Protein AF-0000000087567447 (afdb_homodimer)

pLDDT: mean 90.28, std 12.92, range [42.31, 98.94]

Nearest PDB structures (foldseek):
  2x1c-assembly4_D  TM=6.391E-01  e=6.603E-13  Penicillium chrysogenum
  2x1e-assembly1_A  TM=6.272E-01  e=3.351E-12  Penicillium chrysogenum
  8esl-assembly1_B  TM=5.994E-01  e=1.004E-08  Bacteroidales
  5j9r-assembly1_C  TM=5.726E-01  e=2.222E-09  Agrobacterium tumefaciens
  2wfx-assembly1_B  TM=6.401E-01  e=4.394E+00  Homo sapiens

Structure (mmCIF, N/CA/C/O backbone):
data_AF-0000000087567447-model_v1
#
loop_
_entity.id
_entity.type
_entity.pdbx_description
1 polymer 'Peptidase C45 hydrolase domain-containing protein'
#
loop_
_atom_site.group_PDB
_atom_site.id
_atom_site.type_symbol
_atom_site.label_atom_id
_atom_site.label_alt_id
_atom_site.label_comp_id
_atom_site.label_asym_id
_atom_site.label_entity_id
_atom_site.label_seq_id
_atom_site.pdbx_PDB_ins_code
_atom_site.Cartn_x
_atom_site.Cartn_y
_atom_site.Cartn_z
_atom_site.occupancy
_atom_site.B_iso_or_equiv
_atom_site.auth_seq_id
_atom_site.auth_comp_id
_atom_site.auth_asym_id
_atom_site.auth_atom_id
_atom_site.pdbx_PDB_model_num
ATOM 1 N N . MET A 1 1 ? -12.242 12.141 36.094 1 58.78 1 MET A N 1
ATOM 2 C CA . MET A 1 1 ? -12.828 12.789 34.906 1 58.78 1 MET A CA 1
ATOM 3 C C . MET A 1 1 ? -11.75 13.141 33.906 1 58.78 1 MET A C 1
ATOM 5 O O . MET A 1 1 ? -10.727 13.727 34.25 1 58.78 1 MET A O 1
ATOM 9 N N . SER A 1 2 ? -11.766 12.43 32.656 1 80.25 2 SER A N 1
ATOM 10 C CA . SER A 1 2 ? -10.672 12.352 31.703 1 80.25 2 SER A CA 1
ATOM 11 C C . SER A 1 2 ? -10.586 13.617 30.859 1 80.25 2 SER A C 1
ATOM 13 O O . SER A 1 2 ? -9.609 13.836 30.141 1 80.25 2 SER A O 1
ATOM 15 N N . ILE A 1 3 ? -11.703 14.57 31.25 1 89.19 3 ILE A N 1
ATOM 16 C CA . ILE A 1 3 ? -11.641 15.812 30.5 1 89.19 3 ILE A CA 1
ATOM 17 C C . ILE A 1 3 ? -11.109 16.938 31.391 1 89.19 3 ILE A C 1
ATOM 19 O O . ILE A 1 3 ? -11.727 17.281 32.406 1 89.19 3 ILE A O 1
ATOM 23 N N . VAL A 1 4 ? -10.094 17.578 31.047 1 90.38 4 VAL A N 1
ATOM 24 C CA . VAL A 1 4 ? -9.445 18.656 31.781 1 90.38 4 VAL A CA 1
ATOM 25 C C . VAL A 1 4 ? -9.953 20.016 31.281 1 90.38 4 VAL A C 1
ATOM 27 O O . VAL A 1 4 ? -10.125 20.938 32.062 1 90.38 4 VAL A O 1
ATOM 30 N N . LYS A 1 5 ? -10.156 20.047 30.031 1 92.12 5 LYS A N 1
ATOM 31 C CA . LYS A 1 5 ? -10.609 21.281 29.375 1 92.12 5 LYS A CA 1
ATOM 32 C C . LYS A 1 5 ? -11.453 20.969 28.141 1 92.12 5 LYS A C 1
ATOM 34 O O . LYS A 1 5 ? -11.18 20.016 27.422 1 92.12 5 LYS A O 1
ATOM 39 N N . ASP A 1 6 ? -12.5 21.641 27.938 1 95 6 ASP A N 1
ATOM 40 C CA . ASP A 1 6 ? -13.344 21.656 26.75 1 95 6 ASP A CA 1
ATOM 41 C C . ASP A 1 6 ? -14.016 23 26.562 1 95 6 ASP A C 1
ATOM 43 O O . ASP A 1 6 ? -15.148 23.219 27.016 1 95 6 ASP A O 1
ATOM 47 N N . GLU A 1 7 ? -13.336 23.922 25.781 1 94.75 7 GLU A N 1
ATOM 48 C CA . GLU A 1 7 ? -13.812 25.297 25.672 1 94.75 7 GLU A CA 1
ATOM 49 C C . GLU A 1 7 ? -13.5 25.875 24.297 1 94.75 7 GLU A C 1
ATOM 51 O O . GLU A 1 7 ? -12.531 25.484 23.656 1 94.75 7 GLU A O 1
ATOM 56 N N . PRO A 1 8 ? -14.281 26.781 23.906 1 92.25 8 PRO A N 1
ATOM 57 C CA . PRO A 1 8 ? -13.945 27.484 22.672 1 92.25 8 PRO A CA 1
ATOM 58 C C . PRO A 1 8 ? -12.648 28.297 22.781 1 92.25 8 PRO A C 1
ATOM 60 O O . PRO A 1 8 ? -12.32 28.781 23.859 1 92.25 8 PRO A O 1
ATOM 63 N N . VAL A 1 9 ? -11.953 28.281 21.766 1 91 9 VAL A N 1
ATOM 64 C CA . VAL A 1 9 ? -10.836 29.203 21.672 1 91 9 VAL A CA 1
ATOM 65 C C . VAL A 1 9 ? -11.336 30.562 21.203 1 91 9 VAL A C 1
ATOM 67 O O . VAL A 1 9 ? -11.789 30.703 20.062 1 91 9 VAL A O 1
ATOM 70 N N . TYR A 1 10 ? -11.445 31.531 22.047 1 81.12 10 TYR A N 1
ATOM 71 C CA . TYR A 1 10 ? -12.086 32.812 21.781 1 81.12 10 TYR A CA 1
ATOM 72 C C . TYR A 1 10 ? -11.227 33.969 22.281 1 81.12 10 TYR A C 1
ATOM 74 O O . TYR A 1 10 ? -10.602 33.875 23.344 1 81.12 10 TYR A O 1
ATOM 82 N N . ASP A 1 11 ? -11.18 34.875 21.422 1 78.12 11 ASP A N 1
ATOM 83 C CA . ASP A 1 11 ? -10.531 36.125 21.781 1 78.12 11 ASP A CA 1
ATOM 84 C C . ASP A 1 11 ? -11.57 37.219 22.016 1 78.12 11 ASP A C 1
ATOM 86 O O . ASP A 1 11 ? -12.172 37.719 21.062 1 78.12 11 ASP A O 1
ATOM 90 N N . PRO A 1 12 ? -11.703 37.656 23.094 1 75.44 12 PRO A N 1
ATOM 91 C CA . PRO A 1 12 ? -12.727 38.656 23.375 1 75.44 12 PRO A CA 1
ATOM 92 C C . PRO A 1 12 ? -12.445 40 22.688 1 75.44 12 PRO A C 1
ATOM 94 O O . PRO A 1 12 ? -13.344 40.812 22.531 1 75.44 12 PRO A O 1
ATOM 97 N N . GLU A 1 13 ? -11.258 40.156 22.297 1 74.56 13 GLU A N 1
ATOM 98 C CA . GLU A 1 13 ? -10.875 41.406 21.688 1 74.56 13 GLU A CA 1
ATOM 99 C C . GLU A 1 13 ? -11.211 41.438 20.203 1 74.56 13 GLU A C 1
ATOM 101 O O . GLU A 1 13 ? -11.141 42.5 19.562 1 74.56 13 GLU A O 1
ATOM 106 N N . VAL A 1 14 ? -11.562 40.281 19.75 1 74.38 14 VAL A N 1
ATOM 107 C CA . VAL A 1 14 ? -11.836 40.188 18.328 1 74.38 14 VAL A CA 1
ATOM 108 C C . VAL A 1 14 ? -13.32 40.438 18.062 1 74.38 14 VAL A C 1
ATOM 110 O O . VAL A 1 14 ? -14.18 39.906 18.766 1 74.38 14 VAL A O 1
ATOM 113 N N . ASP A 1 15 ? -13.609 41.469 17.125 1 78.38 15 ASP A N 1
ATOM 114 C CA . ASP A 1 15 ? -14.961 41.625 16.609 1 78.38 15 ASP A CA 1
ATOM 115 C C . ASP A 1 15 ? -15.258 40.594 15.523 1 78.38 15 ASP A C 1
ATOM 117 O O . ASP A 1 15 ? -14.914 40.812 14.359 1 78.38 15 ASP A O 1
ATOM 121 N N . TYR A 1 16 ? -15.867 39.531 15.773 1 83.62 16 TYR A N 1
ATOM 122 C CA . TYR A 1 16 ? -16.141 38.438 14.852 1 83.62 16 TYR A CA 1
ATOM 123 C C . TYR A 1 16 ? -17.266 38.812 13.883 1 83.62 16 TYR A C 1
ATOM 125 O O . TYR A 1 16 ? -17.422 38.188 12.844 1 83.62 16 TYR A O 1
ATOM 133 N N . GLY A 1 17 ? -17.953 39.875 14.156 1 78.88 17 GLY A N 1
ATOM 134 C CA . GLY A 1 17 ? -19.125 40.25 13.359 1 78.88 17 GLY A CA 1
ATOM 135 C C . GLY A 1 17 ? -20.297 39.312 13.586 1 78.88 17 GLY A C 1
ATOM 136 O O . GLY A 1 17 ? -20.297 38.5 14.523 1 78.88 17 GLY A O 1
ATOM 137 N N . ALA A 1 18 ? -21.391 39.531 12.789 1 73.19 18 ALA A N 1
ATOM 138 C CA . ALA A 1 18 ? -22.656 38.844 12.984 1 73.19 18 ALA A CA 1
ATOM 139 C C . ALA A 1 18 ? -22.5 37.344 12.75 1 73.19 18 ALA A C 1
ATOM 141 O O . ALA A 1 18 ? -23.172 36.531 13.383 1 73.19 18 ALA A O 1
ATOM 142 N N . GLY A 1 19 ? -21.578 36.969 11.945 1 76.25 19 GLY A N 1
ATOM 143 C CA . GLY A 1 19 ? -21.438 35.531 11.625 1 76.25 19 GLY A CA 1
ATOM 144 C C . GLY A 1 19 ? -20.453 34.812 12.508 1 76.25 19 GLY A C 1
ATOM 145 O O . GLY A 1 19 ? -20.359 33.594 12.469 1 76.25 19 GLY A O 1
ATOM 146 N N . GLY A 1 20 ? -19.859 35.594 13.406 1 79.75 20 GLY A N 1
ATOM 147 C CA . GLY A 1 20 ? -18.844 35 14.266 1 79.75 20 GLY A CA 1
ATOM 148 C C . GLY A 1 20 ? -17.641 34.5 13.508 1 79.75 20 GLY A C 1
ATOM 149 O O . GLY A 1 20 ? -17.422 34.875 12.352 1 79.75 20 GLY A O 1
ATOM 150 N N . CYS A 1 21 ? -16.766 33.781 14.25 1 83.88 21 CYS A N 1
ATOM 151 C CA . CYS A 1 21 ? -15.594 33.156 13.641 1 83.88 21 CYS A CA 1
ATOM 152 C C . CYS A 1 21 ? -16 31.969 12.789 1 83.88 21 CYS A C 1
ATOM 154 O O . CYS A 1 21 ? -16.734 31.094 13.25 1 83.88 21 CYS A O 1
ATOM 156 N N . TYR A 1 22 ? -15.57 31.922 11.609 1 89.06 22 TYR A N 1
ATOM 157 C CA . TYR A 1 22 ? -15.891 30.812 10.734 1 89.06 22 TYR A CA 1
ATOM 158 C C . TYR A 1 22 ? -15.461 29.484 11.352 1 89.06 22 TYR A C 1
ATOM 160 O O . TYR A 1 22 ? -16.219 28.516 11.367 1 89.06 22 TYR A O 1
ATOM 168 N N . MET A 1 23 ? -14.258 29.344 11.898 1 89.56 23 MET A N 1
ATOM 169 C CA . MET A 1 23 ? -13.648 28.078 12.305 1 89.56 23 MET A CA 1
ATOM 170 C C . MET A 1 23 ? -14.203 27.609 13.648 1 89.56 23 MET A C 1
ATOM 172 O O . MET A 1 23 ? -14.125 26.422 13.977 1 89.56 23 MET A O 1
ATOM 176 N N . LYS A 1 24 ? -14.641 28.391 14.547 1 89.94 24 LYS A N 1
ATOM 177 C CA . LYS A 1 24 ? -15.188 28.094 15.867 1 89.94 24 LYS A CA 1
ATOM 178 C C . LYS A 1 24 ? -14.328 27.078 16.609 1 89.94 24 LYS A C 1
ATOM 180 O O . LYS A 1 24 ? -14.828 26.047 17.062 1 89.94 24 LYS A O 1
ATOM 185 N N . PRO A 1 25 ? -13.055 27.328 16.734 1 92.75 25 PRO A N 1
ATOM 186 C CA . PRO A 1 25 ? -12.125 26.344 17.297 1 92.75 25 PRO A CA 1
ATOM 187 C C . PRO A 1 25 ? -12.406 26.031 18.766 1 92.75 25 PRO A C 1
ATOM 189 O O . PRO A 1 25 ? -12.789 26.922 19.531 1 92.75 25 PRO A O 1
ATOM 192 N N . ARG A 1 26 ? -12.281 24.828 19.109 1 95.69 26 ARG A N 1
ATOM 193 C CA . ARG A 1 26 ? -12.375 24.375 20.5 1 95.69 26 ARG A CA 1
ATOM 194 C C . ARG A 1 26 ? -11.055 23.797 20.984 1 95.69 26 ARG A C 1
ATOM 196 O O . ARG A 1 26 ? -10.359 23.125 20.219 1 95.69 26 ARG A O 1
ATOM 203 N N . HIS A 1 27 ? -10.68 24.062 22.188 1 97.31 27 HIS A N 1
ATOM 204 C CA . HIS A 1 27 ? -9.531 23.484 22.875 1 97.31 27 HIS A CA 1
ATOM 205 C C . HIS A 1 27 ? -9.969 22.406 23.859 1 97.31 27 HIS A C 1
ATOM 207 O O . HIS A 1 27 ? -10.641 22.703 24.859 1 97.31 27 HIS A O 1
ATOM 213 N N . ILE A 1 28 ? -9.594 21.172 23.562 1 97.69 28 ILE A N 1
ATOM 214 C CA . ILE A 1 28 ? -9.961 20.031 24.391 1 97.69 28 ILE A CA 1
ATOM 215 C C . ILE A 1 28 ? -8.695 19.391 24.969 1 97.69 28 ILE A C 1
ATOM 217 O O . ILE A 1 28 ? -7.738 19.125 24.234 1 97.69 28 ILE A O 1
ATOM 221 N N . ILE A 1 29 ? -8.648 19.188 26.266 1 98.06 29 ILE A N 1
ATOM 222 C CA . ILE A 1 29 ? -7.582 18.469 26.953 1 98.06 29 ILE A CA 1
ATOM 223 C C . ILE A 1 29 ? -8.156 17.25 27.656 1 98.06 29 ILE A C 1
ATOM 225 O O . ILE A 1 29 ? -9.047 17.359 28.5 1 98.06 29 ILE A O 1
ATOM 229 N N . VAL A 1 30 ? -7.668 16.109 27.297 1 97.94 30 VAL A N 1
ATOM 230 C CA . VAL A 1 30 ? -8.07 14.883 27.953 1 97.94 30 VAL A CA 1
ATOM 231 C C . VAL A 1 30 ? -6.855 14.25 28.641 1 97.94 30 VAL A C 1
ATOM 233 O O . VAL A 1 30 ? -5.738 14.312 28.109 1 97.94 30 VAL A O 1
ATOM 236 N N . GLU A 1 31 ? -7.094 13.656 29.797 1 97.56 31 GLU A N 1
ATOM 237 C CA . GLU A 1 31 ? -6.055 13.008 30.594 1 97.56 31 GLU A CA 1
ATOM 238 C C . GLU A 1 31 ? -6.539 11.68 31.156 1 97.56 31 GLU A C 1
ATOM 240 O O . GLU A 1 31 ? -7.719 11.539 31.5 1 97.56 31 GLU A O 1
ATOM 245 N N . GLY A 1 32 ? -5.652 10.641 31.203 1 97.69 32 GLY A N 1
ATOM 246 C CA . GLY A 1 32 ? -6 9.344 31.75 1 97.69 32 GLY A CA 1
ATOM 247 C C . GLY A 1 32 ? -5.48 8.188 30.922 1 97.69 32 GLY A C 1
ATOM 248 O O . GLY A 1 32 ? -4.516 8.336 30.172 1 97.69 32 GLY A O 1
ATOM 249 N N . THR A 1 33 ? -6.051 6.973 31.219 1 97.75 33 THR A N 1
ATOM 250 C CA . THR A 1 33 ? -5.715 5.836 30.359 1 97.75 33 THR A CA 1
ATOM 251 C C . THR A 1 33 ? -6.258 6.039 28.953 1 97.75 33 THR A C 1
ATOM 253 O O . THR A 1 33 ? -7.188 6.82 28.75 1 97.75 33 THR A O 1
ATOM 256 N N . HIS A 1 34 ? -5.656 5.359 28.047 1 97.62 34 HIS A N 1
ATOM 257 C CA . HIS A 1 34 ? -6.129 5.492 26.672 1 97.62 34 HIS A CA 1
ATOM 258 C C . HIS A 1 34 ? -7.598 5.094 26.547 1 97.62 34 HIS A C 1
ATOM 260 O O . HIS A 1 34 ? -8.352 5.715 25.812 1 97.62 34 HIS A O 1
ATOM 266 N N . GLU A 1 35 ? -8.023 4.133 27.312 1 97.88 35 GLU A N 1
ATOM 267 C CA . GLU A 1 35 ? -9.422 3.719 27.297 1 97.88 35 GLU A CA 1
ATOM 268 C C . GLU A 1 35 ? -10.336 4.832 27.797 1 97.88 35 GLU A C 1
ATOM 270 O O . GLU A 1 35 ? -11.383 5.105 27.203 1 97.88 35 GLU A O 1
ATOM 275 N N . GLU A 1 36 ? -9.93 5.469 28.859 1 98.06 36 GLU A N 1
ATOM 276 C CA . GLU A 1 36 ? -10.711 6.562 29.438 1 98.06 36 GLU A CA 1
ATOM 277 C C . GLU A 1 36 ? -10.797 7.742 28.469 1 98.06 36 GLU A C 1
ATOM 279 O O . GLU A 1 36 ? -11.859 8.328 28.297 1 98.06 36 GLU A O 1
ATOM 284 N N . MET A 1 37 ? -9.68 8.047 27.875 1 98.06 37 MET A N 1
ATOM 285 C CA . MET A 1 37 ? -9.656 9.172 26.953 1 98.06 37 MET A CA 1
ATOM 286 C C . MET A 1 37 ? -10.516 8.883 25.734 1 98.06 37 MET A C 1
ATOM 288 O O . MET A 1 37 ? -11.227 9.773 25.25 1 98.06 37 MET A O 1
ATOM 292 N N . GLY A 1 38 ? -10.477 7.617 25.25 1 98.06 38 GLY A N 1
ATOM 293 C CA . GLY A 1 38 ? -11.344 7.238 24.156 1 98.06 38 GLY A CA 1
ATOM 294 C C . GLY A 1 38 ? -12.82 7.367 24.484 1 98.06 38 GLY A C 1
ATOM 295 O O . GLY A 1 38 ? -13.609 7.844 23.672 1 98.06 38 GLY A O 1
ATOM 296 N N . TYR A 1 39 ? -13.133 6.977 25.672 1 98.31 39 TYR A N 1
ATOM 297 C CA . TYR A 1 39 ? -14.516 7.059 26.125 1 98.31 39 TYR A CA 1
ATOM 298 C C . TYR A 1 39 ? -14.992 8.508 26.172 1 98.31 39 TYR A C 1
ATOM 300 O O . TYR A 1 39 ? -16.062 8.828 25.656 1 98.31 39 TYR A O 1
ATOM 308 N N . GLU A 1 40 ? -14.25 9.367 26.688 1 98.12 40 GLU A N 1
ATOM 309 C CA . GLU A 1 40 ? -14.633 10.758 26.875 1 98.12 40 GLU A CA 1
ATOM 310 C C . GLU A 1 40 ? -14.734 11.484 25.531 1 98.12 40 GLU A C 1
ATOM 312 O O . GLU A 1 40 ? -15.664 12.266 25.312 1 98.12 40 GLU A O 1
ATOM 317 N N . LEU A 1 41 ? -13.797 11.234 24.688 1 98.31 41 LEU A N 1
ATOM 318 C CA . LEU A 1 41 ? -13.828 11.867 23.375 1 98.31 41 LEU A CA 1
ATOM 319 C C . LEU A 1 41 ? -15.031 11.391 22.578 1 98.31 41 LEU A C 1
ATOM 321 O O . LEU A 1 41 ? -15.656 12.18 21.859 1 98.31 41 LEU A O 1
ATOM 325 N N . ALA A 1 42 ? -15.312 10.117 22.703 1 98.38 42 ALA A N 1
ATOM 326 C CA . ALA A 1 42 ? -16.5 9.586 22.047 1 98.38 42 ALA A CA 1
ATOM 327 C C . ALA A 1 42 ? -17.766 10.258 22.578 1 98.38 42 ALA A C 1
ATOM 329 O O . ALA A 1 42 ? -18.672 10.586 21.797 1 98.38 42 ALA A O 1
ATOM 330 N N . LYS A 1 43 ? -17.828 10.492 23.844 1 98.06 43 LYS A N 1
ATOM 331 C CA . LYS A 1 43 ? -18.984 11.156 24.438 1 98.06 43 LYS A CA 1
ATOM 332 C C . LYS A 1 43 ? -19.109 12.594 23.938 1 98.06 43 LYS A C 1
ATOM 334 O O . LYS A 1 43 ? -20.219 13.086 23.703 1 98.06 43 LYS A O 1
ATOM 339 N N . ILE A 1 44 ? -18.031 13.227 23.797 1 97.69 44 ILE A N 1
ATOM 340 C CA . ILE A 1 44 ? -18.031 14.578 23.234 1 97.69 44 ILE A CA 1
ATOM 341 C C . ILE A 1 44 ? -18.547 14.539 21.812 1 97.69 44 ILE A C 1
ATOM 343 O O . ILE A 1 44 ? -19.375 15.359 21.422 1 97.69 44 ILE A O 1
ATOM 347 N N . ALA A 1 45 ? -18.078 13.578 21.031 1 97.12 45 ALA A N 1
ATOM 348 C CA . ALA A 1 45 ? -18.516 13.438 19.641 1 97.12 45 ALA A CA 1
ATOM 349 C C . ALA A 1 45 ? -20.031 13.234 19.562 1 97.12 45 ALA A C 1
ATOM 351 O O . ALA A 1 45 ? -20.703 13.82 18.719 1 97.12 45 ALA A O 1
ATOM 352 N N . GLN A 1 46 ? -20.531 12.438 20.484 1 97.12 46 GLN A N 1
ATOM 353 C CA . GLN A 1 46 ? -21.953 12.164 20.516 1 97.12 46 GLN A CA 1
ATOM 354 C C . GLN A 1 46 ? -22.75 13.406 20.922 1 97.12 46 GLN A C 1
ATOM 356 O O . GLN A 1 46 ? -23.719 13.781 20.266 1 97.12 46 GLN A O 1
ATOM 361 N N . ARG A 1 47 ? -22.328 14.023 21.859 1 95.94 47 ARG A N 1
ATOM 362 C CA . ARG A 1 47 ? -23.078 15.109 22.484 1 95.94 47 ARG A CA 1
ATOM 363 C C . ARG A 1 47 ? -22.984 16.391 21.672 1 95.94 47 ARG A C 1
ATOM 365 O O . ARG A 1 47 ? -23.984 17.062 21.438 1 95.94 47 ARG A O 1
ATOM 372 N N . ASP A 1 48 ? -21.797 16.703 21.266 1 94.44 48 ASP A N 1
ATOM 373 C CA . ASP A 1 48 ? -21.547 18.047 20.75 1 94.44 48 ASP A CA 1
ATOM 374 C C . ASP A 1 48 ? -21.422 18.031 19.234 1 94.44 48 ASP A C 1
ATOM 376 O O . ASP A 1 48 ? -21.562 19.078 18.578 1 94.44 48 ASP A O 1
ATOM 380 N N . TYR A 1 49 ? -21.141 16.875 18.656 1 94 49 TYR A N 1
ATOM 381 C CA . TYR A 1 49 ? -20.875 16.844 17.234 1 94 49 TYR A CA 1
ATOM 382 C C . TYR A 1 49 ? -21.891 15.961 16.5 1 94 49 TYR A C 1
ATOM 384 O O . TYR A 1 49 ? -21.75 15.711 15.305 1 94 49 TYR A O 1
ATOM 392 N N . GLY A 1 50 ? -22.781 15.359 17.172 1 92.5 50 GLY A N 1
ATOM 393 C CA . GLY A 1 50 ? -23.922 14.688 16.594 1 92.5 50 GLY A CA 1
ATOM 394 C C . GLY A 1 50 ? -23.594 13.32 16.031 1 92.5 50 GLY A C 1
ATOM 395 O O . GLY A 1 50 ? -24.297 12.805 15.164 1 92.5 50 GLY A O 1
ATOM 396 N N . VAL A 1 51 ? -22.531 12.719 16.469 1 94.94 51 VAL A N 1
ATOM 397 C CA . VAL A 1 51 ? -22.172 11.391 15.977 1 94.94 51 VAL A CA 1
ATOM 398 C C . VAL A 1 51 ? -23.031 10.336 16.656 1 94.94 51 VAL A C 1
ATOM 400 O O . VAL A 1 51 ? -22.922 10.117 17.859 1 94.94 51 VAL A O 1
ATOM 403 N N . LYS A 1 52 ? -23.75 9.633 15.797 1 94.94 52 LYS A N 1
ATOM 404 C CA . LYS A 1 52 ? -24.719 8.703 16.359 1 94.94 52 LYS A CA 1
ATOM 405 C C . LYS A 1 52 ? -24.266 7.262 16.203 1 94.94 52 LYS A C 1
ATOM 407 O O . LYS A 1 52 ? -24.641 6.387 16.984 1 94.94 52 LYS A O 1
ATOM 412 N N . THR A 1 53 ? -23.5 7.023 15.18 1 95.19 53 THR A N 1
ATOM 413 C CA . THR A 1 53 ? -23.047 5.672 14.891 1 95.19 53 THR A CA 1
ATOM 414 C C . THR A 1 53 ? -21.594 5.68 14.414 1 95.19 53 THR A C 1
ATOM 416 O O . THR A 1 53 ? -21.078 6.723 14.016 1 95.19 53 THR A O 1
ATOM 419 N N . LEU A 1 54 ? -21 4.523 14.578 1 96.62 54 LEU A N 1
ATOM 420 C CA . LEU A 1 54 ? -19.672 4.316 14.031 1 96.62 54 LEU A CA 1
ATOM 421 C C . LEU A 1 54 ? -19.734 3.67 12.648 1 96.62 54 LEU A C 1
ATOM 423 O O . LEU A 1 54 ? -20.688 2.949 12.352 1 96.62 54 LEU A O 1
ATOM 427 N N . ALA A 1 55 ? -18.734 4.012 11.828 1 94.56 55 ALA A N 1
ATOM 428 C CA . ALA A 1 55 ? -18.656 3.379 10.508 1 94.56 55 ALA A CA 1
ATOM 429 C C . ALA A 1 55 ? -18.484 1.868 10.641 1 94.56 55 ALA A C 1
ATOM 431 O O . ALA A 1 55 ? -17.844 1.388 11.578 1 94.56 55 ALA A O 1
ATOM 432 N N . LYS A 1 56 ? -18.984 1.152 9.727 1 96.69 56 LYS A N 1
ATOM 433 C CA . LYS A 1 56 ? -18.922 -0.306 9.758 1 96.69 56 LYS A CA 1
ATOM 434 C C . LYS A 1 56 ? -17.875 -0.825 8.773 1 96.69 56 LYS A C 1
ATOM 436 O O . LYS A 1 56 ? -17.656 -0.224 7.719 1 96.69 56 LYS A O 1
ATOM 441 N N . TYR A 1 57 ? -17.266 -1.98 9.156 1 96.81 57 TYR A N 1
ATOM 442 C CA . TYR A 1 57 ? -16.438 -2.723 8.219 1 96.81 57 TYR A CA 1
ATOM 443 C C . TYR A 1 57 ? -17.312 -3.451 7.191 1 96.81 57 TYR A C 1
ATOM 445 O O . TYR A 1 57 ? -18.469 -3.75 7.453 1 96.81 57 TYR A O 1
ATOM 453 N N . THR A 1 58 ? -16.688 -3.689 6.023 1 96.19 58 THR A N 1
ATOM 454 C CA . THR A 1 58 ? -17.391 -4.434 4.977 1 96.19 58 THR A CA 1
ATOM 455 C C . THR A 1 58 ? -17.828 -5.801 5.488 1 96.19 58 THR A C 1
ATOM 457 O O . THR A 1 58 ? -18.922 -6.27 5.148 1 96.19 58 THR A O 1
ATOM 460 N N . ASN A 1 59 ? -17 -6.473 6.246 1 97.06 59 ASN A N 1
ATOM 461 C CA . ASN A 1 59 ? -17.328 -7.73 6.91 1 97.06 59 ASN A CA 1
ATOM 462 C C . ASN A 1 59 ? -16.375 -8.023 8.062 1 97.06 59 ASN A C 1
ATOM 464 O O . ASN A 1 59 ? -15.461 -7.234 8.336 1 97.06 59 ASN A O 1
ATOM 468 N N . ALA A 1 60 ? -16.547 -9.117 8.719 1 96.94 60 ALA A N 1
ATOM 469 C CA . ALA A 1 60 ? -15.812 -9.445 9.938 1 96.94 60 ALA A CA 1
ATOM 470 C C . ALA A 1 60 ? -14.336 -9.68 9.648 1 96.94 60 ALA A C 1
ATOM 472 O O . ALA A 1 60 ? -13.484 -9.461 10.508 1 96.94 60 ALA A O 1
ATOM 473 N N . THR A 1 61 ? -13.992 -10.094 8.43 1 97.75 61 THR A N 1
ATOM 474 C CA . THR A 1 61 ? -12.602 -10.336 8.062 1 97.75 61 THR A CA 1
ATOM 475 C C . THR A 1 61 ? -11.781 -9.055 8.195 1 97.75 61 THR A C 1
ATOM 477 O O . THR A 1 61 ? -10.711 -9.062 8.812 1 97.75 61 THR A O 1
ATOM 480 N N . TYR A 1 62 ? -12.328 -7.98 7.738 1 98.19 62 TYR A N 1
ATOM 481 C CA . TYR A 1 62 ? -11.641 -6.695 7.82 1 98.19 62 TYR A CA 1
ATOM 482 C C . TYR A 1 62 ? -11.586 -6.199 9.258 1 98.19 62 TYR A C 1
ATOM 484 O O . TYR A 1 62 ? -10.555 -5.703 9.711 1 98.19 62 TYR A O 1
ATOM 492 N N . GLY A 1 63 ? -12.727 -6.324 9.961 1 98.25 63 GLY A N 1
ATOM 493 C CA . GLY A 1 63 ? -12.781 -5.867 11.344 1 98.25 63 GLY A CA 1
ATOM 494 C C . GLY A 1 63 ? -11.812 -6.605 12.25 1 98.25 63 GLY A C 1
ATOM 495 O O . GLY A 1 63 ? -11.102 -5.984 13.047 1 98.25 63 GLY A O 1
ATOM 496 N N . GLU A 1 64 ? -11.742 -7.926 12.117 1 98.25 64 GLU A N 1
ATOM 497 C CA . GLU A 1 64 ? -10.844 -8.742 12.93 1 98.25 64 GLU A CA 1
ATOM 498 C C . GLU A 1 64 ? -9.383 -8.414 12.633 1 98.25 64 GLU A C 1
ATOM 500 O O . GLU A 1 64 ? -8.578 -8.281 13.547 1 98.25 64 GLU A O 1
ATOM 505 N N . ALA A 1 65 ? -9.117 -8.32 11.398 1 98.44 65 ALA A N 1
ATOM 506 C CA . ALA A 1 65 ? -7.738 -8.047 10.992 1 98.44 65 ALA A CA 1
ATOM 507 C C . ALA A 1 65 ? -7.309 -6.648 11.445 1 98.44 65 ALA A C 1
ATOM 509 O O . ALA A 1 65 ? -6.176 -6.457 11.891 1 98.44 65 ALA A O 1
ATOM 510 N N . HIS A 1 66 ? -8.219 -5.727 11.273 1 98.12 66 HIS A N 1
ATOM 511 C CA . HIS A 1 66 ? -7.859 -4.363 11.648 1 98.12 66 HIS A CA 1
ATOM 512 C C . HIS A 1 66 ? -7.645 -4.25 13.156 1 98.12 66 HIS A C 1
ATOM 514 O O . HIS A 1 66 ? -6.73 -3.553 13.602 1 98.12 66 HIS A O 1
ATOM 520 N N . ARG A 1 67 ? -8.484 -4.863 13.93 1 97.81 67 ARG A N 1
ATOM 521 C CA . ARG A 1 67 ? -8.266 -4.898 15.367 1 97.81 67 ARG A CA 1
ATOM 522 C C . ARG A 1 67 ? -6.883 -5.461 15.695 1 97.81 67 ARG A C 1
ATOM 524 O O . ARG A 1 67 ? -6.141 -4.879 16.5 1 97.81 67 ARG A O 1
ATOM 531 N N . ALA A 1 68 ? -6.566 -6.574 15.125 1 98.12 68 ALA A N 1
ATOM 532 C CA . ALA A 1 68 ? -5.262 -7.188 15.352 1 98.12 68 ALA A CA 1
ATOM 533 C C . ALA A 1 68 ? -4.133 -6.262 14.914 1 98.12 68 ALA A C 1
ATOM 535 O O . ALA A 1 68 ? -3.102 -6.168 15.586 1 98.12 68 ALA A O 1
ATOM 536 N N . TYR A 1 69 ? -4.344 -5.645 13.773 1 98.5 69 TYR A N 1
ATOM 537 C CA . TYR A 1 69 ? -3.346 -4.715 13.25 1 98.5 69 TYR A CA 1
ATOM 538 C C . TYR A 1 69 ? -3.1 -3.576 14.234 1 98.5 69 TYR A C 1
ATOM 540 O O . TYR A 1 69 ? -1.949 -3.215 14.5 1 98.5 69 TYR A O 1
ATOM 548 N N . MET A 1 70 ? -4.168 -2.992 14.766 1 97.75 70 MET A N 1
ATOM 549 C CA . MET A 1 70 ? -4.043 -1.893 15.719 1 97.75 70 MET A CA 1
ATOM 550 C C . MET A 1 70 ? -3.361 -2.361 17 1 97.75 70 MET A C 1
ATOM 552 O O . MET A 1 70 ? -2.506 -1.661 17.547 1 97.75 70 MET A O 1
ATOM 556 N N . GLU A 1 71 ? -3.701 -3.49 17.469 1 97.88 71 GLU A N 1
ATOM 557 C CA . GLU A 1 71 ? -3.088 -4.016 18.672 1 97.88 71 GLU A CA 1
ATOM 558 C C . GLU A 1 71 ? -1.576 -4.148 18.516 1 97.88 71 GLU A C 1
ATOM 560 O O . GLU A 1 71 ? -0.826 -3.912 19.469 1 97.88 71 GLU A O 1
ATOM 565 N N . ARG A 1 72 ? -1.22 -4.422 17.375 1 97.88 72 ARG A N 1
ATOM 566 C CA . ARG A 1 72 ? 0.202 -4.641 17.125 1 97.88 72 ARG A CA 1
ATOM 567 C C . ARG A 1 72 ? 0.91 -3.332 16.797 1 97.88 72 ARG A C 1
ATOM 569 O O . ARG A 1 72 ? 2.004 -3.066 17.297 1 97.88 72 ARG A O 1
ATOM 576 N N . ASN A 1 73 ? 0.347 -2.537 15.914 1 98.19 73 ASN A N 1
ATOM 577 C CA . ASN A 1 73 ? 1.052 -1.417 15.305 1 98.19 73 ASN A CA 1
ATOM 578 C C . ASN A 1 73 ? 0.713 -0.097 15.984 1 98.19 73 ASN A C 1
ATOM 580 O O . ASN A 1 73 ? 1.497 0.853 15.938 1 98.19 73 ASN A O 1
ATOM 584 N N . PHE A 1 74 ? -0.43 -0.009 16.547 1 98.12 74 PHE A N 1
ATOM 585 C CA . PHE A 1 74 ? -0.941 1.194 17.188 1 98.12 74 PHE A CA 1
ATOM 586 C C . PHE A 1 74 ? -1.688 0.844 18.469 1 98.12 74 PHE A C 1
ATOM 588 O O . PHE A 1 74 ? -2.869 1.166 18.609 1 98.12 74 PHE A O 1
ATOM 595 N N . PRO A 1 75 ? -0.972 0.284 19.453 1 97.75 75 PRO A N 1
ATOM 596 C CA . PRO A 1 75 ? -1.628 -0.291 20.625 1 97.75 75 PRO A CA 1
ATOM 597 C C . PRO A 1 75 ? -2.396 0.747 21.438 1 97.75 75 PRO A C 1
ATOM 599 O O . PRO A 1 75 ? -3.43 0.429 22.031 1 97.75 75 PRO A O 1
ATOM 602 N N . ASN A 1 76 ? -1.932 1.949 21.484 1 97.62 76 ASN A N 1
ATOM 603 C CA . ASN A 1 76 ? -2.646 2.984 22.234 1 97.62 76 ASN A CA 1
ATOM 604 C C . ASN A 1 76 ? -4.004 3.287 21.594 1 97.62 76 ASN A C 1
ATOM 606 O O . ASN A 1 76 ? -4.984 3.52 22.312 1 97.62 76 ASN A O 1
ATOM 610 N N . MET A 1 77 ? -4.02 3.277 20.297 1 97.56 77 MET A N 1
ATOM 611 C CA . MET A 1 77 ? -5.301 3.461 19.625 1 97.56 77 MET A CA 1
ATOM 612 C C . MET A 1 77 ? -6.211 2.258 19.844 1 97.56 77 MET A C 1
ATOM 614 O O . MET A 1 77 ? -7.43 2.41 19.969 1 97.56 77 MET A O 1
ATOM 618 N N . ALA A 1 78 ? -5.629 1.052 19.875 1 97.94 78 ALA A N 1
ATOM 619 C CA . ALA A 1 78 ? -6.422 -0.132 20.203 1 97.94 78 ALA A CA 1
ATOM 620 C C . ALA A 1 78 ? -7.094 0.013 21.562 1 97.94 78 ALA A C 1
ATOM 622 O O . ALA A 1 78 ? -8.273 -0.313 21.719 1 97.94 78 ALA A O 1
ATOM 623 N N . ARG A 1 79 ? -6.383 0.521 22.516 1 97.81 79 ARG A N 1
ATOM 624 C CA . ARG A 1 79 ? -6.938 0.737 23.844 1 97.81 79 ARG A CA 1
ATOM 625 C C . ARG A 1 79 ? -7.984 1.845 23.828 1 97.81 79 ARG A C 1
ATOM 627 O O . ARG A 1 79 ? -9.039 1.721 24.469 1 97.81 79 ARG A O 1
ATOM 634 N N . MET A 1 80 ? -7.703 2.922 23.109 1 97.88 80 MET A N 1
ATOM 635 C CA . MET A 1 80 ? -8.672 4.008 23 1 97.88 80 MET A CA 1
ATOM 636 C C . MET A 1 80 ? -9.969 3.514 22.375 1 97.88 80 MET A C 1
ATOM 638 O O . MET A 1 80 ? -11.055 3.926 22.781 1 97.88 80 MET A O 1
ATOM 642 N N . SER A 1 81 ? -9.812 2.635 21.391 1 98.25 81 SER A N 1
ATOM 643 C CA . SER A 1 81 ? -10.977 2.127 20.672 1 98.25 81 SER A CA 1
ATOM 644 C C . SER A 1 81 ? -11.898 1.345 21.594 1 98.25 81 SER A C 1
ATOM 646 O O . SER A 1 81 ? -13.117 1.318 21.391 1 98.25 81 SER A O 1
ATOM 648 N N . LYS A 1 82 ? -11.344 0.749 22.609 1 98.25 82 LYS A N 1
ATOM 649 C CA . LYS A 1 82 ? -12.18 0.061 23.594 1 98.25 82 LYS A CA 1
ATOM 650 C C . LYS A 1 82 ? -13.07 1.046 24.344 1 98.25 82 LYS A C 1
ATOM 652 O O . LYS A 1 82 ? -14.234 0.747 24.641 1 98.25 82 LYS A O 1
ATOM 657 N N . GLY A 1 83 ? -12.508 2.189 24.703 1 98.38 83 GLY A N 1
ATOM 658 C CA . GLY A 1 83 ? -13.312 3.242 25.297 1 98.38 83 GLY A CA 1
ATOM 659 C C . GLY A 1 83 ? -14.398 3.764 24.391 1 98.38 83 GLY A C 1
ATOM 660 O O . GLY A 1 83 ? -15.516 4.031 24.828 1 98.38 83 GLY A O 1
ATOM 661 N N . VAL A 1 84 ? -14.062 3.877 23.125 1 98.69 84 VAL A N 1
ATOM 662 C CA . VAL A 1 84 ? -15.031 4.332 22.125 1 98.69 84 VAL A CA 1
ATOM 663 C C . VAL A 1 84 ? -16.188 3.332 22.031 1 98.69 84 VAL A C 1
ATOM 665 O O . VAL A 1 84 ? -17.359 3.719 22.031 1 98.69 84 VAL A O 1
ATOM 668 N N . LEU A 1 85 ? -15.859 2.039 21.938 1 98.75 85 LEU A N 1
ATOM 669 C CA . LEU A 1 85 ? -16.875 1.001 21.875 1 98.75 85 LEU A CA 1
ATOM 670 C C . LEU A 1 85 ? -17.812 1.063 23.078 1 98.75 85 LEU A C 1
ATOM 672 O O . LEU A 1 85 ? -19.031 0.994 22.938 1 98.75 85 LEU A O 1
ATOM 676 N N . LYS A 1 86 ? -17.219 1.248 24.219 1 98.5 86 LYS A N 1
ATOM 677 C CA . LYS A 1 86 ? -18 1.358 25.453 1 98.5 86 LYS A CA 1
ATOM 678 C C . LYS A 1 86 ? -18.969 2.545 25.391 1 98.5 86 LYS A C 1
ATOM 680 O O . LYS A 1 86 ? -20.125 2.428 25.766 1 98.5 86 LYS A O 1
ATOM 685 N N . ALA A 1 87 ? -18.516 3.664 24.938 1 98.44 87 ALA A N 1
ATOM 686 C CA . ALA A 1 87 ? -19.328 4.875 24.844 1 98.44 87 ALA A CA 1
ATOM 687 C C . ALA A 1 87 ? -20.516 4.668 23.906 1 98.44 87 ALA A C 1
ATOM 689 O O . ALA A 1 87 ? -21.578 5.258 24.109 1 98.44 87 ALA A O 1
ATOM 690 N N . PHE A 1 88 ? -20.344 3.836 22.922 1 98.5 88 PHE A N 1
ATOM 691 C CA . PHE A 1 88 ? -21.391 3.613 21.938 1 98.5 88 PHE A CA 1
ATOM 692 C C . PHE A 1 88 ? -22.219 2.381 22.297 1 98.5 88 PHE A C 1
ATOM 694 O O . PHE A 1 88 ? -23.062 1.947 21.516 1 98.5 88 PHE A O 1
ATOM 701 N N . GLY A 1 89 ? -21.938 1.741 23.391 1 98.31 89 GLY A N 1
ATOM 702 C CA . GLY A 1 89 ? -22.703 0.604 23.891 1 98.31 89 GLY A CA 1
ATOM 703 C C . GLY A 1 89 ? -22.406 -0.679 23.125 1 98.31 89 GLY A C 1
ATOM 704 O O . GLY A 1 89 ? -23.281 -1.545 23 1 98.31 89 GLY A O 1
ATOM 705 N N . LEU A 1 90 ? -21.266 -0.771 22.594 1 98.44 90 LEU A N 1
ATOM 706 C CA . LEU A 1 90 ? -20.875 -1.939 21.812 1 98.44 90 LEU A CA 1
ATOM 707 C C . LEU A 1 90 ? -19.953 -2.852 22.609 1 98.44 90 LEU A C 1
ATOM 709 O O . LEU A 1 90 ? -19.312 -2.41 23.562 1 98.44 90 LEU A O 1
ATOM 713 N N . ASP A 1 91 ? -19.844 -4.051 22.172 1 97.5 91 ASP A N 1
ATOM 714 C CA . ASP A 1 91 ? -18.984 -5.039 22.812 1 97.5 91 ASP A CA 1
ATOM 715 C C . ASP A 1 91 ? -17.516 -4.672 22.656 1 97.5 91 ASP A C 1
ATOM 717 O O . ASP A 1 91 ? -17.109 -4.188 21.594 1 97.5 91 ASP A O 1
ATOM 721 N N . GLU A 1 92 ? -16.766 -5.008 23.641 1 94.38 92 GLU A N 1
ATOM 722 C CA . GLU A 1 92 ? -15.344 -4.672 23.609 1 94.38 92 GLU A CA 1
ATOM 723 C C . GLU A 1 92 ? -14.625 -5.406 22.484 1 94.38 92 GLU A C 1
ATOM 725 O O . GLU A 1 92 ? -13.562 -4.973 22.031 1 94.38 92 GLU A O 1
ATOM 730 N N . ASN A 1 93 ? -15.188 -6.516 22 1 94.38 93 ASN A N 1
ATOM 731 C CA . ASN A 1 93 ? -14.594 -7.305 20.922 1 94.38 93 ASN A CA 1
ATOM 732 C C . ASN A 1 93 ? -15.367 -7.141 19.625 1 94.38 93 ASN A C 1
ATOM 734 O O . ASN A 1 93 ? -15.312 -8.008 18.75 1 94.38 93 ASN A O 1
ATOM 738 N N . ASP A 1 94 ? -16.047 -6.008 19.531 1 97.25 94 ASP A N 1
ATOM 739 C CA . ASP A 1 94 ? -16.812 -5.715 18.328 1 97.25 94 ASP A CA 1
ATOM 740 C C . ASP A 1 94 ? -15.898 -5.656 17.109 1 97.25 94 ASP A C 1
ATOM 742 O O . ASP A 1 94 ? -14.844 -5.02 17.141 1 97.25 94 ASP A O 1
ATOM 746 N N . VAL A 1 95 ? -16.312 -6.387 16.047 1 96.56 95 VAL A N 1
ATOM 747 C CA . VAL A 1 95 ? -15.531 -6.363 14.812 1 96.56 95 VAL A CA 1
ATOM 748 C C . VAL A 1 95 ? -16.391 -5.879 13.656 1 96.56 95 VAL A C 1
ATOM 750 O O . VAL A 1 95 ? -16.047 -6.055 12.484 1 96.56 95 VAL A O 1
ATOM 753 N N . GLU A 1 96 ? -17.531 -5.359 13.992 1 98.06 96 GLU A N 1
ATOM 754 C CA . GLU A 1 96 ? -18.438 -4.82 12.984 1 98.06 96 GLU A CA 1
ATOM 755 C C . GLU A 1 96 ? -18.188 -3.332 12.758 1 98.06 96 GLU A C 1
ATOM 757 O O . GLU A 1 96 ? -18.375 -2.828 11.648 1 98.06 96 GLU A O 1
ATOM 762 N N . HIS A 1 97 ? -17.797 -2.652 13.836 1 98.25 97 HIS A N 1
ATOM 763 C CA . HIS A 1 97 ? -17.672 -1.199 13.797 1 98.25 97 HIS A CA 1
ATOM 764 C C . HIS A 1 97 ? -16.219 -0.774 13.93 1 98.25 97 HIS A C 1
ATOM 766 O O . HIS A 1 97 ? -15.453 -1.369 14.695 1 98.25 97 HIS A O 1
ATOM 772 N N . ASP A 1 98 ? -15.836 0.22 13.18 1 97.62 98 ASP A N 1
ATOM 773 C CA . ASP A 1 98 ? -14.508 0.82 13.312 1 97.62 98 ASP A CA 1
ATOM 774 C C . ASP A 1 98 ? -14.5 1.891 14.398 1 97.62 98 ASP A C 1
ATOM 776 O O . ASP A 1 98 ? -14.969 3.01 14.18 1 97.62 98 ASP A O 1
ATOM 780 N N . ALA A 1 99 ? -13.922 1.562 15.547 1 98.19 99 ALA A N 1
ATOM 781 C CA . ALA A 1 99 ? -13.891 2.467 16.688 1 98.19 99 ALA A CA 1
ATOM 782 C C . ALA A 1 99 ? -12.547 3.189 16.781 1 98.19 99 ALA A C 1
ATOM 784 O O . ALA A 1 99 ? -12.242 3.814 17.797 1 98.19 99 ALA A O 1
ATOM 785 N N . THR A 1 100 ? -11.75 3.082 15.719 1 97.69 100 THR A N 1
ATOM 786 C CA . THR A 1 100 ? -10.43 3.715 15.75 1 97.69 100 THR A CA 1
ATOM 787 C C . THR A 1 100 ? -10.5 5.125 15.172 1 97.69 100 THR A C 1
ATOM 789 O O . THR A 1 100 ? -9.492 5.84 15.141 1 97.69 100 THR A O 1
ATOM 792 N N . GLN A 1 101 ? -11.633 5.551 14.695 1 95.69 101 GLN A N 1
ATOM 793 C CA . GLN A 1 101 ? -11.914 6.883 14.172 1 95.69 101 GLN A CA 1
ATOM 794 C C . GLN A 1 101 ? -13.336 7.316 14.508 1 95.69 101 GLN A C 1
ATOM 796 O O . GLN A 1 101 ? -14.25 6.492 14.555 1 95.69 101 GLN A O 1
ATOM 801 N N . ILE A 1 102 ? -13.5 8.586 14.719 1 96.56 102 ILE A N 1
ATOM 802 C CA . ILE A 1 102 ? -14.82 9.172 14.914 1 96.56 102 ILE A CA 1
ATOM 803 C C . ILE A 1 102 ? -14.977 10.406 14.031 1 96.56 102 ILE A C 1
ATOM 805 O O . ILE A 1 102 ? -14.945 11.539 14.531 1 96.56 102 ILE A O 1
ATOM 809 N N . PRO A 1 103 ? -15.172 10.164 12.75 1 92.88 103 PRO A N 1
ATOM 810 C CA . PRO A 1 103 ? -15.391 11.305 11.852 1 92.88 103 PRO A CA 1
ATOM 811 C C . PRO A 1 103 ? -16.688 12.055 12.164 1 92.88 103 PRO A C 1
ATOM 813 O O . PRO A 1 103 ? -17.672 11.445 12.562 1 92.88 103 PRO A O 1
ATOM 816 N N . TYR A 1 104 ? -16.609 13.352 11.969 1 90.75 104 TYR A N 1
ATOM 817 C CA . TYR A 1 104 ? -17.797 14.18 12.094 1 90.75 104 TYR A CA 1
ATOM 818 C C . TYR A 1 104 ? -17.859 15.211 10.977 1 90.75 104 TYR A C 1
ATOM 820 O O . TYR A 1 104 ? -16.844 15.5 10.328 1 90.75 104 TYR A O 1
ATOM 828 N N . ASP A 1 105 ? -19.047 15.703 10.641 1 85.25 105 ASP A N 1
ATOM 829 C CA . ASP A 1 105 ? -19.328 16.75 9.672 1 85.25 105 ASP A CA 1
ATOM 830 C C . ASP A 1 105 ? -19.078 16.281 8.242 1 85.25 105 ASP A C 1
ATOM 832 O O . ASP A 1 105 ? -18.734 17.078 7.371 1 85.25 105 ASP A O 1
ATOM 836 N N . PHE A 1 106 ? -19.031 14.938 8.117 1 76.94 106 PHE A N 1
ATOM 837 C CA . PHE A 1 106 ? -18.984 14.398 6.762 1 76.94 106 PHE A CA 1
ATOM 838 C C . PHE A 1 106 ? -20.375 14.25 6.188 1 76.94 106 PHE A C 1
ATOM 840 O O . PHE A 1 106 ? -21.281 13.727 6.852 1 76.94 106 PHE A O 1
ATOM 847 N N . THR A 1 107 ? -20.719 15.242 5.418 1 61.44 107 THR A N 1
ATOM 848 C CA . THR A 1 107 ? -22.031 15.133 4.781 1 61.44 107 THR A CA 1
ATOM 849 C C . THR A 1 107 ? -21.969 14.195 3.576 1 61.44 107 THR A C 1
ATOM 851 O O . THR A 1 107 ? -20.922 14.07 2.932 1 61.44 107 THR A O 1
ATOM 854 N N . ASP A 1 108 ? -23.016 13.359 3.455 1 55.69 108 ASP A N 1
ATOM 855 C CA . ASP A 1 108 ? -23.125 12.32 2.439 1 55.69 108 ASP A CA 1
ATOM 856 C C . ASP A 1 108 ? -22.844 12.875 1.046 1 55.69 108 ASP A C 1
ATOM 858 O O . ASP A 1 108 ? -23.344 13.953 0.696 1 55.69 108 ASP A O 1
ATOM 862 N N . ILE A 1 109 ? -21.688 12.562 0.541 1 52.28 109 ILE A N 1
ATOM 863 C CA . ILE A 1 109 ? -21.469 12.719 -0.894 1 52.28 109 ILE A CA 1
ATOM 864 C C . ILE A 1 109 ? -22.594 12.039 -1.664 1 52.28 109 ILE A C 1
ATOM 866 O O . ILE A 1 109 ? -22.906 10.875 -1.414 1 52.28 109 ILE A O 1
ATOM 870 N N . PRO A 1 110 ? -23.359 12.781 -2.369 1 48.72 110 PRO A N 1
ATOM 871 C CA . PRO A 1 110 ? -24.281 11.992 -3.191 1 48.72 110 PRO A CA 1
ATOM 872 C C . PRO A 1 110 ? -23.578 10.859 -3.936 1 48.72 110 PRO A C 1
ATOM 874 O O . PRO A 1 110 ? -22.422 11 -4.352 1 48.72 110 PRO A O 1
ATOM 877 N N . LYS A 1 111 ? -24.031 9.781 -3.697 1 46.75 111 LYS A N 1
ATOM 878 C CA . LYS A 1 111 ? -23.547 8.57 -4.34 1 46.75 111 LYS A CA 1
ATOM 879 C C . LYS A 1 111 ? -23.062 8.852 -5.758 1 46.75 111 LYS A C 1
ATOM 881 O O . LYS A 1 111 ? -22.094 8.242 -6.227 1 46.75 111 LYS A O 1
ATOM 886 N N . GLU A 1 112 ? -23.75 9.641 -6.438 1 42.94 112 GLU A N 1
ATOM 887 C CA . GLU A 1 112 ? -23.5 9.992 -7.832 1 42.94 112 GLU A CA 1
ATOM 888 C C . GLU A 1 112 ? -22.328 10.969 -7.953 1 42.94 112 GLU A C 1
ATOM 890 O O . GLU A 1 112 ? -21.812 11.195 -9.047 1 42.94 112 GLU A O 1
ATOM 895 N N . ALA A 1 113 ? -22.062 11.523 -7.012 1 45.03 113 ALA A N 1
ATOM 896 C CA . ALA A 1 113 ? -21.094 12.609 -7.129 1 45.03 113 ALA A CA 1
ATOM 897 C C . ALA A 1 113 ? -19.688 12.117 -6.871 1 45.03 113 ALA A C 1
ATOM 899 O O . ALA A 1 113 ? -19.188 12.172 -5.742 1 45.03 113 ALA A O 1
ATOM 900 N N . GLN A 1 114 ? -19.406 10.977 -7.398 1 46.47 114 GLN A N 1
ATOM 901 C CA . GLN A 1 114 ? -18.016 10.555 -7.289 1 46.47 114 GLN A CA 1
ATOM 902 C C . GLN A 1 114 ? -17.078 11.672 -7.742 1 46.47 114 GLN A C 1
ATOM 904 O O . GLN A 1 114 ? -17.203 12.18 -8.859 1 46.47 114 GLN A O 1
ATOM 909 N N . LEU A 1 115 ? -16.609 12.383 -6.848 1 47.16 115 LEU A N 1
ATOM 910 C CA . LEU A 1 115 ? -15.609 13.375 -7.238 1 47.16 115 LEU A CA 1
ATOM 911 C C . LEU A 1 115 ? -14.617 12.781 -8.234 1 47.16 115 LEU A C 1
ATOM 913 O O . LEU A 1 115 ? -14.164 11.648 -8.07 1 47.16 115 LEU A O 1
ATOM 917 N N . LYS A 1 116 ? -14.93 13.172 -9.414 1 45.56 116 LYS A N 1
ATOM 918 C CA . LYS A 1 116 ? -13.891 12.773 -10.367 1 45.56 116 LYS A CA 1
ATOM 919 C C . LYS A 1 116 ? -12.539 13.383 -9.992 1 45.56 116 LYS A C 1
ATOM 921 O O . LYS A 1 116 ? -12.484 14.484 -9.445 1 45.56 116 LYS A O 1
ATOM 926 N N . SER A 1 117 ? -11.602 12.578 -10.055 1 43.06 117 SER A N 1
ATOM 927 C CA . SER A 1 117 ? -10.203 12.992 -9.977 1 43.06 117 SER A CA 1
ATOM 928 C C . SER A 1 117 ? -9.953 14.234 -10.82 1 43.06 117 SER A C 1
ATOM 930 O O . SER A 1 117 ? -10.422 14.328 -11.953 1 43.06 117 SER A O 1
ATOM 932 N N . GLY A 1 118 ? -9.938 15.523 -10.133 1 46.28 118 GLY A N 1
ATOM 933 C CA . GLY A 1 118 ? -9.648 16.781 -10.812 1 46.28 118 GLY A CA 1
ATOM 934 C C . GLY A 1 118 ? -10.617 17.891 -10.445 1 46.28 118 GLY A C 1
ATOM 935 O O . GLY A 1 118 ? -10.383 19.062 -10.773 1 46.28 118 GLY A O 1
ATOM 936 N N . ASP A 1 119 ? -11.773 17.422 -10.164 1 49.81 119 ASP A N 1
ATOM 937 C CA . ASP A 1 119 ? -12.766 18.484 -9.984 1 49.81 119 ASP A CA 1
ATOM 938 C C . ASP A 1 119 ? -12.352 19.453 -8.875 1 49.81 119 ASP A C 1
ATOM 940 O O . ASP A 1 119 ? -12.781 20.594 -8.852 1 49.81 119 ASP A O 1
ATOM 944 N N . ALA A 1 120 ? -11.758 19 -7.93 1 51.25 120 ALA A N 1
ATOM 945 C CA . ALA A 1 120 ? -11.328 19.984 -6.938 1 51.25 120 ALA A CA 1
ATOM 946 C C . ALA A 1 120 ? -9.805 20.062 -6.859 1 51.25 120 ALA A C 1
ATOM 948 O O . ALA A 1 120 ? -9.133 19.031 -6.66 1 51.25 120 ALA A O 1
ATOM 949 N N . PRO A 1 121 ? -9.32 21.281 -7.562 1 54.72 121 PRO A N 1
ATOM 950 C CA . PRO A 1 121 ? -7.871 21.391 -7.363 1 54.72 121 PRO A CA 1
ATOM 951 C C . PRO A 1 121 ? -7.473 21.281 -5.895 1 54.72 121 PRO A C 1
ATOM 953 O O . PRO A 1 121 ? -8.008 22.016 -5.055 1 54.72 121 PRO A O 1
ATOM 956 N N . PHE A 1 122 ? -7.059 20.203 -5.441 1 63.12 122 PHE A N 1
ATOM 957 C CA . PHE A 1 122 ? -6.656 20.016 -4.055 1 63.12 122 PHE A CA 1
ATOM 958 C C . PHE A 1 122 ? -5.262 20.594 -3.812 1 63.12 122 PHE A C 1
ATOM 960 O O . PHE A 1 122 ? -4.367 19.875 -3.346 1 63.12 122 PHE A O 1
ATOM 967 N N . ASN A 1 123 ? -5.184 21.953 -4.16 1 65.5 123 ASN A N 1
ATOM 968 C CA . ASN A 1 123 ? -3.955 22.703 -3.918 1 65.5 123 ASN A CA 1
ATOM 969 C C . ASN A 1 123 ? -3.996 23.422 -2.57 1 65.5 123 ASN A C 1
ATOM 971 O O . ASN A 1 123 ? -3.898 24.656 -2.514 1 65.5 123 ASN A O 1
ATOM 975 N N . PHE A 1 124 ? -3.941 22.766 -1.43 1 76.12 124 PHE A N 1
ATOM 976 C CA . PHE A 1 124 ? -4.547 23.219 -0.182 1 76.12 124 PHE A CA 1
ATOM 977 C C . PHE A 1 124 ? -3.482 23.719 0.785 1 76.12 124 PHE A C 1
ATOM 979 O O . PHE A 1 124 ? -3.803 24.328 1.812 1 76.12 124 PHE A O 1
ATOM 986 N N . CYS A 1 125 ? -2.168 23.656 0.442 1 91.06 125 CYS A N 1
ATOM 987 C CA . CYS A 1 125 ? -1.335 23.797 1.629 1 91.06 125 CYS A CA 1
ATOM 988 C C . CYS A 1 125 ? 0.054 24.312 1.259 1 91.06 125 CYS A C 1
ATOM 990 O O . CYS A 1 125 ? 0.483 24.172 0.112 1 91.06 125 CYS A O 1
ATOM 992 N N . SER A 1 126 ? 0.661 25.109 2.162 1 97.44 126 SER A N 1
ATOM 993 C CA . SER A 1 126 ? 2.062 25.5 2.068 1 97.44 126 SER A CA 1
ATOM 994 C C . SER A 1 126 ? 2.781 25.312 3.398 1 97.44 126 SER A C 1
ATOM 996 O O . SER A 1 126 ? 2.219 25.578 4.461 1 97.44 126 SER A O 1
ATOM 998 N N . PHE A 1 127 ? 4.023 24.859 3.328 1 98.5 127 PHE A N 1
ATOM 999 C CA . PHE A 1 127 ? 4.824 24.594 4.516 1 98.5 127 PHE A CA 1
ATOM 1000 C C . PHE A 1 127 ? 6.262 25.062 4.324 1 98.5 127 PHE A C 1
ATOM 1002 O O . PHE A 1 127 ? 6.805 24.969 3.221 1 98.5 127 PHE A O 1
ATOM 1009 N N . VAL A 1 128 ? 6.883 25.578 5.484 1 98.19 128 VAL A N 1
ATOM 1010 C CA . VAL A 1 128 ? 8.305 25.906 5.508 1 98.19 128 VAL A CA 1
ATOM 1011 C C . VAL A 1 128 ? 8.93 25.438 6.816 1 98.19 128 VAL A C 1
ATOM 1013 O O . VAL A 1 128 ? 8.32 25.562 7.883 1 98.19 128 VAL A O 1
ATOM 1016 N N . ALA A 1 129 ? 10.031 24.797 6.77 1 98.56 129 ALA A N 1
ATOM 1017 C CA . ALA A 1 129 ? 10.945 24.594 7.895 1 98.56 129 ALA A CA 1
ATOM 1018 C C . ALA A 1 129 ? 12.25 25.359 7.684 1 98.56 129 ALA A C 1
ATOM 1020 O O . ALA A 1 129 ? 12.93 25.156 6.672 1 98.56 129 ALA A O 1
ATOM 1021 N N . LEU A 1 130 ? 12.594 26.219 8.602 1 96.5 130 LEU A N 1
ATOM 1022 C CA . LEU A 1 130 ? 13.82 27 8.484 1 96.5 130 LEU A CA 1
ATOM 1023 C C . LEU A 1 130 ? 15.039 26.172 8.867 1 96.5 130 LEU A C 1
ATOM 1025 O O . LEU A 1 130 ? 14.93 25.234 9.672 1 96.5 130 LEU A O 1
ATOM 1029 N N . PRO A 1 131 ? 16.188 26.422 8.258 1 95.44 131 PRO A N 1
ATOM 1030 C CA . PRO A 1 131 ? 17.406 25.688 8.633 1 95.44 131 PRO A CA 1
ATOM 1031 C C . PRO A 1 131 ? 17.875 26 10.047 1 95.44 131 PRO A C 1
ATOM 1033 O O . PRO A 1 131 ? 18.172 27.172 10.352 1 95.44 131 PRO A O 1
ATOM 1036 N N . ILE A 1 132 ? 18 24.984 10.766 1 95.25 132 ILE A N 1
ATOM 1037 C CA . ILE A 1 132 ? 18.391 25.172 12.148 1 95.25 132 ILE A CA 1
ATOM 1038 C C . ILE A 1 132 ? 19.766 25.844 12.203 1 95.25 132 ILE A C 1
ATOM 1040 O O . ILE A 1 132 ? 20.047 26.641 13.102 1 95.25 132 ILE A O 1
ATOM 1044 N N . GLU A 1 133 ? 20.609 25.594 11.203 1 94 133 GLU A N 1
ATOM 1045 C CA . GLU A 1 133 ? 21.969 26.094 11.133 1 94 133 GLU A CA 1
ATOM 1046 C C . GLU A 1 133 ? 22 27.625 11.078 1 94 133 GLU A C 1
ATOM 1048 O O . GLU A 1 133 ? 23 28.234 11.422 1 94 133 GLU A O 1
ATOM 1053 N N . LYS A 1 134 ? 20.891 28.156 10.734 1 91.75 134 LYS A N 1
ATOM 1054 C CA . LYS A 1 134 ? 20.812 29.609 10.57 1 91.75 134 LYS A CA 1
ATOM 1055 C C . LYS A 1 134 ? 19.828 30.234 11.547 1 91.75 134 LYS A C 1
ATOM 1057 O O . LYS A 1 134 ? 19.453 31.406 11.398 1 91.75 134 LYS A O 1
ATOM 1062 N N . SER A 1 135 ? 19.375 29.469 12.484 1 93.75 135 SER A N 1
ATOM 1063 C CA . SER A 1 135 ? 18.281 29.922 13.336 1 93.75 135 SER A CA 1
ATOM 1064 C C . SER A 1 135 ? 18.719 30.016 14.797 1 93.75 135 SER A C 1
ATOM 1066 O O . SER A 1 135 ? 17.875 30.031 15.703 1 93.75 135 SER A O 1
ATOM 1068 N N . GLY A 1 136 ? 19.984 30.062 15.055 1 92.81 136 GLY A N 1
ATOM 1069 C CA . GLY A 1 136 ? 20.516 30.234 16.391 1 92.81 136 GLY A CA 1
ATOM 1070 C C . GLY A 1 136 ? 20.078 29.141 17.359 1 92.81 136 GLY A C 1
ATOM 1071 O O . GLY A 1 136 ? 19.781 29.422 18.516 1 92.81 136 GLY A O 1
ATOM 1072 N N . GLY A 1 137 ? 19.828 27.984 16.859 1 93.44 137 GLY A N 1
ATOM 1073 C CA . GLY A 1 137 ? 19.469 26.844 17.688 1 93.44 137 GLY A CA 1
ATOM 1074 C C . GLY A 1 137 ? 17.969 26.609 17.75 1 93.44 137 GLY A C 1
ATOM 1075 O O . GLY A 1 137 ? 17.516 25.562 18.234 1 93.44 137 GLY A O 1
ATOM 1076 N N . GLY A 1 138 ? 17.219 27.562 17.25 1 96.62 138 GLY A N 1
ATOM 1077 C CA . GLY A 1 138 ? 15.781 27.359 17.172 1 96.62 138 GLY A CA 1
ATOM 1078 C C . GLY A 1 138 ? 15.352 26.5 16 1 96.62 138 GLY A C 1
ATOM 1079 O O . GLY A 1 138 ? 16.016 26.469 14.977 1 96.62 138 GLY A O 1
ATOM 1080 N N . VAL A 1 139 ? 14.312 25.734 16.203 1 98.12 139 VAL A N 1
ATOM 1081 C CA . VAL A 1 139 ? 13.711 24.938 15.133 1 98.12 139 VAL A CA 1
ATOM 1082 C C . VAL A 1 139 ? 12.305 25.469 14.828 1 98.12 139 VAL A C 1
ATOM 1084 O O . VAL A 1 139 ? 11.375 25.234 15.602 1 98.12 139 VAL A O 1
ATOM 1087 N N . PHE A 1 140 ? 12.18 26.141 13.68 1 98.25 140 PHE A N 1
ATOM 1088 C CA . PHE A 1 140 ? 10.953 26.875 13.375 1 98.25 140 PHE A CA 1
ATOM 1089 C C . PHE A 1 140 ? 10.297 26.344 12.109 1 98.25 140 PHE A C 1
ATOM 1091 O O . PHE A 1 140 ? 10.969 26.141 11.094 1 98.25 140 PHE A O 1
ATOM 1098 N N . THR A 1 141 ? 9.023 26.047 12.172 1 98.62 141 THR A N 1
ATOM 1099 C CA . THR A 1 141 ? 8.195 25.672 11.031 1 98.62 141 THR A CA 1
ATOM 1100 C C . THR A 1 141 ? 6.957 26.562 10.953 1 98.62 141 THR A C 1
ATOM 1102 O O . THR A 1 141 ? 6.559 27.172 11.945 1 98.62 141 THR A O 1
ATOM 1105 N N . SER A 1 142 ? 6.43 26.703 9.828 1 98.56 142 SER A N 1
ATOM 1106 C CA . SER A 1 142 ? 5.141 27.359 9.633 1 98.56 142 SER A CA 1
ATOM 1107 C C . SER A 1 142 ? 4.371 26.734 8.477 1 98.56 142 SER A C 1
ATOM 1109 O O . SER A 1 142 ? 4.969 26.297 7.488 1 98.56 142 SER A O 1
ATOM 1111 N N . ARG A 1 143 ? 3.045 26.641 8.594 1 97.81 143 ARG A N 1
ATOM 1112 C CA . ARG A 1 143 ? 2.238 26.016 7.547 1 97.81 143 ARG A CA 1
ATOM 1113 C C . ARG A 1 143 ? 0.881 26.703 7.422 1 97.81 143 ARG A C 1
ATOM 1115 O O . ARG A 1 143 ? 0.297 27.125 8.422 1 97.81 143 ARG A O 1
ATOM 1122 N N . ASN A 1 144 ? 0.442 26.891 6.164 1 97.75 144 ASN A N 1
ATOM 1123 C CA . ASN A 1 144 ? -0.925 27.297 5.852 1 97.75 144 ASN A CA 1
ATOM 1124 C C . ASN A 1 144 ? -1.79 26.094 5.473 1 97.75 144 ASN A C 1
ATOM 1126 O O . ASN A 1 144 ? -1.423 25.312 4.598 1 97.75 144 ASN A O 1
ATOM 1130 N N . PHE A 1 145 ? -2.928 25.938 6.191 1 96.06 145 PHE A N 1
ATOM 1131 C CA . PHE A 1 145 ? -3.971 25 5.781 1 96.06 145 PHE A CA 1
ATOM 1132 C C . PHE A 1 145 ? -5.027 25.719 4.941 1 96.06 145 PHE A C 1
ATOM 1134 O O . PHE A 1 145 ? -5.859 26.453 5.473 1 96.06 145 PHE A O 1
ATOM 1141 N N . ASP A 1 146 ? -4.93 25.453 3.68 1 93.56 146 ASP A N 1
ATOM 1142 C CA . ASP A 1 146 ? -5.816 26.078 2.713 1 93.56 146 ASP A CA 1
ATOM 1143 C C . ASP A 1 146 ? -6.879 25.109 2.217 1 93.56 146 ASP A C 1
ATOM 1145 O O . ASP A 1 146 ? -6.555 24.031 1.704 1 93.56 146 ASP A O 1
ATOM 1149 N N . ILE A 1 147 ? -8.062 25.453 2.447 1 87.94 147 ILE A N 1
ATOM 1150 C CA . ILE A 1 147 ? -9.164 24.625 1.965 1 87.94 147 ILE A CA 1
ATOM 1151 C C . ILE A 1 147 ? -10.422 25.469 1.819 1 87.94 147 ILE A C 1
ATOM 1153 O O . ILE A 1 147 ? -10.461 26.625 2.256 1 87.94 147 ILE A O 1
ATOM 1157 N N . PHE A 1 148 ? -11.359 24.922 1.283 1 81.19 148 PHE A N 1
ATOM 1158 C CA . PHE A 1 148 ? -12.57 25.672 0.966 1 81.19 148 PHE A CA 1
ATOM 1159 C C . PHE A 1 148 ? -13.344 26.016 2.234 1 81.19 148 PHE A C 1
ATOM 1161 O O . PHE A 1 148 ? -13.555 25.156 3.088 1 81.19 148 PHE A O 1
ATOM 1168 N N . ALA A 1 149 ? -13.719 27.156 2.301 1 78 149 ALA A N 1
ATOM 1169 C CA . ALA A 1 149 ? -14.57 27.641 3.389 1 78 149 ALA A CA 1
ATOM 1170 C C . ALA A 1 149 ? -16.047 27.484 3.045 1 78 149 ALA A C 1
ATOM 1172 O O . ALA A 1 149 ? -16.797 28.469 3.027 1 78 149 ALA A O 1
ATOM 1173 N N . LEU A 1 150 ? -16.391 26.312 2.686 1 73.19 150 LEU A N 1
ATOM 1174 C CA . LEU A 1 150 ? -17.75 25.938 2.352 1 73.19 150 LEU A CA 1
ATOM 1175 C C . LEU A 1 150 ? -18.047 24.516 2.811 1 73.19 150 LEU A C 1
ATOM 1177 O O . LEU A 1 150 ? -17.141 23.781 3.229 1 73.19 150 LEU A O 1
ATOM 1181 N N . ASN A 1 151 ? -19.312 24.281 2.752 1 67.44 151 ASN A N 1
ATOM 1182 C CA . ASN A 1 151 ? -19.703 22.922 3.117 1 67.44 151 ASN A CA 1
ATOM 1183 C C . ASN A 1 151 ? -19.203 21.891 2.109 1 67.44 151 ASN A C 1
ATOM 1185 O O . ASN A 1 151 ? -19.266 22.125 0.899 1 67.44 151 ASN A O 1
ATOM 1189 N N . LEU A 1 152 ? -18.609 20.844 2.631 1 63.75 152 LEU A N 1
ATOM 1190 C CA . LEU A 1 152 ? -18.297 19.672 1.812 1 63.75 152 LEU A CA 1
ATOM 1191 C C . LEU A 1 152 ? -19.516 18.766 1.672 1 63.75 152 LEU A C 1
ATOM 1193 O O . LEU A 1 152 ? -20.078 18.312 2.674 1 63.75 152 LEU A O 1
ATOM 1197 N N . TRP A 1 153 ? -19.922 18.469 0.547 1 62.31 153 TRP A N 1
ATOM 1198 C CA . TRP A 1 153 ? -19.641 18.703 -0.864 1 62.31 153 TRP A CA 1
ATOM 1199 C C . TRP A 1 153 ? -20.703 19.594 -1.486 1 62.31 153 TRP A C 1
ATOM 1201 O O . TRP A 1 153 ? -20.562 20.047 -2.623 1 62.31 153 TRP A O 1
ATOM 1211 N N . LYS A 1 154 ? -21.641 19.797 -0.727 1 67.06 154 LYS A N 1
ATOM 1212 C CA . LYS A 1 154 ? -22.781 20.578 -1.218 1 67.06 154 LYS A CA 1
ATOM 1213 C C . LYS A 1 154 ? -22.344 21.984 -1.614 1 67.06 154 LYS A C 1
ATOM 1215 O O . LYS A 1 154 ? -22.812 22.531 -2.613 1 67.06 154 LYS A O 1
ATOM 1220 N N . GLY A 1 155 ? -21.453 22.453 -0.872 1 64.19 155 GLY A N 1
ATOM 1221 C CA . GLY A 1 155 ? -20.938 23.766 -1.223 1 64.19 155 GLY A CA 1
ATOM 1222 C C . GLY A 1 155 ? -20.281 23.797 -2.586 1 64.19 155 GLY A C 1
ATOM 1223 O O . GLY A 1 155 ? -20.484 24.734 -3.361 1 64.19 155 GLY A O 1
ATOM 1224 N N . PHE A 1 156 ? -19.641 22.688 -2.838 1 63.75 156 PHE A N 1
ATOM 1225 C CA . PHE A 1 156 ? -18.953 22.594 -4.125 1 63.75 156 PHE A CA 1
ATOM 1226 C C . PHE A 1 156 ? -19.969 22.469 -5.262 1 63.75 156 PHE A C 1
ATOM 1228 O O . PHE A 1 156 ? -19.719 22.969 -6.367 1 63.75 156 PHE A O 1
ATOM 1235 N N . LEU A 1 157 ? -21.031 21.875 -4.863 1 64.19 157 LEU A N 1
ATOM 1236 C CA . LEU A 1 157 ? -22.031 21.625 -5.883 1 64.19 157 LEU A CA 1
ATOM 1237 C C . LEU A 1 157 ? -23.109 22.703 -5.859 1 64.19 157 LEU A C 1
ATOM 1239 O O . LEU A 1 157 ? -24.125 22.594 -6.559 1 64.19 157 LEU A O 1
ATOM 1243 N N . ASP A 1 158 ? -22.922 23.656 -5.059 1 69.56 158 ASP A N 1
ATOM 1244 C CA . ASP A 1 158 ? -23.859 24.766 -4.922 1 69.56 158 ASP A CA 1
ATOM 1245 C C . ASP A 1 158 ? -25.234 24.281 -4.477 1 69.56 158 ASP A C 1
ATOM 1247 O O . ASP A 1 158 ? -26.25 24.688 -5.027 1 69.56 158 ASP A O 1
ATOM 1251 N N . LEU A 1 159 ? -25.141 23.266 -3.629 1 70.62 159 LEU A N 1
ATOM 1252 C CA . LEU A 1 159 ? -26.375 22.734 -3.045 1 70.62 159 LEU A CA 1
ATOM 1253 C C . LEU A 1 159 ? -26.625 23.359 -1.676 1 70.62 159 LEU A C 1
ATOM 1255 O O . LEU A 1 159 ? -25.688 23.688 -0.954 1 70.62 159 LEU A O 1
ATOM 1259 N N . PRO A 1 160 ? -27.953 23.562 -1.401 1 72.69 160 PRO A N 1
ATOM 1260 C CA . PRO A 1 160 ? -28.25 24.141 -0.094 1 72.69 160 PRO A CA 1
ATOM 1261 C C . PRO A 1 160 ? -27.891 23.219 1.065 1 72.69 160 PRO A C 1
ATOM 1263 O O . PRO A 1 160 ? -28.031 22 0.958 1 72.69 160 PRO A O 1
ATOM 1266 N N . LEU A 1 161 ? -27.438 23.984 2.176 1 74 161 LEU A N 1
ATOM 1267 C CA . LEU A 1 161 ? -27.156 23.219 3.387 1 74 161 LEU A CA 1
ATOM 1268 C C . LEU A 1 161 ? -28.438 22.938 4.156 1 74 161 LEU A C 1
ATOM 1270 O O . LEU A 1 161 ? -29.344 23.766 4.211 1 74 161 LEU A O 1
ATOM 1274 N N . GLU A 1 162 ? -28.453 21.734 4.551 1 76.31 162 GLU A N 1
ATOM 1275 C CA . GLU A 1 162 ? -29.578 21.344 5.406 1 76.31 162 GLU A CA 1
ATOM 1276 C C . GLU A 1 162 ? -29.281 21.656 6.871 1 76.31 162 GLU A C 1
ATOM 1278 O O . GLU A 1 162 ? -28.141 21.953 7.234 1 76.31 162 GLU A O 1
ATOM 1283 N N . GLU A 1 163 ? -30.375 21.688 7.609 1 76.88 163 GLU A N 1
ATOM 1284 C CA . GLU A 1 163 ? -30.234 21.891 9.047 1 76.88 163 GLU A CA 1
ATOM 1285 C C . GLU A 1 163 ? -29.281 20.875 9.664 1 76.88 163 GLU A C 1
ATOM 1287 O O . GLU A 1 163 ? -29.344 19.688 9.344 1 76.88 163 GLU A O 1
ATOM 1292 N N . GLY A 1 164 ? -28.328 21.406 10.414 1 74.81 164 GLY A N 1
ATOM 1293 C CA . GLY A 1 164 ? -27.406 20.5 11.086 1 74.81 164 GLY A CA 1
ATOM 1294 C C . GLY A 1 164 ? -26.141 20.25 10.305 1 74.81 164 GLY A C 1
ATOM 1295 O O . GLY A 1 164 ? -25.219 19.578 10.797 1 74.81 164 GLY A O 1
ATOM 1296 N N . GLU A 1 165 ? -26.141 20.812 9.164 1 79.75 165 GLU A N 1
ATOM 1297 C CA . GLU A 1 165 ? -24.922 20.672 8.383 1 79.75 165 GLU A CA 1
ATOM 1298 C C . GLU A 1 165 ? -23.984 21.859 8.625 1 79.75 165 GLU A C 1
ATOM 1300 O O . GLU A 1 165 ? -24.438 22.984 8.82 1 79.75 165 GLU A O 1
ATOM 1305 N N . TYR A 1 166 ? -22.766 21.516 8.688 1 83.88 166 TYR A N 1
ATOM 1306 C CA . TYR A 1 166 ? -21.766 22.531 8.969 1 83.88 166 TYR A CA 1
ATOM 1307 C C . TYR A 1 166 ? -20.781 22.672 7.805 1 83.88 166 TYR A C 1
ATOM 1309 O O . TYR A 1 166 ? -20.594 21.719 7.039 1 83.88 166 TYR A O 1
ATOM 1317 N N . ASN A 1 167 ? -20.219 23.844 7.805 1 82.69 167 ASN A N 1
ATOM 1318 C CA . ASN A 1 167 ? -19.172 24.078 6.812 1 82.69 167 ASN A CA 1
ATOM 1319 C C . ASN A 1 167 ? -17.938 23.234 7.094 1 82.69 167 ASN A C 1
ATOM 1321 O O . ASN A 1 167 ? -17.641 22.922 8.25 1 82.69 167 ASN A O 1
ATOM 1325 N N . CYS A 1 168 ? -17.328 22.969 6.031 1 77.44 168 CYS A N 1
ATOM 1326 C CA . CYS A 1 168 ? -16.109 22.156 6.125 1 77.44 168 CYS A CA 1
ATOM 1327 C C . CYS A 1 168 ? -15.109 22.797 7.074 1 77.44 168 CYS A C 1
ATOM 1329 O O . CYS A 1 168 ? -14.836 24 6.984 1 77.44 168 CYS A O 1
ATOM 1331 N N . TRP A 1 169 ? -14.703 22.078 8.023 1 84.44 169 TRP A N 1
ATOM 1332 C CA . TRP A 1 169 ? -13.625 22.406 8.961 1 84.44 169 TRP A CA 1
ATOM 1333 C C . TRP A 1 169 ? -14.047 23.547 9.891 1 84.44 169 TRP A C 1
ATOM 1335 O O . TRP A 1 169 ? -13.203 24.156 10.547 1 84.44 169 TRP A O 1
ATOM 1345 N N . SER A 1 170 ? -15.32 23.922 9.875 1 88.81 170 SER A N 1
ATOM 1346 C CA . SER A 1 170 ? -15.781 25.047 10.68 1 88.81 170 SER A CA 1
ATOM 1347 C C . SER A 1 170 ? -15.75 24.703 12.172 1 88.81 170 SER A C 1
ATOM 1349 O O . SER A 1 170 ? -15.734 25.609 13.016 1 88.81 170 SER A O 1
ATOM 1351 N N . ARG A 1 171 ? -15.789 23.469 12.477 1 92.5 171 ARG A N 1
ATOM 1352 C CA . ARG A 1 171 ? -15.688 23.047 13.867 1 92.5 171 ARG A CA 1
ATOM 1353 C C . ARG A 1 171 ? -14.336 22.391 14.141 1 92.5 171 ARG A C 1
ATOM 1355 O O . ARG A 1 171 ? -14.258 21.172 14.32 1 92.5 171 ARG A O 1
ATOM 1362 N N . SER A 1 172 ? -13.336 23.234 14.258 1 93.56 172 SER A N 1
ATOM 1363 C CA . SER A 1 172 ? -11.945 22.797 14.383 1 93.56 172 SER A CA 1
ATOM 1364 C C . SER A 1 172 ? -11.594 22.516 15.836 1 93.56 172 SER A C 1
ATOM 1366 O O . SER A 1 172 ? -12.281 22.969 16.75 1 93.56 172 SER A O 1
ATOM 1368 N N . LEU A 1 173 ? -10.5 21.719 15.992 1 95.94 173 LEU A N 1
ATOM 1369 C CA . LEU A 1 173 ? -10.094 21.281 17.328 1 95.94 173 LEU A CA 1
ATOM 1370 C C . LEU A 1 173 ? -8.602 21.484 17.531 1 95.94 173 LEU A C 1
ATOM 1372 O O . LEU A 1 173 ? -7.805 21.297 16.609 1 95.94 173 LEU A O 1
ATOM 1376 N N . VAL A 1 174 ? -8.242 21.953 18.688 1 97.56 174 VAL A N 1
ATOM 1377 C CA . VAL A 1 174 ? -6.938 21.703 19.297 1 97.56 174 VAL A CA 1
ATOM 1378 C C . VAL A 1 174 ? -7.074 20.688 20.422 1 97.56 174 VAL A C 1
ATOM 1380 O O . VAL A 1 174 ? -7.637 20.984 21.484 1 97.56 174 VAL A O 1
ATOM 1383 N N . LEU A 1 175 ? -6.582 19.516 20.219 1 98.19 175 LEU A N 1
ATOM 1384 C CA . LEU A 1 175 ? -6.742 18.406 21.172 1 98.19 175 LEU A CA 1
ATOM 1385 C C . LEU A 1 175 ? -5.418 18.078 21.844 1 98.19 175 LEU A C 1
ATOM 1387 O O . LEU A 1 175 ? -4.441 17.734 21.156 1 98.19 175 LEU A O 1
ATOM 1391 N N . GLU A 1 176 ? -5.387 18.234 23.125 1 98.19 176 GLU A N 1
ATOM 1392 C CA . GLU A 1 176 ? -4.25 17.766 23.906 1 98.19 176 GLU A CA 1
ATOM 1393 C C . GLU A 1 176 ? -4.562 16.438 24.609 1 98.19 176 GLU A C 1
ATOM 1395 O O . GLU A 1 176 ? -5.578 16.328 25.297 1 98.19 176 GLU A O 1
ATOM 1400 N N . LYS A 1 177 ? -3.727 15.477 24.391 1 97.94 177 LYS A N 1
ATOM 1401 C CA . LYS A 1 177 ? -3.822 14.195 25.094 1 97.94 177 LYS A CA 1
ATOM 1402 C C . LYS A 1 177 ? -2.689 14.031 26.094 1 97.94 177 LYS A C 1
ATOM 1404 O O . LYS A 1 177 ? -1.517 14.195 25.75 1 97.94 177 LYS A O 1
ATOM 1409 N N . ARG A 1 178 ? -3.057 13.742 27.297 1 98 178 ARG A N 1
ATOM 1410 C CA . ARG A 1 178 ? -2.123 13.508 28.391 1 98 178 ARG A CA 1
ATOM 1411 C C . ARG A 1 178 ? -2.328 12.125 29 1 98 178 ARG A C 1
ATOM 1413 O O . ARG A 1 178 ? -2.863 12 30.094 1 98 178 ARG A O 1
ATOM 1420 N N . PRO A 1 179 ? -1.789 11.094 28.328 1 97.56 179 PRO A N 1
ATOM 1421 C CA . PRO A 1 179 ? -2.01 9.727 28.781 1 97.56 179 PRO A CA 1
ATOM 1422 C C . PRO A 1 179 ? -1.207 9.391 30.047 1 97.56 179 PRO A C 1
ATOM 1424 O O . PRO A 1 179 ? -0.15 9.984 30.281 1 97.56 179 PRO A O 1
ATOM 1427 N N . THR A 1 180 ? -1.708 8.43 30.781 1 96.94 180 THR A N 1
ATOM 1428 C CA . THR A 1 180 ? -0.994 7.938 31.953 1 96.94 180 THR A CA 1
ATOM 1429 C C . THR A 1 180 ? 0.323 7.281 31.547 1 96.94 180 THR A C 1
ATOM 1431 O O . THR A 1 180 ? 1.296 7.316 32.312 1 96.94 180 THR A O 1
ATOM 1434 N N . GLU A 1 181 ? 0.35 6.676 30.391 1 95.44 181 GLU A N 1
ATOM 1435 C CA . GLU A 1 181 ? 1.556 6.074 29.828 1 95.44 181 GLU A CA 1
ATOM 1436 C C . GLU A 1 181 ? 1.758 6.504 28.391 1 95.44 181 GLU A C 1
ATOM 1438 O O . GLU A 1 181 ? 0.829 6.438 27.578 1 95.44 181 GLU A O 1
ATOM 1443 N N . GLY A 1 182 ? 3.002 6.961 28.141 1 96.31 182 GLY A N 1
ATOM 1444 C CA . GLY A 1 182 ? 3.305 7.41 26.797 1 96.31 182 GLY A CA 1
ATOM 1445 C C . GLY A 1 182 ? 3.51 8.906 26.703 1 96.31 182 GLY A C 1
ATOM 1446 O O . GLY A 1 182 ? 3.465 9.617 27.703 1 96.31 182 GLY A O 1
ATOM 1447 N N . TYR A 1 183 ? 3.703 9.422 25.453 1 98 183 TYR A N 1
ATOM 1448 C CA . TYR A 1 183 ? 4.008 10.828 25.219 1 98 183 TYR A CA 1
ATOM 1449 C C . TYR A 1 183 ? 2.736 11.672 25.25 1 98 183 TYR A C 1
ATOM 1451 O O . TYR A 1 183 ? 1.695 11.25 24.734 1 98 183 TYR A O 1
ATOM 1459 N N . LYS A 1 184 ? 2.785 12.82 25.828 1 98.25 184 LYS A N 1
ATOM 1460 C CA . LYS A 1 184 ? 1.758 13.836 25.625 1 98.25 184 LYS A CA 1
ATOM 1461 C C . LYS A 1 184 ? 1.796 14.391 24.219 1 98.25 184 LYS A C 1
ATOM 1463 O O . LYS A 1 184 ? 2.871 14.547 23.625 1 98.25 184 LYS A O 1
ATOM 1468 N N . THR A 1 185 ? 0.609 14.672 23.688 1 98.38 185 THR A N 1
ATOM 1469 C CA . THR A 1 185 ? 0.541 15.18 22.328 1 98.38 185 THR A CA 1
ATOM 1470 C C . THR A 1 185 ? -0.425 16.359 22.234 1 98.38 185 THR A C 1
ATOM 1472 O O . THR A 1 185 ? -1.331 16.484 23.047 1 98.38 185 THR A O 1
ATOM 1475 N N . ILE A 1 186 ? -0.207 17.234 21.312 1 98.56 186 ILE A N 1
ATOM 1476 C CA . ILE A 1 186 ? -1.126 18.281 20.875 1 98.56 186 ILE A CA 1
ATOM 1477 C C . ILE A 1 186 ? -1.433 18.094 19.391 1 98.56 186 ILE A C 1
ATOM 1479 O O . ILE A 1 186 ? -0.519 18 18.562 1 98.56 186 ILE A O 1
ATOM 1483 N N . LEU A 1 187 ? -2.67 17.953 19.094 1 98.44 187 LEU A N 1
ATOM 1484 C CA . LEU A 1 187 ? -3.137 17.781 17.719 1 98.44 187 LEU A CA 1
ATOM 1485 C C . LEU A 1 187 ? -4.043 18.938 17.312 1 98.44 187 LEU A C 1
ATOM 1487 O O . LEU A 1 187 ? -4.867 19.391 18.094 1 98.44 187 LEU A O 1
ATOM 1491 N N . VAL A 1 188 ? -3.867 19.422 16.109 1 97.38 188 VAL A N 1
ATOM 1492 C CA . VAL A 1 188 ? -4.691 20.469 15.523 1 97.38 188 VAL A CA 1
ATOM 1493 C C . VAL A 1 188 ? -5.387 19.953 14.266 1 97.38 188 VAL A C 1
ATOM 1495 O O . VAL A 1 188 ? -4.754 19.344 13.414 1 97.38 188 VAL A O 1
ATOM 1498 N N . GLY A 1 189 ? -6.629 20.141 14.188 1 94.5 189 GLY A N 1
ATOM 1499 C CA . GLY A 1 189 ? -7.359 19.719 13 1 94.5 189 GLY A CA 1
ATOM 1500 C C . GLY A 1 189 ? -8.859 19.844 13.156 1 94.5 189 GLY A C 1
ATOM 1501 O O . GLY A 1 189 ? -9.352 20.797 13.766 1 94.5 189 GLY A O 1
ATOM 1502 N N . GLY A 1 190 ? -9.523 18.984 12.453 1 90.94 190 GLY A N 1
ATOM 1503 C CA . GLY A 1 190 ? -10.977 18.953 12.438 1 90.94 190 GLY A CA 1
ATOM 1504 C C . GLY A 1 190 ? -11.539 17.75 11.711 1 90.94 190 GLY A C 1
ATOM 1505 O O . GLY A 1 190 ? -10.781 16.953 11.148 1 90.94 190 GLY A O 1
ATOM 1506 N N . MET A 1 191 ? -12.75 17.531 11.945 1 90.44 191 MET A N 1
ATOM 1507 C CA . MET A 1 191 ? -13.555 16.531 11.273 1 90.44 191 MET A CA 1
ATOM 1508 C C . MET A 1 191 ? -13.172 15.125 11.734 1 90.44 191 MET A C 1
ATOM 1510 O O . MET A 1 191 ? -13.484 14.133 11.062 1 90.44 191 MET A O 1
ATOM 1514 N N . GLU A 1 192 ? -12.453 14.977 12.695 1 94.12 192 GLU A N 1
ATOM 1515 C CA . GLU A 1 192 ? -12.07 13.727 13.352 1 94.12 192 GLU A CA 1
ATOM 1516 C C . GLU A 1 192 ? -11.82 13.938 14.844 1 94.12 192 GLU A C 1
ATOM 1518 O O . GLU A 1 192 ? -10.977 14.75 15.227 1 94.12 192 GLU A O 1
ATOM 1523 N N . MET A 1 193 ? -12.461 13.195 15.641 1 96.5 193 MET A N 1
ATOM 1524 C CA . MET A 1 193 ? -12.484 13.492 17.078 1 96.5 193 MET A CA 1
ATOM 1525 C C . MET A 1 193 ? -11.258 12.914 17.766 1 96.5 193 MET A C 1
ATOM 1527 O O . MET A 1 193 ? -10.688 13.547 18.656 1 96.5 193 MET A O 1
ATOM 1531 N N . LEU A 1 194 ? -10.828 11.711 17.328 1 96.75 194 LEU A N 1
ATOM 1532 C CA . LEU A 1 194 ? -9.758 11.023 18.047 1 96.75 194 LEU A CA 1
ATOM 1533 C C . LEU A 1 194 ? -8.391 11.508 17.578 1 96.75 194 LEU A C 1
ATOM 1535 O O . LEU A 1 194 ? -7.43 11.508 18.359 1 96.75 194 LEU A O 1
ATOM 1539 N N . ASN A 1 195 ? -8.375 11.875 16.297 1 92.81 195 ASN A N 1
ATOM 1540 C CA . ASN A 1 195 ? -7.094 12.156 15.656 1 92.81 195 ASN A CA 1
ATOM 1541 C C . ASN A 1 195 ? -7.184 13.383 14.742 1 92.81 195 ASN A C 1
ATOM 1543 O O . ASN A 1 195 ? -6.996 13.266 13.531 1 92.81 195 ASN A O 1
ATOM 1547 N N . PRO A 1 196 ? -7.438 14.562 15.336 1 94.88 196 PRO A N 1
ATOM 1548 C CA . PRO A 1 196 ? -7.23 15.711 14.453 1 94.88 196 PRO A CA 1
ATOM 1549 C C . PRO A 1 196 ? -5.902 15.648 13.703 1 94.88 196 PRO A C 1
ATOM 1551 O O . PRO A 1 196 ? -4.867 15.352 14.305 1 94.88 196 PRO A O 1
ATOM 1554 N N . TYR A 1 197 ? -5.898 15.867 12.422 1 93.12 197 TYR A N 1
ATOM 1555 C CA . TYR A 1 197 ? -4.824 15.266 11.641 1 93.12 197 TYR A CA 1
ATOM 1556 C C . TYR A 1 197 ? -4.062 16.328 10.852 1 93.12 197 TYR A C 1
ATOM 1558 O O . TYR A 1 197 ? -3.178 15.992 10.062 1 93.12 197 TYR A O 1
ATOM 1566 N N . VAL A 1 198 ? -4.285 17.594 10.992 1 95.19 198 VAL A N 1
ATOM 1567 C CA . VAL A 1 198 ? -3.631 18.594 10.164 1 95.19 198 VAL A CA 1
ATOM 1568 C C . VAL A 1 198 ? -2.193 18.797 10.641 1 95.19 198 VAL A C 1
ATOM 1570 O O . VAL A 1 198 ? -1.249 18.656 9.859 1 95.19 198 VAL A O 1
ATOM 1573 N N . ASP A 1 199 ? -2.045 19.094 11.969 1 97.44 199 ASP A N 1
ATOM 1574 C CA . ASP A 1 199 ? -0.738 19.281 12.594 1 97.44 199 ASP A CA 1
ATOM 1575 C C . ASP A 1 199 ? -0.685 18.625 13.969 1 97.44 199 ASP A C 1
ATOM 1577 O O . ASP A 1 199 ? -1.719 18.438 14.609 1 97.44 199 ASP A O 1
ATOM 1581 N N . GLY A 1 200 ? 0.52 18.328 14.367 1 98.62 200 GLY A N 1
ATOM 1582 C CA . GLY A 1 200 ? 0.683 17.859 15.734 1 98.62 200 GLY A CA 1
ATOM 1583 C C . GLY A 1 200 ? 2.127 17.859 16.203 1 98.62 200 GLY A C 1
ATOM 1584 O O . GLY A 1 200 ? 3.045 17.969 15.383 1 98.62 200 GLY A O 1
ATOM 1585 N N . MET A 1 201 ? 2.279 17.797 17.5 1 98.69 201 MET A N 1
ATOM 1586 C CA . MET A 1 201 ? 3.586 17.703 18.141 1 98.69 201 MET A CA 1
ATOM 1587 C C . MET A 1 201 ? 3.502 16.875 19.422 1 98.69 201 MET A C 1
ATOM 1589 O O . MET A 1 201 ? 2.449 16.828 20.062 1 98.69 201 MET A O 1
ATOM 1593 N N . ASN A 1 202 ? 4.559 16.156 19.734 1 98.69 202 ASN A N 1
ATOM 1594 C CA . ASN A 1 202 ? 4.613 15.508 21.031 1 98.69 202 ASN A CA 1
ATOM 1595 C C . ASN A 1 202 ? 5.629 16.188 21.953 1 98.69 202 ASN A C 1
ATOM 1597 O O . ASN A 1 202 ? 6.336 17.109 21.531 1 98.69 202 ASN A O 1
ATOM 1601 N N . GLU A 1 203 ? 5.664 15.812 23.188 1 98.5 203 GLU A N 1
ATOM 1602 C CA . GLU A 1 203 ? 6.473 16.469 24.203 1 98.5 203 GLU A CA 1
ATOM 1603 C C . GLU A 1 203 ? 7.965 16.266 23.953 1 98.5 203 GLU A C 1
ATOM 1605 O O . GLU A 1 203 ? 8.805 16.891 24.594 1 98.5 203 GLU A O 1
ATOM 1610 N N . LYS A 1 204 ? 8.352 15.359 23.031 1 98.25 204 LYS A N 1
ATOM 1611 C CA . LYS A 1 204 ? 9.75 15.125 22.688 1 98.25 204 LYS A CA 1
ATOM 1612 C C . LYS A 1 204 ? 10.203 16.047 21.562 1 98.25 204 LYS A C 1
ATOM 1614 O O . LYS A 1 204 ? 11.398 16.156 21.281 1 98.25 204 LYS A O 1
ATOM 1619 N N . GLY A 1 205 ? 9.219 16.734 20.891 1 97.88 205 GLY A N 1
ATOM 1620 C CA . GLY A 1 205 ? 9.547 17.719 19.875 1 97.88 205 GLY A CA 1
ATOM 1621 C C . GLY A 1 205 ? 9.406 17.188 18.469 1 97.88 205 GLY A C 1
ATOM 1622 O O . GLY A 1 205 ? 9.828 17.844 17.5 1 97.88 205 GLY A O 1
ATOM 1623 N N . LEU A 1 206 ? 8.859 15.992 18.312 1 98.81 206 LEU A N 1
ATOM 1624 C CA . LEU A 1 206 ? 8.5 15.555 16.969 1 98.81 206 LEU A CA 1
ATOM 1625 C C . LEU A 1 206 ? 7.238 16.266 16.5 1 98.81 206 LEU A C 1
ATOM 1627 O O . LEU A 1 206 ? 6.262 16.375 17.234 1 98.81 206 LEU A O 1
ATOM 1631 N N . TYR A 1 207 ? 7.332 16.766 15.297 1 98.81 207 TYR A N 1
ATOM 1632 C CA . TYR A 1 207 ? 6.254 17.516 14.656 1 98.81 207 TYR A CA 1
ATOM 1633 C C . TYR A 1 207 ? 5.863 16.859 13.328 1 98.81 207 TYR A C 1
ATOM 1635 O O . TYR A 1 207 ? 6.727 16.391 12.586 1 98.81 207 TYR A O 1
ATOM 1643 N N . PHE A 1 208 ? 4.531 16.734 13.07 1 98.81 208 PHE A N 1
ATOM 1644 C CA . PHE A 1 208 ? 4.078 16.391 11.734 1 98.81 208 PHE A CA 1
ATOM 1645 C C . PHE A 1 208 ? 3.084 17.406 11.203 1 98.81 208 PHE A C 1
ATOM 1647 O O . PHE A 1 208 ? 2.396 18.078 11.984 1 98.81 208 PHE A O 1
ATOM 1654 N N . THR A 1 209 ? 3.014 17.562 9.945 1 98.19 209 THR A N 1
ATOM 1655 C CA . THR A 1 209 ? 1.939 18.266 9.25 1 98.19 209 THR A CA 1
ATOM 1656 C C . THR A 1 209 ? 1.567 17.531 7.957 1 98.19 209 THR A C 1
ATOM 1658 O O . THR A 1 209 ? 2.43 16.953 7.297 1 98.19 209 THR A O 1
ATOM 1661 N N . GLN A 1 210 ? 0.304 17.516 7.691 1 95.69 210 GLN A N 1
ATOM 1662 C CA . GLN A 1 210 ? -0.195 16.844 6.496 1 95.69 210 GLN A CA 1
ATOM 1663 C C . GLN A 1 210 ? -0.604 17.859 5.43 1 95.69 210 GLN A C 1
ATOM 1665 O O . GLN A 1 210 ? -1.289 18.844 5.727 1 95.69 210 GLN A O 1
ATOM 1670 N N . LEU A 1 211 ? -0.121 17.656 4.27 1 95.31 211 LEU A N 1
ATOM 1671 C CA . LEU A 1 211 ? -0.477 18.469 3.115 1 95.31 211 LEU A CA 1
ATOM 1672 C C . LEU A 1 211 ? -1.107 17.625 2.018 1 95.31 211 LEU A C 1
ATOM 1674 O O . LEU A 1 211 ? -0.763 16.453 1.86 1 95.31 211 LEU A O 1
ATOM 1678 N N . SER A 1 212 ? -1.96 18.219 1.274 1 91.75 212 SER A N 1
ATOM 1679 C CA . SER A 1 212 ? -2.586 17.516 0.153 1 91.75 212 SER A CA 1
ATOM 1680 C C . SER A 1 212 ? -1.577 17.25 -0.957 1 91.75 212 SER A C 1
ATOM 1682 O O . SER A 1 212 ? -0.72 18.078 -1.248 1 91.75 212 SER A O 1
ATOM 1684 N N . ASP A 1 213 ? -1.607 16.078 -1.549 1 91.81 213 ASP A N 1
ATOM 1685 C CA . ASP A 1 213 ? -0.898 15.695 -2.766 1 91.81 213 ASP A CA 1
ATOM 1686 C C . ASP A 1 213 ? -1.856 15.102 -3.795 1 91.81 213 ASP A C 1
ATOM 1688 O O . ASP A 1 213 ? -2.096 13.891 -3.797 1 91.81 213 ASP A O 1
ATOM 1692 N N . PRO A 1 214 ? -2.299 15.914 -4.703 1 88.06 214 PRO A N 1
ATOM 1693 C CA . PRO A 1 214 ? -3.287 15.438 -5.672 1 88.06 214 PRO A CA 1
ATOM 1694 C C . PRO A 1 214 ? -2.684 14.484 -6.703 1 88.06 214 PRO A C 1
ATOM 1696 O O . PRO A 1 214 ? -3.414 13.883 -7.496 1 88.06 214 PRO A O 1
ATOM 1699 N N . PHE A 1 215 ? -1.37 14.32 -6.699 1 89.94 215 PHE A N 1
ATOM 1700 C CA . PHE A 1 215 ? -0.709 13.438 -7.656 1 89.94 215 PHE A CA 1
ATOM 1701 C C . PHE A 1 215 ? -0.738 12 -7.172 1 89.94 215 PHE A C 1
ATOM 1703 O O . PHE A 1 215 ? -0.474 11.07 -7.941 1 89.94 215 PHE A O 1
ATOM 1710 N N . ALA A 1 216 ? -0.99 11.797 -5.918 1 90.81 216 ALA A N 1
ATOM 1711 C CA . ALA A 1 216 ? -0.939 10.469 -5.328 1 90.81 216 ALA A CA 1
ATOM 1712 C C . ALA A 1 216 ? -2.17 9.648 -5.715 1 90.81 216 ALA A C 1
ATOM 1714 O O . ALA A 1 216 ? -3.143 10.195 -6.242 1 90.81 216 ALA A O 1
ATOM 1715 N N . ILE A 1 217 ? -2.018 8.328 -5.488 1 87.56 217 ILE A N 1
ATOM 1716 C CA . ILE A 1 217 ? -3.117 7.414 -5.793 1 87.56 217 ILE A CA 1
ATOM 1717 C C . ILE A 1 217 ? -3.881 7.082 -4.512 1 87.56 217 ILE A C 1
ATOM 1719 O O . ILE A 1 217 ? -3.273 6.77 -3.484 1 87.56 217 ILE A O 1
ATOM 1723 N N . GLY A 1 218 ? -5.062 7.082 -4.68 1 80.44 218 GLY A N 1
ATOM 1724 C CA . GLY A 1 218 ? -6.012 6.855 -3.598 1 80.44 218 GLY A CA 1
ATOM 1725 C C . GLY A 1 218 ? -7.34 7.551 -3.818 1 80.44 218 GLY A C 1
ATOM 1726 O O . GLY A 1 218 ? -7.422 8.539 -4.551 1 80.44 218 GLY A O 1
ATOM 1727 N N . LYS A 1 219 ? -8.43 6.848 -3.514 1 62.78 219 LYS A N 1
ATOM 1728 C CA . LYS A 1 219 ? -9.75 7.414 -3.781 1 62.78 219 LYS A CA 1
ATOM 1729 C C . LYS A 1 219 ? -10.023 8.633 -2.898 1 62.78 219 LYS A C 1
ATOM 173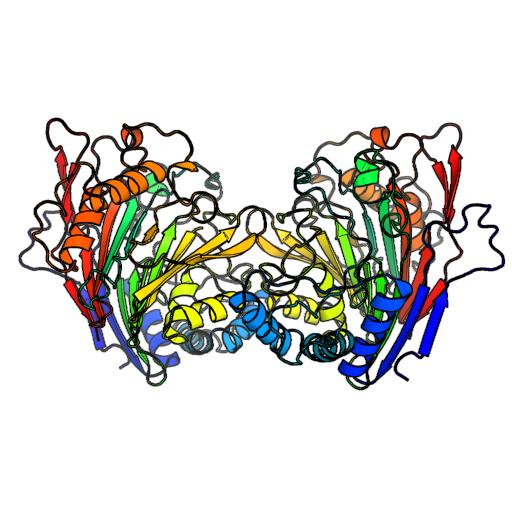1 O O . LYS A 1 219 ? -10.148 8.5 -1.679 1 62.78 219 LYS A O 1
ATOM 1736 N N . GLU A 1 220 ? -9.945 9.711 -3.65 1 61.03 220 GLU A N 1
ATOM 1737 C CA . GLU A 1 220 ? -10.453 10.906 -2.984 1 61.03 220 GLU A CA 1
ATOM 1738 C C . GLU A 1 220 ? -11.945 10.789 -2.695 1 61.03 220 GLU A C 1
ATOM 1740 O O . GLU A 1 220 ? -12.695 10.203 -3.48 1 61.03 220 GLU A O 1
ATOM 1745 N N . GLY A 1 221 ? -12.234 10.836 -1.431 1 60.78 221 GLY A N 1
ATOM 1746 C CA . GLY A 1 221 ? -13.641 10.836 -1.076 1 60.78 221 GLY A CA 1
ATOM 1747 C C . GLY A 1 221 ? -14.102 9.539 -0.432 1 60.78 221 GLY A C 1
ATOM 1748 O O . GLY A 1 221 ? -15.234 9.438 0.043 1 60.78 221 GLY A O 1
ATOM 1749 N N . SER A 1 222 ? -13.242 8.508 -0.477 1 70.94 222 SER A N 1
ATOM 1750 C CA . SER A 1 222 ? -13.602 7.336 0.316 1 70.94 222 SER A CA 1
ATOM 1751 C C . SER A 1 222 ? -13.82 7.707 1.779 1 70.94 222 SER A C 1
ATOM 1753 O O . SER A 1 222 ? -13.266 8.695 2.264 1 70.94 222 SER A O 1
ATOM 1755 N N . PRO A 1 223 ? -14.664 6.848 2.438 1 77.19 223 PRO A N 1
ATOM 1756 C CA . PRO A 1 223 ? -14.867 7.172 3.852 1 77.19 223 PRO A CA 1
ATOM 1757 C C . PRO A 1 223 ? -13.578 7.086 4.668 1 77.19 223 PRO A C 1
ATOM 1759 O O . PRO A 1 223 ? -12.727 6.242 4.395 1 77.19 223 PRO A O 1
ATOM 1762 N N . PRO A 1 224 ? -13.477 7.898 5.539 1 82.19 224 PRO A N 1
ATOM 1763 C CA . PRO A 1 224 ? -12.234 7.934 6.324 1 82.19 224 PRO A CA 1
ATOM 1764 C C . PRO A 1 224 ? -12.086 6.715 7.234 1 82.19 224 PRO A C 1
ATOM 1766 O O . PRO A 1 224 ? -10.984 6.438 7.719 1 82.19 224 PRO A O 1
ATOM 1769 N N . SER A 1 225 ? -13.25 5.977 7.484 1 88.62 225 SER A N 1
ATOM 1770 C CA . SER A 1 225 ? -13.211 4.852 8.414 1 88.62 225 SER A CA 1
ATOM 1771 C C . SER A 1 225 ? -14.094 3.705 7.938 1 88.62 225 SER A C 1
ATOM 1773 O O . SER A 1 225 ? -14.945 3.893 7.066 1 88.62 225 SER A O 1
ATOM 1775 N N . GLY A 1 226 ? -13.789 2.533 8.484 1 93.38 226 GLY A N 1
ATOM 1776 C CA . GLY A 1 226 ? -14.594 1.361 8.18 1 93.38 226 GLY A CA 1
ATOM 1777 C C . GLY A 1 226 ? -14.266 0.739 6.836 1 93.38 226 GLY A C 1
ATOM 1778 O O . GLY A 1 226 ? -13.094 0.646 6.461 1 93.38 226 GLY A O 1
ATOM 1779 N N . ALA A 1 227 ? -15.25 0.082 6.262 1 93.19 227 ALA A N 1
ATOM 1780 C CA . ALA A 1 227 ? -15.172 -0.546 4.945 1 93.19 227 ALA A CA 1
ATOM 1781 C C . ALA A 1 227 ? -13.992 -1.516 4.871 1 93.19 227 ALA A C 1
ATOM 1783 O O . ALA A 1 227 ? -13.82 -2.357 5.754 1 93.19 227 ALA A O 1
ATOM 1784 N N . GLU A 1 228 ? -13.195 -1.412 3.816 1 94.44 228 GLU A N 1
ATOM 1785 C CA . GLU A 1 228 ? -12.078 -2.328 3.611 1 94.44 228 GLU A CA 1
ATOM 1786 C C . GLU A 1 228 ? -10.781 -1.747 4.168 1 94.44 228 GLU A C 1
ATOM 1788 O O . GLU A 1 228 ? -9.75 -1.747 3.488 1 94.44 228 GLU A O 1
ATOM 1793 N N . MET A 1 229 ? -10.859 -1.436 5.371 1 93.5 229 MET A N 1
ATOM 1794 C CA . MET A 1 229 ? -9.688 -0.884 6.043 1 93.5 229 MET A CA 1
ATOM 1795 C C . MET A 1 229 ? -8.578 -1.928 6.145 1 93.5 229 MET A C 1
ATOM 1797 O O . MET A 1 229 ? -8.844 -3.086 6.477 1 93.5 229 MET A O 1
ATOM 1801 N N . SER A 1 230 ? -7.387 -1.537 5.75 1 94.88 230 SER A N 1
ATOM 1802 C CA . SER A 1 230 ? -6.168 -2.322 5.91 1 94.88 230 SER A CA 1
ATOM 1803 C C . SER A 1 230 ? -4.973 -1.431 6.227 1 94.88 230 SER A C 1
ATOM 1805 O O . SER A 1 230 ? -4.66 -0.51 5.469 1 94.88 230 SER A O 1
ATOM 1807 N N . GLY A 1 231 ? -4.344 -1.697 7.348 1 97.06 231 GLY A N 1
ATOM 1808 C CA . GLY A 1 231 ? -3.229 -0.867 7.773 1 97.06 231 GLY A CA 1
ATOM 1809 C C . GLY A 1 231 ? -3.662 0.361 8.555 1 97.06 231 GLY A C 1
ATOM 1810 O O . GLY A 1 231 ? -4.605 0.3 9.344 1 97.06 231 GLY A O 1
ATOM 1811 N N . VAL A 1 232 ? -2.895 1.434 8.414 1 97 232 VAL A N 1
ATOM 1812 C CA . VAL A 1 232 ? -3.15 2.705 9.086 1 97 232 VAL A CA 1
ATOM 1813 C C . VAL A 1 232 ? -3.633 3.736 8.07 1 97 232 VAL A C 1
ATOM 1815 O O . VAL A 1 232 ? -2.949 4.012 7.082 1 97 232 VAL A O 1
ATOM 1818 N N . PRO A 1 233 ? -4.887 4.254 8.312 1 93.69 233 PRO A N 1
ATOM 1819 C CA . PRO A 1 233 ? -5.266 5.352 7.418 1 93.69 233 PRO A CA 1
ATOM 1820 C C . PRO A 1 233 ? -4.34 6.562 7.547 1 93.69 233 PRO A C 1
ATOM 1822 O O . PRO A 1 233 ? -3.889 6.883 8.648 1 93.69 233 PRO A O 1
ATOM 1825 N N . TYR A 1 234 ? -4.102 7.164 6.438 1 94.06 234 TYR A N 1
ATOM 1826 C CA . TYR A 1 234 ? -3.174 8.289 6.344 1 94.06 234 TYR A CA 1
ATOM 1827 C C . TYR A 1 234 ? -3.49 9.344 7.398 1 94.06 234 TYR A C 1
ATOM 1829 O O . TYR A 1 234 ? -2.58 9.93 7.988 1 94.06 234 TYR A O 1
ATOM 1837 N N . LEU A 1 235 ? -4.707 9.586 7.746 1 91.44 235 LEU A N 1
ATOM 1838 C CA . LEU A 1 235 ? -5.121 10.625 8.688 1 91.44 235 LEU A CA 1
ATOM 1839 C C . LEU A 1 235 ? -4.695 10.273 10.109 1 91.44 235 LEU A C 1
ATOM 1841 O O . LEU A 1 235 ? -4.598 11.148 10.969 1 91.44 235 LEU A O 1
ATOM 1845 N N . ALA A 1 236 ? -4.441 9.008 10.352 1 96.44 236 ALA A N 1
ATOM 1846 C CA . ALA A 1 236 ? -4.043 8.586 11.695 1 96.44 236 ALA A CA 1
ATOM 1847 C C . ALA A 1 236 ? -2.535 8.383 11.781 1 96.44 236 ALA A C 1
ATOM 1849 O O . ALA A 1 236 ? -2.002 8.094 12.852 1 96.44 236 ALA A O 1
ATOM 1850 N N . LEU A 1 237 ? -1.81 8.531 10.672 1 97.94 237 LEU A N 1
ATOM 1851 C CA . LEU A 1 237 ? -0.377 8.258 10.656 1 97.94 237 LEU A CA 1
ATOM 1852 C C . LEU A 1 237 ? 0.372 9.219 11.57 1 97.94 237 LEU A C 1
ATOM 1854 O O . LEU A 1 237 ? 1.229 8.805 12.352 1 97.94 237 LEU A O 1
ATOM 1858 N N . GLY A 1 238 ? 0.047 10.516 11.469 1 98.31 238 GLY A N 1
ATOM 1859 C CA . GLY A 1 238 ? 0.688 11.508 12.312 1 98.31 238 GLY A CA 1
ATOM 1860 C C . GLY A 1 238 ? 0.562 11.203 13.797 1 98.31 238 GLY A C 1
ATOM 1861 O O . GLY A 1 238 ? 1.567 11.047 14.492 1 98.31 238 GLY A O 1
ATOM 1862 N N . PRO A 1 239 ? -0.661 11.055 14.234 1 98 239 PRO A N 1
ATOM 1863 C CA . PRO A 1 239 ? -0.884 10.688 15.641 1 98 239 PRO A CA 1
ATOM 1864 C C . PRO A 1 239 ? -0.133 9.43 16.047 1 98 239 PRO A C 1
ATOM 1866 O O . PRO A 1 239 ? 0.428 9.367 17.141 1 98 239 PRO A O 1
ATOM 1869 N N . LEU A 1 240 ? -0.101 8.438 15.203 1 98.5 240 LEU A N 1
ATOM 1870 C CA . LEU A 1 240 ? 0.655 7.227 15.484 1 98.5 240 LEU A CA 1
ATOM 1871 C C . LEU A 1 240 ? 2.129 7.543 15.711 1 98.5 240 LEU A C 1
ATOM 1873 O O . LEU A 1 240 ? 2.73 7.066 16.672 1 98.5 240 LEU A O 1
ATOM 1877 N N . LEU A 1 241 ? 2.699 8.32 14.867 1 98.88 241 LEU A N 1
ATOM 1878 C CA . LEU A 1 241 ? 4.121 8.648 14.961 1 98.88 241 LEU A CA 1
ATOM 1879 C C . LEU A 1 241 ? 4.414 9.43 16.234 1 98.88 241 LEU A C 1
ATOM 1881 O O . LEU A 1 241 ? 5.438 9.203 16.891 1 98.88 241 LEU A O 1
ATOM 1885 N N . LEU A 1 242 ? 3.506 10.359 16.594 1 98.69 242 LEU A N 1
ATOM 1886 C CA . LEU A 1 242 ? 3.723 11.188 17.781 1 98.69 242 LEU A CA 1
ATOM 1887 C C . LEU A 1 242 ? 3.705 10.344 19.047 1 98.69 242 LEU A C 1
ATOM 1889 O O . LEU A 1 242 ? 4.309 10.711 20.047 1 98.69 242 LEU A O 1
ATOM 1893 N N . GLU A 1 243 ? 3.043 9.258 18.984 1 97.38 243 GLU A N 1
ATOM 1894 C CA . GLU A 1 243 ? 2.945 8.414 20.172 1 97.38 243 GLU A CA 1
ATOM 1895 C C . GLU A 1 243 ? 4.168 7.508 20.312 1 97.38 243 GLU A C 1
ATOM 1897 O O . GLU A 1 243 ? 4.531 7.109 21.422 1 97.38 243 GLU A O 1
ATOM 1902 N N . LYS A 1 244 ? 4.848 7.262 19.234 1 97.81 244 LYS A N 1
ATOM 1903 C CA . LYS A 1 244 ? 5.852 6.199 19.266 1 97.81 244 LYS A CA 1
ATOM 1904 C C . LYS A 1 244 ? 7.254 6.762 19.047 1 97.81 244 LYS A C 1
ATOM 1906 O O . LYS A 1 244 ? 8.25 6.086 19.312 1 97.81 244 LYS A O 1
ATOM 1911 N N . CYS A 1 245 ? 7.328 7.965 18.516 1 98.75 245 CYS A N 1
ATOM 1912 C CA . CYS A 1 245 ? 8.625 8.438 18.031 1 98.75 245 CYS A CA 1
ATOM 1913 C C . CYS A 1 245 ? 8.977 9.781 18.656 1 98.75 245 CYS A C 1
ATOM 1915 O O . CYS A 1 245 ? 8.094 10.594 18.938 1 98.75 245 CYS A O 1
ATOM 1917 N N . ALA A 1 246 ? 10.234 10.039 18.812 1 98.69 246 ALA A N 1
ATOM 1918 C CA . ALA A 1 246 ? 10.742 11.32 19.281 1 98.69 246 ALA A CA 1
ATOM 1919 C C . ALA A 1 246 ? 11.492 12.055 18.172 1 98.69 246 ALA A C 1
ATOM 1921 O O . ALA A 1 246 ? 11.672 13.273 18.234 1 98.69 246 ALA A O 1
ATOM 1922 N N . THR A 1 247 ? 11.906 11.266 17.156 1 98.75 247 THR A N 1
ATOM 1923 C CA . THR A 1 247 ? 12.781 11.844 16.141 1 98.75 247 THR A CA 1
ATOM 1924 C C . THR A 1 247 ? 12.281 11.508 14.742 1 98.75 247 THR A C 1
ATOM 1926 O O . THR A 1 247 ? 11.484 10.578 14.57 1 98.75 247 THR A O 1
ATOM 1929 N N . VAL A 1 248 ? 12.812 12.227 13.766 1 98.81 248 VAL A N 1
ATOM 1930 C CA . VAL A 1 248 ? 12.508 11.969 12.359 1 98.81 248 VAL A CA 1
ATOM 1931 C C . VAL A 1 248 ? 13.031 10.586 11.961 1 98.81 248 VAL A C 1
ATOM 1933 O O . VAL A 1 248 ? 12.359 9.859 11.227 1 98.81 248 VAL A O 1
ATOM 1936 N N . LYS A 1 249 ? 14.227 10.242 12.445 1 98.5 249 LYS A N 1
ATOM 1937 C CA . LYS A 1 249 ? 14.805 8.93 12.148 1 98.5 249 LYS A CA 1
ATOM 1938 C C . LYS A 1 249 ? 13.883 7.809 12.617 1 98.5 249 LYS A C 1
ATOM 1940 O O . LYS A 1 249 ? 13.602 6.875 11.867 1 98.5 249 LYS A O 1
ATOM 1945 N N . GLU A 1 250 ? 13.398 7.906 13.867 1 98.69 250 GLU A N 1
ATOM 1946 C CA . GLU A 1 250 ? 12.469 6.918 14.398 1 98.69 250 GLU A CA 1
ATOM 1947 C C . GLU A 1 250 ? 11.172 6.883 13.594 1 98.69 250 GLU A C 1
ATOM 1949 O O . GLU A 1 250 ? 10.617 5.812 13.344 1 98.69 250 GLU A O 1
ATOM 1954 N N . ALA A 1 251 ? 10.719 8.031 13.219 1 98.94 251 ALA A N 1
ATOM 1955 C CA . ALA A 1 251 ? 9.469 8.141 12.477 1 98.94 251 ALA A CA 1
ATOM 1956 C C . ALA A 1 251 ? 9.578 7.457 11.117 1 98.94 251 ALA A C 1
ATOM 1958 O O . ALA A 1 251 ? 8.648 6.773 10.68 1 98.94 251 ALA A O 1
ATOM 1959 N N . LYS A 1 252 ? 10.695 7.691 10.406 1 98.81 252 LYS A N 1
ATOM 1960 C CA . LYS A 1 252 ? 10.906 7.027 9.117 1 98.81 252 LYS A CA 1
ATOM 1961 C C . LYS A 1 252 ? 10.789 5.512 9.258 1 98.81 252 LYS A C 1
ATOM 1963 O O . LYS A 1 252 ? 10.094 4.863 8.477 1 98.81 252 LYS A O 1
ATOM 1968 N N . LYS A 1 253 ? 11.461 5.004 10.219 1 98.5 253 LYS A N 1
ATOM 1969 C CA . LYS A 1 253 ? 11.422 3.562 10.445 1 98.5 253 LYS A CA 1
ATOM 1970 C C . LYS A 1 253 ? 10 3.094 10.75 1 98.5 253 LYS A C 1
ATOM 1972 O O . LYS A 1 253 ? 9.547 2.076 10.227 1 98.5 253 LYS A O 1
ATOM 1977 N N . GLU A 1 254 ? 9.336 3.867 11.617 1 98.75 254 GLU A N 1
ATOM 1978 C CA . GLU A 1 254 ? 7.973 3.492 11.984 1 98.75 254 GLU A CA 1
ATOM 1979 C C . GLU A 1 254 ? 7.055 3.49 10.766 1 98.75 254 GLU A C 1
ATOM 1981 O O . GLU A 1 254 ? 6.191 2.619 10.633 1 98.75 254 GLU A O 1
ATOM 1986 N N . ILE A 1 255 ? 7.211 4.48 9.898 1 98.88 255 ILE A N 1
ATOM 1987 C CA . ILE A 1 255 ? 6.422 4.535 8.672 1 98.88 255 ILE A CA 1
ATOM 1988 C C . ILE A 1 255 ? 6.664 3.273 7.844 1 98.88 255 ILE A C 1
ATOM 1990 O O . ILE A 1 255 ? 5.715 2.639 7.375 1 98.88 255 ILE A O 1
ATOM 1994 N N . LEU A 1 256 ? 7.906 2.896 7.707 1 98.75 256 LEU A N 1
ATOM 1995 C CA . LEU A 1 256 ? 8.289 1.751 6.887 1 98.75 256 LEU A CA 1
ATOM 1996 C C . LEU A 1 256 ? 7.805 0.448 7.516 1 98.75 256 LEU A C 1
ATOM 1998 O O . LEU A 1 256 ? 7.754 -0.586 6.844 1 98.75 256 LEU A O 1
ATOM 2002 N N . MET A 1 257 ? 7.406 0.471 8.789 1 98.25 257 MET A N 1
ATOM 2003 C CA . MET A 1 257 ? 6.906 -0.703 9.492 1 98.25 257 MET A CA 1
ATOM 2004 C C . MET A 1 257 ? 5.387 -0.805 9.375 1 98.25 257 MET A C 1
ATOM 2006 O O . MET A 1 257 ? 4.777 -1.725 9.922 1 98.25 257 MET A O 1
ATOM 2010 N N . ASN A 1 258 ? 4.77 0.131 8.633 1 98.69 258 ASN A N 1
ATOM 2011 C CA . ASN A 1 258 ? 3.312 0.173 8.555 1 98.69 258 ASN A CA 1
ATOM 2012 C C . ASN A 1 258 ? 2.834 0.215 7.105 1 98.69 258 ASN A C 1
ATOM 2014 O O . ASN A 1 258 ? 3.576 0.629 6.215 1 98.69 258 ASN A O 1
ATOM 2018 N N . ARG A 1 259 ? 1.62 -0.283 6.852 1 98.38 259 ARG A N 1
ATOM 2019 C CA . ARG A 1 259 ? 0.887 0.022 5.629 1 98.38 259 ARG A CA 1
ATOM 2020 C C . ARG A 1 259 ? 0.077 1.305 5.781 1 98.38 259 ARG A C 1
ATOM 2022 O O . ARG A 1 259 ? -0.828 1.379 6.617 1 98.38 259 ARG A O 1
ATOM 2029 N N . VAL A 1 260 ? 0.414 2.234 5.004 1 97.25 260 VAL A N 1
ATOM 2030 C CA . VAL A 1 260 ? -0.307 3.502 5.008 1 97.25 260 VAL A CA 1
ATOM 2031 C C . VAL A 1 260 ? -1.358 3.502 3.9 1 97.25 260 VAL A C 1
ATOM 2033 O O . VAL A 1 260 ? -1.049 3.217 2.74 1 97.25 260 VAL A O 1
ATOM 2036 N N . LEU A 1 261 ? -2.609 3.766 4.246 1 95 261 LEU A N 1
ATOM 2037 C CA . LEU A 1 261 ? -3.707 3.766 3.285 1 95 261 LEU A CA 1
ATOM 2038 C C . LEU A 1 261 ? -4.309 5.16 3.146 1 95 261 LEU A C 1
ATOM 2040 O O . LEU A 1 261 ? -4.723 5.762 4.141 1 95 261 LEU A O 1
ATOM 2044 N N . TYR A 1 262 ? -4.293 5.691 1.923 1 91.81 262 TYR A N 1
ATOM 2045 C CA . TYR A 1 262 ? -4.984 6.949 1.667 1 91.81 262 TYR A CA 1
ATOM 2046 C C . TYR A 1 262 ? -6.496 6.754 1.666 1 91.81 262 TYR A C 1
ATOM 2048 O O . TYR A 1 262 ? -7.023 5.957 0.889 1 91.81 262 TYR A O 1
ATOM 2056 N N . ARG A 1 263 ? -7.145 7.395 2.582 1 86.06 263 ARG A N 1
ATOM 2057 C CA . ARG A 1 263 ? -8.602 7.449 2.674 1 86.06 263 ARG A CA 1
ATOM 2058 C C . ARG A 1 263 ? -9.086 8.883 2.842 1 86.06 263 ARG A C 1
ATOM 2060 O O . ARG A 1 263 ? -8.516 9.648 3.627 1 86.06 263 ARG A O 1
ATOM 2067 N N . PHE A 1 264 ? -10.055 9.25 2.119 1 79.56 264 PHE A N 1
ATOM 2068 C CA . PHE A 1 264 ? -10.664 10.578 2.168 1 79.56 264 PHE A CA 1
ATOM 2069 C C . PHE A 1 264 ? -9.805 11.602 1.449 1 79.56 264 PHE A C 1
ATOM 2071 O O . PHE A 1 264 ? -10.305 12.398 0.65 1 79.56 264 PHE A O 1
ATOM 2078 N N . LEU A 1 265 ? -8.492 11.516 1.708 1 80.69 265 LEU A N 1
ATOM 2079 C CA . LEU A 1 265 ? -7.57 12.469 1.1 1 80.69 265 LEU A CA 1
ATOM 2080 C C . LEU A 1 265 ? -6.219 11.82 0.82 1 80.69 265 LEU A C 1
ATOM 2082 O O . LEU A 1 265 ? -5.801 10.906 1.537 1 80.69 265 LEU A O 1
ATOM 2086 N N . THR A 1 266 ? -5.648 12.227 -0.263 1 89.56 266 THR A N 1
ATOM 2087 C CA . THR A 1 266 ? -4.258 11.883 -0.534 1 89.56 266 THR A CA 1
ATOM 2088 C C . THR A 1 266 ? -3.328 13.016 -0.123 1 89.56 266 THR A C 1
ATOM 2090 O O . THR A 1 266 ? -3.711 14.188 -0.168 1 89.56 266 THR A O 1
ATOM 2093 N N . GLY A 1 267 ? -2.164 12.664 0.32 1 91.75 267 GLY A N 1
ATOM 2094 C CA . GLY A 1 267 ? -1.283 13.727 0.777 1 91.75 267 GLY A CA 1
ATOM 2095 C C . GLY A 1 267 ? 0.133 13.258 1.045 1 91.75 267 GLY A C 1
ATOM 2096 O O . GLY A 1 267 ? 0.476 12.109 0.754 1 91.75 267 GLY A O 1
ATOM 2097 N N . HIS A 1 268 ? 0.99 14.141 1.324 1 95.69 268 HIS A N 1
ATOM 2098 C CA . HIS A 1 268 ? 2.312 13.867 1.877 1 95.69 268 HIS A CA 1
ATOM 2099 C C . HIS A 1 268 ? 2.463 14.477 3.268 1 95.69 268 HIS A C 1
ATOM 2101 O O . HIS A 1 268 ? 1.652 15.312 3.678 1 95.69 268 HIS A O 1
ATOM 2107 N N . MET A 1 269 ? 3.322 13.945 4.012 1 98.19 269 MET A N 1
ATOM 2108 C CA . MET A 1 269 ? 3.523 14.352 5.398 1 98.19 269 MET A CA 1
ATOM 2109 C C . MET A 1 269 ? 4.922 14.93 5.602 1 98.19 269 MET A C 1
ATOM 2111 O O . MET A 1 269 ? 5.906 14.352 5.137 1 98.19 269 MET A O 1
ATOM 2115 N N . VAL A 1 270 ? 4.984 16.078 6.234 1 98.81 270 VAL A N 1
ATOM 2116 C CA . VAL A 1 270 ? 6.27 16.641 6.645 1 98.81 270 VAL A CA 1
ATOM 2117 C C . VAL A 1 270 ? 6.539 16.297 8.109 1 98.81 270 VAL A C 1
ATOM 2119 O O . VAL A 1 270 ? 5.637 16.375 8.945 1 98.81 270 VAL A O 1
ATOM 2122 N N . LEU A 1 271 ? 7.727 15.891 8.375 1 98.94 271 LEU A N 1
ATOM 2123 C CA . LEU A 1 271 ? 8.203 15.602 9.719 1 98.94 271 LEU A CA 1
ATOM 2124 C C . LEU A 1 271 ? 9.375 16.5 10.086 1 98.94 271 LEU A C 1
ATOM 2126 O O . LEU A 1 271 ? 10.266 16.734 9.266 1 98.94 271 LEU A O 1
ATOM 2130 N N . VAL A 1 272 ? 9.336 17.062 11.258 1 98.94 272 VAL A N 1
ATOM 2131 C CA . VAL A 1 272 ? 10.445 17.828 11.82 1 98.94 272 VAL A CA 1
ATOM 2132 C C . VAL A 1 272 ? 10.625 17.469 13.289 1 98.94 272 VAL A C 1
ATOM 2134 O O . VAL A 1 272 ? 9.648 17.25 14.008 1 98.94 272 VAL A O 1
ATOM 2137 N N . ASP A 1 273 ? 11.859 17.328 13.727 1 98.69 273 ASP A N 1
ATOM 2138 C CA . ASP A 1 273 ? 12.047 17.047 15.148 1 98.69 273 ASP A CA 1
ATOM 2139 C C . ASP A 1 273 ? 12.898 18.141 15.805 1 98.69 273 ASP A C 1
ATOM 2141 O O . ASP A 1 273 ? 13.344 19.078 15.133 1 98.69 273 ASP A O 1
ATOM 2145 N N . ALA A 1 274 ? 13.109 18.078 17.094 1 97.94 274 ALA A N 1
ATOM 2146 C CA . ALA A 1 274 ? 13.695 19.141 17.906 1 97.94 274 ALA A CA 1
ATOM 2147 C C . ALA A 1 274 ? 15.172 19.344 17.578 1 97.94 274 ALA A C 1
ATOM 2149 O O . ALA A 1 274 ? 15.781 20.344 17.969 1 97.94 274 ALA A O 1
ATOM 2150 N N . THR A 1 275 ? 15.75 18.391 16.844 1 97.19 275 THR A N 1
ATOM 2151 C CA . THR A 1 275 ? 17.156 18.516 16.484 1 97.19 275 THR A CA 1
ATOM 2152 C C . THR A 1 275 ? 17.312 19.25 15.148 1 97.19 275 THR A C 1
ATOM 2154 O O . THR A 1 275 ? 18.422 19.562 14.727 1 97.19 275 THR A O 1
ATOM 2157 N N . GLY A 1 276 ? 16.219 19.484 14.508 1 97.69 276 GLY A N 1
ATOM 2158 C CA . GLY A 1 276 ? 16.25 20.203 13.25 1 97.69 276 GLY A CA 1
ATOM 2159 C C . GLY A 1 276 ? 16.172 19.297 12.039 1 97.69 276 GLY A C 1
ATOM 2160 O O . GLY A 1 276 ? 16.078 19.766 10.906 1 97.69 276 GLY A O 1
ATOM 2161 N N . ASP A 1 277 ? 16.219 17.953 12.273 1 98.31 277 ASP A N 1
ATOM 2162 C CA . ASP A 1 277 ? 15.984 17.031 11.164 1 98.31 277 ASP A CA 1
ATOM 2163 C C . ASP A 1 277 ? 14.57 17.188 10.609 1 98.31 277 ASP A C 1
ATOM 2165 O O . ASP A 1 277 ? 13.617 17.344 11.367 1 98.31 277 ASP A O 1
ATOM 2169 N N . ALA A 1 278 ? 14.484 17.219 9.297 1 98.75 278 ALA A N 1
ATOM 2170 C CA . ALA A 1 278 ? 13.195 17.391 8.625 1 98.75 278 ALA A CA 1
ATOM 2171 C C . ALA A 1 278 ? 13.141 16.562 7.344 1 98.75 278 ALA A C 1
ATOM 2173 O O . ALA A 1 278 ? 14.141 16.422 6.641 1 98.75 278 ALA A O 1
ATOM 2174 N N . CYS A 1 279 ? 12.008 15.992 7.043 1 98.75 279 CYS A N 1
ATOM 2175 C CA . CYS A 1 279 ? 11.828 15.234 5.812 1 98.75 279 CYS A CA 1
ATOM 2176 C C . CYS A 1 279 ? 10.367 15.25 5.367 1 98.75 279 CYS A C 1
ATOM 2178 O O . CYS A 1 279 ? 9.484 15.602 6.145 1 98.75 279 CYS A O 1
ATOM 2180 N N . ILE A 1 280 ? 10.141 14.992 4.105 1 98.88 280 ILE A N 1
ATOM 2181 C CA . ILE A 1 280 ? 8.82 14.797 3.518 1 98.88 280 ILE A CA 1
ATOM 2182 C C . ILE A 1 280 ? 8.617 13.32 3.186 1 98.88 280 ILE A C 1
ATOM 2184 O O . ILE A 1 280 ? 9.445 12.711 2.506 1 98.88 280 ILE A O 1
ATOM 2188 N N . PHE A 1 281 ? 7.59 12.75 3.74 1 98.81 281 PHE A N 1
ATOM 2189 C CA . PHE A 1 281 ? 7.176 11.398 3.367 1 98.81 281 PHE A CA 1
ATOM 2190 C C . PHE A 1 281 ? 6.141 11.438 2.25 1 98.81 281 PHE A C 1
ATOM 2192 O O . PHE A 1 281 ? 5.141 12.156 2.35 1 98.81 281 PHE A O 1
ATOM 2199 N N . GLU A 1 282 ? 6.348 10.648 1.169 1 98.31 282 GLU A N 1
ATOM 2200 C CA . GLU A 1 282 ? 5.438 10.516 0.037 1 98.31 282 GLU A CA 1
ATOM 2201 C C . GLU A 1 282 ? 5.289 9.055 -0.385 1 98.31 282 GLU A C 1
ATOM 2203 O O . GLU A 1 282 ? 6.199 8.25 -0.187 1 98.31 282 GLU A O 1
ATOM 2208 N N . ILE A 1 283 ? 4.137 8.773 -0.868 1 96.31 283 ILE A N 1
ATOM 2209 C CA . ILE A 1 283 ? 3.959 7.52 -1.598 1 96.31 283 ILE A CA 1
ATOM 2210 C C . ILE A 1 283 ? 3.975 7.793 -3.1 1 96.31 283 ILE A C 1
ATOM 2212 O O . ILE A 1 283 ? 3.111 8.508 -3.617 1 96.31 283 ILE A O 1
ATOM 2216 N N . ASP A 1 284 ? 4.953 7.203 -3.729 1 94 284 ASP A N 1
ATOM 2217 C CA . ASP A 1 284 ? 5.113 7.434 -5.16 1 94 284 ASP A CA 1
ATOM 2218 C C . ASP A 1 284 ? 3.908 6.906 -5.938 1 94 284 ASP A C 1
ATOM 2220 O O . ASP A 1 284 ? 3.498 5.758 -5.754 1 94 284 ASP A O 1
ATOM 2224 N N . ALA A 1 285 ? 3.383 7.719 -6.82 1 91 285 ALA A N 1
ATOM 2225 C CA . ALA A 1 285 ? 2.127 7.387 -7.492 1 91 285 ALA A CA 1
ATOM 2226 C C . ALA A 1 285 ? 2.326 6.258 -8.5 1 91 285 ALA A C 1
ATOM 2228 O O . ALA A 1 285 ? 1.38 5.539 -8.828 1 91 285 ALA A O 1
ATOM 2229 N N . LYS A 1 286 ? 3.488 6.07 -8.992 1 87.62 286 LYS A N 1
ATOM 2230 C CA . LYS A 1 286 ? 3.732 5.078 -10.031 1 87.62 286 LYS A CA 1
ATOM 2231 C C . LYS A 1 286 ? 4.156 3.742 -9.43 1 87.62 286 LYS A C 1
ATOM 2233 O O . LYS A 1 286 ? 3.691 2.686 -9.867 1 87.62 286 LYS A O 1
ATOM 2238 N N . THR A 1 287 ? 5.027 3.818 -8.461 1 88.88 287 THR A N 1
ATOM 2239 C CA . THR A 1 287 ? 5.645 2.598 -7.953 1 88.88 287 THR A CA 1
ATOM 2240 C C . THR A 1 287 ? 4.996 2.174 -6.637 1 88.88 287 THR A C 1
ATOM 2242 O O . THR A 1 287 ? 5.164 1.036 -6.195 1 88.88 287 THR A O 1
ATOM 2245 N N . GLN A 1 288 ? 4.363 3.164 -5.945 1 93.06 288 GLN A N 1
ATOM 2246 C CA . GLN A 1 288 ? 3.783 3.018 -4.613 1 93.06 288 GLN A CA 1
ATOM 2247 C C . GLN A 1 288 ? 4.871 2.871 -3.553 1 93.06 288 GLN A C 1
ATOM 2249 O O . GLN A 1 288 ? 4.59 2.477 -2.42 1 93.06 288 GLN A O 1
ATOM 2254 N N . HIS A 1 289 ? 6.152 3.182 -3.938 1 94.81 289 HIS A N 1
ATOM 2255 C CA . HIS A 1 289 ? 7.227 3.176 -2.951 1 94.81 289 HIS A CA 1
ATOM 2256 C C . HIS A 1 289 ? 7.035 4.285 -1.921 1 94.81 289 HIS A C 1
ATOM 2258 O O . HIS A 1 289 ? 6.543 5.363 -2.25 1 94.81 289 HIS A O 1
ATOM 2264 N N . TYR A 1 290 ? 7.352 3.922 -0.7 1 97.5 290 TYR A N 1
ATOM 2265 C CA . TYR A 1 290 ? 7.523 4.973 0.297 1 97.5 290 TYR A CA 1
ATOM 2266 C C . TYR A 1 290 ? 8.836 5.719 0.081 1 97.5 290 TYR A C 1
ATOM 2268 O O . TYR A 1 290 ? 9.906 5.109 0.047 1 97.5 290 TYR A O 1
ATOM 2276 N N . VAL A 1 291 ? 8.734 7.012 -0.079 1 97.56 291 VAL A N 1
ATOM 2277 C CA . VAL A 1 291 ? 9.938 7.789 -0.354 1 97.56 291 VAL A CA 1
ATOM 2278 C C . VAL A 1 291 ? 10.055 8.938 0.648 1 97.56 291 VAL A C 1
ATOM 2280 O O . VAL A 1 291 ? 9.039 9.461 1.124 1 97.56 291 VAL A O 1
ATOM 2283 N N . PHE A 1 292 ? 11.305 9.281 0.975 1 98.62 292 PHE A N 1
ATOM 2284 C CA . PHE A 1 292 ? 11.617 10.359 1.909 1 98.62 292 PHE A CA 1
ATOM 2285 C C . PHE A 1 292 ? 12.492 11.414 1.249 1 98.62 292 PHE A C 1
ATOM 2287 O O . PHE A 1 292 ? 13.516 11.086 0.639 1 98.62 292 PHE A O 1
ATOM 2294 N N . VAL A 1 293 ? 12.07 12.664 1.322 1 98.56 293 VAL A N 1
ATOM 2295 C CA . VAL A 1 293 ? 12.891 13.789 0.894 1 98.56 293 VAL A CA 1
ATOM 2296 C C . VAL A 1 293 ? 13.422 14.539 2.115 1 98.56 293 VAL A C 1
ATOM 2298 O O . VAL A 1 293 ? 12.68 15.273 2.77 1 98.56 293 VAL A O 1
ATOM 2301 N N . ASP A 1 294 ? 14.688 14.438 2.361 1 98.38 294 ASP 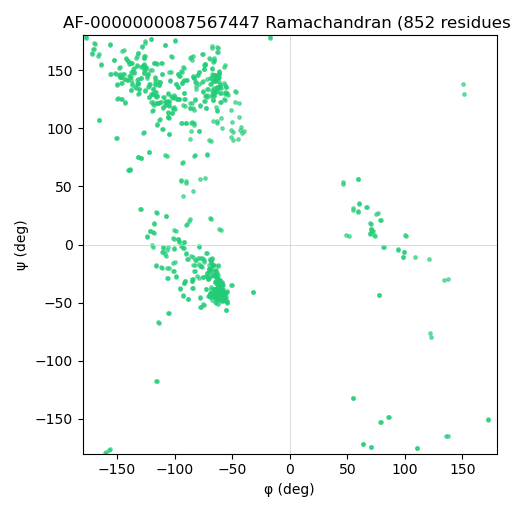A N 1
ATOM 2302 C CA . ASP A 1 294 ? 15.297 15.047 3.537 1 98.38 294 ASP A CA 1
ATOM 2303 C C . ASP A 1 294 ? 15.625 16.516 3.283 1 98.38 294 ASP A C 1
ATOM 2305 O O . ASP A 1 294 ? 15.992 16.891 2.17 1 98.38 294 ASP A O 1
ATOM 2309 N N . ARG A 1 295 ? 15.469 17.281 4.328 1 98.19 295 ARG A N 1
ATOM 2310 C CA . ARG A 1 295 ? 15.992 18.641 4.25 1 98.19 295 ARG A CA 1
ATOM 2311 C C . ARG A 1 295 ? 17.5 18.625 4.039 1 98.19 295 ARG A C 1
ATOM 2313 O O . ARG A 1 295 ? 18.219 17.844 4.664 1 98.19 295 ARG A O 1
ATOM 2320 N N . LYS A 1 296 ? 17.953 19.516 3.195 1 96.38 296 LYS A N 1
ATOM 2321 C CA . LYS A 1 296 ? 19.391 19.688 3.006 1 96.38 296 LYS A CA 1
ATOM 2322 C C . LYS A 1 296 ? 19.984 20.594 4.07 1 96.38 296 LYS A C 1
ATOM 2324 O O . LYS A 1 296 ? 19.375 21.594 4.457 1 96.38 296 LYS A O 1
ATOM 2329 N N . PRO A 1 297 ? 21.188 20.297 4.52 1 95.31 297 PRO A N 1
ATOM 2330 C CA . PRO A 1 297 ? 21.828 21.172 5.496 1 95.31 297 PRO A CA 1
ATOM 2331 C C . PRO A 1 297 ? 21.906 22.625 5.012 1 95.31 297 PRO A C 1
ATOM 2333 O O . PRO A 1 297 ? 22.203 22.875 3.84 1 95.31 297 PRO A O 1
ATOM 2336 N N . ASN A 1 298 ? 21.578 23.547 5.91 1 94.44 298 ASN A N 1
ATOM 2337 C CA . ASN A 1 298 ? 21.703 24.984 5.691 1 94.44 298 ASN A CA 1
ATOM 2338 C C . ASN A 1 298 ? 20.641 25.5 4.727 1 94.44 298 ASN A C 1
ATOM 2340 O O . ASN A 1 298 ? 20.703 26.641 4.27 1 94.44 298 ASN A O 1
ATOM 2344 N N . GLU A 1 299 ? 19.703 24.672 4.379 1 94.56 299 GLU A N 1
ATOM 2345 C CA . GLU A 1 299 ? 18.625 25.062 3.475 1 94.56 299 GLU A CA 1
ATOM 2346 C C . GLU A 1 299 ? 17.25 24.844 4.113 1 94.56 299 GLU A C 1
ATOM 2348 O O . GLU A 1 299 ? 17.094 23.922 4.922 1 94.56 299 GLU A O 1
ATOM 2353 N N . PRO A 1 300 ? 16.312 25.703 3.766 1 96.31 300 PRO A N 1
ATOM 2354 C CA . PRO A 1 300 ? 14.953 25.406 4.227 1 96.31 300 PRO A CA 1
ATOM 2355 C C . PRO A 1 300 ? 14.344 24.203 3.516 1 96.31 300 PRO A C 1
ATOM 2357 O O . PRO A 1 300 ? 14.883 23.719 2.514 1 96.31 300 PRO A O 1
ATOM 2360 N N . LEU A 1 301 ? 13.359 23.641 4.102 1 98.19 301 LEU A N 1
ATOM 2361 C CA . LEU A 1 301 ? 12.508 22.641 3.457 1 98.19 301 LEU A CA 1
ATOM 2362 C C . LEU A 1 301 ? 11.133 23.219 3.146 1 98.19 301 LEU A C 1
ATOM 2364 O O . LEU A 1 301 ? 10.484 23.797 4.023 1 98.19 301 LEU A O 1
ATOM 2368 N N . TYR A 1 302 ? 10.758 23.156 1.907 1 97.69 302 TYR A N 1
ATOM 2369 C CA . TYR A 1 302 ? 9.438 23.609 1.474 1 97.69 302 TYR A CA 1
ATOM 2370 C C . TYR A 1 302 ? 8.578 22.422 1.038 1 97.69 302 TYR A C 1
ATOM 2372 O O . TYR A 1 302 ? 9.102 21.438 0.523 1 97.69 302 TYR A O 1
ATOM 2380 N N . CYS A 1 303 ? 7.305 22.547 1.285 1 98.19 303 CYS A N 1
ATOM 2381 C CA . CYS A 1 303 ? 6.316 21.609 0.77 1 98.19 303 CYS A CA 1
ATOM 2382 C C . CYS A 1 303 ? 5.004 22.312 0.445 1 98.19 303 CYS A C 1
ATOM 2384 O O . CYS A 1 303 ? 4.473 23.062 1.275 1 98.19 303 CYS A O 1
ATOM 2386 N N . THR A 1 304 ? 4.586 22.141 -0.75 1 97.25 304 THR A N 1
ATOM 2387 C CA . THR A 1 304 ? 3.268 22.625 -1.144 1 97.25 304 THR A CA 1
ATOM 2388 C C . THR A 1 304 ? 2.354 21.453 -1.521 1 97.25 304 THR A C 1
ATOM 2390 O O . THR A 1 304 ? 1.972 20.656 -0.664 1 97.25 304 THR A O 1
ATOM 2393 N N . ASN A 1 305 ? 1.886 21.391 -2.818 1 95.94 305 ASN A N 1
ATOM 2394 C CA . ASN A 1 305 ? 0.899 20.344 -3.072 1 95.94 305 ASN A CA 1
ATOM 2395 C C . ASN A 1 305 ? 1.276 19.5 -4.285 1 95.94 305 ASN A C 1
ATOM 2397 O O . ASN A 1 305 ? 0.41 19.125 -5.074 1 95.94 305 ASN A O 1
ATOM 2401 N N . HIS A 1 306 ? 2.557 19.359 -4.516 1 95.88 306 HIS A N 1
ATOM 2402 C CA . HIS A 1 306 ? 3.088 18.422 -5.504 1 95.88 306 HIS A CA 1
ATOM 2403 C C . HIS A 1 306 ? 4.137 17.516 -4.883 1 95.88 306 HIS A C 1
ATOM 2405 O O . HIS A 1 306 ? 4.73 17.844 -3.855 1 95.88 306 HIS A O 1
ATOM 2411 N N . PRO A 1 307 ? 4.32 16.297 -5.445 1 96.94 307 PRO A N 1
ATOM 2412 C CA . PRO A 1 307 ? 5.363 15.43 -4.898 1 96.94 307 PRO A CA 1
ATOM 2413 C C . PRO A 1 307 ? 6.766 16.016 -5.059 1 96.94 307 PRO A C 1
ATOM 2415 O O . PRO A 1 307 ? 7.297 16.047 -6.168 1 96.94 307 PRO A O 1
ATOM 2418 N N . VAL A 1 308 ? 7.395 16.297 -4 1 98.12 308 VAL A N 1
ATOM 2419 C CA . VAL A 1 308 ? 8.695 16.969 -3.998 1 98.12 308 VAL A CA 1
ATOM 2420 C C . VAL A 1 308 ? 9.773 15.992 -4.477 1 98.12 308 VAL A C 1
ATOM 2422 O O . VAL A 1 308 ? 10.758 16.406 -5.094 1 98.12 308 VAL A O 1
ATOM 2425 N N . SER A 1 309 ? 9.555 14.703 -4.281 1 97.38 309 SER A N 1
ATOM 2426 C CA . SER A 1 309 ? 10.5 13.695 -4.762 1 97.38 309 SER A CA 1
ATOM 2427 C C . SER A 1 309 ? 10.602 13.719 -6.281 1 97.38 309 SER A C 1
ATOM 2429 O O . SER A 1 309 ? 11.68 13.484 -6.84 1 97.38 309 SER A O 1
ATOM 2431 N N . SER A 1 310 ? 9.516 14.016 -6.926 1 96.56 310 SER A N 1
ATOM 2432 C CA . SER A 1 310 ? 9.477 14.039 -8.383 1 96.56 310 SER A CA 1
ATOM 2433 C C . SER A 1 310 ? 9.797 15.43 -8.922 1 96.56 310 SER A C 1
ATOM 2435 O O . SER A 1 310 ? 10.344 15.57 -10.016 1 96.56 310 SER A O 1
ATOM 2437 N N . PHE A 1 311 ? 9.406 16.438 -8.133 1 97.69 311 PHE A N 1
ATOM 2438 C CA . PHE A 1 311 ? 9.586 17.844 -8.508 1 97.69 311 PHE A CA 1
ATOM 2439 C C . PHE A 1 311 ? 10.266 18.609 -7.383 1 97.69 311 PHE A C 1
ATOM 2441 O O . PHE A 1 311 ? 9.656 19.5 -6.777 1 97.69 311 PHE A O 1
ATOM 2448 N N . PRO A 1 312 ? 11.523 18.391 -7.242 1 96.88 312 PRO A N 1
ATOM 2449 C CA . PRO A 1 312 ? 12.211 18.906 -6.059 1 96.88 312 PRO A CA 1
ATOM 2450 C C . PRO A 1 312 ? 12.461 20.422 -6.129 1 96.88 312 PRO A C 1
ATOM 2452 O O . PRO A 1 312 ? 12.602 21.078 -5.094 1 96.88 312 PRO A O 1
ATOM 2455 N N . ASP A 1 313 ? 12.586 20.938 -7.383 1 95 313 ASP A N 1
ATOM 2456 C CA . ASP A 1 313 ? 12.891 22.359 -7.531 1 95 313 ASP A CA 1
ATOM 2457 C C . ASP A 1 313 ? 12.438 22.875 -8.898 1 95 313 ASP A C 1
ATOM 2459 O O . ASP A 1 313 ? 11.898 22.109 -9.703 1 95 313 ASP A O 1
ATOM 2463 N N . SER A 1 314 ? 12.727 24.094 -9.141 1 95 314 SER A N 1
ATOM 2464 C CA . SER A 1 314 ? 12.195 24.797 -10.297 1 95 314 SER A CA 1
ATOM 2465 C C . SER A 1 314 ? 12.641 24.156 -11.602 1 95 314 SER A C 1
ATOM 2467 O O . SER A 1 314 ? 11.938 24.234 -12.617 1 95 314 SER A O 1
ATOM 2469 N N . SER A 1 315 ? 13.805 23.547 -11.609 1 96.69 315 SER A N 1
ATOM 2470 C CA . SER A 1 315 ? 14.32 22.938 -12.828 1 96.69 315 SER A CA 1
ATOM 2471 C C . SER A 1 315 ? 13.461 21.75 -13.258 1 96.69 315 SER A C 1
ATOM 2473 O O . SER A 1 315 ? 13.523 21.312 -14.414 1 96.69 315 SER A O 1
ATOM 2475 N N . THR A 1 316 ? 12.641 21.203 -12.375 1 97.31 316 THR A N 1
ATOM 2476 C CA . THR A 1 316 ? 11.844 20.016 -12.672 1 97.31 316 THR A CA 1
ATOM 2477 C C . THR A 1 316 ? 10.359 20.375 -12.766 1 97.31 316 THR A C 1
ATOM 2479 O O . THR A 1 316 ? 9.531 19.516 -13.078 1 97.31 316 THR A O 1
ATOM 2482 N N . PHE A 1 317 ? 10.008 21.641 -12.539 1 97.12 317 PHE A N 1
ATOM 2483 C CA . PHE A 1 317 ? 8.602 22.047 -12.516 1 97.12 317 PHE A CA 1
ATOM 2484 C C . PHE A 1 317 ? 8.039 22.141 -13.93 1 97.12 317 PHE A C 1
ATOM 2486 O O . PHE A 1 317 ? 8.719 22.594 -14.844 1 97.12 317 PHE A O 1
ATOM 2493 N N . PRO A 1 318 ? 6.82 21.688 -14.078 1 96.5 318 PRO A N 1
ATOM 2494 C CA . PRO A 1 318 ? 6.16 22.047 -15.336 1 96.5 318 PRO A CA 1
ATOM 2495 C C . PRO A 1 318 ? 5.902 23.547 -15.477 1 96.5 318 PRO A C 1
ATOM 2497 O O . PRO A 1 318 ? 5.941 24.266 -14.477 1 96.5 318 PRO A O 1
ATOM 2500 N N . LYS A 1 319 ? 5.719 23.953 -16.75 1 95.25 319 LYS A N 1
ATOM 2501 C CA . LYS A 1 319 ? 5.348 25.344 -16.969 1 95.25 319 LYS A CA 1
ATOM 2502 C C . LYS A 1 319 ? 4.012 25.656 -16.297 1 95.25 319 LYS A C 1
ATOM 2504 O O . LYS A 1 319 ? 3.088 24.844 -16.328 1 95.25 319 LYS A O 1
ATOM 2509 N N . TYR A 1 320 ? 3.924 26.75 -15.617 1 93.31 320 TYR A N 1
ATOM 2510 C CA . TYR A 1 320 ? 2.682 27.219 -15.016 1 93.31 320 TYR A CA 1
ATOM 2511 C C . TYR A 1 320 ? 2.453 28.688 -15.312 1 93.31 320 TYR A C 1
ATOM 2513 O O . TYR A 1 320 ? 3.377 29.406 -15.727 1 93.31 320 TYR A O 1
ATOM 2521 N N . ASP A 1 321 ? 1.196 29.141 -15.148 1 92 321 ASP A N 1
ATOM 2522 C CA . ASP A 1 321 ? 0.818 30.531 -15.367 1 92 321 ASP A CA 1
ATOM 2523 C C . ASP A 1 321 ? 1.322 31.422 -14.234 1 92 321 ASP A C 1
ATOM 2525 O O . ASP A 1 321 ? 0.995 31.203 -13.07 1 92 321 ASP A O 1
ATOM 2529 N N . PRO A 1 322 ? 2.01 32.469 -14.516 1 86.12 322 PRO A N 1
ATOM 2530 C CA . PRO A 1 322 ? 2.512 33.375 -13.469 1 86.12 322 PRO A CA 1
ATOM 2531 C C . PRO A 1 322 ? 1.39 34.031 -12.68 1 86.12 322 PRO A C 1
ATOM 2533 O O . PRO A 1 322 ? 1.605 34.5 -11.555 1 86.12 322 PRO A O 1
ATOM 2536 N N . GLU A 1 323 ? 0.244 34.156 -13.297 1 91 323 GLU A N 1
ATOM 2537 C CA . GLU A 1 323 ? -0.888 34.75 -12.609 1 91 323 GLU A CA 1
ATOM 2538 C C . GLU A 1 323 ? -1.546 33.781 -11.641 1 91 323 GLU A C 1
ATOM 2540 O O . GLU A 1 323 ? -2.354 34.188 -10.805 1 91 323 GLU A O 1
ATOM 2545 N N . ALA A 1 324 ? -1.175 32.562 -11.75 1 93.56 324 ALA A N 1
ATOM 2546 C CA . ALA A 1 324 ? -1.739 31.547 -10.883 1 93.56 324 ALA A CA 1
ATOM 2547 C C . ALA A 1 324 ? -1.023 31.516 -9.531 1 93.56 324 ALA A C 1
ATOM 2549 O O . ALA A 1 324 ? -0.326 30.547 -9.219 1 93.56 324 ALA A O 1
ATOM 2550 N N . GLU A 1 325 ? -1.306 32.438 -8.664 1 93.31 325 GLU A N 1
ATOM 2551 C CA . GLU A 1 325 ? -0.567 32.688 -7.434 1 93.31 325 GLU A CA 1
ATOM 2552 C C . GLU A 1 325 ? -0.685 31.516 -6.473 1 93.31 325 GLU A C 1
ATOM 2554 O O . GLU A 1 325 ? 0.151 31.344 -5.582 1 93.31 325 GLU A O 1
ATOM 2559 N N . HIS A 1 326 ? -1.779 30.75 -6.668 1 95.12 326 HIS A N 1
ATOM 2560 C CA . HIS A 1 326 ? -2.012 29.656 -5.727 1 95.12 326 HIS A CA 1
ATOM 2561 C C . HIS A 1 326 ? -1.585 28.312 -6.316 1 95.12 326 HIS A C 1
ATOM 2563 O O . HIS A 1 326 ? -1.805 27.266 -5.703 1 95.12 326 HIS A O 1
ATOM 2569 N N . ASN A 1 327 ? -0.992 28.359 -7.477 1 94.56 327 ASN A N 1
ATOM 2570 C CA . ASN A 1 327 ? -0.413 27.156 -8.078 1 94.56 327 ASN A CA 1
ATOM 2571 C C . ASN A 1 327 ? 0.685 26.562 -7.199 1 94.56 327 ASN A C 1
ATOM 2573 O O . ASN A 1 327 ? 1.503 27.297 -6.645 1 94.56 327 ASN A O 1
ATOM 2577 N N . THR A 1 328 ? 0.645 25.281 -7.086 1 95.81 328 THR A N 1
ATOM 2578 C CA . THR A 1 328 ? 1.544 24.609 -6.156 1 95.81 328 THR A CA 1
ATOM 2579 C C . THR A 1 328 ? 3 24.906 -6.496 1 95.81 328 THR A C 1
ATOM 2581 O O . THR A 1 328 ? 3.809 25.172 -5.605 1 95.81 328 THR A O 1
ATOM 2584 N N . PHE A 1 329 ? 3.389 24.922 -7.73 1 96.38 329 PHE A N 1
ATOM 2585 C CA . PHE A 1 329 ? 4.75 25.188 -8.18 1 96.38 329 PHE A CA 1
ATOM 2586 C C . PHE A 1 329 ? 5.098 26.656 -8.016 1 96.38 329 PHE A C 1
ATOM 2588 O O . PHE A 1 329 ? 6.211 27 -7.605 1 96.38 329 PHE A O 1
ATOM 2595 N N . ALA A 1 330 ? 4.156 27.5 -8.281 1 95.12 330 ALA A N 1
ATOM 2596 C CA . ALA A 1 330 ? 4.352 28.938 -8.117 1 95.12 330 ALA A CA 1
ATOM 2597 C C . ALA A 1 330 ? 4.652 29.297 -6.66 1 95.12 330 ALA A C 1
ATOM 2599 O O . ALA A 1 330 ? 5.566 30.078 -6.379 1 95.12 330 ALA A O 1
ATOM 2600 N N . ARG A 1 331 ? 3.896 28.734 -5.777 1 96.12 331 ARG A N 1
ATOM 2601 C CA . ARG A 1 331 ? 4.082 29.031 -4.359 1 96.12 331 ARG A CA 1
ATOM 2602 C C . ARG A 1 331 ? 5.461 28.594 -3.885 1 96.12 331 ARG A C 1
ATOM 2604 O O . ARG A 1 331 ? 6.133 29.312 -3.152 1 96.12 331 ARG A O 1
ATOM 2611 N N . MET A 1 332 ? 5.848 27.406 -4.312 1 96.31 332 MET A N 1
ATOM 2612 C CA . MET A 1 332 ? 7.16 26.938 -3.879 1 96.31 332 MET A CA 1
ATOM 2613 C C . MET A 1 332 ? 8.266 27.828 -4.445 1 96.31 332 MET A C 1
ATOM 2615 O O . MET A 1 332 ? 9.219 28.156 -3.742 1 96.31 332 MET A O 1
ATOM 2619 N N . ASP A 1 333 ? 8.141 28.188 -5.707 1 95 333 ASP A N 1
ATOM 2620 C CA . ASP A 1 333 ? 9.094 29.125 -6.305 1 95 333 ASP A CA 1
ATOM 2621 C C . ASP A 1 333 ? 9.125 30.453 -5.535 1 95 333 ASP A C 1
ATOM 2623 O O . ASP A 1 333 ? 10.195 31 -5.293 1 95 333 ASP A O 1
ATOM 2627 N N . PHE A 1 334 ? 7.992 30.906 -5.234 1 93.62 334 PHE A N 1
ATOM 2628 C CA . PHE A 1 334 ? 7.895 32.156 -4.508 1 93.62 334 PHE A CA 1
ATOM 2629 C C . PHE A 1 334 ? 8.602 32.062 -3.166 1 93.62 334 PHE A C 1
ATOM 2631 O O . PHE A 1 334 ? 9.391 32.969 -2.814 1 93.62 334 PHE A O 1
ATOM 2638 N N . LEU A 1 335 ? 8.359 31.047 -2.418 1 94.81 335 LEU A N 1
ATOM 2639 C CA . LEU A 1 335 ? 8.992 30.844 -1.118 1 94.81 335 LEU A CA 1
ATOM 2640 C C . LEU A 1 335 ? 10.508 30.766 -1.255 1 94.81 335 LEU A C 1
ATOM 2642 O O . LEU A 1 335 ? 11.234 31.391 -0.47 1 94.81 335 LEU A O 1
ATOM 2646 N N . ASN A 1 336 ? 10.922 30 -2.232 1 93.19 336 ASN A N 1
ATOM 2647 C CA . ASN A 1 336 ? 12.352 29.891 -2.477 1 93.19 336 ASN A CA 1
ATOM 2648 C C . ASN A 1 336 ? 12.977 31.234 -2.816 1 93.19 336 ASN A C 1
ATOM 2650 O O . ASN A 1 336 ? 14.055 31.578 -2.322 1 93.19 336 ASN A O 1
ATOM 2654 N N . ASN A 1 337 ? 12.359 31.984 -3.639 1 91 337 ASN A N 1
ATOM 2655 C CA . ASN A 1 337 ? 12.844 33.312 -4.023 1 91 337 ASN A CA 1
ATOM 2656 C C . ASN A 1 337 ? 12.867 34.25 -2.834 1 91 337 ASN A C 1
ATOM 2658 O O . ASN A 1 337 ? 13.789 35.062 -2.691 1 91 337 ASN A O 1
ATOM 2662 N N . LEU A 1 338 ? 11.805 34.188 -2.102 1 89.94 338 LEU A N 1
ATOM 2663 C CA . LEU A 1 338 ? 11.727 35.031 -0.911 1 89.94 338 LEU A CA 1
ATOM 2664 C C . LEU A 1 338 ? 12.898 34.75 0.023 1 89.94 338 LEU A C 1
ATOM 2666 O O . LEU A 1 338 ? 13.531 35.688 0.518 1 89.94 338 LEU A O 1
ATOM 2670 N N . TYR A 1 339 ? 13.227 33.562 0.278 1 90 339 TYR A N 1
ATOM 2671 C CA . TYR A 1 339 ? 14.32 33.188 1.159 1 90 339 TYR A CA 1
ATOM 2672 C C . TYR A 1 339 ? 15.664 33.625 0.597 1 90 339 TYR A C 1
ATOM 2674 O O . TYR A 1 339 ? 16.547 34.062 1.345 1 90 339 TYR A O 1
ATOM 2682 N N . ASN A 1 340 ? 15.859 33.5 -0.692 1 84.69 340 ASN A N 1
ATOM 2683 C CA . ASN A 1 340 ? 17.141 33.812 -1.323 1 84.69 340 ASN A CA 1
ATOM 2684 C C . ASN A 1 340 ? 17.25 35.281 -1.712 1 84.69 340 ASN A C 1
ATOM 2686 O O . ASN A 1 340 ? 18.234 35.688 -2.324 1 84.69 340 ASN A O 1
ATOM 2690 N N . ASN A 1 341 ? 16.453 36.094 -1.104 1 66.62 341 ASN A N 1
ATOM 2691 C CA . ASN A 1 341 ? 16.438 37.531 -1.286 1 66.62 341 ASN A CA 1
ATOM 2692 C C . ASN A 1 341 ? 16.359 37.906 -2.762 1 66.62 341 ASN A C 1
ATOM 2694 O O . ASN A 1 341 ? 16.969 38.906 -3.191 1 66.62 341 ASN A O 1
ATOM 2698 N N . LYS A 1 342 ? 16.203 36.969 -3.316 1 55.91 342 LYS A N 1
ATOM 2699 C CA . LYS A 1 342 ? 16.047 37.344 -4.715 1 55.91 342 LYS A CA 1
ATOM 2700 C C . LYS A 1 342 ? 14.695 38.031 -4.941 1 55.91 342 LYS A C 1
ATOM 2702 O O . LYS A 1 342 ? 13.656 37.375 -4.973 1 55.91 342 LYS A O 1
ATOM 2707 N N . GLY A 1 343 ? 14.523 39.25 -4.613 1 45.12 343 GLY A N 1
ATOM 2708 C CA . GLY A 1 343 ? 13.375 40.125 -4.844 1 45.12 343 GLY A CA 1
ATOM 2709 C C . GLY A 1 343 ? 12.797 40.688 -3.566 1 45.12 343 GLY A C 1
ATOM 2710 O O . GLY A 1 343 ? 12.562 41.906 -3.469 1 45.12 343 GLY A O 1
ATOM 2711 N N . ASN A 1 344 ? 11.969 39.844 -2.701 1 48.41 344 ASN A N 1
ATOM 2712 C CA . ASN A 1 344 ? 11.148 40.375 -1.617 1 48.41 344 ASN A CA 1
ATOM 2713 C C . ASN A 1 344 ? 11.898 40.375 -0.29 1 48.41 344 ASN A C 1
ATOM 2715 O O . ASN A 1 344 ? 12.688 39.469 -0.02 1 48.41 344 ASN A O 1
ATOM 2719 N N . GLU A 1 345 ? 12.094 41.5 0.331 1 49.38 345 GLU A N 1
ATOM 2720 C CA . GLU A 1 345 ? 12.891 42 1.456 1 49.38 345 GLU A CA 1
ATOM 2721 C C . GLU A 1 345 ? 12.508 41.281 2.746 1 49.38 345 GLU A C 1
ATOM 2723 O O . GLU A 1 345 ? 12.734 41.781 3.842 1 49.38 345 GLU A O 1
ATOM 2728 N N . VAL A 1 346 ? 11.812 40.219 2.832 1 53.03 346 VAL A N 1
ATOM 2729 C CA . VAL A 1 346 ? 11.562 39.719 4.176 1 53.03 346 VAL A CA 1
ATOM 2730 C C . VAL A 1 346 ? 12.891 39.469 4.895 1 53.03 346 VAL A C 1
ATOM 2732 O O . VAL A 1 346 ? 13.031 39.812 6.074 1 53.03 346 VAL A O 1
ATOM 2735 N N . PHE A 1 347 ? 13.867 38.938 4.219 1 60.44 347 PHE A N 1
ATOM 2736 C CA . PHE A 1 347 ? 15.117 38.562 4.867 1 60.44 347 PHE A CA 1
ATOM 2737 C C . PHE A 1 347 ? 16.203 39.625 4.582 1 60.44 347 PHE A C 1
ATOM 2739 O O . PHE A 1 347 ? 17.25 39.625 5.227 1 60.44 347 PHE A O 1
ATOM 2746 N N . ALA A 1 348 ? 15.891 40.469 3.537 1 52.03 348 ALA A N 1
ATOM 2747 C CA . ALA A 1 348 ? 16.906 41.469 3.195 1 52.03 348 ALA A CA 1
ATOM 2748 C C . ALA A 1 348 ? 17.156 42.438 4.355 1 52.03 348 ALA A C 1
ATOM 2750 O O . ALA A 1 348 ? 18.297 42.844 4.598 1 52.03 348 ALA A O 1
ATOM 2751 N N . ASN A 1 349 ? 15.938 42.938 4.789 1 50.69 349 ASN A N 1
ATOM 2752 C CA . ASN A 1 349 ? 16.125 43.969 5.801 1 50.69 349 ASN A CA 1
ATOM 2753 C C . ASN A 1 349 ? 16.531 43.375 7.145 1 50.69 349 ASN A C 1
ATOM 2755 O O . ASN A 1 349 ? 16.75 44.094 8.109 1 50.69 349 ASN A O 1
ATOM 2759 N N . LYS A 1 350 ? 16.328 42.031 7.133 1 55.94 350 LYS A N 1
ATOM 2760 C CA . LYS A 1 350 ? 16.703 41.469 8.422 1 55.94 350 LYS A CA 1
ATOM 2761 C C . LYS A 1 350 ? 18.219 41.5 8.625 1 55.94 350 LYS A C 1
ATOM 2763 O O . LYS A 1 350 ? 18.984 41.281 7.684 1 55.94 350 LYS A O 1
ATOM 2768 N N . GLY A 1 351 ? 18.688 42.531 9.164 1 55.31 351 GLY A N 1
ATOM 2769 C CA . GLY A 1 351 ? 20.078 42.5 9.586 1 55.31 351 GLY A CA 1
ATOM 2770 C C . GLY A 1 351 ? 20.641 41.094 9.68 1 55.31 351 GLY A C 1
ATOM 2771 O O . GLY A 1 351 ? 19.969 40.125 9.352 1 55.31 351 GLY A O 1
ATOM 2772 N N . VAL A 1 352 ? 22.031 40.75 10.031 1 63.41 352 VAL A N 1
ATOM 2773 C CA . VAL A 1 352 ? 22.922 39.625 10.102 1 63.41 352 VAL A CA 1
ATOM 2774 C C . VAL A 1 352 ? 22.469 38.688 11.227 1 63.41 352 VAL A C 1
ATOM 2776 O O . VAL A 1 352 ? 23.156 37.719 11.539 1 63.41 352 VAL A O 1
ATOM 2779 N N . GLY A 1 353 ? 21.125 38.719 11.695 1 81 353 GLY A N 1
ATOM 2780 C CA . GLY A 1 353 ? 20.891 37.875 12.844 1 81 353 GLY A CA 1
ATOM 2781 C C . GLY A 1 353 ? 20.25 36.531 12.477 1 81 353 GLY A C 1
ATOM 2782 O O . GLY A 1 353 ? 19.953 36.281 11.305 1 81 353 GLY A O 1
ATOM 2783 N N . PRO A 1 354 ? 20.094 35.688 13.5 1 90.31 354 PRO A N 1
ATOM 2784 C CA . PRO A 1 354 ? 19.5 34.344 13.281 1 90.31 354 PRO A CA 1
ATOM 2785 C C . PRO A 1 354 ? 18.047 34.406 12.836 1 90.31 354 PRO A C 1
ATOM 2787 O O . PRO A 1 354 ? 17.328 35.344 13.195 1 90.31 354 PRO A O 1
ATOM 2790 N N . LEU A 1 355 ? 17.609 33.5 12.008 1 92.56 355 LEU A N 1
ATOM 2791 C CA . LEU A 1 355 ? 16.203 33.375 11.633 1 92.56 355 LEU A CA 1
ATOM 2792 C C . LEU A 1 355 ? 15.352 33.062 12.852 1 92.56 355 LEU A C 1
ATOM 2794 O O . LEU A 1 355 ? 15.797 32.375 13.781 1 92.56 355 LEU A O 1
ATOM 2798 N N . THR A 1 356 ? 14.156 33.562 12.797 1 93.5 356 THR A N 1
ATOM 2799 C CA . THR A 1 356 ? 13.242 33.438 13.914 1 93.5 356 THR A CA 1
ATOM 2800 C C . THR A 1 356 ? 11.914 32.812 13.461 1 93.5 356 THR A C 1
ATOM 2802 O O . THR A 1 356 ? 11.695 32.625 12.258 1 93.5 356 THR A O 1
ATOM 2805 N N . LYS A 1 357 ? 11.062 32.531 14.445 1 95.25 357 LYS A N 1
ATOM 2806 C CA . LYS A 1 357 ? 9.734 32.031 14.125 1 95.25 357 LYS A CA 1
ATOM 2807 C C . LYS A 1 357 ? 8.945 33.062 13.312 1 95.25 357 LYS A C 1
ATOM 2809 O O . LYS A 1 357 ? 8.133 32.688 12.453 1 95.25 357 LYS A O 1
ATOM 2814 N N . GLU A 1 358 ? 9.18 34.375 13.555 1 94.31 358 GLU A N 1
ATOM 2815 C CA . GLU A 1 358 ? 8.508 35.438 12.812 1 94.31 358 GLU A CA 1
ATOM 2816 C C . GLU A 1 358 ? 8.875 35.406 11.336 1 94.31 358 GLU A C 1
ATOM 2818 O O . GLU A 1 358 ? 8.055 35.719 10.469 1 94.31 358 GLU A O 1
ATOM 2823 N N . ASP A 1 359 ? 10.078 34.969 11.086 1 93.5 359 ASP A N 1
ATOM 2824 C CA . ASP A 1 359 ? 10.492 34.844 9.688 1 93.5 359 ASP A CA 1
ATOM 2825 C C . ASP A 1 359 ? 9.719 33.719 9 1 93.5 359 ASP A C 1
ATOM 2827 O O . ASP A 1 359 ? 9.312 33.844 7.848 1 93.5 359 ASP A O 1
ATOM 2831 N N . ALA A 1 360 ? 9.57 32.625 9.727 1 95.94 360 ALA A N 1
ATOM 2832 C CA . ALA A 1 360 ? 8.773 31.516 9.18 1 95.94 360 ALA A CA 1
ATOM 2833 C C . ALA A 1 360 ? 7.34 31.953 8.906 1 95.94 360 ALA A C 1
ATOM 2835 O O . ALA A 1 360 ? 6.777 31.641 7.855 1 95.94 360 ALA A O 1
ATOM 2836 N N . ILE A 1 361 ? 6.781 32.719 9.781 1 96.12 361 ILE A N 1
ATOM 2837 C CA . ILE A 1 361 ? 5.426 33.219 9.641 1 96.12 361 ILE A CA 1
ATOM 2838 C C . ILE A 1 361 ? 5.352 34.156 8.422 1 96.12 361 ILE A C 1
ATOM 2840 O O . ILE A 1 361 ? 4.426 34.031 7.613 1 96.12 361 ILE A O 1
ATOM 2844 N N . ALA A 1 362 ? 6.285 35 8.32 1 93.5 362 ALA A N 1
ATOM 2845 C CA . ALA A 1 362 ? 6.301 35.969 7.211 1 93.5 362 ALA A CA 1
ATOM 2846 C C . ALA A 1 362 ? 6.32 35.219 5.871 1 93.5 362 ALA A C 1
ATOM 2848 O O . ALA A 1 362 ? 5.699 35.656 4.902 1 93.5 362 ALA A O 1
ATOM 2849 N N . MET A 1 363 ? 7.035 34.156 5.852 1 94.88 363 MET A N 1
ATOM 2850 C CA . MET A 1 363 ? 7.121 33.406 4.617 1 94.88 363 MET A CA 1
ATOM 2851 C C . MET A 1 363 ? 5.77 32.781 4.266 1 94.88 363 MET A C 1
ATOM 2853 O O . MET A 1 363 ? 5.293 32.938 3.139 1 94.88 363 MET A O 1
ATOM 2857 N N . THR A 1 364 ? 5.105 32.125 5.207 1 96.56 364 THR A N 1
ATOM 2858 C CA . THR A 1 364 ? 3.826 31.5 4.895 1 96.56 364 THR A CA 1
ATOM 2859 C C . THR A 1 364 ? 2.748 32.562 4.676 1 96.56 364 THR A C 1
ATOM 2861 O O . THR A 1 364 ? 1.821 32.344 3.889 1 96.56 364 THR A O 1
ATOM 2864 N N . ASP A 1 365 ? 2.898 33.688 5.312 1 94.75 365 ASP A N 1
ATOM 2865 C CA . ASP A 1 365 ? 1.979 34.812 5.074 1 94.75 365 ASP A CA 1
ATOM 2866 C C . ASP A 1 365 ? 2.066 35.281 3.627 1 94.75 365 ASP A C 1
ATOM 2868 O O . ASP A 1 365 ? 1.071 35.75 3.057 1 94.75 365 ASP A O 1
ATOM 2872 N N . SER A 1 366 ? 3.188 35.188 3.088 1 92.69 366 SER A N 1
ATOM 2873 C CA . SER A 1 366 ? 3.41 35.688 1.733 1 92.69 366 SER A CA 1
ATOM 2874 C C . SER A 1 366 ? 2.66 34.844 0.708 1 92.69 366 SER A C 1
ATOM 2876 O O . SER A 1 366 ? 2.439 35.281 -0.423 1 92.69 366 SER A O 1
ATOM 2878 N N . VAL A 1 367 ? 2.34 33.656 1.089 1 95.44 367 VAL A N 1
ATOM 2879 C CA . VAL A 1 367 ? 1.583 32.812 0.184 1 95.44 367 VAL A CA 1
ATOM 2880 C C . VAL A 1 367 ? 0.213 32.5 0.785 1 95.44 367 VAL A C 1
ATOM 2882 O O . VAL A 1 367 ? -0.358 31.438 0.538 1 95.44 367 VAL A O 1
ATOM 2885 N N . HIS A 1 368 ? -0.261 33.375 1.587 1 96.19 368 HIS A N 1
ATOM 2886 C CA . HIS A 1 368 ? -1.593 33.281 2.178 1 96.19 368 HIS A CA 1
ATOM 2887 C C . HIS A 1 368 ? -2.666 33.156 1.102 1 96.19 368 HIS A C 1
ATOM 2889 O O . HIS A 1 368 ? -2.672 33.906 0.129 1 96.19 368 HIS A O 1
ATOM 2895 N N . CYS A 1 369 ? -3.551 32.188 1.267 1 96.19 369 CYS A N 1
ATOM 2896 C CA . CYS A 1 369 ? -4.59 31.938 0.274 1 96.19 369 CYS A CA 1
ATOM 2897 C C . CYS A 1 369 ? -5.84 32.75 0.572 1 96.19 369 CYS A C 1
ATOM 2899 O O . CYS A 1 369 ? -6.629 32.406 1.448 1 96.19 369 CYS A O 1
ATOM 2901 N N . SER A 1 370 ? -6.066 33.719 -0.107 1 95.94 370 SER A N 1
ATOM 2902 C CA . SER A 1 370 ? -7.23 34.625 -0.058 1 95.94 370 SER A CA 1
ATOM 2903 C C . SER A 1 370 ? -7.312 35.5 -1.301 1 95.94 370 SER A C 1
ATOM 2905 O O . SER A 1 370 ? -6.586 36.469 -1.417 1 95.94 370 SER A O 1
ATOM 2907 N N . PHE A 1 371 ? -8.305 35.125 -2.135 1 95.75 371 PHE A N 1
ATOM 2908 C CA . PHE A 1 371 ? -8.312 35.781 -3.436 1 95.75 371 PHE A CA 1
ATOM 2909 C C . PHE A 1 371 ? -9.711 36.281 -3.785 1 95.75 371 PHE A C 1
ATOM 2911 O O . PHE A 1 371 ? -10.703 35.719 -3.301 1 95.75 371 PHE A O 1
ATOM 2918 N N . VAL A 1 372 ? -9.734 37.312 -4.629 1 96.44 372 VAL A N 1
ATOM 2919 C CA . VAL A 1 372 ? -10.984 37.844 -5.168 1 96.44 372 VAL A CA 1
ATOM 2920 C C . VAL A 1 372 ? -11.516 36.906 -6.25 1 96.44 372 VAL A C 1
ATOM 2922 O O . VAL A 1 372 ? -12.688 36.5 -6.219 1 96.44 372 VAL A O 1
ATOM 2925 N N . ASP A 1 373 ? -10.703 36.594 -7.129 1 95 373 ASP A N 1
ATOM 2926 C CA . ASP A 1 373 ? -11 35.625 -8.164 1 95 373 ASP A CA 1
ATOM 2927 C C . ASP A 1 373 ? -10.164 34.344 -7.965 1 95 373 ASP A C 1
ATOM 2929 O O . ASP A 1 373 ? -9 34.312 -8.352 1 95 373 ASP A O 1
ATOM 2933 N N . ASP A 1 374 ? -10.805 33.375 -7.395 1 91.5 374 ASP A N 1
ATOM 2934 C CA . ASP A 1 374 ? -10.117 32.125 -7.066 1 91.5 374 ASP A CA 1
ATOM 2935 C C . ASP A 1 374 ? -9.625 31.422 -8.328 1 91.5 374 ASP A C 1
ATOM 2937 O O . ASP A 1 374 ? -8.547 30.812 -8.328 1 91.5 374 ASP A O 1
ATOM 2941 N N . LYS A 1 375 ? -10.328 31.438 -9.398 1 90.06 375 LYS A N 1
ATOM 2942 C CA . LYS A 1 375 ? -9.992 30.75 -10.633 1 90.06 375 LYS A CA 1
ATOM 2943 C C . LYS A 1 375 ? -8.703 31.281 -11.234 1 90.06 375 LYS A C 1
ATOM 2945 O O . LYS A 1 375 ? -7.848 30.516 -11.68 1 90.06 375 LYS A O 1
ATOM 2950 N N . ILE A 1 376 ? -8.547 32.625 -11.227 1 93.56 376 ILE A N 1
ATOM 2951 C CA . ILE A 1 376 ? -7.344 33.25 -11.758 1 93.56 376 ILE A CA 1
ATOM 2952 C C . ILE A 1 376 ? -6.125 32.812 -10.961 1 93.56 376 ILE A C 1
ATOM 2954 O O . ILE A 1 376 ? -5.059 32.562 -11.523 1 93.56 376 ILE A O 1
ATOM 2958 N N . ALA A 1 377 ? -6.305 32.625 -9.703 1 93.62 377 ALA A N 1
ATOM 2959 C CA . ALA A 1 377 ? -5.207 32.25 -8.82 1 93.62 377 ALA A CA 1
ATOM 2960 C C . ALA A 1 377 ? -4.961 30.75 -8.883 1 93.62 377 ALA A C 1
ATOM 2962 O O . ALA A 1 377 ? -3.963 30.25 -8.352 1 93.62 377 ALA A O 1
ATOM 2963 N N . GLU A 1 378 ? -5.918 29.969 -9.484 1 91.62 378 GLU A N 1
ATOM 2964 C CA . GLU A 1 378 ? -5.93 28.516 -9.484 1 91.62 378 GLU A CA 1
ATOM 2965 C C . GLU A 1 378 ? -6.16 27.969 -8.078 1 91.62 378 GLU A C 1
ATOM 2967 O O . GLU A 1 378 ? -5.539 26.969 -7.68 1 91.62 378 GLU A O 1
ATOM 2972 N N . ALA A 1 379 ? -6.91 28.719 -7.32 1 90.62 379 ALA A N 1
ATOM 2973 C CA . ALA A 1 379 ? -7.418 28.266 -6.031 1 90.62 379 ALA A CA 1
ATOM 2974 C C . ALA A 1 379 ? -8.797 27.625 -6.18 1 90.62 379 ALA A C 1
ATOM 2976 O O . ALA A 1 379 ? -9.492 27.859 -7.176 1 90.62 379 ALA A O 1
ATOM 2977 N N . GLY A 1 380 ? -9.078 26.703 -5.262 1 84.19 380 GLY A N 1
ATOM 2978 C CA . GLY A 1 380 ? -10.445 26.219 -5.223 1 84.19 380 GLY A CA 1
ATOM 2979 C C . GLY A 1 380 ? -11.461 27.297 -4.895 1 84.19 380 GLY A C 1
ATOM 2980 O O . GLY A 1 380 ? -11.102 28.359 -4.402 1 84.19 380 GLY A O 1
ATOM 2981 N N . LYS A 1 381 ? -12.672 26.922 -5.148 1 83.69 381 LYS A N 1
ATOM 2982 C CA . LYS A 1 381 ? -13.75 27.859 -4.836 1 83.69 381 LYS A CA 1
ATOM 2983 C C . LYS A 1 381 ? -13.766 28.203 -3.348 1 83.69 381 LYS A C 1
ATOM 2985 O O . LYS A 1 381 ? -13.859 27.297 -2.502 1 83.69 381 LYS A O 1
ATOM 2990 N N . LYS A 1 382 ? -13.664 29.516 -3.008 1 87.19 382 LYS A N 1
ATOM 2991 C CA . LYS A 1 382 ? -13.656 30.031 -1.646 1 87.19 382 LYS A CA 1
ATOM 2992 C C . LYS A 1 382 ? -12.57 29.375 -0.806 1 87.19 382 LYS A C 1
ATOM 2994 O O . LYS A 1 382 ? -12.773 29.094 0.38 1 87.19 382 LYS A O 1
ATOM 2999 N N . GLU A 1 383 ? -11.602 29.031 -1.493 1 90.19 383 GLU A N 1
ATOM 3000 C CA . GLU A 1 383 ? -10.445 28.531 -0.746 1 90.19 383 GLU A CA 1
ATOM 3001 C C . GLU A 1 383 ? -9.805 29.656 0.072 1 90.19 383 GLU A C 1
ATOM 3003 O O . GLU A 1 383 ? -9.633 30.766 -0.419 1 90.19 383 GLU A O 1
ATOM 3008 N N . ARG A 1 384 ? -9.594 29.453 1.312 1 93.38 384 ARG A N 1
ATOM 3009 C CA . ARG A 1 384 ? -8.969 30.375 2.254 1 93.38 384 ARG A CA 1
ATOM 3010 C C . ARG A 1 384 ? -7.957 29.656 3.143 1 93.38 384 ARG A C 1
ATOM 3012 O O . ARG A 1 384 ? -8.062 28.438 3.359 1 93.38 384 ARG A O 1
ATOM 3019 N N . THR A 1 385 ? -6.938 30.344 3.512 1 95.94 385 THR A N 1
ATOM 3020 C CA . THR A 1 385 ? -6.164 29.828 4.633 1 95.94 385 THR A CA 1
ATOM 3021 C C . THR A 1 385 ? -7.012 29.781 5.898 1 95.94 385 THR A C 1
ATOM 3023 O O . THR A 1 385 ? -7.277 30.812 6.52 1 95.94 385 THR A O 1
ATOM 3026 N N . LEU A 1 386 ? -7.391 28.609 6.258 1 94.06 386 LEU A N 1
ATOM 3027 C CA . LEU A 1 386 ? -8.312 28.469 7.379 1 94.06 386 LEU A CA 1
ATOM 3028 C C . LEU A 1 386 ? -7.559 28.453 8.703 1 94.06 386 LEU A C 1
ATOM 3030 O O . LEU A 1 386 ? -8.102 28.844 9.734 1 94.06 386 LEU A O 1
ATOM 3034 N N . LEU A 1 387 ? -6.379 27.984 8.633 1 94.88 387 LEU A N 1
ATOM 3035 C CA . LEU A 1 387 ? -5.539 28.062 9.828 1 94.88 387 LEU A CA 1
ATOM 3036 C C . LEU A 1 387 ? -4.066 28.141 9.445 1 94.88 387 LEU A C 1
ATOM 3038 O O . LEU A 1 387 ? -3.672 27.703 8.367 1 94.88 387 LEU A O 1
ATOM 3042 N N . ASN A 1 388 ? -3.342 28.797 10.188 1 97 388 ASN A N 1
ATOM 3043 C CA . ASN A 1 388 ? -1.883 28.75 10.18 1 97 388 ASN A CA 1
ATOM 3044 C C . ASN A 1 388 ? -1.332 28.188 11.484 1 97 388 ASN A C 1
ATOM 3046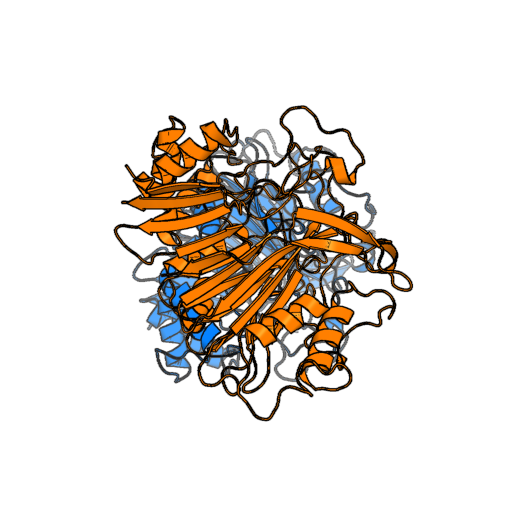 O O . ASN A 1 388 ? -1.766 28.578 12.562 1 97 388 ASN A O 1
ATOM 3050 N N . THR A 1 389 ? -0.502 27.219 11.336 1 97.81 389 THR A N 1
ATOM 3051 C CA . THR A 1 389 ? 0.212 26.672 12.484 1 97.81 389 THR A CA 1
ATOM 3052 C C . THR A 1 389 ? 1.711 26.938 12.359 1 97.81 389 THR A C 1
ATOM 3054 O O . THR A 1 389 ? 2.336 26.531 11.375 1 97.81 389 THR A O 1
ATOM 3057 N N . THR A 1 390 ? 2.26 27.625 13.336 1 98.38 390 THR A N 1
ATOM 3058 C CA . THR A 1 390 ? 3.697 27.828 13.461 1 98.38 390 THR A CA 1
ATOM 3059 C C . THR A 1 390 ? 4.238 27.125 14.703 1 98.38 390 THR A C 1
ATOM 3061 O O . THR A 1 390 ? 3.604 27.141 15.766 1 98.38 390 THR A O 1
ATOM 3064 N N . ALA A 1 391 ? 5.387 26.469 14.523 1 98.44 391 ALA A N 1
ATOM 3065 C CA . ALA A 1 391 ? 5.957 25.75 15.656 1 98.44 391 ALA A CA 1
ATOM 3066 C C . ALA A 1 391 ? 7.355 26.25 15.992 1 98.44 391 ALA A C 1
ATOM 3068 O O . ALA A 1 391 ? 8.117 26.609 15.094 1 98.44 391 ALA A O 1
ATOM 3069 N N . ASP A 1 392 ? 7.664 26.406 17.25 1 98.38 392 ASP A N 1
ATOM 3070 C CA . ASP A 1 392 ? 9.008 26.422 17.812 1 98.38 392 ASP A CA 1
ATOM 3071 C C . ASP A 1 392 ? 9.305 25.109 18.547 1 98.38 392 ASP A C 1
ATOM 3073 O O . ASP A 1 392 ? 9.008 24.969 19.734 1 98.38 392 ASP A O 1
ATOM 3077 N N . LEU A 1 393 ? 9.922 24.219 17.844 1 98.25 393 LEU A N 1
ATOM 3078 C CA . LEU A 1 393 ? 10.078 22.859 18.359 1 98.25 393 LEU A CA 1
ATOM 3079 C C . LEU A 1 393 ? 11.188 22.812 19.406 1 98.25 393 LEU A C 1
ATOM 3081 O O . LEU A 1 393 ? 11.266 21.859 20.188 1 98.25 393 LEU A O 1
ATOM 3085 N N . SER A 1 394 ? 12.031 23.797 19.406 1 96.5 394 SER A N 1
ATOM 3086 C CA . SER A 1 394 ? 13.047 23.875 20.453 1 96.5 394 SER A CA 1
ATOM 3087 C C . SER A 1 394 ? 12.43 24.203 21.812 1 96.5 394 SER A C 1
ATOM 3089 O O . SER A 1 394 ? 12.992 23.859 22.859 1 96.5 394 SER A O 1
ATOM 3091 N N . LYS A 1 395 ? 11.25 24.797 21.781 1 97 395 LYS A N 1
ATOM 3092 C CA . LYS A 1 395 ? 10.531 25.125 23 1 97 395 LYS A CA 1
ATOM 3093 C C . LYS A 1 395 ? 9.289 24.25 23.172 1 97 395 LYS A C 1
ATOM 3095 O O . LYS A 1 395 ? 8.594 24.359 24.188 1 97 395 LYS A O 1
ATOM 3100 N N . ARG A 1 396 ? 8.969 23.469 22.234 1 98.06 396 ARG A N 1
ATOM 3101 C CA . ARG A 1 396 ? 7.781 22.625 22.203 1 98.06 396 ARG A CA 1
ATOM 3102 C C . ARG A 1 396 ? 6.512 23.469 22.297 1 98.06 396 ARG A C 1
ATOM 3104 O O . ARG A 1 396 ? 5.648 23.203 23.141 1 98.06 396 ARG A O 1
ATOM 3111 N N . GLU A 1 397 ? 6.414 24.422 21.328 1 97.81 397 GLU A N 1
ATOM 3112 C CA . GLU A 1 397 ? 5.27 25.344 21.297 1 97.81 397 GLU A CA 1
ATOM 3113 C C . GLU A 1 397 ? 4.672 25.438 19.906 1 97.81 397 GLU A C 1
ATOM 3115 O O . GLU A 1 397 ? 5.398 25.453 18.906 1 97.81 397 GLU A O 1
ATOM 3120 N N . PHE A 1 398 ? 3.316 25.453 19.875 1 95.81 398 PHE A N 1
ATOM 3121 C CA . PHE A 1 398 ? 2.533 25.797 18.688 1 95.81 398 PHE A CA 1
ATOM 3122 C C . PHE A 1 398 ? 1.962 27.203 18.828 1 95.81 398 PHE A C 1
ATOM 3124 O O . PHE A 1 398 ? 1.542 27.609 19.906 1 95.81 398 PHE A O 1
ATOM 3131 N N . TYR A 1 399 ? 1.972 27.891 17.766 1 97.31 399 TYR A N 1
ATOM 3132 C CA . TYR A 1 399 ? 1.238 29.125 17.578 1 97.31 399 TYR A CA 1
ATOM 3133 C C . TYR A 1 399 ? 0.224 28.984 16.438 1 97.31 399 TYR A C 1
ATOM 3135 O O . TYR A 1 399 ? 0.599 28.828 15.281 1 97.31 399 TYR A O 1
ATOM 3143 N N . VAL A 1 400 ? -1.116 29.094 16.828 1 96.94 400 VAL A N 1
ATOM 3144 C CA . VAL A 1 400 ? -2.148 28.766 15.844 1 96.94 400 VAL A CA 1
ATOM 3145 C C . VAL A 1 400 ? -3.119 29.938 15.711 1 96.94 400 VAL A C 1
ATOM 3147 O O . VAL A 1 400 ? -3.549 30.516 16.719 1 96.94 400 VAL A O 1
ATOM 3150 N N . ASN A 1 401 ? -3.426 30.344 14.555 1 94.25 401 ASN A N 1
ATOM 3151 C CA . ASN A 1 401 ? -4.523 31.281 14.344 1 94.25 401 ASN A CA 1
ATOM 3152 C C . ASN A 1 401 ? -5.527 30.75 13.32 1 94.25 401 ASN A C 1
ATOM 3154 O O . ASN A 1 401 ? -5.211 29.844 12.555 1 94.25 401 ASN A O 1
ATOM 3158 N N . PHE A 1 402 ? -6.715 31.281 13.336 1 93.69 402 PHE A N 1
ATOM 3159 C CA . PHE A 1 402 ? -7.867 30.719 12.633 1 93.69 402 PHE A CA 1
ATOM 3160 C C . PHE A 1 402 ? -8.547 31.797 11.781 1 93.69 402 PHE A C 1
ATOM 3162 O O . PHE A 1 402 ? -8.664 32.938 12.211 1 93.69 402 PHE A O 1
ATOM 3169 N N . TYR A 1 403 ? -9.023 31.391 10.648 1 93.12 403 TYR A N 1
ATOM 3170 C CA . TYR A 1 403 ? -9.773 32.25 9.742 1 93.12 403 TYR A CA 1
ATOM 3171 C C . TYR A 1 403 ? -11.102 32.656 10.359 1 93.12 403 TYR A C 1
ATOM 3173 O O . TYR A 1 403 ? -11.844 31.844 10.875 1 93.12 403 TYR A O 1
ATOM 3181 N N . VAL A 1 404 ? -11.398 33.969 10.25 1 92.06 404 VAL A N 1
ATOM 3182 C CA . VAL A 1 404 ? -12.641 34.5 10.789 1 92.06 404 VAL A CA 1
ATOM 3183 C C . VAL A 1 404 ? -13.617 34.781 9.648 1 92.06 404 VAL A C 1
ATOM 3185 O O . VAL A 1 404 ? -14.719 34.219 9.617 1 92.06 404 VAL A O 1
ATOM 3188 N N . ARG A 1 405 ? -13.219 35.656 8.703 1 91.31 405 ARG A N 1
ATOM 3189 C CA . ARG A 1 405 ? -14.062 36.062 7.586 1 91.31 405 ARG A CA 1
ATOM 3190 C C . ARG A 1 405 ? -13.266 36.875 6.562 1 91.31 405 ARG A C 1
ATOM 3192 O O . ARG A 1 405 ? -12.164 37.344 6.855 1 91.31 405 ARG A O 1
ATOM 3199 N N . ASP A 1 406 ? -13.953 37.031 5.426 1 92.5 406 ASP A N 1
ATOM 3200 C CA . ASP A 1 406 ? -13.453 38 4.461 1 92.5 406 ASP A CA 1
ATOM 3201 C C . ASP A 1 406 ? -13.734 39.438 4.926 1 92.5 406 ASP A C 1
ATOM 3203 O O . ASP A 1 406 ? -14.719 39.688 5.629 1 92.5 406 ASP A O 1
ATOM 3207 N N . VAL A 1 407 ? -12.844 40.375 4.496 1 93.38 407 VAL A N 1
ATOM 3208 C CA . VAL A 1 407 ? -13.039 41.781 4.855 1 93.38 407 VAL A CA 1
ATOM 3209 C C . VAL A 1 407 ? -13.336 42.594 3.6 1 93.38 407 VAL A C 1
ATOM 3211 O O . VAL A 1 407 ? -14.453 43.062 3.402 1 93.38 407 VAL A O 1
ATOM 3214 N N . GLU A 1 408 ? -12.391 42.75 2.688 1 95.69 408 GLU A N 1
ATOM 3215 C CA . GLU A 1 408 ? -12.57 43.5 1.45 1 95.69 408 GLU A CA 1
ATOM 3216 C C . GLU A 1 408 ? -11.469 43.188 0.444 1 95.69 408 GLU A C 1
ATOM 3218 O O . GLU A 1 408 ? -10.359 42.812 0.829 1 95.69 408 GLU A O 1
ATOM 3223 N N . PRO A 1 409 ? -11.758 43.375 -0.862 1 97.25 409 PRO A N 1
ATOM 3224 C CA . PRO A 1 409 ? -10.695 43.219 -1.86 1 97.25 409 PRO A CA 1
ATOM 3225 C C . PRO A 1 409 ? -9.57 44.219 -1.691 1 97.25 409 PRO A C 1
ATOM 3227 O O . PRO A 1 409 ? -9.836 45.375 -1.346 1 97.25 409 PRO A O 1
ATOM 3230 N N . VAL A 1 410 ? -8.375 43.844 -1.912 1 97 410 VAL A N 1
ATOM 3231 C CA . VAL A 1 410 ? -7.238 44.75 -1.934 1 97 410 VAL A CA 1
ATOM 3232 C C . VAL A 1 410 ? -7.125 45.406 -3.311 1 97 410 VAL A C 1
ATOM 3234 O O . VAL A 1 410 ? -6.852 44.719 -4.305 1 97 410 VAL A O 1
ATOM 3237 N N . PRO A 1 411 ? -7.285 46.688 -3.361 1 96.56 411 PRO A N 1
ATOM 3238 C CA . PRO A 1 411 ? -7.312 47.375 -4.664 1 96.56 411 PRO A CA 1
ATOM 3239 C C . PRO A 1 411 ? -6.055 47.094 -5.488 1 96.56 411 PRO A C 1
ATOM 3241 O O . PRO A 1 411 ? -4.945 47.094 -4.953 1 96.56 411 PRO A O 1
ATOM 3244 N N . GLY A 1 412 ? -6.188 46.844 -6.773 1 95.94 412 GLY A N 1
ATOM 3245 C CA . GLY A 1 412 ? -5.09 46.688 -7.711 1 95.94 412 GLY A CA 1
ATOM 3246 C C . GLY A 1 412 ? -4.48 45.312 -7.691 1 95.94 412 GLY A C 1
ATOM 3247 O O . GLY A 1 412 ? -3.512 45.031 -8.406 1 95.94 412 GLY A O 1
ATOM 3248 N N . THR A 1 413 ? -4.977 44.469 -6.828 1 95.5 413 THR A N 1
ATOM 3249 C CA . THR A 1 413 ? -4.473 43.094 -6.746 1 95.5 413 THR A CA 1
ATOM 3250 C C . THR A 1 413 ? -5.621 42.094 -6.816 1 95.5 413 THR A C 1
ATOM 3252 O O . THR A 1 413 ? -6.793 42.469 -6.828 1 95.5 413 THR A O 1
ATOM 3255 N N . ASN A 1 414 ? -5.344 40.812 -6.941 1 96.44 414 ASN A N 1
ATOM 3256 C CA . ASN A 1 414 ? -6.32 39.75 -6.852 1 96.44 414 ASN A CA 1
ATOM 3257 C C . ASN A 1 414 ? -6.465 39.25 -5.418 1 96.44 414 ASN A C 1
ATOM 3259 O O . ASN A 1 414 ? -7.055 38.188 -5.188 1 96.44 414 ASN A O 1
ATOM 3263 N N . LYS A 1 415 ? -6.016 40 -4.5 1 96.38 415 LYS A N 1
ATOM 3264 C CA . LYS A 1 415 ? -6.027 39.531 -3.107 1 96.38 415 LYS A CA 1
ATOM 3265 C C . LYS A 1 415 ? -7.301 40 -2.398 1 96.38 415 LYS A C 1
ATOM 3267 O O . LYS A 1 415 ? -7.781 41.094 -2.625 1 96.38 415 LYS A O 1
ATOM 3272 N N . MET A 1 416 ? -7.848 39.125 -1.616 1 96.81 416 MET A N 1
ATOM 3273 C CA . MET A 1 416 ? -8.914 39.406 -0.662 1 96.81 416 MET A CA 1
ATOM 3274 C C . MET A 1 416 ? -8.359 39.531 0.75 1 96.81 416 MET A C 1
ATOM 3276 O O . MET A 1 416 ? -7.734 38.625 1.275 1 96.81 416 MET A O 1
ATOM 3280 N N . LYS A 1 417 ? -8.516 40.719 1.272 1 95.69 417 LYS A N 1
ATOM 3281 C CA . LYS A 1 417 ? -8.164 40.875 2.684 1 95.69 417 LYS A CA 1
ATOM 3282 C C . LYS A 1 417 ? -9.109 40.062 3.566 1 95.69 417 LYS A C 1
ATOM 3284 O O . LYS A 1 417 ? -10.336 40.125 3.414 1 95.69 417 LYS A O 1
ATOM 3289 N N . ASP A 1 418 ? -8.516 39.25 4.445 1 93.75 418 ASP A N 1
ATOM 3290 C CA . ASP A 1 418 ? -9.328 38.469 5.391 1 93.75 418 ASP A CA 1
ATOM 3291 C C . ASP A 1 418 ? -8.859 38.719 6.824 1 93.75 418 ASP A C 1
ATOM 3293 O O . ASP A 1 418 ? -7.844 39.375 7.055 1 93.75 418 ASP A O 1
ATOM 3297 N N . MET A 1 419 ? -9.719 38.375 7.719 1 92.88 419 MET A N 1
ATOM 3298 C CA . MET A 1 419 ? -9.43 38.5 9.141 1 92.88 419 MET A CA 1
ATOM 3299 C C . MET A 1 419 ? -9.086 37.125 9.742 1 92.88 419 MET A C 1
ATOM 3301 O O . MET A 1 419 ? -9.805 36.156 9.523 1 92.88 419 MET A O 1
ATOM 3305 N N . MET A 1 420 ? -7.938 37.062 10.438 1 92.94 420 MET A N 1
ATOM 3306 C CA . MET A 1 420 ? -7.551 35.906 11.242 1 92.94 420 MET A CA 1
ATOM 3307 C C . MET A 1 420 ? -7.566 36.281 12.734 1 92.94 420 MET A C 1
ATOM 3309 O O . MET A 1 420 ? -7.422 37.438 13.102 1 92.94 420 MET A O 1
ATOM 3313 N N . THR A 1 421 ? -7.723 35.312 13.57 1 91.88 421 THR A N 1
ATOM 3314 C CA . THR A 1 421 ? -7.555 35.562 15 1 91.88 421 THR A CA 1
ATOM 3315 C C . THR A 1 421 ? -6.102 35.875 15.328 1 91.88 421 THR A C 1
ATOM 3317 O O . THR A 1 421 ? -5.227 35.781 14.469 1 91.88 421 THR A O 1
ATOM 3320 N N . LYS A 1 422 ? -5.953 36.281 16.562 1 91.88 422 LYS A N 1
ATOM 3321 C CA . LYS A 1 422 ? -4.57 36.281 17.031 1 91.88 422 LYS A CA 1
ATOM 3322 C C . LYS A 1 422 ? -3.998 34.875 17.047 1 91.88 422 LYS A C 1
ATOM 3324 O O . LYS A 1 422 ? -4.73 33.906 16.859 1 91.88 422 LYS A O 1
ATOM 3329 N N . ARG A 1 423 ? -2.746 34.812 17.25 1 94.5 423 ARG A N 1
ATOM 3330 C CA . ARG A 1 423 ? -2.129 33.5 17.391 1 94.5 423 ARG A CA 1
ATOM 3331 C C . ARG A 1 423 ? -2.207 33.031 18.844 1 94.5 423 ARG A C 1
ATOM 3333 O O . ARG A 1 423 ? -1.781 33.719 19.75 1 94.5 423 ARG A O 1
ATOM 3340 N N . TYR A 1 424 ? -2.816 31.922 19 1 95.25 424 TYR A N 1
ATOM 3341 C CA . TYR A 1 424 ? -2.879 31.281 20.312 1 95.25 424 TYR A CA 1
ATOM 3342 C C . TYR A 1 424 ? -1.689 30.344 20.516 1 95.25 424 TYR A C 1
ATOM 3344 O O . TYR A 1 424 ? -1.268 29.656 19.594 1 95.25 424 TYR A O 1
ATOM 3352 N N . THR A 1 425 ? -1.2 30.359 21.75 1 96.44 425 THR A N 1
ATOM 3353 C CA . THR A 1 425 ? -0.047 29.516 22.062 1 96.44 425 THR A CA 1
ATOM 3354 C C . THR A 1 425 ? -0.483 28.25 22.781 1 96.44 425 THR A C 1
ATOM 3356 O O . THR A 1 425 ? -1.266 28.297 23.734 1 96.44 425 THR A O 1
ATOM 3359 N N . PHE A 1 426 ? -0.045 27.109 22.297 1 96.94 426 PHE A N 1
ATOM 3360 C CA . PHE A 1 426 ? -0.183 25.812 22.922 1 96.94 426 PHE A CA 1
ATOM 3361 C C . PHE A 1 426 ? 1.176 25.141 23.094 1 96.94 426 PHE A C 1
ATOM 3363 O O . PHE A 1 426 ? 2.047 25.266 22.234 1 96.94 426 PHE A O 1
ATOM 3370 N N . GLY A 1 427 ? 1.404 24.406 24.188 1 96.06 427 GLY A N 1
ATOM 3371 C CA . GLY A 1 427 ? 2.707 23.781 24.375 1 96.06 427 GLY A CA 1
ATOM 3372 C C . GLY A 1 427 ? 2.787 22.922 25.609 1 96.06 427 GLY A C 1
ATOM 3373 O O . GLY A 1 427 ? 1.785 22.719 26.297 1 96.06 427 GLY A O 1
ATOM 3374 N N . PHE A 1 428 ? 3.996 22.344 25.734 1 94.19 428 PHE A N 1
ATOM 3375 C CA . PHE A 1 428 ? 4.27 21.484 26.875 1 94.19 428 PHE A CA 1
ATOM 3376 C C . PHE A 1 428 ? 5.117 22.203 27.922 1 94.19 428 PHE A C 1
ATOM 3378 O O . PHE A 1 428 ? 5.906 23.094 27.578 1 94.19 428 PHE A O 1
ATOM 3385 N N . MET B 1 1 ? 23.891 -31.766 5.66 1 58.66 1 MET B N 1
ATOM 3386 C CA . MET B 1 1 ? 23.812 -31.219 4.309 1 58.66 1 MET B CA 1
ATOM 3387 C C . MET B 1 1 ? 22.359 -30.906 3.936 1 58.66 1 MET B C 1
ATOM 3389 O O . MET B 1 1 ? 21.484 -31.734 4.125 1 58.66 1 MET B O 1
ATOM 3393 N N . SER B 1 2 ? 22.031 -29.531 3.76 1 80.38 2 SER B N 1
ATOM 3394 C CA . SER B 1 2 ? 20.672 -28.984 3.742 1 80.38 2 SER B CA 1
ATOM 3395 C C . SER B 1 2 ? 20 -29.219 2.398 1 80.38 2 SER B C 1
ATOM 3397 O O . SER B 1 2 ? 18.781 -29.078 2.279 1 80.38 2 SER B O 1
ATOM 3399 N N . ILE B 1 3 ? 20.969 -29.906 1.462 1 89.56 3 ILE B N 1
ATOM 3400 C CA . ILE B 1 3 ? 20.359 -30.188 0.167 1 89.56 3 ILE B CA 1
ATOM 3401 C C . ILE B 1 3 ? 20.031 -31.672 0.056 1 89.56 3 ILE B C 1
ATOM 3403 O O . ILE B 1 3 ? 20.938 -32.5 0.09 1 89.56 3 ILE B O 1
ATOM 3407 N N . VAL B 1 4 ? 18.859 -32.062 -0.178 1 90.56 4 VAL B N 1
ATOM 3408 C CA . VAL B 1 4 ? 18.375 -33.438 -0.288 1 90.56 4 VAL B CA 1
ATOM 3409 C C . VAL B 1 4 ? 18.359 -33.844 -1.754 1 90.56 4 VAL B C 1
ATOM 3411 O O . VAL B 1 4 ? 18.656 -35 -2.078 1 90.56 4 VAL B O 1
ATOM 3414 N N . LYS B 1 5 ? 18 -32.938 -2.559 1 92.19 5 LYS B N 1
ATOM 3415 C CA . LYS B 1 5 ? 17.891 -33.188 -3.994 1 92.19 5 LYS B CA 1
ATOM 3416 C C . LYS B 1 5 ? 18.188 -31.906 -4.789 1 92.19 5 LYS B C 1
ATOM 3418 O O . LYS B 1 5 ? 17.844 -30.812 -4.367 1 92.19 5 LYS B O 1
ATOM 3423 N N . ASP B 1 6 ? 18.906 -32 -5.836 1 95 6 ASP B N 1
ATOM 3424 C CA . ASP B 1 6 ? 19.156 -30.969 -6.84 1 95 6 ASP B CA 1
ATOM 3425 C C . ASP B 1 6 ? 19.422 -31.594 -8.211 1 95 6 ASP B C 1
ATOM 3427 O O . ASP B 1 6 ? 20.562 -31.859 -8.578 1 95 6 ASP B O 1
ATOM 3431 N N . GLU B 1 7 ? 18.312 -31.75 -9.008 1 94.75 7 GLU B N 1
ATOM 3432 C CA . GLU B 1 7 ? 18.422 -32.5 -10.273 1 94.75 7 GLU B CA 1
ATOM 3433 C C . GLU B 1 7 ? 17.453 -31.938 -11.312 1 94.75 7 GLU B C 1
ATOM 3435 O O . GLU B 1 7 ? 16.391 -31.391 -10.969 1 94.75 7 GLU B O 1
ATOM 3440 N N . PRO B 1 8 ? 17.812 -32.094 -12.516 1 92.25 8 PRO B N 1
ATOM 3441 C CA . PRO B 1 8 ? 16.844 -31.719 -13.562 1 92.25 8 PRO B CA 1
ATOM 3442 C C . PRO B 1 8 ? 15.594 -32.594 -13.539 1 92.25 8 PRO B C 1
ATOM 3444 O O . PRO B 1 8 ? 15.656 -33.75 -13.172 1 92.25 8 PRO B O 1
ATOM 3447 N N . VAL B 1 9 ? 14.555 -31.969 -13.805 1 90.88 9 VAL B N 1
ATOM 3448 C CA . VAL B 1 9 ? 13.336 -32.719 -14.07 1 90.88 9 VAL B CA 1
ATOM 3449 C C . VAL B 1 9 ? 13.312 -33.188 -15.531 1 90.88 9 VAL B C 1
ATOM 3451 O O . VAL B 1 9 ? 13.195 -32.344 -16.438 1 90.88 9 VAL B O 1
ATOM 3454 N N . TYR B 1 10 ? 13.594 -34.406 -15.797 1 81 10 TYR B N 1
ATOM 3455 C CA . TYR B 1 10 ? 13.797 -34.938 -17.141 1 81 10 TYR B CA 1
ATOM 3456 C C . TYR B 1 10 ? 13.047 -36.25 -17.344 1 81 10 TYR B C 1
ATOM 3458 O O . TYR B 1 10 ? 12.992 -37.062 -16.422 1 81 10 TYR B O 1
ATOM 3466 N N . ASP B 1 11 ? 12.445 -36.25 -18.438 1 78.25 11 ASP B N 1
ATOM 3467 C CA . ASP B 1 11 ? 11.805 -37.5 -18.875 1 78.25 11 ASP B CA 1
ATOM 3468 C C . ASP B 1 11 ? 12.609 -38.156 -19.984 1 78.25 11 ASP B C 1
ATOM 3470 O O . ASP B 1 11 ? 12.625 -37.688 -21.125 1 78.25 11 ASP B O 1
ATOM 3474 N N . PRO B 1 12 ? 13.117 -39.188 -19.766 1 75.56 12 PRO B N 1
ATOM 3475 C CA . PRO B 1 12 ? 13.953 -39.844 -20.781 1 75.56 12 PRO B CA 1
ATOM 3476 C C . PRO B 1 12 ? 13.148 -40.281 -22 1 75.56 12 PRO B C 1
ATOM 3478 O O . PRO B 1 12 ? 13.719 -40.531 -23.062 1 75.56 12 PRO B O 1
ATOM 3481 N N . GLU B 1 13 ? 11.906 -40.344 -21.828 1 74.88 13 GLU B N 1
ATOM 3482 C CA . GLU B 1 13 ? 11.07 -40.844 -22.922 1 74.88 13 GLU B CA 1
ATOM 3483 C C . GLU B 1 13 ? 10.719 -39.719 -23.891 1 74.88 13 GLU B C 1
ATOM 3485 O O . GLU B 1 13 ? 10.172 -39.969 -24.969 1 74.88 13 GLU B O 1
ATOM 3490 N N . VAL B 1 14 ? 11.047 -38.562 -23.438 1 74.06 14 VAL B N 1
ATOM 3491 C CA . VAL B 1 14 ? 10.688 -37.406 -24.266 1 74.06 14 VAL B CA 1
ATOM 3492 C C . VAL B 1 14 ? 11.836 -37.062 -25.219 1 74.06 14 VAL B C 1
ATOM 3494 O O . VAL B 1 14 ? 13 -37.031 -24.812 1 74.06 14 VAL B O 1
ATOM 3497 N N . ASP B 1 15 ? 11.492 -37 -26.578 1 78.31 15 ASP B N 1
ATOM 3498 C CA . ASP B 1 15 ? 12.438 -36.469 -27.547 1 78.31 15 ASP B CA 1
ATOM 3499 C C . ASP B 1 15 ? 12.438 -34.938 -27.516 1 78.31 15 ASP B C 1
ATOM 3501 O O . ASP B 1 15 ? 11.602 -34.281 -28.156 1 78.31 15 ASP B O 1
ATOM 3505 N N . TYR B 1 16 ? 13.297 -34.312 -26.875 1 83.38 16 TYR B N 1
ATOM 3506 C CA . TYR B 1 16 ? 13.367 -32.844 -26.703 1 83.38 16 TYR B CA 1
ATOM 3507 C C . TYR B 1 16 ? 13.891 -32.188 -27.953 1 83.38 16 TYR B C 1
ATOM 3509 O O . TYR B 1 16 ? 13.719 -30.969 -28.141 1 83.38 16 TYR B O 1
ATOM 3517 N N . GLY B 1 17 ? 14.414 -32.938 -28.875 1 78.75 17 GLY B N 1
ATOM 3518 C CA . GLY B 1 17 ? 15.047 -32.375 -30.062 1 78.75 17 GLY B CA 1
ATOM 3519 C C . GLY B 1 17 ? 16.359 -31.688 -29.75 1 78.75 17 GLY B C 1
ATOM 3520 O O . GLY B 1 17 ? 16.906 -31.828 -28.656 1 78.75 17 GLY B O 1
ATOM 3521 N N . ALA B 1 18 ? 16.953 -31.031 -30.797 1 73.5 18 ALA B N 1
ATOM 3522 C CA . ALA B 1 18 ? 18.281 -30.453 -30.719 1 73.5 18 ALA B CA 1
ATOM 3523 C C . ALA B 1 18 ? 18.344 -29.328 -29.688 1 73.5 18 ALA B C 1
ATOM 3525 O O . ALA B 1 18 ? 19.375 -29.109 -29.047 1 73.5 18 ALA B O 1
ATOM 3526 N N . GLY B 1 19 ? 17.25 -28.688 -29.453 1 76.31 19 GLY B N 1
ATOM 3527 C CA . GLY B 1 19 ? 17.266 -27.547 -28.562 1 76.31 19 GLY B CA 1
ATOM 3528 C C . GLY B 1 19 ? 16.906 -27.891 -27.125 1 76.31 19 GLY B C 1
ATOM 3529 O O . GLY B 1 19 ? 17.047 -27.062 -26.234 1 76.31 19 GLY B O 1
ATOM 3530 N N . GLY B 1 20 ? 16.609 -29.188 -26.953 1 79.88 20 GLY B N 1
ATOM 3531 C CA . GLY B 1 20 ? 16.188 -29.609 -25.625 1 79.88 20 GLY B CA 1
ATOM 3532 C C . GLY B 1 20 ? 14.898 -28.969 -25.172 1 79.88 20 GLY B C 1
ATOM 3533 O O . GLY B 1 20 ? 14.148 -28.422 -26 1 79.88 20 GLY B O 1
ATOM 3534 N N . CYS B 1 21 ? 14.57 -29.203 -23.891 1 84.06 21 CYS B N 1
ATOM 3535 C CA . CYS B 1 21 ? 13.406 -28.578 -23.281 1 84.06 21 CYS B CA 1
ATOM 3536 C C . CYS B 1 21 ? 13.641 -27.094 -23.047 1 84.06 21 CYS B C 1
ATOM 3538 O O . CYS B 1 21 ? 14.648 -26.703 -22.453 1 84.06 21 CYS B O 1
ATOM 3540 N N . TYR B 1 22 ? 12.789 -26.297 -23.5 1 89.06 22 TYR B N 1
ATOM 3541 C CA . TYR B 1 22 ? 12.922 -24.859 -23.297 1 89.06 22 TYR B CA 1
ATOM 3542 C C . TYR B 1 22 ? 13.047 -24.516 -21.812 1 89.06 22 TYR B C 1
ATOM 3544 O O . TYR B 1 22 ? 13.922 -23.75 -21.422 1 89.06 22 TYR B O 1
ATOM 3552 N N . MET B 1 23 ? 12.25 -25.062 -20.906 1 89.5 23 MET B N 1
ATOM 3553 C CA . MET B 1 23 ? 12.125 -24.641 -19.516 1 89.5 23 MET B CA 1
ATOM 3554 C C . MET B 1 23 ? 13.266 -25.203 -18.672 1 89.5 23 MET B C 1
ATOM 3556 O O . MET B 1 23 ? 13.562 -24.688 -17.594 1 89.5 23 MET B O 1
ATOM 3560 N N . LYS B 1 24 ? 13.891 -26.281 -18.938 1 90 24 LYS B N 1
ATOM 3561 C CA . LYS B 1 24 ? 14.992 -26.922 -18.234 1 90 24 LYS B CA 1
ATOM 3562 C C . LYS B 1 24 ? 14.727 -26.969 -16.734 1 90 24 LYS B C 1
ATOM 3564 O O . LYS B 1 24 ? 15.562 -26.516 -15.945 1 90 24 LYS B O 1
ATOM 3569 N N . PRO B 1 25 ? 13.602 -27.469 -16.312 1 92.81 25 PRO B N 1
ATOM 3570 C CA . PRO B 1 25 ? 13.203 -27.422 -14.906 1 92.81 25 PRO B CA 1
ATOM 3571 C C . PRO B 1 25 ? 14.133 -28.219 -14 1 92.81 25 PRO B C 1
ATOM 3573 O O . PRO B 1 25 ? 14.609 -29.281 -14.391 1 92.81 25 PRO B O 1
ATOM 3576 N N . ARG B 1 26 ? 14.398 -27.703 -12.867 1 95.75 26 ARG B N 1
ATOM 3577 C CA . ARG B 1 26 ? 15.156 -28.406 -11.836 1 95.75 26 ARG B CA 1
ATOM 3578 C C . ARG B 1 26 ? 14.297 -28.625 -10.594 1 95.75 26 ARG B C 1
ATOM 3580 O O . ARG B 1 26 ? 13.492 -27.781 -10.219 1 95.75 26 ARG B O 1
ATOM 3587 N N . HIS B 1 27 ? 14.422 -29.766 -9.969 1 97.31 27 HIS B N 1
ATOM 3588 C CA . HIS B 1 27 ? 13.805 -30.109 -8.695 1 97.31 27 HIS B CA 1
ATOM 3589 C C . HIS B 1 27 ? 14.812 -30.031 -7.555 1 97.31 27 HIS B C 1
ATOM 3591 O O . HIS B 1 27 ? 15.766 -30.812 -7.512 1 97.31 27 HIS B O 1
ATOM 3597 N N . ILE B 1 28 ? 14.602 -29.078 -6.664 1 97.69 28 ILE B N 1
ATOM 3598 C CA . ILE B 1 28 ? 15.492 -28.859 -5.531 1 97.69 28 ILE B CA 1
ATOM 3599 C C . ILE B 1 28 ? 14.742 -29.109 -4.227 1 97.69 28 ILE B C 1
ATOM 3601 O O . ILE B 1 28 ? 13.641 -28.594 -4.031 1 97.69 28 ILE B O 1
ATOM 3605 N N . ILE B 1 29 ? 15.273 -29.953 -3.355 1 98.06 29 ILE B N 1
ATOM 3606 C CA . ILE B 1 29 ? 14.75 -30.188 -2.016 1 98.06 29 ILE B CA 1
ATOM 3607 C C . ILE B 1 29 ? 15.789 -29.781 -0.975 1 98.06 29 ILE B C 1
ATOM 3609 O O . ILE B 1 29 ? 16.906 -30.281 -0.974 1 98.06 29 ILE B O 1
ATOM 3613 N N . VAL B 1 30 ? 15.43 -28.859 -0.15 1 97.94 30 VAL B N 1
ATOM 3614 C CA . VAL B 1 30 ? 16.312 -28.453 0.945 1 97.94 30 VAL B CA 1
ATOM 3615 C C . VAL B 1 30 ? 15.641 -28.766 2.283 1 97.94 30 VAL B C 1
ATOM 3617 O O . VAL B 1 30 ? 14.422 -28.656 2.418 1 97.94 30 VAL B O 1
ATOM 3620 N N . GLU B 1 31 ? 16.453 -29.172 3.252 1 97.62 31 GLU B N 1
ATOM 3621 C CA . GLU B 1 31 ? 15.984 -29.516 4.59 1 97.62 31 GLU B CA 1
ATOM 3622 C C . GLU B 1 31 ? 16.922 -28.953 5.664 1 97.62 31 GLU B C 1
ATOM 3624 O O . GLU B 1 31 ? 18.125 -28.859 5.453 1 97.62 31 GLU B O 1
ATOM 3629 N N . GLY B 1 32 ? 16.359 -28.516 6.805 1 97.69 32 GLY B N 1
ATOM 3630 C CA . GLY B 1 32 ? 17.141 -27.984 7.906 1 97.69 32 GLY B CA 1
ATOM 3631 C C . GLY B 1 32 ? 16.562 -26.719 8.516 1 97.69 32 GLY B C 1
ATOM 3632 O O . GLY B 1 32 ? 15.367 -26.469 8.398 1 97.69 32 GLY B O 1
ATOM 3633 N N . THR B 1 33 ? 17.438 -26.031 9.32 1 97.75 33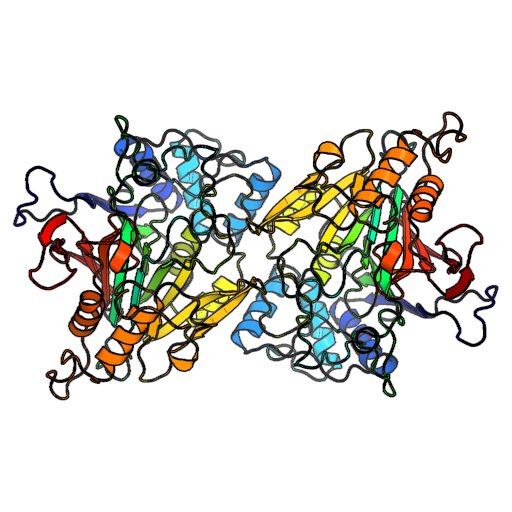 THR B N 1
ATOM 3634 C CA . THR B 1 33 ? 17 -24.719 9.828 1 97.75 33 THR B CA 1
ATOM 3635 C C . THR B 1 33 ? 16.859 -23.719 8.68 1 97.75 33 THR B C 1
ATOM 3637 O O . THR B 1 33 ? 17.438 -23.906 7.613 1 97.75 33 THR B O 1
ATOM 3640 N N . HIS B 1 34 ? 16.078 -22.734 8.93 1 97.62 34 HIS B N 1
ATOM 3641 C CA . HIS B 1 34 ? 15.891 -21.734 7.895 1 97.62 34 HIS B CA 1
ATOM 3642 C C . HIS B 1 34 ? 17.219 -21.094 7.508 1 97.62 34 HIS B C 1
ATOM 3644 O O . HIS B 1 34 ? 17.469 -20.812 6.328 1 97.62 34 HIS B O 1
ATOM 3650 N N . GLU B 1 35 ? 18.109 -20.922 8.445 1 97.88 35 GLU B N 1
ATOM 3651 C CA . GLU B 1 35 ? 19.422 -20.359 8.148 1 97.88 35 GLU B CA 1
ATOM 3652 C C . GLU B 1 35 ? 20.219 -21.281 7.234 1 97.88 35 GLU B C 1
ATOM 3654 O O . GLU B 1 35 ? 20.844 -20.828 6.273 1 97.88 35 GLU B O 1
ATOM 3659 N N . GLU B 1 36 ? 20.188 -22.562 7.516 1 98.06 36 GLU B N 1
ATOM 3660 C CA . GLU B 1 36 ? 20.891 -23.531 6.707 1 98.06 36 GLU B CA 1
ATOM 3661 C C . GLU B 1 36 ? 20.344 -23.594 5.289 1 98.06 36 GLU B C 1
ATOM 3663 O O . GLU B 1 36 ? 21.094 -23.641 4.316 1 98.06 36 GLU B O 1
ATOM 3668 N N . MET B 1 37 ? 19.047 -23.578 5.215 1 98.06 37 MET B N 1
ATOM 3669 C CA . MET B 1 37 ? 18.406 -23.656 3.9 1 98.06 37 MET B CA 1
ATOM 3670 C C . MET B 1 37 ? 18.719 -22.406 3.08 1 98.06 37 MET B C 1
ATOM 3672 O O . MET B 1 37 ? 18.984 -22.5 1.878 1 98.06 37 MET B O 1
ATOM 3676 N N . GLY B 1 38 ? 18.734 -21.234 3.77 1 98.06 38 GLY B N 1
ATOM 3677 C CA . GLY B 1 38 ? 19.125 -20.016 3.084 1 98.06 38 GLY B CA 1
ATOM 3678 C C . GLY B 1 38 ? 20.547 -20.047 2.557 1 98.06 38 GLY B C 1
ATOM 3679 O O . GLY B 1 38 ? 20.797 -19.609 1.435 1 98.06 38 GLY B O 1
ATOM 3680 N N . TYR B 1 39 ? 21.391 -20.594 3.355 1 98.31 39 TYR B N 1
ATOM 3681 C CA . TYR B 1 39 ? 22.797 -20.703 2.961 1 98.31 39 TYR B CA 1
ATOM 3682 C C . TYR B 1 39 ? 22.953 -21.594 1.732 1 98.31 39 TYR B C 1
ATOM 3684 O O . TYR B 1 39 ? 23.625 -21.219 0.768 1 98.31 39 TYR B O 1
ATOM 3692 N N . GLU B 1 40 ? 22.344 -22.688 1.704 1 98.12 40 GLU B N 1
ATOM 3693 C CA . GLU B 1 40 ? 22.5 -23.656 0.625 1 98.12 40 GLU B CA 1
ATOM 3694 C C . GLU B 1 40 ? 21.875 -23.141 -0.673 1 98.12 40 GLU B C 1
ATOM 3696 O O . GLU B 1 40 ? 22.453 -23.312 -1.75 1 98.12 40 GLU B O 1
ATOM 3701 N N . LEU B 1 41 ? 20.734 -22.547 -0.565 1 98.31 41 LEU B N 1
ATOM 3702 C CA . LEU B 1 41 ? 20.094 -22 -1.755 1 98.31 41 LEU B CA 1
ATOM 3703 C C . LEU B 1 41 ? 20.922 -20.859 -2.346 1 98.31 41 LEU B C 1
ATOM 3705 O O . LEU B 1 41 ? 21.031 -20.734 -3.568 1 98.31 41 LEU B O 1
ATOM 3709 N N . ALA B 1 42 ? 21.484 -20.062 -1.469 1 98.38 42 ALA B N 1
ATOM 3710 C CA . ALA B 1 42 ? 22.359 -19 -1.941 1 98.38 42 ALA B CA 1
ATOM 3711 C C . ALA B 1 42 ? 23.578 -19.578 -2.668 1 98.38 42 ALA B C 1
ATOM 3713 O O . ALA B 1 42 ? 24 -19.047 -3.703 1 98.38 42 ALA B O 1
ATOM 3714 N N . LYS B 1 43 ? 24.109 -20.641 -2.172 1 98.06 43 LYS B N 1
ATOM 3715 C CA . LYS B 1 43 ? 25.25 -21.281 -2.814 1 98.06 43 LYS B CA 1
ATOM 3716 C C . LYS B 1 43 ? 24.875 -21.844 -4.184 1 98.06 43 LYS B C 1
ATOM 3718 O O . LYS B 1 43 ? 25.656 -21.766 -5.129 1 98.06 43 LYS B O 1
ATOM 3723 N N . ILE B 1 44 ? 23.719 -22.375 -4.258 1 97.69 44 ILE B N 1
ATOM 3724 C CA . ILE B 1 44 ? 23.219 -22.859 -5.543 1 97.69 44 ILE B CA 1
ATOM 3725 C C . ILE B 1 44 ? 23.094 -21.688 -6.516 1 97.69 44 ILE B C 1
ATOM 3727 O O . ILE B 1 44 ? 23.516 -21.781 -7.672 1 97.69 44 ILE B O 1
ATOM 3731 N N . ALA B 1 45 ? 22.547 -20.578 -6.047 1 97.12 45 ALA B N 1
ATOM 3732 C CA . ALA B 1 45 ? 22.391 -19.391 -6.887 1 97.12 45 ALA B CA 1
ATOM 3733 C C . ALA B 1 45 ? 23.734 -18.906 -7.41 1 97.12 45 ALA B C 1
ATOM 3735 O O . ALA B 1 45 ? 23.859 -18.547 -8.586 1 97.12 45 ALA B O 1
ATOM 3736 N N . GLN B 1 46 ? 24.719 -18.938 -6.539 1 97.12 46 GLN B N 1
ATOM 3737 C CA . GLN B 1 46 ? 26.047 -18.5 -6.922 1 97.12 46 GLN B CA 1
ATOM 3738 C C . GLN B 1 46 ? 26.672 -19.469 -7.926 1 97.12 46 GLN B C 1
ATOM 3740 O O . GLN B 1 46 ? 27.188 -19.047 -8.961 1 97.12 46 GLN B O 1
ATOM 3745 N N . ARG B 1 47 ? 26.578 -20.641 -7.695 1 95.88 47 ARG B N 1
ATOM 3746 C CA . ARG B 1 47 ? 27.281 -21.656 -8.453 1 95.88 47 ARG B CA 1
ATOM 3747 C C . ARG B 1 47 ? 26.609 -21.922 -9.789 1 95.88 47 ARG B C 1
ATOM 3749 O O . ARG B 1 47 ? 27.281 -22 -10.82 1 95.88 47 ARG B O 1
ATOM 3756 N N . ASP B 1 48 ? 25.328 -22.047 -9.75 1 94.31 48 ASP B N 1
ATOM 3757 C CA . ASP B 1 48 ? 24.625 -22.609 -10.906 1 94.31 48 ASP B CA 1
ATOM 3758 C C . ASP B 1 48 ? 23.875 -21.516 -11.672 1 94.31 48 ASP B C 1
ATOM 3760 O O . ASP B 1 48 ? 23.531 -21.703 -12.844 1 94.31 48 ASP B O 1
ATOM 3764 N N . TYR B 1 49 ? 23.625 -20.406 -11.016 1 93.88 49 TYR B N 1
ATOM 3765 C CA . TYR B 1 49 ? 22.797 -19.391 -11.664 1 93.88 49 TYR B CA 1
ATOM 3766 C C . TYR B 1 49 ? 23.562 -18.078 -11.828 1 93.88 49 TYR B C 1
ATOM 3768 O O . TYR B 1 49 ? 23 -17.078 -12.242 1 93.88 49 TYR B O 1
ATOM 3776 N N . GLY B 1 50 ? 24.766 -18.016 -11.406 1 92.25 50 GLY B N 1
ATOM 3777 C CA . GLY B 1 50 ? 25.672 -16.922 -11.719 1 92.25 50 GLY B CA 1
ATOM 3778 C C . GLY B 1 50 ? 25.406 -15.672 -10.883 1 92.25 50 GLY B C 1
ATOM 3779 O O . GLY B 1 50 ? 25.781 -14.562 -11.273 1 92.25 50 GLY B O 1
ATOM 3780 N N . VAL B 1 51 ? 24.766 -15.812 -9.766 1 94.75 51 VAL B N 1
ATOM 3781 C CA . VAL B 1 51 ? 24.5 -14.656 -8.922 1 94.75 51 VAL B CA 1
ATOM 3782 C C . VAL B 1 51 ? 25.75 -14.281 -8.141 1 94.75 51 VAL B C 1
ATOM 3784 O O . VAL B 1 51 ? 26.203 -15.039 -7.285 1 94.75 51 VAL B O 1
ATOM 3787 N N . LYS B 1 52 ? 26.188 -13.047 -8.406 1 94.81 52 LYS B N 1
ATOM 3788 C CA . LYS B 1 52 ? 27.469 -12.656 -7.828 1 94.81 52 LYS B CA 1
ATOM 3789 C C . LYS B 1 52 ? 27.281 -11.688 -6.668 1 94.81 52 LYS B C 1
ATOM 3791 O O . LYS B 1 52 ? 28.125 -11.602 -5.77 1 94.81 52 LYS B O 1
ATOM 3796 N N . THR B 1 53 ? 26.219 -10.93 -6.73 1 95.06 53 THR B N 1
ATOM 3797 C CA . THR B 1 53 ? 25.969 -9.922 -5.707 1 95.06 53 THR B CA 1
ATOM 3798 C C . THR B 1 53 ? 24.484 -9.867 -5.367 1 95.06 53 THR B C 1
ATOM 3800 O O . THR B 1 53 ? 23.641 -10.367 -6.125 1 95.06 53 THR B O 1
ATOM 3803 N N . LEU B 1 54 ? 24.234 -9.352 -4.195 1 96.5 54 LEU B N 1
ATOM 3804 C CA . LEU B 1 54 ? 22.875 -9.078 -3.781 1 96.5 54 LEU B CA 1
ATOM 3805 C C . LEU B 1 54 ? 22.484 -7.633 -4.09 1 96.5 54 LEU B C 1
ATOM 3807 O O . LEU B 1 54 ? 23.344 -6.754 -4.133 1 96.5 54 LEU B O 1
ATOM 3811 N N . ALA B 1 55 ? 21.172 -7.457 -4.371 1 94.31 55 ALA B N 1
ATOM 3812 C CA . ALA B 1 55 ? 20.688 -6.098 -4.59 1 94.31 55 ALA B CA 1
ATOM 3813 C C . ALA B 1 55 ? 20.891 -5.234 -3.35 1 94.31 55 ALA B C 1
ATOM 3815 O O . ALA B 1 55 ? 20.812 -5.73 -2.223 1 94.31 55 ALA B O 1
ATOM 3816 N N . LYS B 1 56 ? 21.109 -4 -3.535 1 96.56 56 LYS B N 1
ATOM 3817 C CA . LYS B 1 56 ? 21.344 -3.076 -2.43 1 96.56 56 LYS B CA 1
ATOM 3818 C C . LYS B 1 56 ? 20.109 -2.227 -2.15 1 96.56 56 LYS B C 1
ATOM 3820 O O . LYS B 1 56 ? 19.344 -1.898 -3.07 1 96.56 56 LYS B O 1
ATOM 3825 N N . TYR B 1 57 ? 19.953 -1.878 -0.847 1 96.88 57 TYR B N 1
ATOM 3826 C CA . TYR B 1 57 ? 18.969 -0.864 -0.476 1 96.88 57 TYR B CA 1
ATOM 3827 C C . TYR B 1 57 ? 19.453 0.529 -0.865 1 96.88 57 TYR B C 1
ATOM 3829 O O . TYR B 1 57 ? 20.656 0.763 -0.993 1 96.88 57 TYR B O 1
ATOM 3837 N N . THR B 1 58 ? 18.469 1.416 -1.076 1 96.19 58 THR B N 1
ATOM 3838 C CA . THR B 1 58 ? 18.781 2.803 -1.396 1 96.19 58 THR B CA 1
ATOM 3839 C C . THR B 1 58 ? 19.672 3.418 -0.31 1 96.19 58 THR B C 1
ATOM 3841 O O . THR B 1 58 ? 20.578 4.188 -0.608 1 96.19 58 THR B O 1
ATOM 3844 N N . ASN B 1 59 ? 19.375 3.148 0.942 1 97.12 59 ASN B N 1
ATOM 3845 C CA . ASN B 1 59 ? 20.188 3.557 2.082 1 97.12 59 ASN B CA 1
ATOM 3846 C C . ASN B 1 59 ? 19.891 2.723 3.32 1 97.12 59 ASN B C 1
ATOM 3848 O O . ASN B 1 59 ? 19.031 1.829 3.277 1 97.12 59 ASN B O 1
ATOM 3852 N N . ALA B 1 60 ? 20.516 2.996 4.395 1 97 60 ALA B N 1
ATOM 3853 C CA . ALA B 1 60 ? 20.453 2.184 5.605 1 97 60 ALA B CA 1
ATOM 3854 C C . ALA B 1 60 ? 19.062 2.256 6.238 1 97 60 ALA B C 1
ATOM 3856 O O . ALA B 1 60 ? 18.625 1.315 6.906 1 97 60 ALA B O 1
ATOM 3857 N N . THR B 1 61 ? 18.344 3.34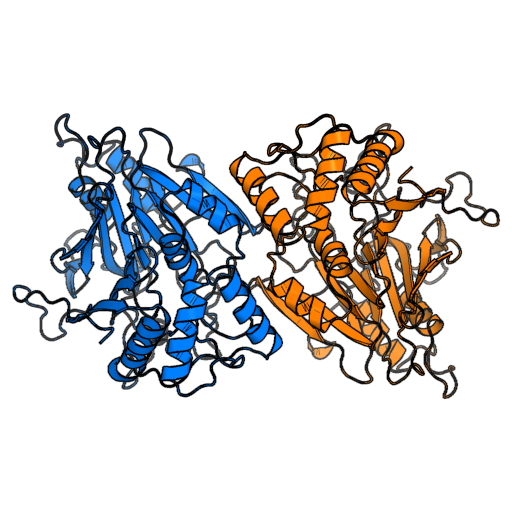4 6.016 1 97.75 61 THR B N 1
ATOM 3858 C CA . THR B 1 61 ? 17 3.494 6.574 1 97.75 61 THR B CA 1
ATOM 3859 C C . THR B 1 61 ? 16.078 2.395 6.062 1 97.75 61 THR B C 1
ATOM 3861 O O . THR B 1 61 ? 15.391 1.738 6.848 1 97.75 61 THR B O 1
ATOM 3864 N N . TYR B 1 62 ? 16.156 2.129 4.805 1 98.19 62 TYR B N 1
ATOM 3865 C CA . TYR B 1 62 ? 15.336 1.09 4.203 1 98.19 62 TYR B CA 1
ATOM 3866 C C . TYR B 1 62 ? 15.789 -0.295 4.648 1 98.19 62 TYR B C 1
ATOM 3868 O O . TYR B 1 62 ? 14.961 -1.153 4.969 1 98.19 62 TYR B O 1
ATOM 3876 N N . GLY B 1 63 ? 17.125 -0.498 4.637 1 98.25 63 GLY B N 1
ATOM 3877 C CA . GLY B 1 63 ? 17.656 -1.791 5.039 1 98.25 63 GLY B CA 1
ATOM 3878 C C . GLY B 1 63 ? 17.312 -2.158 6.469 1 98.25 63 GLY B C 1
ATOM 3879 O O . GLY B 1 63 ? 16.906 -3.283 6.746 1 98.25 63 GLY B O 1
ATOM 3880 N N . GLU B 1 64 ? 17.453 -1.203 7.395 1 98.25 64 GLU B N 1
ATOM 3881 C CA . GLU B 1 64 ? 17.156 -1.429 8.805 1 98.25 64 GLU B CA 1
ATOM 3882 C C . GLU B 1 64 ? 15.672 -1.714 9.008 1 98.25 64 GLU B C 1
ATOM 3884 O O . GLU B 1 64 ? 15.305 -2.631 9.75 1 98.25 64 GLU B O 1
ATOM 3889 N N . ALA B 1 65 ? 14.898 -0.937 8.383 1 98.44 65 ALA B N 1
ATOM 3890 C CA . ALA B 1 65 ? 13.453 -1.098 8.531 1 98.44 65 ALA B CA 1
ATOM 3891 C C . ALA B 1 65 ? 12.984 -2.426 7.945 1 98.44 65 ALA B C 1
ATOM 3893 O O . ALA B 1 65 ? 12.125 -3.1 8.516 1 98.44 65 ALA B O 1
ATOM 3894 N N . HIS B 1 66 ? 13.539 -2.725 6.797 1 98.12 66 HIS B N 1
ATOM 3895 C CA . HIS B 1 66 ? 13.109 -3.967 6.164 1 98.12 66 HIS B CA 1
ATOM 3896 C C . HIS B 1 66 ? 13.523 -5.18 6.992 1 98.12 66 HIS B C 1
ATOM 3898 O O . HIS B 1 66 ? 12.758 -6.141 7.113 1 98.12 66 HIS B O 1
ATOM 3904 N N . ARG B 1 67 ? 14.711 -5.168 7.508 1 97.81 67 ARG B N 1
ATOM 3905 C CA . ARG B 1 67 ? 15.125 -6.234 8.414 1 97.81 67 ARG B CA 1
ATOM 3906 C C . ARG B 1 67 ? 14.148 -6.375 9.578 1 97.81 67 ARG B C 1
ATOM 3908 O O . ARG B 1 67 ? 13.711 -7.484 9.898 1 97.81 67 ARG B O 1
ATOM 3915 N N . ALA B 1 68 ? 13.844 -5.289 10.203 1 98.12 68 ALA B N 1
ATOM 3916 C CA . ALA B 1 68 ? 12.906 -5.309 11.32 1 98.12 68 ALA B CA 1
ATOM 3917 C C . ALA B 1 68 ? 11.539 -5.824 10.875 1 98.12 68 ALA B C 1
ATOM 3919 O O . ALA B 1 68 ? 10.883 -6.578 11.602 1 98.12 68 ALA B O 1
ATOM 3920 N N . TYR B 1 69 ? 11.125 -5.359 9.719 1 98.5 69 TYR B N 1
ATOM 3921 C CA . TYR B 1 69 ? 9.836 -5.793 9.18 1 98.5 69 TYR B CA 1
ATOM 3922 C C . TYR B 1 69 ? 9.805 -7.301 8.984 1 98.5 69 TYR B C 1
ATOM 3924 O O . TYR B 1 69 ? 8.828 -7.961 9.352 1 98.5 69 TYR B O 1
ATOM 3932 N N . MET B 1 70 ? 10.859 -7.859 8.398 1 97.75 70 MET B N 1
ATOM 3933 C CA . MET B 1 70 ? 10.93 -9.297 8.172 1 97.75 70 MET B CA 1
ATOM 3934 C C . MET B 1 70 ? 10.961 -10.062 9.492 1 97.75 70 MET B C 1
ATOM 3936 O O . MET B 1 70 ? 10.289 -11.086 9.641 1 97.75 70 MET B O 1
ATOM 3940 N N . GLU B 1 71 ? 11.68 -9.586 10.43 1 97.88 71 GLU B N 1
ATOM 3941 C CA . GLU B 1 71 ? 11.75 -10.242 11.727 1 97.88 71 GLU B CA 1
ATOM 3942 C C . GLU B 1 71 ? 10.367 -10.344 12.375 1 97.88 71 GLU B C 1
ATOM 3944 O O . GLU B 1 71 ? 10.055 -11.336 13.031 1 97.88 71 GLU B O 1
ATOM 3949 N N . ARG B 1 72 ? 9.617 -9.398 12.094 1 97.88 72 ARG B N 1
ATOM 3950 C CA . ARG B 1 72 ? 8.297 -9.359 12.719 1 97.88 72 ARG B CA 1
ATOM 3951 C C . ARG B 1 72 ? 7.273 -10.117 11.883 1 97.88 72 ARG B C 1
ATOM 3953 O O . ARG B 1 72 ? 6.469 -10.875 12.414 1 97.88 72 ARG B O 1
ATOM 3960 N N . ASN B 1 73 ? 7.25 -9.883 10.578 1 98.25 73 ASN B N 1
ATOM 3961 C CA . ASN B 1 73 ? 6.148 -10.312 9.727 1 98.25 73 ASN B CA 1
ATOM 3962 C C . ASN B 1 73 ? 6.477 -11.609 9 1 98.25 73 ASN B C 1
ATOM 3964 O O . ASN B 1 73 ? 5.57 -12.359 8.617 1 98.25 73 ASN B O 1
ATOM 3968 N N . PHE B 1 74 ? 7.695 -11.844 8.758 1 98.12 74 PHE B N 1
ATOM 3969 C CA . PHE B 1 74 ? 8.18 -13.008 8.023 1 98.12 74 PHE B CA 1
ATOM 3970 C C . PHE B 1 74 ? 9.445 -13.562 8.664 1 98.12 74 PHE B C 1
ATOM 3972 O O . PHE B 1 74 ? 10.492 -13.648 8.008 1 98.12 74 PHE B O 1
ATOM 3979 N N . PRO B 1 75 ? 9.344 -14.055 9.906 1 97.75 75 PRO B N 1
ATOM 3980 C CA . PRO B 1 75 ? 10.531 -14.406 10.695 1 97.75 75 PRO B CA 1
ATOM 3981 C C . PRO B 1 75 ? 11.352 -15.531 10.055 1 97.75 75 PRO B C 1
ATOM 3983 O O . PRO B 1 75 ? 12.578 -15.547 10.18 1 97.75 75 PRO B O 1
ATOM 3986 N N . ASN B 1 76 ? 10.719 -16.453 9.406 1 97.56 76 ASN B N 1
ATOM 3987 C CA . ASN B 1 76 ? 11.453 -17.531 8.758 1 97.56 76 ASN B CA 1
ATOM 3988 C C . ASN B 1 76 ? 12.328 -17 7.625 1 97.56 76 ASN B C 1
ATOM 3990 O O . ASN B 1 76 ? 13.453 -17.484 7.43 1 97.56 76 ASN B O 1
ATOM 3994 N N . MET B 1 77 ? 11.805 -16.047 6.922 1 97.56 77 MET B N 1
ATOM 3995 C CA . MET B 1 77 ? 12.625 -15.422 5.883 1 97.56 77 MET B CA 1
ATOM 3996 C C . MET B 1 77 ? 13.766 -14.625 6.496 1 97.56 77 MET B C 1
ATOM 3998 O O . MET B 1 77 ? 14.867 -14.57 5.941 1 97.56 77 MET B O 1
ATOM 4002 N N . ALA B 1 78 ? 13.492 -13.953 7.629 1 97.94 78 ALA B N 1
ATOM 4003 C CA . ALA B 1 78 ? 14.562 -13.258 8.336 1 97.94 78 ALA B CA 1
ATOM 4004 C C . ALA B 1 78 ? 15.695 -14.211 8.695 1 97.94 78 ALA B C 1
ATOM 4006 O O . ALA B 1 78 ? 16.875 -13.883 8.523 1 97.94 78 ALA B O 1
ATOM 4007 N N . ARG B 1 79 ? 15.359 -15.375 9.141 1 97.81 79 ARG B N 1
ATOM 4008 C CA . ARG B 1 79 ? 16.359 -16.375 9.477 1 97.81 79 ARG B CA 1
ATOM 4009 C C . ARG B 1 79 ? 17.062 -16.891 8.227 1 97.81 79 ARG B C 1
ATOM 4011 O O . ARG B 1 79 ? 18.281 -17.062 8.219 1 97.81 79 ARG B O 1
ATOM 4018 N N . MET B 1 80 ? 16.312 -17.141 7.172 1 97.88 80 MET B N 1
ATOM 4019 C CA . MET B 1 80 ? 16.906 -17.562 5.91 1 97.88 80 MET B CA 1
ATOM 4020 C C . MET B 1 80 ? 17.891 -16.531 5.391 1 97.88 80 MET B C 1
ATOM 4022 O O . MET B 1 80 ? 18.953 -16.891 4.863 1 97.88 80 MET B O 1
ATOM 4026 N N . SER B 1 81 ? 17.516 -15.273 5.551 1 98.25 81 SER B N 1
ATOM 4027 C CA . SER B 1 81 ? 18.344 -14.188 5.043 1 98.25 81 SER B CA 1
ATOM 4028 C C . SER B 1 81 ? 19.703 -14.172 5.734 1 98.25 81 SER B C 1
ATOM 4030 O O . SER B 1 81 ? 20.703 -13.773 5.137 1 98.25 81 SER B O 1
ATOM 4032 N N . LYS B 1 82 ? 19.766 -14.625 6.961 1 98.25 82 LYS B N 1
ATOM 4033 C CA . LYS B 1 82 ? 21.047 -14.727 7.648 1 98.25 82 LYS B CA 1
ATOM 4034 C C . LYS B 1 82 ? 21.953 -15.742 6.973 1 98.25 82 LYS B C 1
ATOM 4036 O O . LYS B 1 82 ? 23.156 -15.531 6.863 1 98.25 82 LYS B O 1
ATOM 4041 N N . GLY B 1 83 ? 21.375 -16.859 6.559 1 98.38 83 GLY B N 1
ATOM 4042 C CA . GLY B 1 83 ? 22.141 -17.828 5.789 1 98.38 83 GLY B CA 1
ATOM 4043 C C . GLY B 1 83 ? 22.625 -17.297 4.457 1 98.38 83 GLY B C 1
ATOM 4044 O O . GLY B 1 83 ? 23.75 -17.578 4.039 1 98.38 83 GLY B O 1
ATOM 4045 N N . VAL B 1 84 ? 21.766 -16.516 3.816 1 98.75 84 VAL B N 1
ATOM 4046 C CA . VAL B 1 84 ? 22.125 -15.906 2.541 1 98.75 84 VAL B CA 1
ATOM 4047 C C . VAL B 1 84 ? 23.297 -14.945 2.738 1 98.75 84 VAL B C 1
ATOM 4049 O O . VAL B 1 84 ? 24.266 -14.969 1.967 1 98.75 84 VAL B O 1
ATOM 4052 N N . LEU B 1 85 ? 23.234 -14.102 3.77 1 98.75 85 LEU B N 1
ATOM 4053 C CA . LEU B 1 85 ? 24.312 -13.164 4.062 1 98.75 85 LEU B CA 1
ATOM 4054 C C . LEU B 1 85 ? 25.625 -13.898 4.289 1 98.75 85 LEU B C 1
ATOM 4056 O O . LEU B 1 85 ? 26.672 -13.508 3.748 1 98.75 85 LEU B O 1
ATOM 4060 N N . LYS B 1 86 ? 25.547 -14.969 5.016 1 98.5 86 LYS B N 1
ATOM 4061 C CA . LYS B 1 86 ? 26.734 -15.781 5.277 1 98.5 86 LYS B CA 1
ATOM 4062 C C . LYS B 1 86 ? 27.312 -16.328 3.98 1 98.5 86 LYS B C 1
ATOM 4064 O O . LYS B 1 86 ? 28.531 -16.297 3.783 1 98.5 86 LYS B O 1
ATOM 4069 N N . ALA B 1 87 ? 26.531 -16.828 3.105 1 98.44 87 ALA B N 1
ATOM 4070 C CA . ALA B 1 87 ? 26.969 -17.391 1.836 1 98.44 87 ALA B CA 1
ATOM 4071 C C . ALA B 1 87 ? 27.672 -16.344 0.981 1 98.44 87 ALA B C 1
ATOM 4073 O O . ALA B 1 87 ? 28.578 -16.656 0.214 1 98.44 87 ALA B O 1
ATOM 4074 N N . PHE B 1 88 ? 27.266 -15.109 1.125 1 98.5 88 PHE B N 1
ATOM 4075 C CA . PHE B 1 88 ? 27.828 -14.039 0.315 1 98.5 88 PHE B CA 1
ATOM 4076 C C . PHE B 1 88 ? 28.953 -13.328 1.066 1 98.5 88 PHE B C 1
ATOM 4078 O O . PHE B 1 88 ? 29.469 -12.305 0.607 1 98.5 88 PHE B O 1
ATOM 4085 N N . GLY B 1 89 ? 29.297 -13.773 2.25 1 98.31 89 GLY B N 1
ATOM 4086 C CA . GLY B 1 89 ? 30.391 -13.234 3.029 1 98.31 89 GLY B CA 1
ATOM 4087 C C . GLY B 1 89 ? 30.078 -11.898 3.672 1 98.31 89 GLY B C 1
ATOM 4088 O O . GLY B 1 89 ? 30.969 -11.07 3.875 1 98.31 89 GLY B O 1
ATOM 4089 N N . LEU B 1 90 ? 28.844 -11.664 3.914 1 98.44 90 LEU B N 1
ATOM 4090 C CA . LEU B 1 90 ? 28.406 -10.406 4.496 1 98.44 90 LEU B CA 1
ATOM 4091 C C . LEU B 1 90 ? 28.094 -10.57 5.98 1 98.44 90 LEU B C 1
ATOM 4093 O O . LEU B 1 90 ? 27.844 -11.68 6.445 1 98.44 90 LEU B O 1
ATOM 4097 N N . ASP B 1 91 ? 28.062 -9.492 6.672 1 97.5 91 ASP B N 1
ATOM 4098 C CA . ASP B 1 91 ? 27.75 -9.477 8.102 1 97.5 91 ASP B CA 1
ATOM 4099 C C . ASP B 1 91 ? 26.312 -9.883 8.352 1 97.5 91 ASP B C 1
ATOM 4101 O O . ASP B 1 91 ? 25.406 -9.508 7.598 1 97.5 91 ASP B O 1
ATOM 4105 N N . GLU B 1 92 ? 26.109 -10.539 9.438 1 94.38 92 GLU B N 1
ATOM 4106 C CA . GLU B 1 92 ? 24.781 -11.016 9.766 1 94.38 92 GLU B CA 1
ATOM 4107 C C . GLU B 1 92 ? 23.812 -9.852 9.992 1 94.38 92 GLU B C 1
ATOM 4109 O O . GLU B 1 92 ? 22.594 -10.008 9.867 1 94.38 92 GLU B O 1
ATOM 4114 N N . ASN B 1 93 ? 24.344 -8.656 10.305 1 94.31 93 ASN B N 1
ATOM 4115 C CA . ASN B 1 93 ? 23.516 -7.469 10.547 1 94.31 93 ASN B CA 1
ATOM 4116 C C . ASN B 1 93 ? 23.625 -6.473 9.398 1 94.31 93 ASN B C 1
ATOM 4118 O O . ASN B 1 93 ? 23.391 -5.277 9.578 1 94.31 93 ASN B O 1
ATOM 4122 N N . ASP B 1 94 ? 23.984 -7.023 8.234 1 97.25 94 ASP B N 1
ATOM 4123 C CA . ASP B 1 94 ? 24.094 -6.188 7.047 1 97.25 94 ASP B CA 1
ATOM 4124 C C . ASP B 1 94 ? 22.766 -5.508 6.715 1 97.25 94 ASP B C 1
ATOM 4126 O O . ASP B 1 94 ? 21.719 -6.156 6.711 1 97.25 94 ASP B O 1
ATOM 4130 N N . VAL B 1 95 ? 22.844 -4.176 6.504 1 96.5 95 VAL B N 1
ATOM 4131 C CA . VAL B 1 95 ? 21.625 -3.447 6.145 1 96.5 95 VAL B CA 1
ATOM 4132 C C . VAL B 1 95 ? 21.812 -2.756 4.797 1 96.5 95 VAL B C 1
ATOM 4134 O O . VAL B 1 95 ? 21.047 -1.864 4.434 1 96.5 95 VAL B O 1
ATOM 4137 N N . GLU B 1 96 ? 22.859 -3.119 4.133 1 98.06 96 GLU B N 1
ATOM 4138 C CA . GLU B 1 96 ? 23.141 -2.562 2.812 1 98.06 96 GLU B CA 1
ATOM 4139 C C . GLU B 1 96 ? 22.531 -3.426 1.711 1 98.06 96 GLU B C 1
ATOM 4141 O O . GLU B 1 96 ? 22.125 -2.916 0.662 1 98.06 96 GLU B O 1
ATOM 4146 N N . HIS B 1 97 ? 22.5 -4.73 1.96 1 98.25 97 HIS B N 1
ATOM 4147 C CA . HIS B 1 97 ? 22.078 -5.684 0.937 1 98.25 97 HIS B CA 1
ATOM 4148 C C . HIS B 1 97 ? 20.766 -6.348 1.31 1 98.25 97 HIS B C 1
ATOM 4150 O O . HIS B 1 97 ? 20.531 -6.664 2.479 1 98.25 97 HIS B O 1
ATOM 4156 N N . ASP B 1 98 ? 19.922 -6.523 0.339 1 97.62 98 ASP B N 1
ATOM 4157 C CA . ASP B 1 98 ? 18.688 -7.281 0.529 1 97.62 98 ASP B CA 1
ATOM 4158 C C . ASP B 1 98 ? 18.922 -8.781 0.346 1 97.62 98 ASP B C 1
ATOM 4160 O O . ASP B 1 98 ? 19.031 -9.258 -0.783 1 97.62 98 ASP B O 1
ATOM 4164 N N . ALA B 1 99 ? 18.938 -9.516 1.449 1 98.19 99 ALA B N 1
ATOM 4165 C CA . ALA B 1 99 ? 19.219 -10.945 1.426 1 98.19 99 ALA B CA 1
ATOM 4166 C C . ALA B 1 99 ? 17.922 -11.75 1.512 1 98.19 99 ALA B C 1
ATOM 4168 O O . ALA B 1 99 ? 17.953 -12.961 1.744 1 98.19 99 ALA B O 1
ATOM 4169 N N . THR B 1 100 ? 16.781 -11.078 1.34 1 97.69 100 THR B N 1
ATOM 4170 C CA . THR B 1 100 ? 15.508 -11.766 1.441 1 97.69 100 THR B CA 1
ATOM 4171 C C . THR B 1 100 ? 15.047 -12.258 0.072 1 97.69 100 THR B C 1
ATOM 4173 O O . THR B 1 100 ? 14.008 -12.906 -0.044 1 97.69 100 THR B O 1
ATOM 4176 N N . GLN B 1 101 ? 15.773 -11.961 -0.97 1 95.69 101 GLN B N 1
ATOM 4177 C CA . GLN B 1 101 ? 15.539 -12.398 -2.342 1 95.69 101 GLN B CA 1
ATOM 4178 C C . GLN B 1 101 ? 16.859 -12.656 -3.068 1 95.69 101 GLN B C 1
ATOM 4180 O O . GLN B 1 101 ? 17.844 -11.961 -2.826 1 95.69 101 GLN B O 1
ATOM 4185 N N . ILE B 1 102 ? 16.828 -13.609 -3.947 1 96.5 102 ILE B N 1
ATOM 4186 C CA . ILE B 1 102 ? 17.969 -13.875 -4.82 1 96.5 102 ILE B CA 1
ATOM 4187 C C . ILE B 1 102 ? 17.5 -14.016 -6.262 1 96.5 102 ILE B C 1
ATOM 4189 O O . ILE B 1 102 ? 17.453 -15.125 -6.801 1 96.5 102 ILE B O 1
ATOM 4193 N N . PRO B 1 103 ? 17.188 -12.883 -6.867 1 92.62 103 PRO B N 1
ATOM 4194 C CA . PRO B 1 103 ? 16.781 -12.938 -8.273 1 92.62 103 PRO B CA 1
ATOM 4195 C C . PRO B 1 103 ? 17.906 -13.398 -9.195 1 92.62 103 PRO B C 1
ATOM 4197 O O . PRO B 1 103 ? 19.078 -13.094 -8.945 1 92.62 103 PRO B O 1
ATOM 4200 N N . TYR B 1 104 ? 17.516 -14.117 -10.203 1 90.38 104 TYR B N 1
ATOM 4201 C CA . TYR B 1 104 ? 18.469 -14.516 -11.234 1 90.38 104 TYR B CA 1
ATOM 4202 C C . TYR B 1 104 ? 17.859 -14.359 -12.625 1 90.38 104 TYR B C 1
ATOM 4204 O O . TYR B 1 104 ? 16.641 -14.281 -12.766 1 90.38 104 TYR B O 1
ATOM 4212 N N . ASP B 1 105 ? 18.672 -14.211 -13.648 1 84.38 105 ASP B N 1
ATOM 4213 C CA . ASP B 1 105 ? 18.328 -14.125 -15.062 1 84.38 105 ASP B CA 1
ATOM 4214 C C . ASP B 1 105 ? 17.609 -12.82 -15.375 1 84.38 105 ASP B C 1
ATOM 4216 O O . ASP B 1 105 ? 16.781 -12.758 -16.281 1 84.38 105 ASP B O 1
ATOM 4220 N N . PHE B 1 106 ? 17.781 -11.859 -14.422 1 76.19 106 PHE B N 1
ATOM 4221 C CA . PHE B 1 106 ? 17.281 -10.516 -14.727 1 76.19 106 PHE B CA 1
ATOM 4222 C C . PHE B 1 106 ? 18.328 -9.711 -15.477 1 76.19 106 PHE B C 1
ATOM 4224 O O . PHE B 1 106 ? 19.5 -9.688 -15.078 1 76.19 106 PHE B O 1
ATOM 4231 N N . THR B 1 107 ? 18.266 -9.805 -16.812 1 60.41 107 THR B N 1
ATOM 4232 C CA . THR B 1 107 ? 19.234 -9.039 -17.578 1 60.41 107 THR B CA 1
ATOM 4233 C C . THR B 1 107 ? 18.922 -7.543 -17.516 1 60.41 107 THR B C 1
ATOM 4235 O O . THR B 1 107 ? 17.781 -7.152 -17.266 1 60.41 107 THR B O 1
ATOM 4238 N N . ASP B 1 108 ? 20.016 -6.691 -17.438 1 54.69 108 ASP B N 1
ATOM 4239 C CA . ASP B 1 108 ? 19.969 -5.246 -17.25 1 54.69 108 ASP B CA 1
ATOM 4240 C C . ASP B 1 108 ? 18.906 -4.609 -18.156 1 54.69 108 ASP B C 1
ATOM 4242 O O . ASP B 1 108 ? 18.906 -4.844 -19.375 1 54.69 108 ASP B O 1
ATOM 4246 N N . ILE B 1 109 ? 17.719 -4.508 -17.609 1 51.31 109 ILE B N 1
ATOM 4247 C CA . ILE B 1 109 ? 16.766 -3.629 -18.266 1 51.31 109 ILE B CA 1
ATOM 4248 C C . ILE B 1 109 ? 17.453 -2.322 -18.656 1 51.31 109 ILE B C 1
ATOM 4250 O O . ILE B 1 109 ? 18.078 -1.669 -17.828 1 51.31 109 ILE B O 1
ATOM 4254 N N . PRO B 1 110 ? 17.625 -2.16 -19.922 1 48.25 110 PRO B N 1
ATOM 4255 C CA . PRO B 1 110 ? 18.172 -0.821 -20.156 1 48.25 110 PRO B CA 1
ATOM 4256 C C . PRO B 1 110 ? 17.469 0.256 -19.328 1 48.25 110 PRO B C 1
ATOM 4258 O O . PRO B 1 110 ? 16.266 0.162 -19.094 1 48.25 110 PRO B O 1
ATOM 4261 N N . LYS B 1 111 ? 18.203 0.849 -18.625 1 46.5 111 LYS B N 1
ATOM 4262 C CA . LYS B 1 111 ? 17.734 1.962 -17.812 1 46.5 111 LYS B CA 1
ATOM 4263 C C . LYS B 1 111 ? 16.594 2.705 -18.5 1 46.5 111 LYS B C 1
ATOM 4265 O O . LYS B 1 111 ? 15.672 3.193 -17.828 1 46.5 111 LYS B O 1
ATOM 4270 N N . GLU B 1 112 ? 16.703 2.883 -19.734 1 42.91 112 GLU B N 1
ATOM 4271 C CA . GLU B 1 112 ? 15.758 3.633 -20.547 1 42.91 112 GLU B CA 1
ATOM 4272 C C . GLU B 1 112 ? 14.516 2.803 -20.875 1 42.91 112 GLU B C 1
ATOM 4274 O O . GLU B 1 112 ? 13.523 3.33 -21.375 1 42.91 112 GLU B O 1
ATOM 4279 N N . ALA B 1 113 ? 14.625 1.678 -20.719 1 43.34 113 ALA B N 1
ATOM 4280 C CA . ALA B 1 113 ? 13.5 0.881 -21.203 1 43.34 113 ALA B CA 1
ATOM 4281 C C . ALA B 1 113 ? 12.383 0.813 -20.156 1 43.34 113 ALA B C 1
ATOM 4283 O O . ALA B 1 113 ? 12.367 -0.08 -19.312 1 43.34 113 ALA B O 1
ATOM 4284 N N . GLN B 1 114 ? 12.094 1.949 -19.625 1 45.56 114 GLN B N 1
ATOM 4285 C CA . GLN B 1 114 ? 10.891 1.943 -18.797 1 45.56 114 GLN B CA 1
ATOM 4286 C C . GLN B 1 114 ? 9.719 1.289 -19.531 1 45.56 114 GLN B C 1
ATOM 4288 O O . GLN B 1 114 ? 9.32 1.747 -20.594 1 45.56 114 GLN B O 1
ATOM 4293 N N . LEU B 1 115 ? 9.609 0.066 -19.375 1 45.78 115 LEU B N 1
ATOM 4294 C CA . LEU B 1 115 ? 8.391 -0.504 -19.938 1 45.78 115 LEU B CA 1
ATOM 4295 C C . LEU B 1 115 ? 7.195 0.414 -19.703 1 45.78 115 LEU B C 1
ATOM 4297 O O . LEU B 1 115 ? 7.027 0.938 -18.594 1 45.78 115 LEU B O 1
ATOM 4301 N N . LYS B 1 116 ? 6.965 1.12 -20.719 1 44.75 116 LYS B N 1
ATOM 4302 C CA . LYS B 1 116 ? 5.715 1.86 -20.578 1 44.75 116 LYS B CA 1
ATOM 4303 C C . LYS B 1 116 ? 4.547 0.917 -20.312 1 44.75 116 LYS B C 1
ATOM 4305 O O . LYS B 1 116 ? 4.508 -0.194 -20.844 1 44.75 116 LYS B O 1
ATOM 4310 N N . SER B 1 117 ? 3.852 1.244 -19.328 1 42.31 117 SER B N 1
ATOM 4311 C CA . SER B 1 117 ? 2.559 0.638 -19.031 1 42.31 117 SER B CA 1
ATOM 4312 C C . SER B 1 117 ? 1.733 0.441 -20.297 1 42.31 117 SER B C 1
ATOM 4314 O O . SER B 1 117 ? 1.667 1.332 -21.156 1 42.31 117 SER B O 1
ATOM 4316 N N . GLY B 1 118 ? 1.792 -0.873 -20.938 1 45.31 118 GLY B N 1
ATOM 4317 C CA . GLY B 1 118 ? 1.01 -1.236 -22.109 1 45.31 118 GLY B CA 1
ATOM 4318 C C . GLY B 1 118 ? 1.807 -2.012 -23.141 1 45.31 118 GLY B C 1
ATOM 4319 O O . GLY B 1 118 ? 1.238 -2.559 -24.078 1 45.31 118 GLY B O 1
ATOM 4320 N N . ASP B 1 119 ? 3.049 -1.678 -23.109 1 48.59 119 ASP B N 1
ATOM 4321 C CA . ASP B 1 119 ? 3.783 -2.277 -24.219 1 48.59 119 ASP B CA 1
ATOM 4322 C C . ASP B 1 119 ? 3.738 -3.801 -24.156 1 48.59 119 ASP B C 1
ATOM 4324 O O . ASP B 1 119 ? 3.916 -4.48 -25.156 1 48.59 119 ASP B O 1
ATOM 4328 N N . ALA B 1 120 ? 3.719 -4.312 -23.047 1 50.06 120 ALA B N 1
ATOM 4329 C CA . ALA B 1 120 ? 3.588 -5.766 -23.062 1 50.06 120 ALA B CA 1
ATOM 4330 C C . ALA B 1 120 ? 2.268 -6.203 -22.438 1 50.06 120 ALA B C 1
ATOM 4332 O O . ALA B 1 120 ? 1.961 -5.836 -21.297 1 50.06 120 ALA B O 1
ATOM 4333 N N . PRO B 1 121 ? 1.282 -6.582 -23.516 1 53.91 121 PRO B N 1
ATOM 4334 C CA . PRO B 1 121 ? 0.061 -7.094 -22.891 1 53.91 121 PRO B CA 1
ATOM 4335 C C . PRO B 1 121 ? 0.339 -8.188 -21.859 1 53.91 121 PRO B C 1
ATOM 4337 O O . PRO B 1 121 ? 0.997 -9.188 -22.188 1 53.91 121 PRO B O 1
ATOM 4340 N N . PHE B 1 122 ? 0.478 -7.859 -20.656 1 63.03 122 PHE B N 1
ATOM 4341 C CA . PHE B 1 122 ? 0.745 -8.844 -19.625 1 63.03 122 PHE B CA 1
ATOM 4342 C C . PHE B 1 122 ? -0.503 -9.664 -19.328 1 63.03 122 PHE B C 1
ATOM 4344 O O . PHE B 1 122 ? -0.96 -9.719 -18.188 1 63.03 122 PHE B O 1
ATOM 4351 N N . ASN B 1 123 ? -1.021 -10.312 -20.484 1 64.94 123 ASN B N 1
ATOM 4352 C CA . ASN B 1 123 ? -2.162 -11.219 -20.391 1 64.94 123 ASN B CA 1
ATOM 4353 C C . ASN B 1 123 ? -1.713 -12.664 -20.203 1 64.94 123 ASN B C 1
ATOM 4355 O O . ASN B 1 123 ? -2.016 -13.523 -21.031 1 64.94 123 ASN B O 1
ATOM 4359 N N . PHE B 1 124 ? -1.172 -13.086 -19.078 1 75.44 124 PHE B N 1
ATOM 4360 C CA . PHE B 1 124 ? -0.206 -14.172 -18.984 1 75.44 124 PHE B CA 1
ATOM 4361 C C . PHE B 1 124 ? -0.849 -15.414 -18.391 1 75.44 124 PHE B C 1
ATOM 4363 O O . PHE B 1 124 ? -0.265 -16.5 -18.422 1 75.44 124 PHE B O 1
ATOM 4370 N N . CYS B 1 125 ? -2.123 -15.359 -17.953 1 91.06 125 CYS B N 1
ATOM 4371 C CA . CYS B 1 125 ? -2.395 -16.484 -17.062 1 91.06 125 CYS B CA 1
ATOM 4372 C C . CYS B 1 125 ? -3.881 -16.812 -17.047 1 91.06 125 CYS B C 1
ATOM 4374 O O . CYS B 1 125 ? -4.715 -15.977 -17.391 1 91.06 125 CYS B O 1
ATOM 4376 N N . SER B 1 126 ? -4.203 -18.109 -16.891 1 97.44 126 SER B N 1
ATOM 4377 C CA . SER B 1 126 ? -5.562 -18.578 -16.641 1 97.44 126 SER B CA 1
ATOM 4378 C C . SER B 1 126 ? -5.609 -19.562 -15.477 1 97.44 126 SER B C 1
ATOM 4380 O O . SER B 1 126 ? -4.719 -20.406 -15.336 1 97.44 126 SER B O 1
ATOM 4382 N N . PHE B 1 127 ? -6.656 -19.469 -14.68 1 98.5 127 PHE B N 1
ATOM 4383 C CA . PHE B 1 127 ? -6.816 -20.312 -13.5 1 98.5 127 PHE B CA 1
ATOM 4384 C C . PHE B 1 127 ? -8.266 -20.766 -13.352 1 98.5 127 PHE B C 1
ATOM 4386 O O . PHE B 1 127 ? -9.188 -20 -13.656 1 98.5 127 PHE B O 1
ATOM 4393 N N . VAL B 1 128 ? -8.43 -22.062 -12.836 1 98.12 128 VAL B N 1
ATOM 4394 C CA . VAL B 1 128 ? -9.742 -22.578 -12.469 1 98.12 128 VAL B CA 1
ATOM 4395 C C . VAL B 1 128 ? -9.656 -23.344 -11.156 1 98.12 128 VAL B C 1
ATOM 4397 O O . VAL B 1 128 ? -8.703 -24.094 -10.922 1 98.12 128 VAL B O 1
ATOM 4400 N N . ALA B 1 129 ? -10.539 -23.109 -10.25 1 98.56 129 ALA B N 1
ATOM 4401 C CA . ALA B 1 129 ? -10.836 -23.969 -9.117 1 98.56 129 ALA B CA 1
ATOM 4402 C C . ALA B 1 129 ? -12.242 -24.578 -9.234 1 98.56 129 ALA B C 1
ATOM 4404 O O . ALA B 1 129 ? -13.227 -23.844 -9.367 1 98.56 129 ALA B O 1
ATOM 4405 N N . LEU B 1 130 ? -12.32 -25.875 -9.211 1 96.31 130 LEU B N 1
ATOM 4406 C CA . LEU B 1 130 ? -13.609 -26.547 -9.336 1 96.31 130 LEU B CA 1
ATOM 4407 C C . LEU B 1 130 ? -14.367 -26.516 -8.008 1 96.31 130 LEU B C 1
ATOM 4409 O O . LEU B 1 130 ? -13.758 -26.469 -6.941 1 96.31 130 LEU B O 1
ATOM 4413 N N . PRO B 1 131 ? -15.695 -26.469 -8.047 1 95.31 131 PRO B N 1
ATOM 4414 C CA . PRO B 1 131 ? -16.469 -26.5 -6.805 1 95.31 131 PRO B CA 1
ATOM 4415 C C . PRO B 1 131 ? -16.359 -27.828 -6.074 1 95.31 131 PRO B C 1
ATOM 4417 O O . PRO B 1 131 ? -16.719 -28.875 -6.633 1 95.31 131 PRO B O 1
ATOM 4420 N N . ILE B 1 132 ? -15.969 -27.703 -4.895 1 95.12 132 ILE B N 1
ATOM 4421 C CA . ILE B 1 132 ? -15.781 -28.922 -4.113 1 95.12 132 ILE B CA 1
ATOM 4422 C C . ILE B 1 132 ? -17.109 -29.672 -3.998 1 95.12 132 ILE B C 1
ATOM 4424 O O . ILE B 1 132 ? -17.141 -30.906 -3.971 1 95.12 132 ILE B O 1
ATOM 4428 N N . GLU B 1 133 ? -18.234 -28.938 -4 1 93.81 133 GLU B N 1
ATOM 4429 C CA . GLU B 1 133 ? -19.562 -29.484 -3.832 1 93.81 133 GLU B CA 1
ATOM 4430 C C . GLU B 1 133 ? -19.922 -30.453 -4.961 1 93.81 133 GLU B C 1
ATOM 4432 O O . GLU B 1 133 ? -20.781 -31.312 -4.809 1 93.81 133 GLU B O 1
ATOM 4437 N N . LYS B 1 134 ? -19.172 -30.344 -6.016 1 91.38 134 LYS B N 1
ATOM 4438 C CA . LYS B 1 134 ? -19.469 -31.156 -7.188 1 91.38 134 LYS B CA 1
ATOM 4439 C C . LYS B 1 134 ? -18.297 -32.094 -7.52 1 91.38 134 LYS B C 1
ATOM 4441 O O . LYS B 1 134 ? -18.266 -32.688 -8.602 1 91.38 134 LYS B O 1
ATOM 4446 N N . SER B 1 135 ? -17.359 -32.188 -6.641 1 93.5 135 SER B N 1
ATOM 4447 C CA . SER B 1 135 ? -16.125 -32.875 -6.957 1 93.5 135 SER B CA 1
ATOM 4448 C C . SER B 1 135 ? -15.922 -34.094 -6.047 1 93.5 135 SER B C 1
ATOM 4450 O O . SER B 1 135 ? -14.805 -34.594 -5.914 1 93.5 135 SER B O 1
ATOM 4452 N N . GLY B 1 136 ? -16.953 -34.562 -5.414 1 92.56 136 GLY B N 1
ATOM 4453 C CA . GLY B 1 136 ? -16.875 -35.75 -4.594 1 92.56 136 GLY B CA 1
ATOM 4454 C C . GLY B 1 136 ? -15.883 -35.656 -3.457 1 92.56 136 GLY B C 1
ATOM 4455 O O . GLY B 1 136 ? -15.18 -36.625 -3.148 1 92.56 136 GLY B O 1
ATOM 4456 N N . GLY B 1 137 ? -15.641 -34.469 -2.984 1 93.44 137 GLY B N 1
ATOM 4457 C CA . GLY B 1 137 ? -14.742 -34.281 -1.859 1 93.44 137 GLY B CA 1
ATOM 4458 C C . GLY B 1 137 ? -13.344 -33.875 -2.279 1 93.44 137 GLY B C 1
ATOM 4459 O O . GLY B 1 137 ? -12.539 -33.438 -1.444 1 93.44 137 GLY B O 1
ATOM 4460 N N . GLY B 1 138 ? -13.078 -33.969 -3.561 1 96.56 138 GLY B N 1
ATOM 4461 C CA . GLY B 1 138 ? -11.789 -33.5 -4.062 1 96.56 138 GLY B CA 1
ATOM 4462 C C . GLY B 1 138 ? -11.727 -32 -4.254 1 96.56 138 GLY B C 1
ATOM 4463 O O . GLY B 1 138 ? -12.75 -31.359 -4.504 1 96.56 138 GLY B O 1
ATOM 4464 N N . VAL B 1 139 ? -10.586 -31.422 -4.016 1 98.06 139 VAL B N 1
ATOM 4465 C CA . VAL B 1 139 ? -10.336 -30 -4.273 1 98.06 139 VAL B CA 1
ATOM 4466 C C . VAL B 1 139 ? -9.32 -29.859 -5.402 1 98.06 139 VAL B C 1
ATOM 4468 O O . VAL B 1 139 ? -8.125 -30.094 -5.207 1 98.06 139 VAL B O 1
ATOM 4471 N N . PHE B 1 140 ? -9.82 -29.422 -6.574 1 98.19 140 PHE B N 1
ATOM 4472 C CA . PHE B 1 140 ? -9.008 -29.453 -7.785 1 98.19 140 PHE B CA 1
ATOM 4473 C C . PHE B 1 140 ? -8.852 -28.047 -8.359 1 98.19 140 PHE B C 1
ATOM 4475 O O . PHE B 1 140 ? -9.828 -27.312 -8.484 1 98.19 140 PHE B O 1
ATOM 4482 N N . THR B 1 141 ? -7.633 -27.656 -8.641 1 98.62 141 THR B N 1
ATOM 4483 C CA . THR B 1 141 ? -7.305 -26.422 -9.344 1 98.62 141 THR B CA 1
ATOM 4484 C C . THR B 1 141 ? -6.414 -26.703 -10.547 1 98.62 141 THR B C 1
ATOM 4486 O O . THR B 1 141 ? -5.77 -27.75 -10.617 1 98.62 141 THR B O 1
ATOM 4489 N N . SER B 1 142 ? -6.438 -25.875 -11.477 1 98.56 142 SER B N 1
ATOM 4490 C CA . SER B 1 142 ? -5.508 -25.906 -12.602 1 98.56 142 SER B CA 1
ATOM 4491 C C . SER B 1 142 ? -5.184 -24.5 -13.102 1 98.56 142 SER B C 1
ATOM 4493 O O . SER B 1 142 ? -6.039 -23.609 -13.07 1 98.56 142 SER B O 1
ATOM 4495 N N . ARG B 1 143 ? -3.951 -24.281 -13.523 1 97.81 143 ARG B N 1
ATOM 4496 C CA . ARG B 1 143 ? -3.547 -22.953 -13.977 1 97.81 143 ARG B CA 1
ATOM 4497 C C . ARG B 1 143 ? -2.529 -23.031 -15.102 1 97.81 143 ARG B C 1
ATOM 4499 O O . ARG B 1 143 ? -1.679 -23.938 -15.109 1 97.81 143 ARG B O 1
ATOM 4506 N N . ASN B 1 144 ? -2.688 -22.156 -16.109 1 97.75 144 ASN B N 1
ATOM 4507 C CA . ASN B 1 144 ? -1.687 -21.922 -17.141 1 97.75 144 ASN B CA 1
ATOM 4508 C C . ASN B 1 144 ? -0.839 -20.688 -16.828 1 97.75 144 ASN B C 1
ATOM 4510 O O . ASN B 1 144 ? -1.374 -19.609 -16.594 1 97.75 144 ASN B O 1
ATOM 4514 N N . PHE B 1 145 ? 0.488 -20.906 -16.812 1 96.06 145 PHE B N 1
ATOM 4515 C CA . PHE B 1 145 ? 1.425 -19.781 -16.781 1 96.06 145 PHE B CA 1
ATOM 4516 C C . PHE B 1 145 ? 1.872 -19.422 -18.203 1 96.06 145 PHE B C 1
ATOM 4518 O O . PHE B 1 145 ? 2.68 -20.141 -18.797 1 96.06 145 PHE B O 1
ATOM 4525 N N . ASP B 1 146 ? 1.31 -18.359 -18.656 1 93.62 146 ASP B N 1
ATOM 4526 C CA . ASP B 1 146 ? 1.566 -17.891 -20.016 1 93.62 146 ASP B CA 1
ATOM 4527 C C . ASP B 1 146 ? 2.492 -16.672 -20.016 1 93.62 146 ASP B C 1
ATOM 4529 O O . ASP B 1 146 ? 2.197 -15.664 -19.375 1 93.62 146 ASP B O 1
ATOM 4533 N N . ILE B 1 147 ? 3.568 -16.844 -20.641 1 87.94 147 ILE B N 1
ATOM 4534 C CA . ILE B 1 147 ? 4.504 -15.734 -20.75 1 87.94 147 ILE B CA 1
ATOM 4535 C C . ILE B 1 147 ? 5.398 -15.93 -21.984 1 87.94 147 ILE B C 1
ATOM 4537 O O . ILE B 1 147 ? 5.391 -17 -22.594 1 87.94 147 ILE B O 1
ATOM 4541 N N . PHE B 1 148 ? 6.109 -14.992 -22.25 1 80.81 148 PHE B N 1
ATOM 4542 C CA . PHE B 1 148 ? 6.906 -15.016 -23.484 1 80.81 148 PHE B CA 1
ATOM 4543 C C . PHE B 1 148 ? 8.055 -16.016 -23.359 1 80.81 148 PHE B C 1
ATOM 4545 O O . PHE B 1 148 ? 8.773 -16.031 -22.359 1 80.81 148 PHE B O 1
ATOM 4552 N N . ALA B 1 149 ? 8.188 -16.734 -24.312 1 77.56 149 ALA B N 1
ATOM 4553 C CA . ALA B 1 149 ? 9.305 -17.688 -24.422 1 77.56 149 ALA B CA 1
ATOM 4554 C C . ALA B 1 149 ? 10.5 -17.031 -25.109 1 77.56 149 ALA B C 1
ATOM 4556 O O . ALA B 1 149 ? 10.945 -17.516 -26.156 1 77.56 149 ALA B O 1
ATOM 4557 N N . LEU B 1 150 ? 10.898 -15.961 -24.594 1 71.81 150 LEU B N 1
ATOM 4558 C CA . LEU B 1 150 ? 12.047 -15.203 -25.078 1 71.81 150 LEU B CA 1
ATOM 4559 C C . LEU B 1 150 ? 12.789 -14.531 -23.922 1 71.81 150 LEU B C 1
ATOM 4561 O O . LEU B 1 150 ? 12.305 -14.539 -22.797 1 71.81 150 LEU B O 1
ATOM 4565 N N . ASN B 1 151 ? 13.922 -14.102 -24.297 1 67 151 ASN B N 1
ATOM 4566 C CA . ASN B 1 151 ? 14.703 -13.406 -23.297 1 67 151 ASN B CA 1
ATOM 4567 C C . ASN B 1 151 ? 14.047 -12.086 -22.875 1 67 151 ASN B C 1
ATOM 4569 O O . ASN B 1 151 ? 13.555 -11.344 -23.734 1 67 151 ASN B O 1
ATOM 4573 N N . LEU B 1 152 ? 13.945 -11.898 -21.578 1 63.28 152 LEU B N 1
ATOM 4574 C CA . LEU B 1 152 ? 13.562 -10.594 -21.062 1 63.28 152 LEU B CA 1
ATOM 4575 C C . LEU B 1 152 ? 14.773 -9.656 -21 1 63.28 152 LEU B C 1
ATOM 4577 O O . LEU B 1 152 ? 15.797 -9.992 -20.406 1 63.28 152 LEU B O 1
ATOM 4581 N N . TRP B 1 153 ? 14.711 -8.57 -21.562 1 61.16 153 TRP B N 1
ATOM 4582 C CA . TRP B 1 153 ? 13.859 -7.711 -22.391 1 61.16 153 TRP B CA 1
ATOM 4583 C C . TRP B 1 153 ? 14.391 -7.641 -23.812 1 61.16 153 TRP B C 1
ATOM 4585 O O . TRP B 1 153 ? 13.695 -7.172 -24.719 1 61.16 153 TRP B O 1
ATOM 4595 N N . LYS B 1 154 ? 15.5 -8.148 -23.906 1 66.06 154 LYS B N 1
ATOM 4596 C CA . LYS B 1 154 ? 16.141 -8.102 -25.219 1 66.06 154 LYS B CA 1
ATOM 4597 C C . LYS B 1 154 ? 15.305 -8.82 -26.266 1 66.06 154 LYS B C 1
ATOM 4599 O O . LYS B 1 154 ? 15.219 -8.359 -27.406 1 66.06 154 LYS B O 1
ATOM 4604 N N . GLY B 1 155 ? 14.711 -9.82 -25.828 1 62.84 155 GLY B N 1
ATOM 4605 C CA . GLY B 1 155 ? 13.844 -10.523 -26.766 1 62.84 155 GLY B CA 1
ATOM 4606 C C . GLY B 1 155 ? 12.695 -9.672 -27.266 1 62.84 155 GLY B C 1
ATOM 4607 O O . GLY B 1 155 ? 12.383 -9.68 -28.453 1 62.84 155 GLY B O 1
ATOM 4608 N N . PHE B 1 156 ? 12.234 -8.875 -26.359 1 63.28 156 PHE B N 1
ATOM 4609 C CA . PHE B 1 156 ? 11.133 -7.988 -26.719 1 63.28 156 PHE B CA 1
ATOM 4610 C C . PHE B 1 156 ? 11.602 -6.895 -27.656 1 63.28 156 PHE B C 1
ATOM 4612 O O . PHE B 1 156 ? 10.844 -6.441 -28.516 1 63.28 156 PHE B O 1
ATOM 4619 N N . LEU B 1 157 ? 12.852 -6.617 -27.438 1 63.25 157 LEU B N 1
ATOM 4620 C CA . LEU B 1 157 ? 13.406 -5.52 -28.219 1 63.25 157 LEU B CA 1
ATOM 4621 C C . LEU B 1 157 ? 14.148 -6.051 -29.438 1 63.25 157 LEU B C 1
ATOM 4623 O O . LEU B 1 157 ? 14.781 -5.285 -30.172 1 63.25 157 LEU B O 1
ATOM 4627 N N . ASP B 1 158 ? 14.086 -7.293 -29.625 1 68.25 158 ASP B N 1
ATOM 4628 C CA . ASP B 1 158 ? 14.734 -7.957 -30.75 1 68.25 158 ASP B CA 1
ATOM 4629 C C . ASP B 1 158 ? 16.25 -7.723 -30.719 1 68.25 158 ASP B C 1
ATOM 4631 O O . ASP B 1 158 ? 16.844 -7.414 -31.75 1 68.25 158 ASP B O 1
ATOM 4635 N N . LEU B 1 159 ? 16.719 -7.68 -29.484 1 69.5 159 LEU B N 1
ATOM 4636 C CA . LEU B 1 159 ? 18.172 -7.551 -29.312 1 69.5 159 LEU B CA 1
ATOM 4637 C C . LEU B 1 159 ? 18.812 -8.914 -29.109 1 69.5 159 LEU B C 1
ATOM 4639 O O . LEU B 1 159 ? 18.203 -9.828 -28.562 1 69.5 159 LEU B O 1
ATOM 4643 N N . PRO B 1 160 ? 20.062 -9 -29.688 1 71.75 160 PRO B N 1
ATOM 4644 C CA . PRO B 1 160 ? 20.75 -10.289 -29.516 1 71.75 160 PRO B CA 1
ATOM 4645 C C . PRO B 1 160 ? 21.078 -10.602 -28.062 1 71.75 160 PRO B C 1
ATOM 4647 O O . PRO B 1 160 ? 21.422 -9.695 -27.297 1 71.75 160 PRO B O 1
ATOM 4650 N N . LEU B 1 161 ? 20.969 -11.992 -27.828 1 73.12 161 LEU B N 1
ATOM 4651 C CA . LEU B 1 161 ? 21.375 -12.438 -26.5 1 73.12 161 LEU B CA 1
ATOM 4652 C C . LEU B 1 161 ? 22.891 -12.578 -26.406 1 73.12 161 LEU B C 1
ATOM 4654 O O . LEU B 1 161 ? 23.531 -13 -27.359 1 73.12 161 LEU B O 1
ATOM 4658 N N . GLU B 1 162 ? 23.312 -12.047 -25.344 1 75.44 162 GLU B N 1
ATOM 4659 C CA . GLU B 1 162 ? 24.75 -12.219 -25.062 1 75.44 162 GLU B CA 1
ATOM 4660 C C . GLU B 1 162 ? 25.016 -13.547 -24.375 1 75.44 162 GLU B C 1
ATOM 4662 O O . GLU B 1 162 ? 24.094 -14.203 -23.891 1 75.44 162 GLU B O 1
ATOM 4667 N N . GLU B 1 163 ? 26.297 -13.906 -24.453 1 75.81 163 GLU B N 1
ATOM 4668 C CA . GLU B 1 163 ? 26.703 -15.125 -23.766 1 75.81 163 GLU B CA 1
ATOM 4669 C C . GLU B 1 163 ? 26.328 -15.078 -22.281 1 75.81 163 GLU B C 1
ATOM 4671 O O . GLU B 1 163 ? 26.5 -14.055 -21.625 1 75.81 163 GLU B O 1
ATOM 4676 N N . GLY B 1 164 ? 25.688 -16.141 -21.844 1 73.88 164 GLY B N 1
ATOM 4677 C CA . GLY B 1 164 ? 25.344 -16.219 -20.438 1 73.88 164 GLY B CA 1
ATOM 4678 C C . GLY B 1 164 ? 23.938 -15.719 -20.141 1 73.88 164 GLY B C 1
ATOM 4679 O O . GLY B 1 164 ? 23.469 -15.797 -19 1 73.88 164 GLY B O 1
ATOM 4680 N N . GLU B 1 165 ? 23.375 -15.25 -21.172 1 78.5 165 GLU B N 1
ATOM 4681 C CA . GLU B 1 165 ? 21.984 -14.812 -20.984 1 78.5 165 GLU B CA 1
ATOM 4682 C C . GLU B 1 165 ? 21.016 -15.938 -21.312 1 78.5 165 GLU B C 1
ATOM 4684 O O . GLU B 1 165 ? 21.25 -16.734 -22.203 1 78.5 165 GLU B O 1
ATOM 4689 N N . TYR B 1 166 ? 20.031 -15.969 -20.516 1 83.06 166 TYR B N 1
ATOM 4690 C CA . TYR B 1 166 ? 19.031 -17.031 -20.672 1 83.06 166 TYR B CA 1
ATOM 4691 C C . TYR B 1 166 ? 17.672 -16.453 -21 1 83.06 166 TYR B C 1
ATOM 4693 O O . TYR B 1 166 ? 17.375 -15.312 -20.641 1 83.06 166 TYR B O 1
ATOM 4701 N N . ASN B 1 167 ? 16.922 -17.344 -21.625 1 82.06 167 ASN B N 1
ATOM 4702 C CA . ASN B 1 167 ? 15.547 -16.953 -21.906 1 82.06 167 ASN B CA 1
ATOM 4703 C C . ASN B 1 167 ? 14.734 -16.828 -20.609 1 82.06 167 ASN B C 1
ATOM 4705 O O . ASN B 1 167 ? 15.008 -17.531 -19.641 1 82.06 167 ASN B O 1
ATOM 4709 N N . CYS B 1 168 ? 13.812 -15.992 -20.75 1 77.06 168 CYS B N 1
ATOM 4710 C CA . CYS B 1 168 ? 12.945 -15.766 -19.609 1 77.06 168 CYS B CA 1
ATOM 4711 C C . CYS B 1 168 ? 12.297 -17.062 -19.141 1 77.06 168 CYS B C 1
ATOM 4713 O O . CYS B 1 168 ? 11.789 -17.828 -19.953 1 77.06 168 CYS B O 1
ATOM 4715 N N . TRP B 1 169 ? 12.461 -17.359 -17.922 1 84.44 169 TRP B N 1
ATOM 4716 C CA . TRP B 1 169 ? 11.812 -18.453 -17.203 1 84.44 169 TRP B CA 1
ATOM 4717 C C . TRP B 1 169 ? 12.344 -19.797 -17.688 1 84.44 169 TRP B C 1
ATOM 4719 O O . TRP B 1 169 ? 11.758 -20.844 -17.391 1 84.44 169 TRP B O 1
ATOM 4729 N N . SER B 1 170 ? 13.398 -19.797 -18.5 1 88.62 170 SER B N 1
ATOM 4730 C CA . SER B 1 170 ? 13.914 -21.047 -19.062 1 88.62 170 SER B CA 1
ATOM 4731 C C . SER B 1 170 ? 14.57 -21.906 -17.984 1 88.62 170 SER B C 1
ATOM 4733 O O . SER B 1 170 ? 14.711 -23.109 -18.156 1 88.62 170 SER B O 1
ATOM 4735 N N . ARG B 1 171 ? 15 -21.297 -16.953 1 92.44 171 ARG B N 1
ATOM 4736 C CA . ARG B 1 171 ? 15.578 -22.062 -15.844 1 92.44 171 ARG B CA 1
ATOM 4737 C C . ARG B 1 171 ? 14.625 -22.094 -14.656 1 92.44 171 ARG B C 1
ATOM 4739 O O . ARG B 1 171 ? 14.867 -21.438 -13.641 1 92.44 171 ARG B O 1
ATOM 4746 N N . SER B 1 172 ? 13.617 -22.922 -14.789 1 93.56 172 SER B N 1
ATOM 4747 C CA . SER B 1 172 ? 12.523 -23.016 -13.828 1 93.56 172 SER B CA 1
ATOM 4748 C C . SER B 1 172 ? 12.875 -23.953 -12.68 1 93.56 172 SER B C 1
ATOM 4750 O O . SER B 1 172 ? 13.781 -24.781 -12.797 1 93.56 172 SER B O 1
ATOM 4752 N N . LEU B 1 173 ? 12.133 -23.75 -11.562 1 96.06 173 LEU B N 1
ATOM 4753 C CA . LEU B 1 173 ? 12.414 -24.516 -10.344 1 96.06 173 LEU B CA 1
ATOM 4754 C C . LEU B 1 173 ? 11.133 -25.094 -9.766 1 96.06 173 LEU B C 1
ATOM 4756 O O . LEU B 1 173 ? 10.086 -24.453 -9.781 1 96.06 173 LEU B O 1
ATOM 4760 N N . VAL B 1 174 ? 11.211 -26.312 -9.32 1 97.62 174 VAL B N 1
ATOM 4761 C CA . VAL B 1 174 ? 10.359 -26.844 -8.266 1 97.62 174 VAL B CA 1
ATOM 4762 C C . VAL B 1 174 ? 11.148 -26.969 -6.969 1 97.62 174 VAL B C 1
ATOM 4764 O O . VAL B 1 174 ? 12.031 -27.828 -6.852 1 97.62 174 VAL B O 1
ATOM 4767 N N . LEU B 1 175 ? 10.859 -26.156 -6.02 1 98.19 175 LEU B N 1
ATOM 4768 C CA . LEU B 1 175 ? 11.609 -26.078 -4.773 1 98.19 175 LEU B CA 1
ATOM 4769 C C . LEU B 1 175 ? 10.781 -26.609 -3.607 1 98.19 175 LEU B C 1
ATOM 4771 O O . LEU B 1 175 ? 9.695 -26.094 -3.326 1 98.19 175 LEU B O 1
ATOM 4775 N N . GLU B 1 176 ? 11.258 -27.656 -3.014 1 98.19 176 GLU B N 1
ATOM 4776 C CA . GLU B 1 176 ? 10.664 -28.141 -1.773 1 98.19 176 GLU B CA 1
ATOM 4777 C C . GLU B 1 176 ? 11.492 -27.719 -0.562 1 98.19 176 GLU B C 1
ATOM 4779 O O . GLU B 1 176 ? 12.703 -27.953 -0.524 1 98.19 176 GLU B O 1
ATOM 4784 N N . LYS B 1 177 ? 10.852 -27.109 0.385 1 97.94 177 LYS B N 1
ATOM 4785 C CA . LYS B 1 177 ? 11.477 -26.75 1.655 1 97.94 177 LYS B CA 1
ATOM 4786 C C . LYS B 1 177 ? 10.93 -27.594 2.797 1 97.94 177 LYS B C 1
ATOM 4788 O O . LYS B 1 177 ? 9.711 -27.688 2.984 1 97.94 177 LYS B O 1
ATOM 4793 N N . ARG B 1 178 ? 11.812 -28.203 3.506 1 97.94 178 ARG B N 1
ATOM 4794 C CA . ARG B 1 178 ? 11.484 -29.031 4.664 1 97.94 178 ARG B CA 1
ATOM 4795 C C . ARG B 1 178 ? 12.195 -28.531 5.914 1 97.94 178 ARG B C 1
ATOM 4797 O O . ARG B 1 178 ? 13.156 -29.141 6.383 1 97.94 178 ARG B O 1
ATOM 4804 N N . PRO B 1 179 ? 11.633 -27.469 6.523 1 97.56 179 PRO B N 1
ATOM 4805 C CA . PRO B 1 179 ? 12.289 -26.859 7.684 1 97.56 179 PRO B CA 1
ATOM 4806 C C . PRO B 1 179 ? 12.164 -27.719 8.945 1 97.56 179 PRO B C 1
ATOM 4808 O O . PRO B 1 179 ? 11.211 -28.484 9.086 1 97.56 179 PRO B O 1
ATOM 4811 N N . THR B 1 180 ? 13.109 -27.516 9.836 1 96.94 180 THR B N 1
ATOM 4812 C CA . THR B 1 180 ? 13.062 -28.188 11.133 1 96.94 180 THR B CA 1
ATOM 4813 C C . THR B 1 180 ? 11.852 -27.719 11.938 1 96.94 180 THR B C 1
ATOM 4815 O O . THR B 1 180 ? 11.297 -28.484 12.734 1 96.94 180 THR B O 1
ATOM 4818 N N . GLU B 1 181 ? 11.469 -26.5 11.758 1 95.44 181 GLU B N 1
ATOM 4819 C CA . GLU B 1 181 ? 10.281 -25.922 12.391 1 95.44 181 GLU B CA 1
ATOM 4820 C C . GLU B 1 181 ? 9.406 -25.188 11.375 1 95.44 181 GLU B C 1
ATOM 4822 O O . GLU B 1 181 ? 9.906 -24.391 10.586 1 95.44 181 GLU B O 1
ATOM 4827 N N . GLY B 1 182 ? 8.109 -25.562 11.445 1 96.25 182 GLY B N 1
ATOM 4828 C CA . GLY B 1 182 ? 7.188 -24.922 10.508 1 96.25 182 GLY B CA 1
ATOM 4829 C C . GLY B 1 182 ? 6.672 -25.875 9.445 1 96.25 182 GLY B C 1
ATOM 4830 O O . GLY B 1 182 ? 6.992 -27.078 9.461 1 96.25 182 GLY B O 1
ATOM 4831 N N . TYR B 1 183 ? 5.895 -25.359 8.477 1 97.94 183 TYR B N 1
ATOM 4832 C CA . TYR B 1 183 ? 5.254 -26.172 7.449 1 97.94 183 TYR B CA 1
ATOM 4833 C C . TYR B 1 183 ? 6.227 -26.484 6.32 1 97.94 183 TYR B C 1
ATOM 4835 O O . TYR B 1 183 ? 7.02 -25.641 5.914 1 97.94 183 TYR B O 1
ATOM 4843 N N . LYS B 1 184 ? 6.191 -27.672 5.816 1 98.25 184 LYS B N 1
ATOM 4844 C CA . LYS B 1 184 ? 6.82 -28 4.543 1 98.25 184 LYS B CA 1
ATOM 4845 C C . LYS B 1 184 ? 6.086 -27.344 3.379 1 98.25 184 LYS B C 1
ATOM 4847 O O . LYS B 1 184 ? 4.859 -27.234 3.395 1 98.25 184 LYS B O 1
ATOM 4852 N N . THR B 1 185 ? 6.863 -26.922 2.391 1 98.38 185 THR B N 1
ATOM 4853 C CA . THR B 1 185 ? 6.254 -26.234 1.249 1 98.38 185 THR B CA 1
ATOM 4854 C C . THR B 1 185 ? 6.84 -26.75 -0.061 1 98.38 185 THR B C 1
ATOM 4856 O O . THR B 1 185 ? 7.961 -27.266 -0.087 1 98.38 185 THR B O 1
ATOM 4859 N N . ILE B 1 186 ? 6.102 -26.719 -1.11 1 98.56 186 ILE B N 1
ATOM 4860 C CA . ILE B 1 186 ? 6.527 -26.891 -2.496 1 98.56 186 ILE B CA 1
ATOM 4861 C C . ILE B 1 186 ? 6.215 -25.625 -3.295 1 98.56 186 ILE B C 1
ATOM 4863 O O . ILE B 1 186 ? 5.078 -25.156 -3.299 1 98.56 186 ILE B O 1
ATOM 4867 N N . LEU B 1 187 ? 7.211 -25.078 -3.863 1 98.44 187 LEU B N 1
ATOM 4868 C CA . LEU B 1 187 ? 7.086 -23.875 -4.684 1 98.44 187 LEU B CA 1
ATOM 4869 C C . LEU B 1 187 ? 7.492 -24.156 -6.125 1 98.44 187 LEU B C 1
ATOM 4871 O O . LEU B 1 187 ? 8.469 -24.875 -6.371 1 98.44 187 LEU B O 1
ATOM 4875 N N . VAL B 1 188 ? 6.742 -23.641 -7.066 1 97.38 188 VAL B N 1
ATOM 4876 C CA . VAL B 1 188 ? 7.027 -23.75 -8.492 1 97.38 188 VAL B CA 1
ATOM 4877 C C . VAL B 1 188 ? 7.219 -22.344 -9.086 1 97.38 188 VAL B C 1
ATOM 4879 O O . VAL B 1 188 ? 6.422 -21.438 -8.828 1 97.38 188 VAL B O 1
ATOM 4882 N N . GLY B 1 189 ? 8.25 -22.172 -9.773 1 94.56 189 GLY B N 1
ATOM 4883 C CA . GLY B 1 189 ? 8.484 -20.891 -10.422 1 94.56 189 GLY B CA 1
ATOM 4884 C C . GLY B 1 189 ? 9.859 -20.781 -11.055 1 94.56 189 GLY B C 1
ATOM 4885 O O . GLY B 1 189 ? 10.359 -21.75 -11.625 1 94.56 189 GLY B O 1
ATOM 4886 N N . GLY B 1 190 ? 10.32 -19.562 -11.078 1 90.94 190 GLY B N 1
ATOM 4887 C CA . GLY B 1 190 ? 11.609 -19.25 -11.672 1 90.94 190 GLY B CA 1
ATOM 4888 C C . GLY B 1 190 ? 12.047 -17.812 -11.414 1 90.94 190 GLY B C 1
ATOM 4889 O O . GLY B 1 190 ? 11.305 -17.031 -10.82 1 90.94 190 GLY B O 1
ATOM 4890 N N . MET B 1 191 ? 13.258 -17.609 -11.648 1 90.19 191 MET B N 1
ATOM 4891 C CA . MET B 1 191 ? 13.898 -16.297 -11.617 1 90.19 191 MET B CA 1
ATOM 4892 C C . MET B 1 191 ? 14.023 -15.797 -10.188 1 90.19 191 MET B C 1
ATOM 4894 O O . MET B 1 191 ? 14.219 -14.602 -9.961 1 90.19 191 MET B O 1
ATOM 4898 N N . GLU B 1 192 ? 13.82 -16.547 -9.25 1 94.06 192 GLU B N 1
ATOM 4899 C CA . GLU B 1 192 ? 13.992 -16.281 -7.828 1 94.06 192 GLU B CA 1
ATOM 4900 C C . GLU B 1 192 ? 14.344 -17.547 -7.066 1 94.06 192 GLU B C 1
ATOM 4902 O O . GLU B 1 192 ? 13.594 -18.531 -7.102 1 94.06 192 GLU B O 1
ATOM 4907 N N . MET B 1 193 ? 15.398 -17.516 -6.355 1 96.56 193 MET B N 1
ATOM 4908 C CA . MET B 1 193 ? 15.953 -18.75 -5.801 1 96.56 193 MET B CA 1
ATOM 4909 C C . MET B 1 193 ? 15.266 -19.109 -4.488 1 96.56 193 MET B C 1
ATOM 4911 O O . MET B 1 193 ? 15.008 -20.281 -4.223 1 96.56 193 MET B O 1
ATOM 4915 N N . LEU B 1 194 ? 14.945 -18.094 -3.672 1 96.75 194 LEU B N 1
ATOM 4916 C CA . LEU B 1 194 ? 14.438 -18.375 -2.334 1 96.75 194 LEU B CA 1
ATOM 4917 C C . LEU B 1 194 ? 12.93 -18.625 -2.369 1 96.75 194 LEU B C 1
ATOM 4919 O O . LEU B 1 194 ? 12.398 -19.375 -1.55 1 96.75 194 LEU B O 1
ATOM 4923 N N . ASN B 1 195 ? 12.305 -17.938 -3.324 1 92.94 195 ASN B N 1
ATOM 4924 C CA . ASN B 1 195 ? 10.852 -17.906 -3.344 1 92.94 195 ASN B CA 1
ATOM 4925 C C . ASN B 1 195 ? 10.305 -18.031 -4.766 1 92.94 195 ASN B C 1
ATOM 4927 O O . ASN B 1 195 ? 9.648 -17.109 -5.262 1 92.94 195 ASN B O 1
ATOM 4931 N N . PRO B 1 196 ? 10.547 -19.172 -5.418 1 94.81 196 PRO B N 1
ATOM 4932 C CA . PRO B 1 196 ? 9.773 -19.328 -6.652 1 94.81 196 PRO B CA 1
ATOM 4933 C C . PRO B 1 196 ? 8.297 -19 -6.465 1 94.81 196 PRO B C 1
ATOM 4935 O O . PRO B 1 196 ? 7.68 -19.438 -5.492 1 94.81 196 PRO B O 1
ATOM 4938 N N . TYR B 1 197 ? 7.715 -18.203 -7.316 1 93 197 TYR B N 1
ATOM 4939 C CA . TYR B 1 197 ? 6.555 -17.453 -6.855 1 93 197 TYR B CA 1
ATOM 4940 C C . TYR B 1 197 ? 5.344 -17.719 -7.738 1 93 197 TYR B C 1
ATOM 4942 O O . TYR B 1 197 ? 4.297 -17.094 -7.574 1 93 197 TYR B O 1
ATOM 4950 N N . VAL B 1 198 ? 5.348 -18.625 -8.672 1 95.12 198 VAL B N 1
ATOM 4951 C CA . VAL B 1 198 ? 4.223 -18.812 -9.586 1 95.12 198 VAL B CA 1
ATOM 4952 C C . VAL B 1 198 ? 3.105 -19.578 -8.875 1 95.12 198 VAL B C 1
ATOM 4954 O O . VAL B 1 198 ? 1.971 -19.094 -8.797 1 95.12 198 VAL B O 1
ATOM 4957 N N . ASP B 1 199 ? 3.471 -20.766 -8.312 1 97.44 199 ASP B N 1
ATOM 4958 C CA . ASP B 1 199 ? 2.533 -21.609 -7.57 1 97.44 199 ASP B CA 1
ATOM 4959 C C . ASP B 1 199 ? 3.189 -22.203 -6.324 1 97.44 199 ASP B C 1
ATOM 4961 O O . ASP B 1 199 ? 4.414 -22.328 -6.266 1 97.44 199 ASP B O 1
ATOM 4965 N N . GLY B 1 200 ? 2.344 -22.516 -5.383 1 98.62 200 GLY B N 1
ATOM 4966 C CA . GLY B 1 200 ? 2.861 -23.25 -4.234 1 98.62 200 GLY B CA 1
ATOM 4967 C C . GLY B 1 200 ? 1.771 -23.859 -3.377 1 98.62 200 GLY B C 1
ATOM 4968 O O . GLY B 1 200 ? 0.595 -23.516 -3.516 1 98.62 200 GLY B O 1
ATOM 4969 N N . MET B 1 201 ? 2.189 -24.781 -2.555 1 98.69 201 MET B N 1
ATOM 4970 C CA . MET B 1 201 ? 1.317 -25.453 -1.587 1 98.69 201 MET B CA 1
ATOM 4971 C C . MET B 1 201 ? 2.09 -25.828 -0.327 1 98.69 201 MET B C 1
ATOM 4973 O O . MET B 1 201 ? 3.303 -26.031 -0.377 1 98.69 201 MET B O 1
ATOM 4977 N N . ASN B 1 202 ? 1.423 -25.781 0.804 1 98.69 202 ASN B N 1
ATOM 4978 C CA . ASN B 1 202 ? 2.047 -26.312 2.008 1 98.69 202 ASN B CA 1
ATOM 4979 C C . ASN B 1 202 ? 1.398 -27.625 2.439 1 98.69 202 ASN B C 1
ATOM 4981 O O . ASN B 1 202 ? 0.419 -28.062 1.835 1 98.69 202 ASN B O 1
ATOM 4985 N N . GLU B 1 203 ? 1.953 -28.281 3.393 1 98.5 203 GLU B N 1
ATOM 4986 C CA . GLU B 1 203 ? 1.541 -29.625 3.816 1 98.5 203 GLU B CA 1
ATOM 4987 C C . GLU B 1 203 ? 0.149 -29.594 4.441 1 98.5 203 GLU B C 1
ATOM 4989 O O . GLU B 1 203 ? -0.447 -30.641 4.684 1 98.5 203 GLU B O 1
ATOM 4994 N N . LYS B 1 204 ? -0.405 -28.406 4.758 1 98.25 204 LYS B N 1
ATOM 4995 C CA . LYS B 1 204 ? -1.744 -28.281 5.328 1 98.25 204 LYS B CA 1
ATOM 4996 C C . LYS B 1 204 ? -2.797 -28.172 4.23 1 98.25 204 LYS B C 1
ATOM 4998 O O . LYS B 1 204 ? -3.996 -28.266 4.5 1 98.25 204 LYS B O 1
ATOM 5003 N N . GLY B 1 205 ? -2.332 -27.938 2.961 1 97.81 205 GLY B N 1
ATOM 5004 C CA . GLY B 1 205 ? -3.248 -27.906 1.834 1 97.81 205 GLY B CA 1
ATOM 5005 C C . GLY B 1 205 ? -3.604 -26.5 1.384 1 97.81 205 GLY B C 1
ATOM 5006 O O . GLY B 1 205 ? -4.504 -26.312 0.562 1 97.81 205 GLY B O 1
ATOM 5007 N N . LEU B 1 206 ? -2.949 -25.5 1.948 1 98.81 206 LEU B N 1
ATOM 5008 C CA . LEU B 1 206 ? -3.107 -24.172 1.382 1 98.81 206 LEU B CA 1
ATOM 5009 C C . LEU B 1 206 ? -2.324 -24.031 0.081 1 98.81 206 LEU B C 1
ATOM 5011 O O . LEU B 1 206 ? -1.171 -24.453 -0.002 1 98.81 206 LEU B O 1
ATOM 5015 N N . TYR B 1 207 ? -3.006 -23.516 -0.896 1 98.81 207 TYR B N 1
ATOM 5016 C CA . TYR B 1 207 ? -2.463 -23.312 -2.236 1 98.81 207 TYR B CA 1
ATOM 5017 C C . TYR B 1 207 ? -2.545 -21.859 -2.652 1 98.81 207 TYR B C 1
ATOM 5019 O O . TYR B 1 207 ? -3.529 -21.172 -2.355 1 98.81 207 TYR B O 1
ATOM 5027 N N . PHE B 1 208 ? -1.447 -21.328 -3.264 1 98.81 208 PHE B N 1
ATOM 5028 C CA . PHE B 1 208 ? -1.532 -20.031 -3.924 1 98.81 208 PHE B CA 1
ATOM 5029 C C . PHE B 1 208 ? -1.072 -20.125 -5.371 1 98.81 208 PHE B C 1
ATOM 5031 O O . PHE B 1 208 ? -0.267 -21 -5.719 1 98.81 208 PHE B O 1
ATOM 5038 N N . THR B 1 209 ? -1.56 -19.281 -6.191 1 98.19 209 THR B N 1
ATOM 5039 C CA . THR B 1 209 ? -1.035 -19.031 -7.527 1 98.19 209 THR B CA 1
ATOM 5040 C C . THR B 1 209 ? -1.099 -17.547 -7.859 1 98.19 209 THR B C 1
ATOM 5042 O O . THR B 1 209 ? -2.021 -16.844 -7.43 1 98.19 209 THR B O 1
ATOM 5045 N N . GLN B 1 210 ? -0.091 -17.094 -8.523 1 95.62 210 GLN B N 1
ATOM 5046 C CA . GLN B 1 210 ? -0.019 -15.68 -8.898 1 95.62 210 GLN B CA 1
ATOM 5047 C C . GLN B 1 210 ? -0.303 -15.5 -10.391 1 95.62 210 GLN B C 1
ATOM 5049 O O . GLN B 1 210 ? 0.233 -16.234 -11.227 1 95.62 210 GLN B O 1
ATOM 5054 N N . LEU B 1 211 ? -1.164 -14.602 -10.664 1 95.25 211 LEU B N 1
ATOM 5055 C CA . LEU B 1 211 ? -1.49 -14.234 -12.039 1 95.25 211 LEU B CA 1
ATOM 5056 C C . LEU B 1 211 ? -1.223 -12.75 -12.281 1 95.25 211 LEU B C 1
ATOM 5058 O O . LEU B 1 211 ? -1.366 -11.93 -11.367 1 95.25 211 LEU B O 1
ATOM 5062 N N . SER B 1 212 ? -0.893 -12.438 -13.469 1 91.75 212 SER B N 1
ATOM 5063 C CA . SER B 1 212 ? -0.667 -11.047 -13.836 1 91.75 212 SER B CA 1
ATOM 5064 C C . SER B 1 212 ? -1.97 -10.25 -13.812 1 91.75 212 SER B C 1
ATOM 5066 O O . SER B 1 212 ? -3.016 -10.758 -14.234 1 91.75 212 SER B O 1
ATOM 5068 N N . ASP B 1 213 ? -1.966 -9.047 -13.305 1 91.81 213 ASP B N 1
ATOM 5069 C CA . ASP B 1 213 ? -3.025 -8.047 -13.391 1 91.81 213 ASP B CA 1
ATOM 5070 C C . ASP B 1 213 ? -2.484 -6.723 -13.914 1 91.81 213 ASP B C 1
ATOM 5072 O O . ASP B 1 213 ? -2.035 -5.879 -13.141 1 91.81 213 ASP B O 1
ATOM 5076 N N . PRO B 1 214 ? -2.617 -6.52 -15.188 1 88.06 214 PRO B N 1
ATOM 5077 C CA . PRO B 1 214 ? -2.049 -5.305 -15.773 1 88.06 214 PRO B CA 1
ATOM 5078 C C . PRO B 1 214 ? -2.828 -4.047 -15.398 1 88.06 214 PRO B C 1
ATOM 5080 O O . PRO B 1 214 ? -2.391 -2.934 -15.703 1 88.06 214 PRO B O 1
ATOM 5083 N N . PHE B 1 215 ? -3.975 -4.195 -14.742 1 89.88 215 PHE B N 1
ATOM 5084 C CA . PHE B 1 215 ? -4.789 -3.053 -14.344 1 89.88 215 PHE B CA 1
ATOM 5085 C C . PHE B 1 215 ? -4.277 -2.445 -13.047 1 89.88 215 PHE B C 1
ATOM 5087 O O . PHE B 1 215 ? -4.652 -1.328 -12.688 1 89.88 215 PHE B O 1
ATOM 5094 N N . ALA B 1 216 ? -3.49 -3.178 -12.328 1 90.69 216 ALA B N 1
ATOM 5095 C CA . ALA B 1 216 ? -3.027 -2.736 -11.016 1 90.69 216 ALA B CA 1
ATOM 5096 C C . ALA B 1 216 ? -1.931 -1.684 -11.148 1 90.69 216 ALA B C 1
ATOM 5098 O O . ALA B 1 216 ? -1.388 -1.476 -12.234 1 90.69 216 ALA B O 1
ATOM 5099 N N . ILE B 1 217 ? -1.712 -0.995 -10 1 87.31 217 ILE B N 1
ATOM 5100 C CA . ILE B 1 217 ? -0.675 0.03 -9.961 1 87.31 217 ILE B CA 1
ATOM 5101 C C . ILE B 1 217 ? 0.596 -0.546 -9.336 1 87.31 217 ILE B C 1
ATOM 5103 O O . ILE B 1 217 ? 0.541 -1.215 -8.305 1 87.31 217 ILE B O 1
ATOM 5107 N N . GLY B 1 218 ? 1.566 -0.216 -9.906 1 79.5 218 GLY B N 1
ATOM 5108 C CA . GLY B 1 218 ? 2.887 -0.68 -9.516 1 79.5 218 GLY B CA 1
ATOM 5109 C C . GLY B 1 218 ? 3.865 -0.743 -10.672 1 79.5 218 GLY B C 1
ATOM 5110 O O . GLY B 1 218 ? 3.465 -0.939 -11.82 1 79.5 218 GLY B O 1
ATOM 5111 N N . LYS B 1 219 ? 5.102 -0.135 -10.508 1 62.06 219 LYS B N 1
ATOM 5112 C CA . LYS B 1 219 ? 6.086 -0.033 -11.578 1 62.06 219 LYS B CA 1
ATOM 5113 C C . LYS B 1 219 ? 6.477 -1.412 -12.102 1 62.06 219 LYS B C 1
ATOM 5115 O O . LYS B 1 219 ? 7.148 -2.178 -11.406 1 62.06 219 LYS B O 1
ATOM 5120 N N . GLU B 1 220 ? 5.785 -1.635 -13.258 1 60.12 220 GLU B N 1
ATOM 5121 C CA . GLU B 1 220 ? 6.273 -2.793 -14 1 60.12 220 GLU B CA 1
ATOM 5122 C C . GLU B 1 220 ? 7.742 -2.623 -14.383 1 60.12 220 GLU B C 1
ATOM 5124 O O . GLU B 1 220 ? 8.18 -1.515 -14.703 1 60.12 220 GLU B O 1
ATOM 5129 N N . GLY B 1 221 ? 8.578 -3.398 -13.734 1 60.31 221 GLY B N 1
ATOM 5130 C CA . GLY B 1 221 ? 9.969 -3.352 -14.148 1 60.31 221 GLY B CA 1
ATOM 5131 C C . GLY B 1 221 ? 10.914 -2.936 -13.031 1 60.31 221 GLY B C 1
ATOM 5132 O O . GLY B 1 221 ? 12.133 -2.938 -13.211 1 60.31 221 GLY B O 1
ATOM 5133 N N . SER B 1 222 ? 10.312 -2.426 -11.906 1 71.25 222 SER B N 1
ATOM 5134 C CA . SER B 1 222 ? 11.203 -2.205 -10.781 1 71.25 222 SER B CA 1
ATOM 5135 C C . SER B 1 222 ? 11.922 -3.49 -10.383 1 71.25 222 SER B C 1
ATOM 5137 O O . SER B 1 222 ? 11.422 -4.59 -10.625 1 71.25 222 SER B O 1
ATOM 5139 N N . PRO B 1 223 ? 13.141 -3.275 -9.797 1 77.38 223 PRO B N 1
ATOM 5140 C CA . PRO B 1 223 ? 13.828 -4.5 -9.375 1 77.38 223 PRO B CA 1
ATOM 5141 C C . PRO B 1 223 ? 13.047 -5.289 -8.336 1 77.38 223 PRO B C 1
ATOM 5143 O O . PRO B 1 223 ? 12.344 -4.703 -7.504 1 77.38 223 PRO B O 1
ATOM 5146 N N . PRO B 1 224 ? 13.125 -6.484 -8.422 1 82.5 224 PRO B N 1
ATOM 5147 C CA . PRO B 1 224 ? 12.352 -7.32 -7.5 1 82.5 224 PRO B CA 1
ATOM 5148 C C . PRO B 1 224 ? 12.836 -7.215 -6.055 1 82.5 224 PRO B C 1
ATOM 5150 O O . PRO B 1 224 ? 12.125 -7.609 -5.129 1 82.5 224 PRO B O 1
ATOM 5153 N N . SER B 1 225 ? 14.117 -6.68 -5.867 1 88.75 225 SER B N 1
ATOM 5154 C CA . SER B 1 225 ? 14.695 -6.629 -4.527 1 88.75 225 SER B CA 1
ATOM 5155 C C . SER B 1 225 ? 15.5 -5.352 -4.324 1 88.75 225 SER B C 1
ATOM 5157 O O . SER B 1 225 ? 15.867 -4.68 -5.289 1 88.75 225 SER B O 1
ATOM 5159 N N . GLY B 1 226 ? 15.703 -5.031 -3.043 1 93.38 226 GLY B N 1
ATOM 5160 C CA . GLY B 1 226 ? 16.516 -3.883 -2.689 1 93.38 226 GLY B CA 1
ATOM 5161 C C . GLY B 1 226 ? 15.789 -2.562 -2.83 1 93.38 226 GLY B C 1
ATOM 5162 O O . GLY B 1 226 ? 14.609 -2.459 -2.48 1 93.38 226 GLY B O 1
ATOM 5163 N N . ALA B 1 227 ? 16.547 -1.526 -3.078 1 93.25 227 ALA B N 1
ATOM 5164 C CA . ALA B 1 227 ? 16.047 -0.171 -3.307 1 93.25 227 ALA B CA 1
ATOM 5165 C C . ALA B 1 227 ? 15.172 0.291 -2.152 1 93.25 227 ALA B C 1
ATOM 5167 O O . ALA B 1 227 ? 15.547 0.166 -0.984 1 93.25 227 ALA B O 1
ATOM 5168 N N . GLU B 1 228 ? 14 0.834 -2.471 1 94.5 228 GLU B N 1
ATOM 5169 C CA . GLU B 1 228 ? 13.102 1.365 -1.449 1 94.5 228 GLU B CA 1
ATOM 5170 C C . GLU B 1 228 ? 12.07 0.323 -1.025 1 94.5 228 GLU B C 1
ATOM 5172 O O . GLU B 1 228 ? 10.875 0.619 -0.952 1 94.5 228 GLU B O 1
ATOM 5177 N N . MET B 1 229 ? 12.586 -0.744 -0.647 1 93.69 229 MET B N 1
ATOM 5178 C CA . MET B 1 229 ? 11.711 -1.825 -0.195 1 93.69 229 MET B CA 1
ATOM 5179 C C . MET B 1 229 ? 10.977 -1.433 1.081 1 93.69 229 MET B C 1
ATOM 5181 O O . MET B 1 229 ? 11.57 -0.859 1.995 1 93.69 229 MET B O 1
ATOM 5185 N N . SER B 1 230 ? 9.672 -1.637 1.086 1 94.88 230 SER B N 1
ATOM 5186 C CA . SER B 1 230 ? 8.812 -1.476 2.254 1 94.88 230 SER B CA 1
ATOM 5187 C C . SER B 1 230 ? 7.707 -2.529 2.277 1 94.88 230 SER B C 1
ATOM 5189 O O . SER B 1 230 ? 6.938 -2.652 1.322 1 94.88 230 SER B O 1
ATOM 5191 N N . GLY B 1 231 ? 7.664 -3.283 3.346 1 97 231 GLY B N 1
ATOM 5192 C CA . GLY B 1 231 ? 6.691 -4.363 3.443 1 97 231 GLY B CA 1
ATOM 5193 C C . GLY B 1 231 ? 7.164 -5.652 2.795 1 97 231 GLY B C 1
ATOM 5194 O O . GLY B 1 231 ? 8.344 -6 2.883 1 97 231 GLY B O 1
ATOM 5195 N N . VAL B 1 232 ? 6.219 -6.414 2.264 1 97 232 VAL B N 1
ATOM 5196 C CA . VAL B 1 232 ? 6.477 -7.684 1.596 1 97 232 VAL B CA 1
ATOM 5197 C C . VAL B 1 232 ? 6.277 -7.527 0.09 1 97 232 VAL B C 1
ATOM 5199 O O . VAL B 1 232 ? 5.203 -7.121 -0.36 1 97 232 VAL B O 1
ATOM 5202 N N . PRO B 1 233 ? 7.395 -7.801 -0.677 1 93.69 233 PRO B N 1
ATOM 5203 C CA . PRO B 1 233 ? 7.141 -7.797 -2.119 1 93.69 233 PRO B CA 1
ATOM 5204 C C . PRO B 1 233 ? 6.137 -8.867 -2.545 1 93.69 233 PRO B C 1
ATOM 5206 O O . PRO B 1 233 ? 6.137 -9.969 -1.991 1 93.69 233 PRO B O 1
ATOM 5209 N N . TYR B 1 234 ? 5.344 -8.508 -3.496 1 93.88 234 TYR B N 1
ATOM 5210 C CA . TYR B 1 234 ? 4.266 -9.367 -3.977 1 93.88 234 TYR B CA 1
ATOM 5211 C C . TYR B 1 234 ? 4.781 -10.758 -4.305 1 93.88 234 TYR B C 1
ATOM 5213 O O . TYR B 1 234 ? 4.109 -11.758 -4.035 1 93.88 234 TYR B O 1
ATOM 5221 N N . LEU B 1 235 ? 5.965 -10.93 -4.793 1 91.5 235 LEU B N 1
ATOM 5222 C CA . LEU B 1 235 ? 6.523 -12.211 -5.207 1 91.5 235 LEU B CA 1
ATOM 5223 C C . LEU B 1 235 ? 6.801 -13.102 -4 1 91.5 235 LEU B C 1
ATOM 5225 O O . LEU B 1 235 ? 6.898 -14.32 -4.133 1 91.5 235 LEU B O 1
ATOM 5229 N N . ALA B 1 236 ? 6.918 -12.492 -2.844 1 96.44 236 ALA B N 1
ATOM 5230 C CA . ALA B 1 236 ? 7.207 -13.266 -1.641 1 96.44 236 ALA B CA 1
ATOM 5231 C C . ALA B 1 236 ? 5.941 -13.492 -0.817 1 96.44 236 ALA B C 1
ATOM 5233 O O . ALA B 1 236 ? 5.973 -14.188 0.201 1 96.44 236 ALA B O 1
ATOM 5234 N N . LEU B 1 237 ? 4.805 -12.93 -1.228 1 97.94 237 LEU B N 1
ATOM 5235 C CA . LEU B 1 237 ? 3.578 -13.016 -0.445 1 97.94 237 LEU B CA 1
ATOM 5236 C C . LEU B 1 237 ? 3.104 -14.469 -0.34 1 97.94 237 LEU B C 1
ATOM 5238 O O . LEU B 1 237 ? 2.75 -14.93 0.746 1 97.94 237 LEU B O 1
ATOM 5242 N N . GLY B 1 238 ? 3.092 -15.18 -1.474 1 98.31 238 GLY B N 1
ATOM 5243 C CA . GLY B 1 238 ? 2.68 -16.578 -1.468 1 98.31 238 GLY B CA 1
ATOM 5244 C C . GLY B 1 238 ? 3.471 -17.422 -0.492 1 98.31 238 GLY B C 1
ATOM 5245 O O . GLY B 1 238 ? 2.898 -18.031 0.419 1 98.31 238 GLY B O 1
ATOM 5246 N N . PRO B 1 239 ? 4.766 -17.406 -0.658 1 98 239 PRO B N 1
ATOM 5247 C CA . PRO B 1 239 ? 5.621 -18.156 0.275 1 98 239 PRO B CA 1
ATOM 5248 C C . PRO B 1 239 ? 5.375 -17.766 1.732 1 98 239 PRO B C 1
ATOM 5250 O O . PRO B 1 239 ? 5.344 -18.641 2.607 1 98 239 PRO B O 1
ATOM 5253 N N . LEU B 1 240 ? 5.188 -16.516 2.01 1 98.5 240 LEU B N 1
ATOM 5254 C CA . LEU B 1 240 ? 4.871 -16.062 3.365 1 98.5 240 LEU B CA 1
ATOM 5255 C C . LEU B 1 240 ? 3.596 -16.734 3.869 1 98.5 240 LEU B C 1
ATOM 5257 O O . LEU B 1 240 ? 3.559 -17.234 4.992 1 98.5 240 LEU B O 1
ATOM 5261 N N . LEU B 1 241 ? 2.586 -16.734 3.072 1 98.88 241 LEU B N 1
ATOM 5262 C CA . LEU B 1 241 ? 1.301 -17.297 3.477 1 98.88 241 LEU B CA 1
ATOM 5263 C C . LEU B 1 241 ? 1.415 -18.797 3.725 1 98.88 241 LEU B C 1
ATOM 5265 O O . LEU B 1 241 ? 0.829 -19.312 4.676 1 98.88 241 LEU B O 1
ATOM 5269 N N . LEU B 1 242 ? 2.182 -19.484 2.871 1 98.69 242 LEU B N 1
ATOM 5270 C CA . LEU B 1 242 ? 2.32 -20.938 3.002 1 98.69 242 LEU B CA 1
ATOM 5271 C C . LEU B 1 242 ? 3.031 -21.297 4.301 1 98.69 242 LEU B C 1
ATOM 5273 O O . LEU B 1 242 ? 2.84 -22.391 4.836 1 98.69 242 LEU B O 1
ATOM 5277 N N . GLU B 1 243 ? 3.826 -20.422 4.777 1 97.44 243 GLU B N 1
ATOM 5278 C CA . GLU B 1 243 ? 4.574 -20.703 5.996 1 97.44 243 GLU B CA 1
ATOM 5279 C C . GLU B 1 243 ? 3.723 -20.453 7.238 1 97.44 243 GLU B C 1
ATOM 5281 O O . GLU B 1 243 ? 3.941 -21.062 8.281 1 97.44 243 GLU B O 1
ATOM 5286 N N . LYS B 1 244 ? 2.715 -19.641 7.125 1 97.88 244 LYS B N 1
ATOM 5287 C CA . LYS B 1 244 ? 2.047 -19.156 8.328 1 97.88 244 LYS B CA 1
ATOM 5288 C C . LYS B 1 244 ? 0.6 -19.641 8.391 1 97.88 244 LYS B C 1
ATOM 5290 O O . LYS B 1 244 ? -0.038 -19.594 9.438 1 97.88 244 LYS B O 1
ATOM 5295 N N . CYS B 1 245 ? 0.075 -20.062 7.254 1 98.75 245 CYS B N 1
ATOM 5296 C CA . CYS B 1 245 ? -1.366 -20.281 7.195 1 98.75 245 CYS B CA 1
ATOM 5297 C C . CYS B 1 245 ? -1.691 -21.672 6.695 1 98.75 245 CYS B C 1
ATOM 5299 O O . CYS B 1 245 ? -0.949 -22.234 5.891 1 98.75 245 CYS B O 1
ATOM 5301 N N . ALA B 1 246 ? -2.783 -22.203 7.125 1 98.69 246 ALA B N 1
ATOM 5302 C CA . ALA B 1 246 ? -3.299 -23.5 6.656 1 98.69 246 ALA B CA 1
ATOM 5303 C C . ALA B 1 246 ? -4.566 -23.312 5.832 1 98.69 246 ALA B C 1
ATOM 5305 O O . ALA B 1 246 ? -4.945 -24.188 5.055 1 98.69 246 ALA B O 1
ATOM 5306 N N . THR B 1 247 ? -5.207 -22.141 6.027 1 98.75 247 THR B N 1
ATOM 5307 C CA . THR B 1 247 ? -6.52 -21.953 5.418 1 98.75 247 THR B CA 1
ATOM 5308 C C . THR B 1 247 ? -6.59 -20.609 4.691 1 98.75 247 THR B C 1
ATOM 5310 O O . THR B 1 247 ? -5.777 -19.719 4.941 1 98.75 247 THR B O 1
ATOM 5313 N N . VAL B 1 248 ? -7.613 -20.484 3.854 1 98.81 248 VAL B N 1
ATOM 5314 C CA . VAL B 1 248 ? -7.883 -19.234 3.146 1 98.81 248 VAL B CA 1
ATOM 5315 C C . VAL B 1 248 ? -8.242 -18.141 4.148 1 98.81 248 VAL B C 1
ATOM 5317 O O . VAL B 1 248 ? -7.809 -17 4.004 1 98.81 248 VAL B O 1
ATOM 5320 N N . LYS B 1 249 ? -9.031 -18.484 5.172 1 98.5 249 LYS B N 1
ATOM 5321 C CA . LYS B 1 249 ? -9.406 -17.531 6.203 1 98.5 249 LYS B CA 1
ATOM 5322 C C . LYS B 1 249 ? -8.172 -16.953 6.891 1 98.5 249 LYS B C 1
ATOM 5324 O O . LYS B 1 249 ? -8.055 -15.734 7.047 1 98.5 249 LYS B O 1
ATOM 5329 N N . GLU B 1 250 ? -7.242 -17.828 7.297 1 98.69 250 GLU B N 1
ATOM 5330 C CA . GLU B 1 250 ? -6 -17.375 7.922 1 98.69 250 GLU B CA 1
ATOM 5331 C C . GLU B 1 250 ? -5.18 -16.516 6.969 1 98.69 250 GLU B C 1
ATOM 5333 O O . GLU B 1 250 ? -4.578 -15.523 7.379 1 98.69 250 GLU B O 1
ATOM 5338 N N . ALA B 1 251 ? -5.16 -16.906 5.73 1 98.94 251 ALA B N 1
ATOM 5339 C CA . ALA B 1 251 ? -4.371 -16.188 4.73 1 98.94 251 ALA B CA 1
ATOM 5340 C C . ALA B 1 251 ? -4.902 -14.773 4.523 1 98.94 251 ALA B C 1
ATOM 5342 O O . ALA B 1 251 ? -4.125 -13.828 4.395 1 98.94 251 ALA B O 1
ATOM 5343 N N . LYS B 1 252 ? -6.25 -14.633 4.445 1 98.81 252 LYS B N 1
ATOM 5344 C CA . LYS B 1 252 ? -6.84 -13.305 4.32 1 98.81 252 LYS B CA 1
ATOM 5345 C C . LYS B 1 252 ? -6.379 -12.391 5.449 1 98.81 252 LYS B C 1
ATOM 5347 O O . LYS B 1 252 ? -5.965 -11.258 5.207 1 98.81 252 LYS B O 1
ATOM 5352 N N . LYS B 1 253 ? -6.477 -12.891 6.625 1 98.56 253 LYS B N 1
ATOM 5353 C CA . LYS B 1 253 ? -6.059 -12.102 7.785 1 98.56 253 LYS B CA 1
ATOM 5354 C C . LYS B 1 253 ? -4.578 -11.734 7.699 1 98.56 253 LYS B C 1
ATOM 5356 O O . LYS B 1 253 ? -4.199 -10.594 7.961 1 98.56 253 LYS B O 1
ATOM 5361 N N . GLU B 1 254 ? -3.775 -12.742 7.32 1 98.75 254 GLU B N 1
ATOM 5362 C CA . GLU B 1 254 ? -2.34 -12.492 7.223 1 98.75 254 GLU B CA 1
ATOM 5363 C C . GLU B 1 254 ? -2.035 -11.422 6.18 1 98.75 254 GLU B C 1
ATOM 5365 O O . GLU B 1 254 ? -1.154 -10.586 6.383 1 98.75 254 GLU B O 1
ATOM 5370 N N . ILE B 1 255 ? -2.73 -11.469 5.051 1 98.88 255 ILE B N 1
ATOM 5371 C CA . ILE B 1 255 ? -2.559 -10.461 4.016 1 98.88 255 ILE B CA 1
ATOM 5372 C C . ILE B 1 255 ? -2.869 -9.078 4.586 1 98.88 255 ILE B C 1
ATOM 5374 O O . ILE B 1 255 ? -2.1 -8.133 4.395 1 98.88 255 ILE B O 1
ATOM 5378 N N . LEU B 1 256 ? -3.955 -8.977 5.312 1 98.75 256 LEU B N 1
ATOM 5379 C CA . LEU B 1 256 ? -4.41 -7.703 5.863 1 98.75 256 LEU B CA 1
ATOM 5380 C C . LEU B 1 256 ? -3.461 -7.207 6.949 1 98.75 256 LEU B C 1
ATOM 5382 O O . LEU B 1 256 ? -3.49 -6.031 7.316 1 98.75 256 LEU B O 1
ATOM 5386 N N . MET B 1 257 ? -2.582 -8.07 7.461 1 98.31 257 MET B N 1
ATOM 5387 C CA . MET B 1 257 ? -1.61 -7.715 8.492 1 98.31 257 MET B CA 1
ATOM 5388 C C . MET B 1 257 ? -0.294 -7.266 7.867 1 98.31 257 MET B C 1
ATOM 5390 O O . MET B 1 257 ? 0.658 -6.941 8.578 1 98.31 257 MET B O 1
ATOM 5394 N N . ASN B 1 258 ? -0.23 -7.219 6.52 1 98.75 258 ASN B N 1
ATOM 5395 C CA . ASN B 1 258 ? 1.021 -6.906 5.836 1 98.75 258 ASN B CA 1
ATOM 5396 C C . ASN B 1 258 ? 0.835 -5.789 4.812 1 98.75 258 ASN B C 1
ATOM 5398 O O . ASN B 1 258 ? -0.276 -5.562 4.332 1 98.75 258 ASN B O 1
ATOM 5402 N N . ARG B 1 259 ? 1.896 -5.039 4.539 1 98.38 259 ARG B N 1
ATOM 5403 C CA . ARG B 1 259 ? 1.976 -4.207 3.346 1 98.38 259 ARG B CA 1
ATOM 5404 C C . ARG B 1 259 ? 2.508 -5 2.158 1 98.38 259 ARG B C 1
ATOM 5406 O O . ARG B 1 259 ? 3.645 -5.473 2.182 1 98.38 259 ARG B O 1
ATOM 5413 N N . VAL B 1 260 ? 1.705 -5.113 1.202 1 97.19 260 VAL B N 1
ATOM 5414 C CA . VAL B 1 260 ? 2.096 -5.809 -0.019 1 97.19 260 VAL B CA 1
ATOM 5415 C C . VAL B 1 260 ? 2.568 -4.801 -1.062 1 97.19 260 VAL B C 1
ATOM 5417 O O . VAL B 1 260 ? 1.867 -3.828 -1.356 1 97.19 260 VAL B O 1
ATOM 5420 N N . LEU B 1 261 ? 3.771 -4.98 -1.578 1 95 261 LEU B N 1
ATOM 5421 C CA . LEU B 1 261 ? 4.344 -4.07 -2.561 1 95 261 LEU B CA 1
ATOM 5422 C C . LEU B 1 261 ? 4.539 -4.766 -3.902 1 95 261 LEU B C 1
ATOM 5424 O O . LEU B 1 261 ? 5.203 -5.805 -3.975 1 95 261 LEU B O 1
ATOM 5428 N N . TYR B 1 262 ? 3.91 -4.223 -4.953 1 91.88 262 TYR B N 1
ATOM 5429 C CA . TYR B 1 262 ? 4.164 -4.73 -6.297 1 91.88 262 TYR B CA 1
ATOM 5430 C C . TYR B 1 262 ? 5.543 -4.309 -6.789 1 91.88 262 TYR B C 1
ATOM 5432 O O . TYR B 1 262 ? 5.848 -3.113 -6.852 1 91.88 262 TYR B O 1
ATOM 5440 N N . ARG B 1 263 ? 6.379 -5.266 -7.027 1 85.94 263 ARG B N 1
ATOM 5441 C CA . ARG B 1 263 ? 7.699 -5.082 -7.625 1 85.94 263 ARG B CA 1
ATOM 5442 C C . ARG B 1 263 ? 7.914 -6.059 -8.781 1 85.94 263 ARG B C 1
ATOM 5444 O O . ARG B 1 263 ? 7.586 -7.238 -8.672 1 85.94 263 ARG B O 1
ATOM 5451 N N . PHE B 1 264 ? 8.398 -5.578 -9.844 1 79.5 264 PHE B N 1
ATOM 5452 C CA . PHE B 1 264 ? 8.711 -6.367 -11.031 1 79.5 264 PHE B CA 1
ATOM 5453 C C . PHE B 1 264 ? 7.438 -6.691 -11.812 1 79.5 264 PHE B C 1
ATOM 5455 O O . PHE B 1 264 ? 7.395 -6.539 -13.031 1 79.5 264 PHE B O 1
ATOM 5462 N N . LEU B 1 265 ? 6.402 -7.078 -11.055 1 80.62 265 LEU B N 1
ATOM 5463 C CA . LEU B 1 265 ? 5.148 -7.441 -11.695 1 80.62 265 LEU B CA 1
ATOM 5464 C C . LEU B 1 265 ? 3.957 -7.078 -10.82 1 80.62 265 LEU B C 1
ATOM 5466 O O . LEU B 1 265 ? 4.066 -7.074 -9.586 1 80.62 265 LEU B O 1
ATOM 5470 N N . THR B 1 266 ? 2.918 -6.668 -11.477 1 89.38 266 THR B N 1
ATOM 5471 C CA . THR B 1 266 ? 1.638 -6.516 -10.789 1 89.38 266 THR B CA 1
ATOM 5472 C C . THR B 1 266 ? 0.76 -7.746 -11.008 1 89.38 266 THR B C 1
ATOM 5474 O O . THR B 1 266 ? 0.851 -8.406 -12.047 1 89.38 266 THR B O 1
ATOM 5477 N N . GLY B 1 267 ? -0.013 -8.062 -10.023 1 91.69 267 GLY B N 1
ATOM 5478 C CA . GLY B 1 267 ? -0.812 -9.273 -10.18 1 91.69 267 GLY B CA 1
ATOM 5479 C C . GLY B 1 267 ? -1.865 -9.43 -9.102 1 91.69 267 GLY B C 1
ATOM 5480 O O . GLY B 1 267 ? -2.055 -8.539 -8.273 1 91.69 267 GLY B O 1
ATOM 5481 N N . HIS B 1 268 ? -2.701 -10.375 -9.242 1 95.69 268 HIS B N 1
ATOM 5482 C CA . HIS B 1 268 ? -3.594 -10.859 -8.195 1 95.69 268 HIS B CA 1
ATOM 5483 C C . HIS B 1 268 ? -3.264 -12.297 -7.809 1 95.69 268 HIS B C 1
ATOM 5485 O O . HIS B 1 268 ? -2.525 -12.984 -8.523 1 95.69 268 HIS B O 1
ATOM 5491 N N . MET B 1 269 ? -3.605 -12.656 -6.66 1 98.12 269 MET B N 1
ATOM 5492 C CA . MET B 1 269 ? -3.283 -13.969 -6.113 1 98.12 269 MET B CA 1
ATOM 5493 C C . MET B 1 269 ? -4.551 -14.766 -5.836 1 98.12 269 MET B C 1
ATOM 5495 O O . MET B 1 269 ? -5.504 -14.25 -5.254 1 98.12 269 MET B O 1
ATOM 5499 N N . VAL B 1 270 ? -4.566 -16 -6.305 1 98.81 270 VAL B N 1
ATOM 5500 C CA . VAL B 1 270 ? -5.645 -16.922 -5.953 1 98.81 270 VAL B CA 1
ATOM 5501 C C . VAL B 1 270 ? -5.207 -17.812 -4.801 1 98.81 270 VAL B C 1
ATOM 5503 O O . VAL B 1 270 ? -4.074 -18.297 -4.781 1 98.81 270 VAL B O 1
ATOM 5506 N N . LEU B 1 271 ? -6.074 -17.969 -3.863 1 98.94 271 LEU B N 1
ATOM 5507 C CA . LEU B 1 271 ? -5.871 -18.859 -2.721 1 98.94 271 LEU B CA 1
ATOM 5508 C C . LEU B 1 271 ? -6.941 -19.953 -2.68 1 98.94 271 LEU B C 1
ATOM 5510 O O . LEU B 1 271 ? -8.117 -19.672 -2.924 1 98.94 271 LEU B O 1
ATOM 5514 N N . VAL B 1 272 ? -6.531 -21.156 -2.473 1 98.94 272 VAL B N 1
ATOM 5515 C CA . VAL B 1 272 ? -7.426 -22.297 -2.266 1 98.94 272 VAL B CA 1
ATOM 5516 C C . VAL B 1 272 ? -6.902 -23.172 -1.128 1 98.94 272 VAL B C 1
ATOM 5518 O O . VAL B 1 272 ? -5.691 -23.344 -0.98 1 98.94 272 VAL B O 1
ATOM 5521 N N . ASP B 1 273 ? -7.789 -23.625 -0.26 1 98.69 273 ASP B N 1
ATOM 5522 C CA . ASP B 1 273 ? -7.305 -24.516 0.787 1 98.69 273 ASP B CA 1
ATOM 5523 C C . ASP B 1 273 ? -8.008 -25.875 0.717 1 98.69 273 ASP B C 1
ATOM 5525 O O . ASP B 1 273 ? -8.867 -26.094 -0.14 1 98.69 273 ASP B O 1
ATOM 5529 N N . ALA B 1 274 ? -7.648 -26.812 1.542 1 97.94 274 ALA B N 1
ATOM 5530 C CA . ALA B 1 274 ? -8.039 -28.219 1.451 1 97.94 274 ALA B CA 1
ATOM 5531 C C . ALA B 1 274 ? -9.531 -28.391 1.753 1 97.94 274 ALA B C 1
ATOM 5533 O O . ALA B 1 274 ? -10.102 -29.453 1.488 1 97.94 274 ALA B O 1
ATOM 5534 N N . THR B 1 275 ? -10.156 -27.344 2.289 1 97.19 275 THR B N 1
ATOM 5535 C CA . THR B 1 275 ? -11.578 -27.438 2.584 1 97.19 275 THR B CA 1
ATOM 5536 C C . THR B 1 275 ? -12.414 -26.984 1.382 1 97.19 275 THR B C 1
ATOM 5538 O O . THR B 1 275 ? -13.641 -27.109 1.389 1 97.19 275 THR B O 1
ATOM 5541 N N . GLY B 1 276 ? -11.758 -26.469 0.407 1 97.69 276 GLY B N 1
ATOM 5542 C CA . GLY B 1 276 ? -12.461 -26.031 -0.791 1 97.69 276 GLY B CA 1
ATOM 5543 C C . GLY B 1 276 ? -12.711 -24.531 -0.82 1 97.69 276 GLY B C 1
ATOM 5544 O O . GLY B 1 276 ? -13.188 -24 -1.826 1 97.69 276 GLY B O 1
ATOM 5545 N N . ASP B 1 277 ? -12.383 -23.828 0.304 1 98.31 277 ASP B N 1
ATOM 5546 C CA . ASP B 1 277 ? -12.461 -22.375 0.272 1 98.31 277 ASP B CA 1
ATOM 5547 C C . ASP B 1 277 ? -11.469 -21.797 -0.733 1 98.31 277 ASP B C 1
ATOM 5549 O O . ASP B 1 277 ? -10.336 -22.266 -0.836 1 98.31 277 ASP B O 1
ATOM 5553 N N . ALA B 1 278 ? -11.945 -20.844 -1.515 1 98.75 278 ALA B N 1
ATOM 5554 C CA . ALA B 1 278 ? -11.117 -20.219 -2.539 1 98.75 278 ALA B CA 1
ATOM 5555 C C . ALA B 1 278 ? -11.43 -18.734 -2.662 1 98.75 278 ALA B C 1
ATOM 5557 O O . ALA B 1 278 ? -12.586 -18.328 -2.529 1 98.75 278 ALA B O 1
ATOM 5558 N N . CYS B 1 279 ? -10.438 -17.906 -2.885 1 98.75 279 CYS B N 1
ATOM 5559 C CA . CYS B 1 279 ? -10.648 -16.484 -3.078 1 98.75 279 CYS B CA 1
ATOM 5560 C C . CYS B 1 279 ? -9.547 -15.883 -3.939 1 98.75 279 CYS B C 1
ATOM 5562 O O . CYS B 1 279 ? -8.5 -16.5 -4.141 1 98.75 279 CYS B O 1
ATOM 5564 N N . ILE B 1 280 ? -9.82 -14.758 -4.531 1 98.88 280 ILE B N 1
ATOM 5565 C CA . ILE B 1 280 ? -8.852 -13.945 -5.262 1 98.88 280 ILE B CA 1
ATOM 5566 C C . ILE B 1 280 ? -8.516 -12.695 -4.453 1 98.88 280 ILE B C 1
ATOM 5568 O O . ILE B 1 280 ? -9.414 -11.961 -4.031 1 98.88 280 ILE B O 1
ATOM 5572 N N . PHE B 1 281 ? -7.266 -12.508 -4.16 1 98.81 281 PHE B N 1
ATOM 5573 C CA . PHE B 1 281 ? -6.789 -11.273 -3.555 1 98.81 281 PHE B CA 1
ATOM 5574 C C . PHE B 1 281 ? -6.344 -10.281 -4.625 1 98.81 281 PHE B C 1
ATOM 5576 O O . PHE B 1 281 ? -5.559 -10.633 -5.512 1 98.81 281 PHE B O 1
ATOM 5583 N N . GLU B 1 282 ? -6.812 -9.016 -4.547 1 98.31 282 GLU B N 1
ATOM 5584 C CA . GLU B 1 282 ? -6.449 -7.922 -5.449 1 98.31 282 GLU B CA 1
ATOM 5585 C C . GLU B 1 282 ? -6.211 -6.625 -4.68 1 98.31 282 GLU B C 1
ATOM 5587 O O . GLU B 1 282 ? -6.781 -6.422 -3.605 1 98.31 282 GLU B O 1
ATOM 5592 N N . ILE B 1 283 ? -5.34 -5.863 -5.203 1 96.31 283 ILE B N 1
ATOM 5593 C CA . ILE B 1 283 ? -5.246 -4.477 -4.762 1 96.31 283 ILE B CA 1
ATOM 5594 C C . ILE B 1 283 ? -5.938 -3.564 -5.773 1 96.31 283 ILE B C 1
ATOM 5596 O O . ILE B 1 283 ? -5.523 -3.486 -6.93 1 96.31 283 ILE B O 1
ATOM 5600 N N . ASP B 1 284 ? -6.938 -2.906 -5.281 1 94.06 284 ASP B N 1
ATOM 5601 C CA . ASP B 1 284 ? -7.723 -2.045 -6.164 1 94.06 284 ASP B CA 1
ATOM 5602 C C . ASP B 1 284 ? -6.871 -0.898 -6.707 1 94.06 284 ASP B C 1
ATOM 5604 O O . ASP B 1 284 ? -6.203 -0.199 -5.941 1 94.06 284 ASP B O 1
ATOM 5608 N N . ALA B 1 285 ? -6.926 -0.683 -7.988 1 91 285 ALA B N 1
ATOM 5609 C CA . ALA B 1 285 ? -6.027 0.269 -8.641 1 91 285 ALA B CA 1
ATOM 5610 C C . ALA B 1 285 ? -6.406 1.705 -8.289 1 91 285 ALA B C 1
ATOM 5612 O O . ALA B 1 285 ? -5.574 2.609 -8.367 1 91 285 ALA B O 1
ATOM 5613 N N . LYS B 1 286 ? -7.609 1.952 -7.934 1 87.69 286 LYS B N 1
ATOM 5614 C CA . LYS B 1 286 ? -8.07 3.314 -7.676 1 87.69 286 LYS B CA 1
ATOM 5615 C C . LYS B 1 286 ? -7.934 3.668 -6.199 1 87.69 286 LYS B C 1
ATOM 5617 O O . LYS B 1 286 ? -7.48 4.762 -5.855 1 87.69 286 LYS B O 1
ATOM 5622 N N . THR B 1 287 ? -8.336 2.744 -5.359 1 89.06 287 THR B N 1
ATOM 5623 C CA . THR B 1 287 ? -8.43 3.053 -3.936 1 89.06 287 THR B CA 1
ATOM 5624 C C . THR B 1 287 ? -7.223 2.504 -3.184 1 89.06 287 THR B C 1
ATOM 5626 O O . THR B 1 287 ? -6.957 2.902 -2.047 1 89.06 287 THR B O 1
ATOM 5629 N N . GLN B 1 288 ? -6.566 1.471 -3.797 1 93 288 GLN B N 1
ATOM 5630 C CA . GLN B 1 288 ? -5.469 0.714 -3.207 1 93 288 GLN B CA 1
ATOM 5631 C C . GLN B 1 288 ? -5.961 -0.177 -2.072 1 93 288 GLN B C 1
ATOM 5633 O O . GLN B 1 288 ? -5.16 -0.689 -1.285 1 93 288 GLN B O 1
ATOM 5638 N N . HIS B 1 289 ? -7.312 -0.356 -1.964 1 94.88 289 HIS B N 1
ATOM 5639 C CA . HIS B 1 289 ? -7.852 -1.28 -0.974 1 94.88 289 HIS B CA 1
ATOM 5640 C C . HIS B 1 289 ? -7.469 -2.721 -1.296 1 94.88 289 HIS B C 1
ATOM 5642 O O . HIS B 1 289 ? -7.379 -3.096 -2.467 1 94.88 289 HIS B O 1
ATOM 5648 N N . TYR B 1 290 ? -7.164 -3.43 -0.238 1 97.5 290 TYR B N 1
ATOM 5649 C CA . TYR B 1 290 ? -7.105 -4.879 -0.385 1 97.5 290 TYR B CA 1
ATOM 5650 C C . TYR B 1 290 ? -8.508 -5.473 -0.502 1 97.5 290 TYR B C 1
ATOM 5652 O O . TYR B 1 290 ? -9.352 -5.258 0.37 1 97.5 290 TYR B O 1
ATOM 5660 N N . VAL B 1 291 ? -8.734 -6.184 -1.576 1 97.62 291 VAL B N 1
ATOM 5661 C CA . VAL B 1 291 ? -10.07 -6.73 -1.796 1 97.62 291 VAL B CA 1
ATOM 5662 C C . VAL B 1 291 ? -9.977 -8.234 -2.035 1 97.62 291 VAL B C 1
ATOM 5664 O O . VAL B 1 291 ? -8.977 -8.727 -2.574 1 97.62 291 VAL B O 1
ATOM 5667 N N . PHE B 1 292 ? -11.023 -8.953 -1.589 1 98.62 292 PHE B N 1
ATOM 5668 C CA . PHE B 1 292 ? -11.125 -10.398 -1.733 1 98.62 292 PHE B CA 1
ATOM 5669 C C . PHE B 1 292 ? -12.391 -10.781 -2.49 1 98.62 292 PHE B C 1
ATOM 5671 O O . PHE B 1 292 ? -13.484 -10.328 -2.154 1 98.62 292 PHE B O 1
ATOM 5678 N N . VAL B 1 293 ? -12.227 -11.57 -3.535 1 98.56 293 VAL B N 1
ATOM 5679 C CA . VAL B 1 293 ? -13.359 -12.164 -4.246 1 98.56 293 VAL B CA 1
ATOM 5680 C C . VAL B 1 293 ? -13.461 -13.648 -3.906 1 98.56 293 VAL B C 1
ATOM 5682 O O . VAL B 1 293 ? -12.68 -14.461 -4.395 1 98.56 293 VAL B O 1
ATOM 5685 N N . ASP B 1 294 ? -14.469 -14 -3.172 1 98.38 294 ASP B N 1
ATOM 5686 C CA . ASP B 1 294 ? -14.641 -15.383 -2.725 1 98.38 294 ASP B CA 1
ATOM 5687 C C . ASP B 1 294 ? -15.328 -16.219 -3.799 1 98.38 294 ASP B C 1
ATOM 5689 O O . ASP B 1 294 ? -16.188 -15.727 -4.523 1 98.38 294 ASP B O 1
ATOM 5693 N N . ARG B 1 295 ? -14.891 -17.453 -3.854 1 98.12 295 ARG B N 1
ATOM 5694 C CA . ARG B 1 295 ? -15.656 -18.406 -4.668 1 98.12 295 ARG B CA 1
ATOM 5695 C C . ARG B 1 295 ? -17.078 -18.547 -4.148 1 98.12 295 ARG B C 1
ATOM 5697 O O . ARG B 1 295 ? -17.297 -18.625 -2.939 1 98.12 295 ARG B O 1
ATOM 5704 N N . LYS B 1 296 ? -18 -18.594 -5.055 1 96.44 296 LYS B N 1
ATOM 5705 C CA . LYS B 1 296 ? -19.391 -18.844 -4.676 1 96.44 296 LYS B CA 1
ATOM 5706 C C . LYS B 1 296 ? -19.656 -20.344 -4.523 1 96.44 296 LYS B C 1
ATOM 5708 O O . LYS B 1 296 ? -19.141 -21.156 -5.297 1 96.44 296 LYS B O 1
ATOM 5713 N N . PRO B 1 297 ? -20.484 -20.703 -3.547 1 95.19 297 PRO B N 1
ATOM 5714 C CA . PRO B 1 297 ? -20.812 -22.125 -3.396 1 95.19 297 PRO B CA 1
ATOM 5715 C C . PRO B 1 297 ? -21.375 -22.734 -4.676 1 95.19 297 PRO B C 1
ATOM 5717 O O . PRO B 1 297 ? -22.188 -22.109 -5.367 1 95.19 297 PRO B O 1
ATOM 5720 N N . ASN B 1 298 ? -20.875 -23.938 -5.004 1 94.19 298 ASN B N 1
ATOM 5721 C CA . ASN B 1 298 ? -21.375 -24.75 -6.117 1 94.19 298 ASN B CA 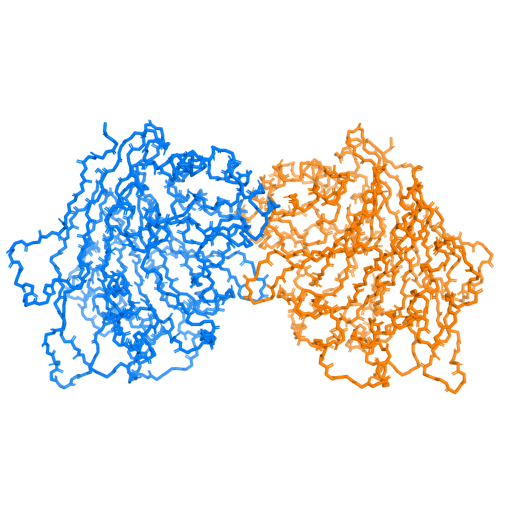1
ATOM 5722 C C . ASN B 1 298 ? -20.938 -24.172 -7.461 1 94.19 298 ASN B C 1
ATOM 5724 O O . ASN B 1 298 ? -21.422 -24.609 -8.508 1 94.19 298 ASN B O 1
ATOM 5728 N N . GLU B 1 299 ? -20.094 -23.172 -7.426 1 94.44 299 GLU B N 1
ATOM 5729 C CA . GLU B 1 299 ? -19.594 -22.562 -8.656 1 94.44 299 GLU B CA 1
ATOM 5730 C C . GLU B 1 299 ? -18.062 -22.609 -8.719 1 94.44 299 GLU B C 1
ATOM 5732 O O . GLU B 1 299 ? -17.391 -22.562 -7.684 1 94.44 299 GLU B O 1
ATOM 5737 N N . PRO B 1 300 ? -17.531 -22.75 -9.938 1 96.19 300 PRO B N 1
ATOM 5738 C CA . PRO B 1 300 ? -16.078 -22.609 -10.031 1 96.19 300 PRO B CA 1
ATOM 5739 C C . PRO B 1 300 ? -15.594 -21.188 -9.797 1 96.19 300 PRO B C 1
ATOM 5741 O O . PRO B 1 300 ? -16.406 -20.25 -9.781 1 96.19 300 PRO B O 1
ATOM 5744 N N . LEU B 1 301 ? -14.375 -21.047 -9.469 1 98.12 301 LEU B N 1
ATOM 5745 C CA . LEU B 1 301 ? -13.688 -19.766 -9.445 1 98.12 301 LEU B CA 1
ATOM 5746 C C . LEU B 1 301 ? -12.711 -19.641 -10.617 1 98.12 301 LEU B C 1
ATOM 5748 O O . LEU B 1 301 ? -11.898 -20.547 -10.836 1 98.12 301 LEU B O 1
ATOM 5752 N N . TYR B 1 302 ? -12.875 -18.641 -11.398 1 97.75 302 TYR B N 1
ATOM 5753 C CA . TYR B 1 302 ? -11.977 -18.359 -12.516 1 97.75 302 TYR B CA 1
ATOM 5754 C C . TYR B 1 302 ? -11.164 -17.094 -12.25 1 97.75 302 TYR B C 1
ATOM 5756 O O . TYR B 1 302 ? -11.641 -16.156 -11.594 1 97.75 302 TYR B O 1
ATOM 5764 N N . CYS B 1 303 ? -9.961 -17.109 -12.75 1 98.12 303 CYS B N 1
ATOM 5765 C CA . CYS B 1 303 ? -9.117 -15.922 -12.758 1 98.12 303 CYS B CA 1
ATOM 5766 C C . CYS B 1 303 ? -8.227 -15.891 -14 1 98.12 303 CYS B C 1
ATOM 5768 O O . CYS B 1 303 ? -7.555 -16.875 -14.305 1 98.12 303 CYS B O 1
ATOM 5770 N N . THR B 1 304 ? -8.32 -14.82 -14.695 1 97.25 304 THR B N 1
ATOM 5771 C CA . THR B 1 304 ? -7.418 -14.594 -15.812 1 97.25 304 THR B CA 1
ATOM 5772 C C . THR B 1 304 ? -6.531 -13.383 -15.555 1 97.25 304 THR B C 1
ATOM 5774 O O . THR B 1 304 ? -5.672 -13.414 -14.672 1 97.25 304 THR B O 1
ATOM 5777 N N . ASN B 1 305 ? -6.645 -12.297 -16.406 1 95.88 305 ASN B N 1
ATOM 5778 C CA . ASN B 1 305 ? -5.668 -11.234 -16.188 1 95.88 305 ASN B CA 1
ATOM 5779 C C . ASN B 1 305 ? -6.34 -9.867 -16.078 1 95.88 305 ASN B C 1
ATOM 5781 O O . ASN B 1 305 ? -5.812 -8.867 -16.562 1 95.88 305 ASN B O 1
ATOM 5785 N N . HIS B 1 306 ? -7.551 -9.852 -15.57 1 95.88 306 HIS B N 1
ATOM 5786 C CA . HIS B 1 306 ? -8.25 -8.625 -15.203 1 95.88 306 HIS B CA 1
ATOM 5787 C C . HIS B 1 306 ? -8.742 -8.672 -13.766 1 95.88 306 HIS B C 1
ATOM 5789 O O . HIS B 1 306 ? -8.898 -9.758 -13.195 1 95.88 306 HIS B O 1
ATOM 5795 N N . PRO B 1 307 ? -8.891 -7.512 -13.109 1 96.94 307 PRO B N 1
ATOM 5796 C CA . PRO B 1 307 ? -9.414 -7.539 -11.742 1 96.94 307 PRO B CA 1
ATOM 5797 C C . PRO B 1 307 ? -10.836 -8.086 -11.664 1 96.94 307 PRO B C 1
ATOM 5799 O O . PRO B 1 307 ? -11.781 -7.406 -12.07 1 96.94 307 PRO B O 1
ATOM 5802 N N . VAL B 1 308 ? -11.008 -9.172 -11.039 1 98.12 308 VAL B N 1
ATOM 5803 C CA . VAL B 1 308 ? -12.289 -9.867 -10.977 1 98.12 308 VAL B CA 1
ATOM 5804 C C . VAL B 1 308 ? -13.25 -9.094 -10.078 1 98.12 308 VAL B C 1
ATOM 5806 O O . VAL B 1 308 ? -14.461 -9.109 -10.297 1 98.12 308 VAL B O 1
ATOM 5809 N N . SER B 1 309 ? -12.734 -8.344 -9.125 1 97.38 309 SER B N 1
ATOM 5810 C CA . SER B 1 309 ? -13.57 -7.52 -8.258 1 97.38 309 SER B CA 1
ATOM 5811 C C . SER B 1 309 ? -14.305 -6.445 -9.055 1 97.38 309 SER B C 1
ATOM 5813 O O . SER B 1 309 ? -15.445 -6.102 -8.742 1 97.38 309 SER B O 1
ATOM 5815 N N . SER B 1 310 ? -13.664 -5.957 -10.078 1 96.5 310 SER B N 1
ATOM 5816 C CA . SER B 1 310 ? -14.242 -4.906 -10.906 1 96.5 310 SER B CA 1
ATOM 5817 C C . SER B 1 310 ? -15.023 -5.496 -12.078 1 96.5 310 SER B C 1
ATOM 5819 O O . SER B 1 310 ? -15.992 -4.898 -12.547 1 96.5 310 SER B O 1
ATOM 5821 N N . PHE B 1 311 ? -14.555 -6.66 -12.547 1 97.69 311 PHE B N 1
ATOM 5822 C CA . PHE B 1 311 ? -15.141 -7.34 -13.695 1 97.69 311 PHE B CA 1
ATOM 5823 C C . PHE B 1 311 ? -15.43 -8.797 -13.367 1 97.69 311 PHE B C 1
ATOM 5825 O O . PHE B 1 311 ? -14.812 -9.703 -13.938 1 97.69 311 PHE B O 1
ATOM 5832 N N . PRO B 1 312 ? -16.438 -9 -12.602 1 96.88 312 PRO B N 1
ATOM 5833 C CA . PRO B 1 312 ? -16.656 -10.336 -12.039 1 96.88 312 PRO B CA 1
ATOM 5834 C C . PRO B 1 312 ? -17.203 -11.328 -13.07 1 96.88 312 PRO B C 1
ATOM 5836 O O . PRO B 1 312 ? -17.031 -12.539 -12.922 1 96.88 312 PRO B O 1
ATOM 5839 N N . ASP B 1 313 ? -17.953 -10.781 -14.086 1 94.94 313 ASP B N 1
ATOM 5840 C CA . ASP B 1 313 ? -18.547 -11.664 -15.078 1 94.94 313 ASP B CA 1
ATOM 5841 C C . ASP B 1 313 ? -18.828 -10.922 -16.391 1 94.94 313 ASP B C 1
ATOM 5843 O O . ASP B 1 313 ? -18.547 -9.734 -16.5 1 94.94 313 ASP B O 1
ATOM 5847 N N . SER B 1 314 ? -19.422 -11.609 -17.281 1 94.94 314 SER B N 1
ATOM 5848 C CA . SER B 1 314 ? -19.578 -11.133 -18.656 1 94.94 314 SER B CA 1
ATOM 5849 C C . SER B 1 314 ? -20.391 -9.844 -18.703 1 94.94 314 SER B C 1
ATOM 5851 O O . SER B 1 314 ? -20.203 -9.023 -19.609 1 94.94 314 SER B O 1
ATOM 5853 N N . SER B 1 315 ? -21.312 -9.664 -17.781 1 96.62 315 SER B N 1
ATOM 5854 C CA . SER B 1 315 ? -22.156 -8.477 -17.781 1 96.62 315 SER B CA 1
ATOM 5855 C C . SER B 1 315 ? -21.344 -7.215 -17.516 1 96.62 315 SER B C 1
ATOM 5857 O O . SER B 1 315 ? -21.797 -6.105 -17.812 1 96.62 315 SER B O 1
ATOM 5859 N N . THR B 1 316 ? -20.141 -7.34 -16.984 1 97.25 316 THR B N 1
ATOM 5860 C CA . THR B 1 316 ? -19.328 -6.191 -16.609 1 97.25 316 THR B CA 1
ATOM 5861 C C . THR B 1 316 ? -18.125 -6.062 -17.547 1 97.25 316 THR B C 1
ATOM 5863 O O . THR B 1 316 ? -17.344 -5.109 -17.438 1 97.25 316 THR B O 1
ATOM 5866 N N . PHE B 1 317 ? -17.953 -6.988 -18.484 1 97.06 317 PHE B N 1
ATOM 5867 C CA . PHE B 1 317 ? -16.781 -6.992 -19.359 1 97.06 317 PHE B CA 1
ATOM 5868 C C . PHE B 1 317 ? -16.891 -5.914 -20.422 1 97.06 317 PHE B C 1
ATOM 5870 O O . PHE B 1 317 ? -17.969 -5.691 -20.984 1 97.06 317 PHE B O 1
ATOM 5877 N N . PRO B 1 318 ? -15.797 -5.277 -20.703 1 96.44 318 PRO B N 1
ATOM 5878 C CA . PRO B 1 318 ? -15.805 -4.461 -21.922 1 96.44 318 PRO B CA 1
ATOM 5879 C C . PRO B 1 318 ? -15.93 -5.293 -23.188 1 96.44 318 PRO B C 1
ATOM 5881 O O . PRO B 1 318 ? -15.703 -6.508 -23.156 1 96.44 318 PRO B O 1
ATOM 5884 N N . LYS B 1 319 ? -16.344 -4.609 -24.25 1 95.44 319 LYS B N 1
ATOM 5885 C CA . LYS B 1 319 ? -16.375 -5.301 -25.531 1 95.44 319 LYS B CA 1
ATOM 5886 C C . LYS B 1 319 ? -14.977 -5.738 -25.969 1 95.44 319 LYS B C 1
ATOM 5888 O O . LYS B 1 319 ? -14.008 -5 -25.766 1 95.44 319 LYS B O 1
ATOM 5893 N N . TYR B 1 320 ? -14.867 -6.922 -26.422 1 93.06 320 TYR B N 1
ATOM 5894 C CA . TYR B 1 320 ? -13.602 -7.43 -26.953 1 93.06 320 TYR B CA 1
ATOM 5895 C C . TYR B 1 320 ? -13.82 -8.141 -28.281 1 93.06 320 TYR B C 1
ATOM 5897 O O . TYR B 1 320 ? -14.953 -8.492 -28.641 1 93.06 320 TYR B O 1
ATOM 5905 N N . ASP B 1 321 ? -12.734 -8.297 -29.062 1 91.88 321 ASP B N 1
ATOM 5906 C CA . ASP B 1 321 ? -12.773 -8.984 -30.344 1 91.88 321 ASP B CA 1
ATOM 5907 C C . ASP B 1 321 ? -12.922 -10.492 -30.156 1 91.88 321 ASP B C 1
ATOM 5909 O O . ASP B 1 321 ? -12.094 -11.125 -29.5 1 91.88 321 ASP B O 1
ATOM 5913 N N . PRO B 1 322 ? -13.859 -11.117 -30.781 1 86.19 322 PRO B N 1
ATOM 5914 C CA . PRO B 1 322 ? -14.039 -12.562 -30.656 1 86.19 322 PRO B CA 1
ATOM 5915 C C . PRO B 1 322 ? -12.852 -13.359 -31.172 1 86.19 322 PRO B C 1
ATOM 5917 O O . PRO B 1 322 ? -12.656 -14.516 -30.797 1 86.19 322 PRO B O 1
ATOM 5920 N N . GLU B 1 323 ? -12.102 -12.75 -32.062 1 90.94 323 GLU B N 1
ATOM 5921 C CA . GLU B 1 323 ? -10.93 -13.43 -32.594 1 90.94 323 GLU B CA 1
ATOM 5922 C C . GLU B 1 323 ? -9.75 -13.367 -31.641 1 90.94 323 GLU B C 1
ATOM 5924 O O . GLU B 1 323 ? -8.758 -14.078 -31.812 1 90.94 323 GLU B O 1
ATOM 5929 N N . ALA B 1 324 ? -9.891 -12.562 -30.672 1 93.56 324 ALA B N 1
ATOM 5930 C CA . ALA B 1 324 ? -8.82 -12.406 -29.688 1 93.56 324 ALA B CA 1
ATOM 5931 C C . ALA B 1 324 ? -8.883 -13.5 -28.625 1 93.56 324 ALA B C 1
ATOM 5933 O O . ALA B 1 324 ? -9.203 -13.234 -27.469 1 93.56 324 ALA B O 1
ATOM 5934 N N . GLU B 1 325 ? -8.453 -14.695 -28.969 1 93.25 325 GLU B N 1
ATOM 5935 C CA . GLU B 1 325 ? -8.641 -15.898 -28.156 1 93.25 325 GLU B CA 1
ATOM 5936 C C . GLU B 1 325 ? -7.902 -15.797 -26.828 1 93.25 325 GLU B C 1
ATOM 5938 O O . GLU B 1 325 ? -8.234 -16.5 -25.875 1 93.25 325 GLU B O 1
ATOM 5943 N N . HIS B 1 326 ? -6.852 -14.938 -26.828 1 95.12 326 HIS B N 1
ATOM 5944 C CA . HIS B 1 326 ? -6.035 -14.859 -25.625 1 95.12 326 HIS B CA 1
ATOM 5945 C C . HIS B 1 326 ? -6.398 -13.633 -24.797 1 95.12 326 HIS B C 1
ATOM 5947 O O . HIS B 1 326 ? -5.742 -13.336 -23.797 1 95.12 326 HIS B O 1
ATOM 5953 N N . ASN B 1 327 ? -7.41 -12.922 -25.203 1 94.56 327 ASN B N 1
ATOM 5954 C CA . ASN B 1 327 ? -7.938 -11.812 -24.422 1 94.56 327 ASN B CA 1
ATOM 5955 C C . ASN B 1 327 ? -8.43 -12.273 -23.047 1 94.56 327 ASN B C 1
ATOM 5957 O O . ASN B 1 327 ? -9.07 -13.32 -22.938 1 94.56 327 ASN B O 1
ATOM 5961 N N . THR B 1 328 ? -8.094 -11.516 -22.078 1 95.81 328 THR B N 1
ATOM 5962 C CA . THR B 1 328 ? -8.367 -11.922 -20.703 1 95.81 328 THR B CA 1
ATOM 5963 C C . THR B 1 328 ? -9.859 -12.156 -20.5 1 95.81 328 THR B C 1
ATOM 5965 O O . THR B 1 328 ? -10.258 -13.141 -19.859 1 95.81 328 THR B O 1
ATOM 5968 N N . PHE B 1 329 ? -10.719 -11.336 -21.016 1 96.38 329 PHE B N 1
ATOM 5969 C CA . PHE B 1 329 ? -12.172 -11.445 -20.875 1 96.38 329 PHE B CA 1
ATOM 5970 C C . PHE B 1 329 ? -12.703 -12.602 -21.719 1 96.38 329 PHE B C 1
ATOM 5972 O O . PHE B 1 329 ? -13.586 -13.344 -21.266 1 96.38 329 PHE B O 1
ATOM 5979 N N . ALA B 1 330 ? -12.156 -12.789 -22.875 1 95.12 330 ALA B N 1
ATOM 5980 C CA . ALA B 1 330 ? -12.547 -13.891 -23.75 1 95.12 330 ALA B CA 1
ATOM 5981 C C . ALA B 1 330 ? -12.273 -15.234 -23.078 1 95.12 330 ALA B C 1
ATOM 5983 O O . ALA B 1 330 ? -13.117 -16.125 -23.109 1 95.12 330 ALA B O 1
ATOM 5984 N N . ARG B 1 331 ? -11.117 -15.359 -22.516 1 96 331 ARG B N 1
ATOM 5985 C CA . ARG B 1 331 ? -10.75 -16.625 -21.891 1 96 331 ARG B CA 1
ATOM 5986 C C . ARG B 1 331 ? -11.688 -16.953 -20.734 1 96 331 ARG B C 1
ATOM 5988 O O . ARG B 1 331 ? -12.125 -18.094 -20.578 1 96 331 ARG B O 1
ATOM 5995 N N . MET B 1 332 ? -11.969 -15.938 -19.922 1 96.25 332 MET B N 1
ATOM 5996 C CA . MET B 1 332 ? -12.859 -16.203 -18.797 1 96.25 332 MET B CA 1
ATOM 5997 C C . MET B 1 332 ? -14.25 -16.594 -19.281 1 96.25 332 MET B C 1
ATOM 5999 O O . MET B 1 332 ? -14.867 -17.516 -18.75 1 96.25 332 MET B O 1
ATOM 6003 N N . ASP B 1 333 ? -14.734 -15.891 -20.297 1 94.81 333 ASP B N 1
ATOM 6004 C CA . ASP B 1 333 ? -16.016 -16.25 -20.906 1 94.81 333 ASP B CA 1
ATOM 6005 C C . ASP B 1 333 ? -15.984 -17.688 -21.438 1 94.81 333 ASP B C 1
ATOM 6007 O O . ASP B 1 333 ? -16.938 -18.438 -21.25 1 94.81 333 ASP B O 1
ATOM 6011 N N . PHE B 1 334 ? -14.945 -17.984 -22.078 1 93.44 334 PHE B N 1
ATOM 6012 C CA . PHE B 1 334 ? -14.805 -19.328 -22.641 1 93.44 334 PHE B CA 1
ATOM 6013 C C . PHE B 1 334 ? -14.852 -20.391 -21.547 1 93.44 334 PHE B C 1
ATOM 6015 O O . PHE B 1 334 ? -15.578 -21.375 -21.672 1 93.44 334 PHE B O 1
ATOM 6022 N N . LEU B 1 335 ? -14.117 -20.203 -20.5 1 94.62 335 LEU B N 1
ATOM 6023 C CA . LEU B 1 335 ? -14.094 -21.141 -19.375 1 94.62 335 LEU B CA 1
ATOM 6024 C C . LEU B 1 335 ? -15.484 -21.297 -18.766 1 94.62 335 LEU B C 1
ATOM 6026 O O . LEU B 1 335 ? -15.922 -22.406 -18.484 1 94.62 335 LEU B O 1
ATOM 6030 N N . ASN B 1 336 ? -16.109 -20.156 -18.578 1 92.94 336 ASN B N 1
ATOM 6031 C CA . ASN B 1 336 ? -17.453 -20.172 -18.016 1 92.94 336 ASN B CA 1
ATOM 6032 C C . ASN B 1 336 ? -18.422 -20.938 -18.922 1 92.94 336 ASN B C 1
ATOM 6034 O O . ASN B 1 336 ? -19.234 -21.734 -18.453 1 92.94 336 ASN B O 1
ATOM 6038 N N . ASN B 1 337 ? -18.359 -20.703 -20.172 1 90.62 337 ASN B N 1
ATOM 6039 C CA . ASN B 1 337 ? -19.219 -21.391 -21.141 1 90.62 337 ASN B CA 1
ATOM 6040 C C . ASN B 1 337 ? -18.922 -22.891 -21.188 1 90.62 337 ASN B C 1
ATOM 6042 O O . ASN B 1 337 ? -19.844 -23.703 -21.297 1 90.62 337 ASN B O 1
ATOM 6046 N N . LEU B 1 338 ? -17.672 -23.172 -21.172 1 89.62 338 LEU B N 1
ATOM 6047 C CA . LEU B 1 338 ? -17.266 -24.578 -21.156 1 89.62 338 LEU B CA 1
ATOM 6048 C C . LEU B 1 338 ? -17.875 -25.312 -19.969 1 89.62 338 LEU B C 1
ATOM 6050 O O . LEU B 1 338 ? -18.422 -26.391 -20.109 1 89.62 338 LEU B O 1
ATOM 6054 N N . TYR B 1 339 ? -17.828 -24.766 -18.812 1 89.75 339 TYR B N 1
ATOM 6055 C CA . TYR B 1 339 ? -18.359 -25.375 -17.594 1 89.75 339 TYR B CA 1
ATOM 6056 C C . TYR B 1 339 ? -19.875 -25.531 -17.688 1 89.75 339 TYR B C 1
ATOM 6058 O O . TYR B 1 339 ? -20.422 -26.531 -17.234 1 89.75 339 TYR B O 1
ATOM 6066 N N . ASN B 1 340 ? -20.547 -24.531 -18.203 1 84.12 340 ASN B N 1
ATOM 6067 C CA . ASN B 1 340 ? -22.016 -24.5 -18.234 1 84.12 340 ASN B CA 1
ATOM 6068 C C . ASN B 1 340 ? -22.562 -25.203 -19.469 1 84.12 340 ASN B C 1
ATOM 6070 O O . ASN B 1 340 ? -23.781 -25.219 -19.688 1 84.12 340 ASN B O 1
ATOM 6074 N N . ASN B 1 341 ? -21.734 -26.062 -20.016 1 66.75 341 ASN B N 1
ATOM 6075 C CA . ASN B 1 341 ? -22.094 -26.875 -21.172 1 66.75 341 ASN B CA 1
ATOM 6076 C C . ASN B 1 341 ? -22.719 -26.031 -22.281 1 66.75 341 ASN B C 1
ATOM 6078 O O . ASN B 1 341 ? -23.641 -26.484 -22.984 1 66.75 341 ASN B O 1
ATOM 6082 N N . LYS B 1 342 ? -22.625 -24.938 -22 1 54.84 342 LYS B N 1
ATOM 6083 C CA . LYS B 1 342 ? -23.125 -24.125 -23.109 1 54.84 342 LYS B CA 1
ATOM 6084 C C . LYS B 1 342 ? -22.156 -24.156 -24.281 1 54.84 342 LYS B C 1
ATOM 6086 O O . LYS B 1 342 ? -21.094 -23.516 -24.234 1 54.84 342 LYS B O 1
ATOM 6091 N N . GLY B 1 343 ? -22.094 -25.188 -25.078 1 45.59 343 GLY B N 1
ATOM 6092 C CA . GLY B 1 343 ? -21.312 -25.359 -26.281 1 45.59 343 GLY B CA 1
ATOM 6093 C C . GLY B 1 343 ? -20.391 -26.562 -26.234 1 45.59 343 GLY B C 1
ATOM 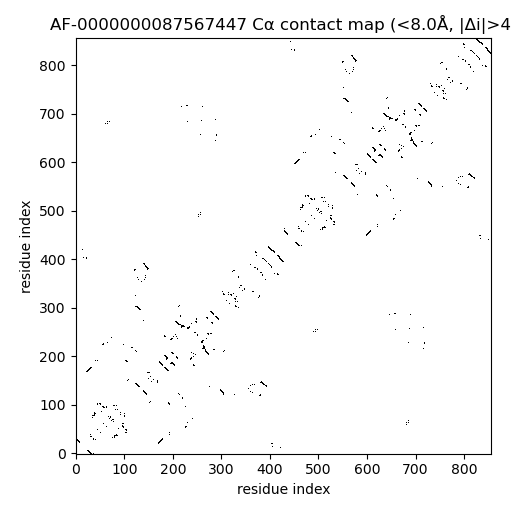6094 O O . GLY B 1 343 ? -20.375 -27.391 -27.141 1 45.59 343 GLY B O 1
ATOM 6095 N N . ASN B 1 344 ? -19.141 -26.469 -25.531 1 48.5 344 ASN B N 1
ATOM 6096 C CA . ASN B 1 344 ? -18.062 -27.438 -25.656 1 48.5 344 ASN B CA 1
ATOM 6097 C C . ASN B 1 344 ? -18.188 -28.562 -24.609 1 48.5 344 ASN B C 1
ATOM 6099 O O . ASN B 1 344 ? -18.625 -28.312 -23.484 1 48.5 344 ASN B O 1
ATOM 6103 N N . GLU B 1 345 ? -18.328 -29.797 -25.016 1 49.66 345 GLU B N 1
ATOM 6104 C CA . GLU B 1 345 ? -18.656 -31.094 -24.438 1 49.66 345 GLU B CA 1
ATOM 6105 C C . GLU B 1 345 ? -17.641 -31.484 -23.359 1 49.66 345 GLU B C 1
ATOM 6107 O O . GLU B 1 345 ? -17.531 -32.656 -23 1 49.66 345 GLU B O 1
ATOM 6112 N N . VAL B 1 346 ? -16.797 -30.719 -22.844 1 52.84 346 VAL B N 1
ATOM 6113 C CA . VAL B 1 346 ? -15.914 -31.328 -21.844 1 52.84 346 VAL B CA 1
ATOM 6114 C C . VAL B 1 346 ? -16.766 -31.953 -20.734 1 52.84 346 VAL B C 1
ATOM 6116 O O . VAL B 1 346 ? -16.469 -33.062 -20.281 1 52.84 346 VAL B O 1
ATOM 6119 N N . PHE B 1 347 ? -17.797 -31.281 -20.281 1 60.31 347 PHE B N 1
ATOM 6120 C CA . PHE B 1 347 ? -18.578 -31.75 -19.141 1 60.31 347 PHE B CA 1
ATOM 6121 C C . PHE B 1 347 ? -19.859 -32.438 -19.609 1 60.31 347 PHE B C 1
ATOM 6123 O O . PHE B 1 347 ? -20.531 -33.094 -18.812 1 60.31 347 PHE B O 1
ATOM 6130 N N . ALA B 1 348 ? -20.188 -32.188 -20.938 1 52.09 348 ALA B N 1
ATOM 6131 C CA . ALA B 1 348 ? -21.422 -32.781 -21.422 1 52.09 348 ALA B CA 1
ATOM 6132 C C . ALA B 1 348 ? -21.328 -34.312 -21.406 1 52.09 348 ALA B C 1
ATOM 6134 O O . ALA B 1 348 ? -22.312 -35 -21.094 1 52.09 348 ALA B O 1
ATOM 6135 N N . ASN B 1 349 ? -20.172 -34.688 -22.031 1 51.03 349 ASN B N 1
ATOM 6136 C CA . ASN B 1 349 ? -20.094 -36.156 -22.172 1 51.03 349 ASN B CA 1
ATOM 6137 C C . ASN B 1 349 ? -19.781 -36.812 -20.828 1 51.03 349 ASN B C 1
ATOM 6139 O O . ASN B 1 349 ? -19.719 -38.062 -20.75 1 51.03 349 ASN B O 1
ATOM 6143 N N . LYS B 1 350 ? -19.344 -35.906 -19.938 1 55.59 350 LYS B N 1
ATOM 6144 C CA . LYS B 1 350 ? -19.047 -36.531 -18.672 1 55.59 350 LYS B CA 1
ATOM 6145 C C . LYS B 1 350 ? -20.312 -37.031 -17.984 1 55.59 350 LYS B C 1
ATOM 6147 O O . LYS B 1 350 ? -21.344 -36.344 -18 1 55.59 350 LYS B O 1
ATOM 6152 N N . GLY B 1 351 ? -20.703 -38.188 -18.234 1 55.19 351 GLY B N 1
ATOM 6153 C CA . GLY B 1 351 ? -21.75 -38.75 -17.406 1 55.19 351 GLY B CA 1
ATOM 6154 C C . GLY B 1 351 ? -21.938 -38 -16.094 1 55.19 351 GLY B C 1
ATOM 6155 O O . GLY B 1 351 ? -21.297 -37 -15.859 1 55.19 351 GLY B O 1
ATOM 6156 N N . VAL B 1 352 ? -22.953 -38.344 -15.086 1 63.31 352 VAL B N 1
ATOM 6157 C CA . VAL B 1 352 ? -23.484 -37.812 -13.828 1 63.31 352 VAL B CA 1
ATOM 6158 C C . VAL B 1 352 ? -22.438 -37.938 -12.727 1 63.31 352 VAL B C 1
ATOM 6160 O O . VAL B 1 352 ? -22.719 -37.656 -11.562 1 63.31 352 VAL B O 1
ATOM 6163 N N . GLY B 1 353 ? -21.047 -38.031 -13.062 1 80.44 353 GLY B N 1
ATOM 6164 C CA . GLY B 1 353 ? -20.188 -38.25 -11.914 1 80.44 353 GLY B CA 1
ATOM 6165 C C . GLY B 1 353 ? -19.516 -37 -11.422 1 80.44 353 GLY B C 1
ATOM 6166 O O . GLY B 1 353 ? -19.688 -35.938 -12 1 80.44 353 GLY B O 1
ATOM 6167 N N . PRO B 1 354 ? -18.781 -37.125 -10.297 1 90 354 PRO B N 1
ATOM 6168 C CA . PRO B 1 354 ? -18.094 -36 -9.695 1 90 354 PRO B CA 1
ATOM 6169 C C . PRO B 1 354 ? -17 -35.438 -10.594 1 90 354 PRO B C 1
ATOM 6171 O O . PRO B 1 354 ? -16.391 -36.156 -11.375 1 90 354 PRO B O 1
ATOM 6174 N N . LEU B 1 355 ? -16.781 -34.125 -10.562 1 92.25 355 LEU B N 1
ATOM 6175 C CA . LEU B 1 355 ? -15.672 -33.5 -11.25 1 92.25 355 LEU B CA 1
ATOM 6176 C C . LEU B 1 355 ? -14.336 -34 -10.727 1 92.25 355 LEU B C 1
ATOM 6178 O O . LEU B 1 355 ? -14.211 -34.344 -9.539 1 92.25 355 LEU B O 1
ATOM 6182 N N . THR B 1 356 ? -13.414 -34.062 -11.633 1 93.31 356 THR B N 1
ATOM 6183 C CA . THR B 1 356 ? -12.102 -34.594 -11.297 1 93.31 356 THR B CA 1
ATOM 6184 C C . THR B 1 356 ? -11 -33.594 -11.656 1 93.31 356 THR B C 1
ATOM 6186 O O . THR B 1 356 ? -11.266 -32.562 -12.266 1 93.31 356 THR B O 1
ATOM 6189 N N . LYS B 1 357 ? -9.773 -34 -11.273 1 95.06 357 LYS B N 1
ATOM 6190 C CA . LYS B 1 357 ? -8.633 -33.156 -11.641 1 95.06 357 LYS B CA 1
ATOM 6191 C C . LYS B 1 357 ? -8.469 -33.094 -13.156 1 95.06 357 LYS B C 1
ATOM 6193 O O . LYS B 1 357 ? -8.039 -32.062 -13.688 1 95.06 357 LYS B O 1
ATOM 6198 N N . GLU B 1 358 ? -8.828 -34.188 -13.891 1 94.12 358 GLU B N 1
ATOM 6199 C CA . GLU B 1 358 ? -8.75 -34.188 -15.344 1 94.12 358 GLU B CA 1
ATOM 6200 C C . GLU B 1 358 ? -9.688 -33.156 -15.961 1 94.12 358 GLU B C 1
ATOM 6202 O O . GLU B 1 358 ? -9.383 -32.594 -17.016 1 94.12 358 GLU B O 1
ATOM 6207 N N . ASP B 1 359 ? -10.781 -32.938 -15.289 1 93.19 359 ASP B N 1
ATOM 6208 C CA . ASP B 1 359 ? -11.703 -31.922 -15.758 1 93.19 359 ASP B CA 1
ATOM 6209 C C . ASP B 1 359 ? -11.078 -30.531 -15.648 1 93.19 359 ASP B C 1
ATOM 6211 O O . ASP B 1 359 ? -11.227 -29.703 -16.547 1 93.19 359 ASP B O 1
ATOM 6215 N N . ALA B 1 360 ? -10.43 -30.312 -14.516 1 95.75 360 ALA B N 1
ATOM 6216 C CA . ALA B 1 360 ? -9.734 -29.031 -14.344 1 95.75 360 ALA B CA 1
ATOM 6217 C C . ALA B 1 360 ? -8.664 -28.844 -15.414 1 95.75 360 ALA B C 1
ATOM 6219 O O . ALA B 1 360 ? -8.539 -27.766 -15.992 1 95.75 360 ALA B O 1
ATOM 6220 N N . ILE B 1 361 ? -7.953 -29.859 -15.719 1 96 361 ILE B N 1
ATOM 6221 C CA . ILE B 1 361 ? -6.91 -29.828 -16.734 1 96 361 ILE B CA 1
ATOM 6222 C C . ILE B 1 361 ? -7.531 -29.531 -18.109 1 96 361 ILE B C 1
ATOM 6224 O O . ILE B 1 361 ? -7.027 -28.688 -18.844 1 96 361 ILE B O 1
ATOM 6228 N N . ALA B 1 362 ? -8.578 -30.219 -18.391 1 93.25 362 ALA B N 1
ATOM 6229 C CA . ALA B 1 362 ? -9.242 -30.031 -19.688 1 93.25 362 ALA B CA 1
ATOM 6230 C C . ALA B 1 362 ? -9.672 -28.578 -19.875 1 93.25 362 ALA B C 1
ATOM 6232 O O . ALA B 1 362 ? -9.617 -28.047 -20.984 1 93.25 362 ALA B O 1
ATOM 6233 N N . MET B 1 363 ? -10.109 -28.016 -18.828 1 94.69 363 MET B N 1
ATOM 6234 C CA . MET B 1 363 ? -10.547 -26.625 -18.891 1 94.69 363 MET B CA 1
ATOM 6235 C C . MET B 1 363 ? -9.375 -25.703 -19.203 1 94.69 363 MET B C 1
ATOM 6237 O O . MET B 1 363 ? -9.453 -24.875 -20.125 1 94.69 363 MET B O 1
ATOM 6241 N N . THR B 1 364 ? -8.266 -25.828 -18.484 1 96.38 364 THR B N 1
ATOM 6242 C CA . THR B 1 364 ? -7.133 -24.938 -18.734 1 96.38 364 THR B CA 1
ATOM 6243 C C . THR B 1 364 ? -6.477 -25.266 -20.078 1 96.38 364 THR B C 1
ATOM 6245 O O . THR B 1 364 ? -5.945 -24.375 -20.75 1 96.38 364 THR B O 1
ATOM 6248 N N . ASP B 1 365 ? -6.559 -26.5 -20.5 1 94.62 365 ASP B N 1
ATOM 6249 C CA . ASP B 1 365 ? -6.062 -26.875 -21.812 1 94.62 365 ASP B CA 1
ATOM 6250 C C . ASP B 1 365 ? -6.844 -26.156 -22.922 1 94.62 365 ASP B C 1
ATOM 6252 O O . ASP B 1 365 ? -6.289 -25.844 -23.969 1 94.62 365 ASP B O 1
ATOM 6256 N N . SER B 1 366 ? -8.055 -25.922 -22.672 1 92.44 366 SER B N 1
ATOM 6257 C CA . SER B 1 366 ? -8.914 -25.312 -23.672 1 92.44 366 SER B CA 1
ATOM 6258 C C . SER B 1 366 ? -8.516 -23.859 -23.938 1 92.44 366 SER B C 1
ATOM 6260 O O . SER B 1 366 ? -8.883 -23.281 -24.953 1 92.44 366 SER B O 1
ATOM 6262 N N . VAL B 1 367 ? -7.84 -23.297 -23 1 95.31 367 VAL B N 1
ATOM 6263 C CA . VAL B 1 367 ? -7.379 -21.922 -23.188 1 95.31 367 VAL B CA 1
ATOM 6264 C C . VAL B 1 367 ? -5.852 -21.891 -23.219 1 95.31 367 VAL B C 1
ATOM 6266 O O . VAL B 1 367 ? -5.238 -20.906 -22.828 1 95.31 367 VAL B O 1
ATOM 6269 N N . HIS B 1 368 ? -5.266 -22.953 -23.609 1 96.12 368 HIS B N 1
ATOM 6270 C CA . HIS B 1 368 ? -3.82 -23.062 -23.797 1 96.12 368 HIS B CA 1
ATOM 6271 C C . HIS B 1 368 ? -3.295 -21.984 -24.734 1 96.12 368 HIS B C 1
ATOM 6273 O O . HIS B 1 368 ? -3.854 -21.766 -25.812 1 96.12 368 HIS B O 1
ATOM 6279 N N . CYS B 1 369 ? -2.252 -21.312 -24.312 1 96.12 369 CYS B N 1
ATOM 6280 C CA . CYS B 1 369 ? -1.696 -20.219 -25.094 1 96.12 369 CYS B CA 1
ATOM 6281 C C . CYS B 1 369 ? -0.623 -20.719 -26.047 1 96.12 369 CYS B C 1
ATOM 6283 O O . CYS B 1 369 ? 0.515 -20.953 -25.641 1 96.12 369 CYS B O 1
ATOM 6285 N N . SER B 1 370 ? -0.891 -20.812 -27.219 1 95.94 370 SER B N 1
ATOM 6286 C CA . SER B 1 370 ? -0.009 -21.203 -28.312 1 95.94 370 SER B CA 1
ATOM 6287 C C . SER B 1 370 ? -0.628 -20.859 -29.672 1 95.94 370 SER B C 1
ATOM 6289 O O . SER B 1 370 ? -1.52 -21.562 -30.141 1 95.94 370 SER B O 1
ATOM 6291 N N . PHE B 1 371 ? -0.025 -19.812 -30.266 1 95.75 371 PHE B N 1
ATOM 6292 C CA . PHE B 1 371 ? -0.691 -19.297 -31.453 1 95.75 371 PHE B CA 1
ATOM 6293 C C . PHE B 1 371 ? 0.307 -19.094 -32.594 1 95.75 371 PHE B C 1
ATOM 6295 O O . PHE B 1 371 ? 1.499 -18.891 -32.344 1 95.75 371 PHE B O 1
ATOM 6302 N N . VAL B 1 372 ? -0.219 -19.172 -33.812 1 96.38 372 VAL B N 1
ATOM 6303 C CA . VAL B 1 372 ? 0.562 -18.875 -35 1 96.38 372 VAL B CA 1
ATOM 6304 C C . VAL B 1 372 ? 0.772 -17.359 -35.125 1 96.38 372 VAL B C 1
ATOM 6306 O O . VAL B 1 372 ? 1.899 -16.906 -35.312 1 96.38 372 VAL B O 1
ATOM 6309 N N . ASP B 1 373 ? -0.258 -16.688 -35.062 1 94.94 373 ASP B N 1
ATOM 6310 C CA . ASP B 1 373 ? -0.236 -15.227 -35.031 1 94.94 373 ASP B CA 1
ATOM 6311 C C . ASP B 1 373 ? -0.648 -14.703 -33.656 1 94.94 373 ASP B C 1
ATOM 6313 O O . ASP B 1 373 ? -1.839 -14.633 -33.344 1 94.94 373 ASP B O 1
ATOM 6317 N N . ASP B 1 374 ? 0.34 -14.359 -32.875 1 91.5 374 ASP B N 1
ATOM 6318 C CA . ASP B 1 374 ? 0.112 -13.914 -31.516 1 91.5 374 ASP B CA 1
ATOM 6319 C C . ASP B 1 374 ? -0.722 -12.633 -31.484 1 91.5 374 ASP B C 1
ATOM 6321 O O . ASP B 1 374 ? -1.562 -12.453 -30.594 1 91.5 374 ASP B O 1
ATOM 6325 N N . LYS B 1 375 ? -0.544 -11.719 -32.375 1 89.81 375 LYS B N 1
ATOM 6326 C CA . LYS B 1 375 ? -1.226 -10.43 -32.406 1 89.81 375 LYS B CA 1
ATOM 6327 C C . LYS B 1 375 ? -2.73 -10.602 -32.562 1 89.81 375 LYS B C 1
ATOM 6329 O O . LYS B 1 375 ? -3.523 -9.938 -31.906 1 89.81 375 LYS B O 1
ATOM 6334 N N . ILE B 1 376 ? -3.119 -11.531 -33.5 1 93.62 376 ILE B N 1
ATOM 6335 C CA . ILE B 1 376 ? -4.531 -11.797 -33.75 1 93.62 376 ILE B CA 1
ATOM 6336 C C . ILE B 1 376 ? -5.191 -12.328 -32.469 1 93.62 376 ILE B C 1
ATOM 6338 O O . ILE B 1 376 ? -6.324 -11.961 -32.156 1 93.62 376 ILE B O 1
ATOM 6342 N N . ALA B 1 377 ? -4.492 -13.086 -31.734 1 93.62 377 ALA B N 1
ATOM 6343 C CA . ALA B 1 377 ? -5.02 -13.688 -30.516 1 93.62 377 ALA B CA 1
ATOM 6344 C C . ALA B 1 377 ? -4.973 -12.703 -29.359 1 93.62 377 ALA B C 1
ATOM 6346 O O . ALA B 1 377 ? -5.535 -12.961 -28.281 1 93.62 377 ALA B O 1
ATOM 6347 N N . GLU B 1 378 ? -4.223 -11.555 -29.516 1 91.56 378 GLU B N 1
ATOM 6348 C CA . GLU B 1 378 ? -3.922 -10.594 -28.453 1 91.56 378 GLU B CA 1
ATOM 6349 C C . GLU B 1 378 ? -3.023 -11.219 -27.391 1 91.56 378 GLU B C 1
ATOM 6351 O O . GLU B 1 378 ? -3.211 -10.977 -26.203 1 91.56 378 GLU B O 1
ATOM 6356 N N . ALA B 1 379 ? -2.18 -12.117 -27.844 1 90.75 379 ALA B N 1
ATOM 6357 C CA . ALA B 1 379 ? -1.103 -12.648 -27.016 1 90.75 379 ALA B CA 1
ATOM 6358 C C . ALA B 1 379 ? 0.185 -11.852 -27.203 1 90.75 379 ALA B C 1
ATOM 6360 O O . ALA B 1 379 ? 0.341 -11.148 -28.203 1 90.75 379 ALA B O 1
ATOM 6361 N N . GLY B 1 380 ? 0.997 -11.875 -26.156 1 84.12 380 GLY B N 1
ATOM 6362 C CA . GLY B 1 380 ? 2.324 -11.305 -26.344 1 84.12 380 GLY B CA 1
ATOM 6363 C C . GLY B 1 380 ? 3.15 -12.055 -27.375 1 84.12 380 GLY B C 1
ATOM 6364 O O . GLY B 1 380 ? 2.822 -13.18 -27.734 1 84.12 380 GLY B O 1
ATOM 6365 N N . LYS B 1 381 ? 4.18 -11.383 -27.734 1 83.44 381 LYS B N 1
ATOM 6366 C CA . LYS B 1 381 ? 5.09 -12.008 -28.703 1 83.44 381 LYS B CA 1
ATOM 6367 C C . LYS B 1 381 ? 5.66 -13.312 -28.141 1 83.44 381 LYS B C 1
ATOM 6369 O O . LYS B 1 381 ? 6.27 -13.328 -27.078 1 83.44 381 LYS B O 1
ATOM 6374 N N . LYS B 1 382 ? 5.449 -14.438 -28.875 1 87.19 382 LYS B N 1
ATOM 6375 C CA . LYS B 1 382 ? 5.906 -15.773 -28.516 1 87.19 382 LYS B CA 1
ATOM 6376 C C . LYS B 1 382 ? 5.426 -16.156 -27.125 1 87.19 382 LYS B C 1
ATOM 6378 O O . LYS B 1 382 ? 6.152 -16.812 -26.359 1 87.19 382 LYS B O 1
ATOM 6383 N N . GLU B 1 383 ? 4.344 -15.633 -26.859 1 90.12 383 GLU B N 1
ATOM 6384 C CA . GLU B 1 383 ? 3.729 -16.078 -25.609 1 90.12 383 GLU B CA 1
ATOM 6385 C C . GLU B 1 383 ? 3.281 -17.531 -25.703 1 90.12 383 GLU B C 1
ATOM 6387 O O . GLU B 1 383 ? 2.701 -17.953 -26.719 1 90.12 383 GLU B O 1
ATOM 6392 N N . ARG B 1 384 ? 3.666 -18.344 -24.797 1 93.38 384 ARG B N 1
ATOM 6393 C CA . ARG B 1 384 ? 3.326 -19.75 -24.688 1 93.38 384 ARG B CA 1
ATOM 6394 C C . ARG B 1 384 ? 2.945 -20.125 -23.266 1 93.38 384 ARG B C 1
ATOM 6396 O O . ARG B 1 384 ? 3.367 -19.469 -22.312 1 93.38 384 ARG B O 1
ATOM 6403 N N . THR B 1 385 ? 2.053 -21.078 -23.141 1 95.94 385 THR B N 1
ATOM 6404 C CA . THR B 1 385 ? 1.935 -21.703 -21.828 1 95.94 385 THR B CA 1
ATOM 6405 C C . THR B 1 385 ? 3.227 -22.422 -21.453 1 95.94 385 THR B C 1
ATOM 6407 O O . THR B 1 385 ? 3.51 -23.5 -21.984 1 95.94 385 THR B O 1
ATOM 6410 N N . LEU B 1 386 ? 3.953 -21.828 -20.578 1 94.06 386 LEU B N 1
ATOM 6411 C CA . LEU B 1 386 ? 5.266 -22.359 -20.25 1 94.06 386 LEU B CA 1
ATOM 6412 C C . LEU B 1 386 ? 5.156 -23.453 -19.203 1 94.06 386 LEU B C 1
ATOM 6414 O O . LEU B 1 386 ? 5.992 -24.359 -19.141 1 94.06 386 LEU B O 1
ATOM 6418 N N . LEU B 1 387 ? 4.168 -23.328 -18.406 1 94.88 387 LEU B N 1
ATOM 6419 C CA . LEU B 1 387 ? 3.906 -24.406 -17.453 1 94.88 387 LEU B CA 1
ATOM 6420 C C . LEU B 1 387 ? 2.42 -24.484 -17.109 1 94.88 387 LEU B C 1
ATOM 6422 O O . LEU B 1 387 ? 1.707 -23.484 -17.219 1 94.88 387 LEU B O 1
ATOM 6426 N N . ASN B 1 388 ? 1.96 -25.594 -16.875 1 97 388 ASN B N 1
ATOM 6427 C CA . ASN B 1 388 ? 0.672 -25.844 -16.234 1 97 388 ASN B CA 1
ATOM 6428 C C . ASN B 1 388 ? 0.841 -26.531 -14.891 1 97 388 ASN B C 1
ATOM 6430 O O . ASN B 1 388 ? 1.602 -27.484 -14.766 1 97 388 ASN B O 1
ATOM 6434 N N . THR B 1 389 ? 0.244 -25.953 -13.93 1 97.88 389 THR B N 1
ATOM 6435 C CA . THR B 1 389 ? 0.197 -26.578 -12.609 1 97.88 389 THR B CA 1
ATOM 6436 C C . THR B 1 389 ? -1.235 -26.938 -12.234 1 97.88 389 THR B C 1
ATOM 6438 O O . THR B 1 389 ? -2.119 -26.078 -12.211 1 97.88 389 THR B O 1
ATOM 6441 N N . THR B 1 390 ? -1.453 -28.203 -11.977 1 98.38 390 THR B N 1
ATOM 6442 C CA . THR B 1 390 ? -2.717 -28.719 -11.461 1 98.38 390 THR B CA 1
ATOM 6443 C C . THR B 1 390 ? -2.539 -29.266 -10.047 1 98.38 390 THR B C 1
ATOM 6445 O O . THR B 1 390 ? -1.54 -29.922 -9.75 1 98.38 390 THR B O 1
ATOM 6448 N N . ALA B 1 391 ? -3.516 -28.938 -9.188 1 98.44 391 ALA B N 1
ATOM 6449 C CA . ALA B 1 391 ? -3.402 -29.406 -7.805 1 98.44 391 ALA B CA 1
ATOM 6450 C C . ALA B 1 391 ? -4.609 -30.25 -7.41 1 98.44 391 ALA B C 1
ATOM 6452 O O . ALA B 1 391 ? -5.73 -29.984 -7.844 1 98.44 391 ALA B O 1
ATOM 6453 N N . ASP B 1 392 ? -4.383 -31.328 -6.715 1 98.31 392 ASP B N 1
ATOM 6454 C CA . ASP B 1 392 ? -5.344 -32 -5.852 1 98.31 392 ASP B CA 1
ATOM 6455 C C . ASP B 1 392 ? -5.043 -31.734 -4.379 1 98.31 392 ASP B C 1
ATOM 6457 O O . ASP B 1 392 ? -4.254 -32.438 -3.758 1 98.31 392 ASP B O 1
ATOM 6461 N N . LEU B 1 393 ? -5.703 -30.766 -3.855 1 98.25 393 LEU B N 1
ATOM 6462 C CA . LEU B 1 393 ? -5.359 -30.281 -2.523 1 98.25 393 LEU B CA 1
ATOM 6463 C C . LEU B 1 393 ? -5.898 -31.219 -1.449 1 98.25 393 LEU B C 1
ATOM 6465 O O . LEU B 1 393 ? -5.457 -31.172 -0.299 1 98.25 393 LEU B O 1
ATOM 6469 N N . SER B 1 394 ? -6.848 -32.031 -1.812 1 96.5 394 SER B N 1
ATOM 6470 C CA . SER B 1 394 ? -7.332 -33.031 -0.875 1 96.5 394 SER B CA 1
ATOM 6471 C C . SER B 1 394 ? -6.281 -34.125 -0.629 1 96.5 394 SER B C 1
ATOM 6473 O O . SER B 1 394 ? -6.289 -34.75 0.417 1 96.5 394 SER B O 1
ATOM 6475 N N . LYS B 1 395 ? -5.359 -34.25 -1.565 1 96.94 395 LYS B N 1
ATOM 6476 C CA . LYS B 1 395 ? -4.281 -35.219 -1.438 1 96.94 395 LYS B CA 1
ATOM 6477 C C . LYS B 1 395 ? -2.938 -34.531 -1.23 1 96.94 395 LYS B C 1
ATOM 6479 O O . LYS B 1 395 ? -1.917 -35.188 -1.036 1 96.94 395 LYS B O 1
ATOM 6484 N N . ARG B 1 396 ? -2.891 -33.281 -1.31 1 98.06 396 ARG B N 1
ATOM 6485 C CA . ARG B 1 396 ? -1.682 -32.469 -1.209 1 98.06 396 ARG B CA 1
ATOM 6486 C C . ARG B 1 396 ? -0.678 -32.844 -2.295 1 98.06 396 ARG B C 1
ATOM 6488 O O . ARG B 1 396 ? 0.49 -33.094 -2.002 1 98.06 396 ARG B O 1
ATOM 6495 N N . GLU B 1 397 ? -1.185 -32.75 -3.568 1 97.75 397 GLU B N 1
ATOM 6496 C CA . GLU B 1 397 ? -0.358 -33.094 -4.719 1 97.75 397 GLU B CA 1
ATOM 6497 C C . GLU B 1 397 ? -0.426 -32.031 -5.797 1 97.75 397 GLU B C 1
ATOM 6499 O O . GLU B 1 397 ? -1.488 -31.438 -6.043 1 97.75 397 GLU B O 1
ATOM 6504 N N . PHE B 1 398 ? 0.761 -31.75 -6.398 1 95.75 398 PHE B N 1
ATOM 6505 C CA . PHE B 1 398 ? 0.894 -30.969 -7.621 1 95.75 398 PHE B CA 1
ATOM 6506 C C . PHE B 1 398 ? 1.177 -31.875 -8.812 1 95.75 398 PHE B C 1
ATOM 6508 O O . PHE B 1 398 ? 1.921 -32.844 -8.695 1 95.75 398 PHE B O 1
ATOM 6515 N N . TYR B 1 399 ? 0.599 -31.547 -9.875 1 97.25 399 TYR B N 1
ATOM 6516 C CA . TYR B 1 399 ? 0.922 -32.094 -11.195 1 97.25 399 TYR B CA 1
ATOM 6517 C C . TYR B 1 399 ? 1.378 -30.969 -12.125 1 97.25 399 TYR B C 1
ATOM 6519 O O . TYR B 1 399 ? 0.589 -30.094 -12.492 1 97.25 399 TYR B O 1
ATOM 6527 N N . VAL B 1 400 ? 2.699 -31.047 -12.555 1 96.94 400 VAL B N 1
ATOM 6528 C CA . VAL B 1 400 ? 3.268 -29.922 -13.289 1 96.94 400 VAL B CA 1
ATOM 6529 C C . VAL B 1 400 ? 3.842 -30.406 -14.617 1 96.94 400 VAL B C 1
ATOM 6531 O O . VAL B 1 400 ? 4.527 -31.422 -14.672 1 96.94 400 VAL B O 1
ATOM 6534 N N . ASN B 1 401 ? 3.562 -29.766 -15.664 1 94.19 401 ASN B N 1
ATOM 6535 C CA . ASN B 1 401 ? 4.262 -30.016 -16.922 1 94.19 401 ASN B CA 1
ATOM 6536 C C . ASN B 1 401 ? 4.832 -28.719 -17.5 1 94.19 401 ASN B C 1
ATOM 6538 O O . ASN B 1 401 ? 4.414 -27.625 -17.125 1 94.19 401 ASN B O 1
ATOM 6542 N N . PHE B 1 402 ? 5.785 -28.844 -18.375 1 93.69 402 PHE B N 1
ATOM 6543 C CA . PHE B 1 402 ? 6.621 -27.75 -18.844 1 93.69 402 PHE B CA 1
ATOM 6544 C C . PHE B 1 402 ? 6.656 -27.703 -20.359 1 93.69 402 PHE B C 1
ATOM 6546 O O . PHE B 1 402 ? 6.719 -28.75 -21.016 1 93.69 402 PHE B O 1
ATOM 6553 N N . TYR B 1 403 ? 6.688 -26.516 -20.891 1 93.12 403 TYR B N 1
ATOM 6554 C CA . TYR B 1 403 ? 6.797 -26.281 -22.312 1 93.12 403 TYR B CA 1
ATOM 6555 C C . TYR B 1 403 ? 8.148 -26.75 -22.844 1 93.12 403 TYR B C 1
ATOM 6557 O O . TYR B 1 403 ? 9.195 -26.422 -22.266 1 93.12 403 TYR B O 1
ATOM 6565 N N . VAL B 1 404 ? 8.117 -27.453 -23.969 1 92.06 404 VAL B N 1
ATOM 6566 C CA . VAL B 1 404 ? 9.344 -27.953 -24.578 1 92.06 404 VAL B CA 1
ATOM 6567 C C . VAL B 1 404 ? 9.68 -27.125 -25.812 1 92.06 404 VAL B C 1
ATOM 6569 O O . VAL B 1 404 ? 10.758 -26.531 -25.906 1 92.06 404 VAL B O 1
ATOM 6572 N N . ARG B 1 405 ? 8.758 -27.094 -26.797 1 91.31 405 ARG B N 1
ATOM 6573 C CA . ARG B 1 405 ? 8.961 -26.375 -28.062 1 91.31 405 ARG B CA 1
ATOM 6574 C C . ARG B 1 405 ? 7.668 -26.312 -28.859 1 91.31 405 ARG B C 1
ATOM 6576 O O . ARG B 1 405 ? 6.719 -27.047 -28.594 1 91.31 405 ARG B O 1
ATOM 6583 N N . ASP B 1 406 ? 7.77 -25.453 -29.875 1 92.5 406 ASP B N 1
ATOM 6584 C CA . ASP B 1 406 ? 6.727 -25.484 -30.906 1 92.5 406 ASP B CA 1
ATOM 6585 C C . ASP B 1 406 ? 6.891 -26.703 -31.812 1 92.5 406 ASP B C 1
ATOM 6587 O O . ASP B 1 406 ? 8.008 -27.188 -32.031 1 92.5 406 ASP B O 1
ATOM 6591 N N . VAL B 1 407 ? 5.734 -27.188 -32.375 1 93.31 407 VAL B N 1
ATOM 6592 C CA . VAL B 1 407 ? 5.781 -28.328 -33.281 1 93.31 407 VAL B CA 1
ATOM 6593 C C . VAL B 1 407 ? 5.352 -27.906 -34.688 1 93.31 407 VAL B C 1
ATOM 6595 O O . VAL B 1 407 ? 6.172 -27.844 -35.594 1 93.31 407 VAL B O 1
ATOM 6598 N N . GLU B 1 408 ? 4.102 -27.531 -34.875 1 95.69 408 GLU B N 1
ATOM 6599 C CA . GLU B 1 408 ? 3.598 -27.094 -36.188 1 95.69 408 GLU B CA 1
ATOM 6600 C C . GLU B 1 408 ? 2.262 -26.359 -36.031 1 95.69 408 GLU B C 1
ATOM 6602 O O . GLU B 1 408 ? 1.514 -26.609 -35.094 1 95.69 408 GLU B O 1
ATOM 6607 N N . PRO B 1 409 ? 1.946 -25.469 -37 1 97.25 409 PRO B N 1
ATOM 6608 C CA . PRO B 1 409 ? 0.619 -24.844 -36.969 1 97.25 409 PRO B CA 1
ATOM 6609 C C . PRO B 1 409 ? -0.507 -25.859 -37.156 1 97.25 409 PRO B C 1
ATOM 6611 O O . PRO B 1 409 ? -0.358 -26.812 -37.938 1 97.25 409 PRO B O 1
ATOM 6614 N N . VAL B 1 410 ? -1.586 -25.672 -36.5 1 96.94 410 VAL B N 1
ATOM 6615 C CA . VAL B 1 410 ? -2.783 -26.484 -36.719 1 96.94 410 VAL B CA 1
ATOM 6616 C C . VAL B 1 410 ? -3.582 -25.922 -37.906 1 96.94 410 VAL B C 1
ATOM 6618 O O . VAL B 1 410 ? -4.105 -24.812 -37.844 1 96.94 410 VAL B O 1
ATOM 6621 N N . PRO B 1 411 ? -3.715 -26.719 -38.938 1 96.44 411 PRO B N 1
ATOM 6622 C CA . PRO B 1 411 ? -4.363 -26.203 -40.156 1 96.44 411 PRO B CA 1
ATOM 6623 C C . PRO B 1 411 ? -5.77 -25.672 -39.875 1 96.44 411 PRO B C 1
ATOM 6625 O O . PRO B 1 411 ? -6.535 -26.297 -39.125 1 96.44 411 PRO B O 1
ATOM 6628 N N . GLY B 1 412 ? -6.152 -24.547 -40.469 1 95.81 412 GLY B N 1
ATOM 6629 C CA . GLY B 1 412 ? -7.488 -23.969 -40.406 1 95.81 412 GLY B CA 1
ATOM 6630 C C . GLY B 1 412 ? -7.746 -23.188 -39.125 1 95.81 412 GLY B C 1
ATOM 6631 O O . GLY B 1 412 ? -8.852 -22.688 -38.906 1 95.81 412 GLY B O 1
ATOM 6632 N N . THR B 1 413 ? -6.785 -23.172 -38.25 1 95.5 413 THR B N 1
ATOM 6633 C CA . THR B 1 413 ? -6.926 -22.438 -37 1 95.5 413 THR B CA 1
ATOM 6634 C C . THR B 1 413 ? -5.742 -21.5 -36.781 1 95.5 413 THR B C 1
ATOM 6636 O O . THR B 1 413 ? -4.781 -21.516 -37.562 1 95.5 413 THR B O 1
ATOM 6639 N N . ASN B 1 414 ? -5.797 -20.625 -35.812 1 96.38 414 ASN B N 1
ATOM 6640 C CA . ASN B 1 414 ? -4.676 -19.797 -35.375 1 96.38 414 ASN B CA 1
ATOM 6641 C C . ASN B 1 414 ? -3.854 -20.484 -34.281 1 96.38 414 ASN B C 1
ATOM 6643 O O . ASN B 1 414 ? -3.027 -19.844 -33.625 1 96.38 414 ASN B O 1
ATOM 6647 N N . LYS B 1 415 ? -4.016 -21.734 -34.156 1 96.31 415 LYS B N 1
ATOM 6648 C CA . LYS B 1 415 ? -3.34 -22.453 -33.062 1 96.31 415 LYS B CA 1
ATOM 6649 C C . LYS B 1 415 ? -2.004 -23.016 -33.531 1 96.31 415 LYS B C 1
ATOM 6651 O O . LYS B 1 415 ? -1.89 -23.484 -34.688 1 96.31 415 LYS B O 1
ATOM 6656 N N . MET B 1 416 ? -1.022 -22.906 -32.688 1 96.75 416 MET B N 1
ATOM 6657 C CA . MET B 1 416 ? 0.27 -23.578 -32.812 1 96.75 416 MET B CA 1
ATOM 6658 C C . MET B 1 416 ? 0.336 -24.812 -31.938 1 96.75 416 MET B C 1
ATOM 6660 O O . MET B 1 416 ? 0.17 -24.703 -30.719 1 96.75 416 MET B O 1
ATOM 6664 N N . LYS B 1 417 ? 0.465 -25.938 -32.562 1 95.62 417 LYS B N 1
ATOM 6665 C CA . LYS B 1 417 ? 0.72 -27.125 -31.766 1 95.62 417 LYS B CA 1
ATOM 6666 C C . LYS B 1 417 ? 2.088 -27.047 -31.094 1 95.62 417 LYS B C 1
ATOM 6668 O O . LYS B 1 417 ? 3.09 -26.75 -31.734 1 95.62 417 LYS B O 1
ATOM 6673 N N . ASP B 1 418 ? 2.092 -27.266 -29.766 1 93.81 418 ASP B N 1
ATOM 6674 C CA . ASP B 1 418 ? 3.355 -27.297 -29.031 1 93.81 418 ASP B CA 1
ATOM 6675 C C . ASP B 1 418 ? 3.494 -28.578 -28.234 1 93.81 418 ASP B C 1
ATOM 6677 O O . ASP B 1 418 ? 2.559 -29.391 -28.156 1 93.81 418 ASP B O 1
ATOM 6681 N N . MET B 1 419 ? 4.699 -28.844 -27.859 1 92.88 419 MET B N 1
ATOM 6682 C CA . MET B 1 419 ? 5.016 -30.016 -27.047 1 92.88 419 MET B CA 1
ATOM 6683 C C . MET B 1 419 ? 5.238 -29.625 -25.594 1 92.88 419 MET B C 1
ATOM 6685 O O . MET B 1 419 ? 5.98 -28.688 -25.297 1 92.88 419 MET B O 1
ATOM 6689 N N . MET B 1 420 ? 4.512 -30.312 -24.688 1 92.94 420 MET B N 1
ATOM 6690 C CA . MET B 1 420 ? 4.734 -30.219 -23.25 1 92.94 420 MET B CA 1
ATOM 6691 C C . MET B 1 420 ? 5.301 -31.531 -22.703 1 92.94 420 MET B C 1
ATOM 6693 O O . MET B 1 420 ? 5.098 -32.594 -23.281 1 92.94 420 MET B O 1
ATOM 6697 N N . THR B 1 421 ? 5.98 -31.484 -21.609 1 91.88 421 THR B N 1
ATOM 6698 C CA . THR B 1 421 ? 6.387 -32.719 -20.922 1 91.88 421 THR B CA 1
ATOM 6699 C C . THR B 1 421 ? 5.168 -33.438 -20.375 1 91.88 421 THR B C 1
ATOM 6701 O O . THR B 1 421 ? 4.055 -32.938 -20.406 1 91.88 421 THR B O 1
ATOM 6704 N N . LYS B 1 422 ? 5.465 -34.656 -19.953 1 91.81 422 LYS B N 1
ATOM 6705 C CA . LYS B 1 422 ? 4.441 -35.281 -19.125 1 91.81 422 LYS B CA 1
ATOM 6706 C C . LYS B 1 422 ? 4.219 -34.469 -17.844 1 91.81 422 LYS B C 1
ATOM 6708 O O . LYS B 1 422 ? 4.98 -33.531 -17.547 1 91.81 422 LYS B O 1
ATOM 6713 N N . ARG B 1 423 ? 3.195 -34.812 -17.172 1 94.44 423 ARG B N 1
ATOM 6714 C CA . ARG B 1 423 ? 2.971 -34.188 -15.883 1 94.44 423 ARG B CA 1
ATOM 6715 C C . ARG B 1 423 ? 3.734 -34.906 -14.781 1 94.44 423 ARG B C 1
ATOM 6717 O O . ARG B 1 423 ? 3.604 -36.094 -14.617 1 94.44 423 ARG B O 1
ATOM 6724 N N . TYR B 1 424 ? 4.57 -34.156 -14.133 1 95.25 424 TYR B N 1
ATOM 6725 C CA . TYR B 1 424 ? 5.297 -34.688 -12.984 1 95.25 424 TYR B CA 1
ATOM 6726 C C . TYR B 1 424 ? 4.512 -34.469 -11.695 1 95.25 424 TYR B C 1
ATOM 6728 O O . TYR B 1 424 ? 3.893 -33.406 -11.516 1 95.25 424 TYR B O 1
ATOM 6736 N N . THR B 1 425 ? 4.566 -35.438 -10.836 1 96.38 425 THR B N 1
ATOM 6737 C CA . THR B 1 425 ? 3.844 -35.375 -9.57 1 96.38 425 THR B CA 1
ATOM 6738 C C . THR B 1 425 ? 4.781 -34.969 -8.438 1 96.38 425 THR B C 1
ATOM 6740 O O . THR B 1 425 ? 5.859 -35.531 -8.281 1 96.38 425 THR B O 1
ATOM 6743 N N . PHE B 1 426 ? 4.418 -33.938 -7.695 1 96.88 426 PHE B N 1
ATOM 6744 C CA . PHE B 1 426 ? 5.059 -33.531 -6.457 1 96.88 426 PHE B CA 1
ATOM 6745 C C . PHE B 1 426 ? 4.051 -33.469 -5.312 1 96.88 426 PHE B C 1
ATOM 6747 O O . PHE B 1 426 ? 2.889 -33.125 -5.52 1 96.88 426 PHE B O 1
ATOM 6754 N N . GLY B 1 427 ? 4.453 -33.812 -4.086 1 96 427 GLY B N 1
ATOM 6755 C CA . GLY B 1 427 ? 3.498 -33.812 -2.99 1 96 427 GLY B CA 1
ATOM 6756 C C . GLY B 1 427 ? 4.117 -34.156 -1.651 1 96 427 GLY B C 1
ATOM 6757 O O . GLY B 1 427 ? 5.332 -34.344 -1.552 1 96 427 GLY B O 1
ATOM 6758 N N . PHE B 1 428 ? 3.221 -34.094 -0.661 1 94.12 428 PHE B N 1
ATOM 6759 C CA . PHE B 1 428 ? 3.629 -34.406 0.703 1 94.12 428 PHE B CA 1
ATOM 6760 C C . PHE B 1 428 ? 3.17 -35.812 1.094 1 94.12 428 PHE B C 1
ATOM 6762 O O . PHE B 1 428 ? 2.143 -36.312 0.61 1 94.12 428 PHE B O 1
#

InterPro domains:
  IPR005079 Peptidase C45, hydrolase domain [PF03417] (176-337)
  IPR029055 Nucleophile aminohydrolases, N-terminal [SSF56235] (133-345)

Solvent-accessible surface area (backbone atoms only — not comparable to full-atom values): 43477 Å² total; per-residue (Å²): 128,32,65,78,40,79,43,71,63,77,58,88,86,58,85,50,62,96,79,33,48,50,27,58,35,29,40,33,30,31,36,35,48,46,32,49,33,23,22,51,49,39,46,46,35,36,72,77,56,66,44,85,72,65,41,44,26,74,41,57,66,34,23,50,26,40,53,54,41,27,50,71,76,37,44,61,50,41,39,15,18,39,15,27,23,51,61,71,74,43,57,78,80,55,29,52,50,33,46,80,54,47,68,39,73,74,48,82,59,56,84,82,56,61,70,52,93,67,75,61,62,49,55,25,28,41,38,41,32,55,27,30,82,49,16,78,71,40,22,30,33,18,33,35,44,28,44,44,73,36,29,53,50,37,45,78,66,71,40,84,81,54,91,91,61,54,45,39,60,23,63,20,37,38,39,33,42,42,40,75,72,72,54,36,37,41,24,32,29,39,49,28,67,78,45,29,44,41,31,35,36,17,75,65,16,22,32,38,38,55,28,32,16,69,72,39,71,29,32,63,66,39,67,75,55,27,36,61,51,51,60,42,44,50,58,48,45,54,61,51,38,38,56,74,29,47,39,47,72,50,33,52,38,53,53,45,63,51,32,76,29,41,36,37,49,42,50,34,36,40,34,36,14,43,85,46,50,37,34,35,42,38,52,39,60,57,46,62,36,67,44,76,45,66,49,51,89,77,35,59,39,76,47,37,24,59,60,48,86,78,39,73,45,78,93,56,52,74,92,74,64,85,67,20,62,43,28,42,66,49,40,51,51,47,51,53,30,32,72,66,48,55,80,47,55,78,56,60,73,43,66,99,64,59,51,48,58,66,54,36,45,52,53,46,57,74,65,57,46,35,48,67,51,28,70,62,22,52,39,37,76,62,31,26,40,45,33,37,48,31,32,37,30,60,66,34,34,40,35,38,29,38,29,31,46,80,73,48,72,39,86,97,55,62,36,29,42,61,43,60,52,70,69,44,81,46,71,108,126,32,64,78,40,80,43,71,64,75,59,88,84,59,84,51,62,96,77,35,47,50,27,58,34,28,40,34,30,31,36,35,49,45,32,49,34,24,23,51,48,40,46,47,36,35,72,76,55,67,44,85,73,65,43,44,26,74,43,56,66,34,23,50,26,41,52,53,39,27,51,71,76,37,44,61,50,42,39,15,19,38,16,26,23,52,61,72,73,42,56,80,80,55,29,53,49,32,47,78,53,47,68,38,74,75,49,85,62,54,84,79,60,62,64,52,94,67,76,60,62,48,56,23,28,42,38,40,33,55,28,29,83,50,16,79,70,39,24,28,33,16,31,36,44,29,44,45,74,36,29,57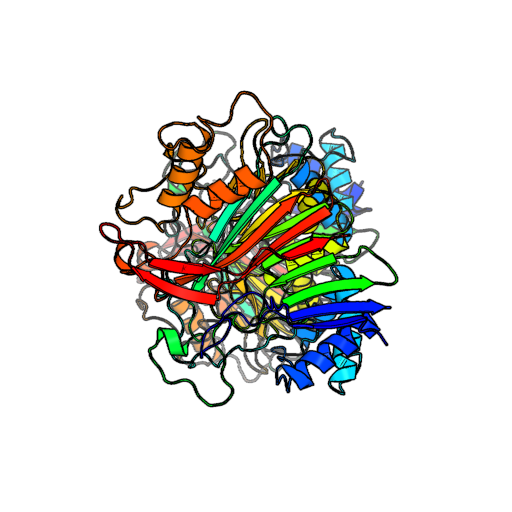,55,38,43,79,66,72,42,83,82,53,92,91,62,54,45,38,59,23,64,20,38,38,39,34,43,43,39,74,72,71,54,36,35,40,24,30,28,39,50,27,69,80,45,29,44,41,32,35,37,18,76,66,14,21,32,35,38,55,27,31,17,70,74,40,71,27,32,55,65,40,65,76,55,25,36,59,50,51,62,41,43,49,56,47,46,54,61,51,37,38,56,76,29,48,39,46,69,51,34,53,37,52,52,46,65,51,31,75,29,39,37,39,49,39,50,35,36,40,34,34,14,43,85,46,49,37,33,35,42,38,53,38,59,55,45,62,37,67,45,74,45,66,48,50,88,78,36,60,37,75,46,34,23,60,61,47,86,78,39,74,46,78,91,57,51,75,91,74,63,87,68,20,61,42,29,42,67,50,40,50,51,48,52,53,30,33,71,67,47,54,79,46,56,76,56,60,72,42,66,99,63,58,52,48,59,66,54,35,45,52,55,44,55,72,63,56,44,37,47,66,50,29,70,63,22,53,39,37,76,63,30,26,40,46,32,36,48,31,32,37,30,60,66,34,34,40,37,38,29,37,27,32,47,80,72,48,71,39,85,97,56,63,37,29,41,62,42,62,50,71,68,45,79,46,69,109

Organism: Thalassiosira oceanica (NCBI:txid159749)

Secondary structure (DSSP, 8-state):
--EEEEEE---TT----TT--SS--EEEEEEE-HHHHHHHHHHHHHHHH------BBSSHHHHHHHHHHHHHH-HHHHHHHHHHHHHTT--TT--SB--S--B-S-----TT----TTSS----EEEEE--GGGTTT--EEEEEEEEESS-TTTTTTTPPPPTT---TT-SEEEEEEEESSS--EEEEEESBSS---SEEEETT--EEEEEE-TTS-S-BT--SSSBT--SEEHHHHHHHHHHH-SSHHHHHHHHHTS-EE-BBB-EEEEEE-TTS-EEEEEE-TTT--EEEEEPPTTS-EEE-SS-TTT--SGGGPPP--TT-TT-HHHHHHHHHHHHTTSS-TTTTSS-S----HHHHHHHHHHT--BBSSHHHHTPPTTEEEEEEEEEETTTTEEEEEEEEEEEEEPTTSSBEEEEEPPPEEEE-/--EEEEEE---TT----TT--SS--EEEEEEE-HHHHHHHHHHHHHHHH----PPBBSSHHHHHHHHHHHHHH-HHHHHHHHHHHHHTT--TT--SB--S--B-S-----TT----TTSS----EEEEE--GGGTTT--EEEEEEEEESS-TTTTTTTPPPPTT---TT-SEEEEEEEESSS--EEEEEESBSS---SEEEETT--EEEEEE-TTS-S-BT--SSSBT--SEEHHHHHHHHHHH-SSHHHHHHHHHTS-EE-BBB-EEEEEE-TTS-EEEEEE-TTT--EEEEEPPTTS-EEE-SS-TTT--SGGGPPP--TT-TT-HHHHHHHHHHHHTTSS-TTTTSS-S----HHHHHHHHHHT--BBSSHHHHTPPTTEEEEEEEEEETTTTEEEEEEEEEEEEEPTTSSBEEEEEPPPEEEE-

Radius of gyration: 29.35 Å; Cα contacts (8 Å, |Δi|>4): 2115; chains: 2; bounding box: 61×88×75 Å

Sequence (856 aa):
MSIVKDEPVYDPEVDYGAGGCYMKPRHIIVEGTHEEMGYELAKIAQRDYGVKTLAKYTNATYGEAHRAYMERNFPNMARMSKGVLKAFGLDENDVEHDATQIPYDFTDIPKEAQLKSGDAPFNFCSFVALPIEKSGGGVFTSRNFDIFALNLWKGFLDLPLEEGEYNCWSRSLVLEKRPTEGYKTILVGGMEMLNPYVDGMNEKGLYFTQLSDPFAIGKEGSPPSGAEMSGVPYLALGPLLLEKCATVKEAKKEILMNRVLYRFLTGHMVLVDATGDACIFEIDAKTQHYVFVDRKPNEPLYCTNHPVSSFPDSSTFPKYDPEAEHNTFARMDFLNNLYNNKGNEVFANKGVGPLTKEDAIAMTDSVHCSFVDDKIAEAGKKERTLLNTTADLSKREFYVNFYVRDVEPVPGTNKMKDMMTKRYTFGFMSIVKDEPVYDPEVDYGAGGCYMKPRHIIVEGTHEEMGYELAKIAQRDYGVKTLAKYTNATYGEAHRAYMERNFPNMARMSKGVLKAFGLDENDVEHDATQIPYDFTDIPKEAQLKSGDAPFNFCSFVALPIEKSGGGVFTSRNFDIFALNLWKGFLDLPLEEGEYNCWSRSLVLEKRPTEGYKTILVGGMEMLNPYVDGMNEKGLYFTQLSDPFAIGKEGSPPSGAEMSGVPYLALGPLLLEKCATVKEAKKEILMNRVLYRFLTGHMVLVDATGDACIFEIDAKTQHYVFVDRKPNEPLYCTNHPVSSFPDSSTFPKYDPEAEHNTFARMDFLNNLYNNKGNEVFANKGVGPLTKEDAIAMTDSVHCSFVDDKIAEAGKKERTLLNTTADLSKREFYVNFYVRDVEPVPGTNKMKDMMTKRYTFGF

Foldseek 3Di:
DQWPDWAWDDDPVDDLDPVRFQQREIETEGEEQLLQRLQVLLVCCVPPQPQQDAAFAPDLVQLVQVLVQCCVQPVSLNNSLLSNCVNNVHDSSDSTGWSSWDFGLDDDDPPPCQPDLPLAPQQFKKKKWAFCVQFVLWTKMKMFGKDASARPPCVVVVHDDDPSHGTPNSYWYFYWYHYPDFWIKTATADRIRPFRAAWMATQLLKIKGKGAASLADARAQADQDHYNDDKAEPSCLRVSCRRQHNAPVSSVVSVVVIDYHYGNGHTWMWIAHSNGKIWIWHQDRPPRDTDIGTDDHNDMDMDTHHDCVQVVADVRDDDDDCQQLSDRRNLVVQLVCVVVVVDHCLCVPVPSHGDDNVSNVVSNVVSFDAFQDCVSNVHGDNIGRAKMWMDGSNQFKIWMKGWSAWDADDPPHRGTDTDIDGTDMDGD/DQWPDWAWDDDPVDDLDPVRFQQREIETEGEEQLLVSLQVLLVCCVPPQVQQDAAFAPDLVQLVQVLVQCCVQPVSLNNSLLSNCVNNVHDSSDSTGWSSWGFGLPPPPPPPPQPPLPPAPLQFKKKKWAFCVQFVLWTKMKMFGKDASARPPCVVVVHDDDPSHGGPSSYWYFYWYHYPDFWIKTATADRIRPFRAAWMATQLLKIKGKGAASLADARQQADQDHYNDDKAEPSCLRVSCRRQHNAPVSSVVSVVVIDYHYGNGATWMWIAHSNGKIWIWHQDRPPRDTDIGTDDHNDMDMDTHHDCVQVVADVRDDDDDCQQLSDRRNLVNQLVCCVVVVDHCLCVPVPSHGDDNVSNVVSNVVSFDAFQDCVSNVHGDNIGRQKMWMDGSNQFKIWMKGWSAWDADDPPHRGTDTDIDGTDMDGD